Protein AF-0000000082584247 (afdb_homodimer)

InterPro domains:
  IPR018657 LarA-like, N-terminal [PF09861] (8-206)
  IPR043166 LarA-like, C-terminal domain [G3DSA:3.90.226.30] (6-420)
  IPR047926 Nickel-dependent lactate racemase LarA [NF033504] (4-427)
  IPR048068 LarA-like [PTHR33171] (1-427)
  IPR048520 Lactate racemase, C-terminal domain [PF21113] (282-420)

Foldseek 3Di:
DDWDWFAFAPRIDIDDADPLQEPEAADFDDDPPPDALLRQLVVQQCDADPAHHLLQLAAAPFAEEEEFEFLVQCLQVLLRRVVVVVVSNVSSPYDLVRYAYEYQQLCHDDDDLVRQCSNNDDVCSVRYDYHYADQAPPVQWDFQDADPLGATWIFGNVNLPGPAYEYEEAWAWDQQQQIDFQLVCTVSRGTHNSNNQSLSLQQADPDQPRGGDPQRGTNGHPPRSSNVSSVRSVVSRQHQKYKYFYAAPVSGGRHIHMGGSVRRVVVNSVVLCNGFEDEDAAAWLEEEAEQRHPPCLLAQLSVLLLLRQNLLRHDFAGEYEYNGAHVVYHDDDPLLLCLQQVAQDLSVLSVSCSVRHDPSSSSSSVSLVSVVRYPYEYQYPHDCNSRVSSNYHYDNHPVVVLVVNCVVPNSNINYYYHSNSSRHHYDHDD/DDWDWFAFAPRIDIDDADPLQEPEAADFDDDPPDDALLRQLVVQQCDADPAHHLLQLAAAPFAEEEEEEFLVQCLQVLLRRVVVVVVSNVSSPYDLVRYAYEYQQLCHDDDDLVRQCSNNDDVCSVRYDYHYADQAPPVQWDFQDADPLGATWIFGNVNLPGPAYEYEEAWAWDQQQQIDFQLVCTVSRGTHNSNNQSLSLQQADPDQPRGGDPQRGHNGHPPRSSNVSSVRSVVSRQHQKYKYFYAAPVSGGPHIHMGGSVRRVVVNSVVLCNGFEDEDAAAWLEEEAEQRHPPCLLAQLSVLLLLRQNLLRHDFAGEYEYNGAHVVYHDDDPLLLCLQQPAQDLSVLSVSCSVRHDPSSSSSSVSLVSVVRYPYEYQYPHDCNSRVSSNYHYDNHPVVVLVVNCVVPNSNINYYYHSNSSRHHYDHDD

Solvent-accessible surface area (backbone atoms only — not comparable to full-atom values): 42472 Å² total; per-residue (Å²): 110,42,75,45,78,24,29,35,29,98,44,70,42,80,43,77,44,56,54,92,28,50,75,45,74,56,59,60,46,81,72,85,82,80,67,53,55,69,53,36,50,49,49,17,54,73,54,25,32,66,22,36,37,60,33,38,70,38,40,62,88,41,32,37,24,38,38,34,61,38,72,94,46,54,82,61,43,46,39,74,49,48,58,57,52,50,49,33,38,41,70,17,45,24,49,74,91,35,51,44,38,34,28,29,32,22,88,51,76,86,78,53,69,67,48,47,34,58,46,39,18,76,81,41,40,78,74,51,71,71,42,74,45,58,25,79,45,66,89,49,41,39,81,60,40,50,36,94,83,72,37,56,38,27,33,39,34,72,51,69,70,30,78,32,36,36,38,41,41,36,47,46,76,20,58,60,41,5,45,42,29,54,38,36,46,43,42,39,10,34,18,23,50,68,31,37,44,50,40,60,52,46,41,39,38,93,48,89,78,60,49,68,25,75,40,45,29,64,66,23,55,93,57,11,59,30,29,50,50,21,35,16,52,30,46,68,67,54,60,68,32,26,41,34,36,30,67,37,96,84,65,42,62,68,41,44,34,15,14,25,48,64,58,16,41,53,53,42,51,52,52,44,38,60,31,24,39,32,80,32,83,68,63,16,45,28,29,42,30,12,38,46,8,55,72,41,12,38,15,45,54,69,29,40,49,21,55,63,24,46,52,56,38,27,37,87,64,20,37,38,39,35,38,35,27,11,82,61,33,56,43,73,56,69,66,33,43,44,54,39,57,72,31,74,46,71,56,60,38,48,51,51,34,69,58,73,61,41,70,59,35,46,52,45,47,50,48,38,48,47,23,68,54,28,42,34,34,33,29,28,69,43,60,50,78,65,31,51,42,32,54,41,44,61,36,81,38,69,65,59,48,48,51,56,49,30,73,73,70,43,82,84,42,45,25,36,39,20,43,38,15,51,64,25,39,47,36,76,56,133,111,41,78,46,77,24,30,35,30,96,46,70,42,79,45,75,44,55,52,90,27,50,76,43,73,54,59,58,47,83,73,84,82,82,67,54,55,68,52,37,51,50,50,16,55,72,56,26,31,65,22,35,36,59,33,38,71,38,40,62,88,42,33,36,22,39,36,34,61,39,71,95,47,53,80,59,44,45,39,73,49,48,59,57,53,50,49,34,37,41,71,17,44,24,49,74,90,35,51,43,37,35,27,29,33,22,87,51,76,87,78,53,71,68,49,49,34,58,45,39,19,76,81,41,41,81,75,49,70,73,41,71,43,58,25,77,43,65,90,48,41,39,82,60,42,49,37,94,84,71,38,56,37,26,33,40,36,73,51,70,71,31,78,31,36,36,38,38,41,36,48,46,77,22,60,61,41,5,45,43,29,55,38,38,46,42,43,38,9,34,19,24,50,67,30,37,45,51,40,60,53,47,40,40,38,92,48,90,76,60,49,67,24,76,40,44,30,63,66,23,55,91,57,10,60,29,29,49,49,22,34,16,51,32,47,68,69,54,60,67,32,27,41,34,35,31,68,38,96,84,64,41,64,66,42,43,34,15,14,25,48,62,59,16,40,51,52,44,52,52,52,44,39,61,31,24,37,30,79,32,81,67,61,18,44,28,29,43,30,12,38,47,7,57,69,40,12,39,14,45,54,68,29,39,49,21,55,60,25,46,53,56,38,27,37,86,64,19,38,36,39,34,38,36,28,12,81,61,32,55,42,74,58,68,67,31,42,43,52,39,56,73,30,75,47,70,56,61,39,48,51,51,33,70,56,74,60,42,70,58,34,46,53,46,47,50,47,38,49,48,22,68,53,27,44,34,35,33,28,28,70,44,60,49,80,64,31,51,42,34,53,41,45,62,36,81,38,68,65,60,50,48,49,55,48,30,71,75,71,44,82,86,41,46,25,36,38,18,43,37,14,50,64,26,39,48,35,75,58,131

pLDDT: mean 93.26, std 5.95, range [60.34, 98.88]

Organism: NCBI:txid2716538

Radius of gyration: 30.59 Å; Cα contacts (8 Å, |Δi|>4): 2085; chains: 2; bounding box: 66×89×65 Å

Secondary structure (DSSP, 8-state):
-EEEEEEETTEEEEEEE-GGGEEEE---------S-HHHHHHHHHHS-BTS--HHHH--TT--EEEEE--GGGGGG-HHHHHHHHHHHHHHTT--GGGEEEEE--TTSPP--HHHHHHHHHHHHHTT--EEEP-TT-GGGEEEEEE-TTS-EEEEEHHHHTSSEEEEEEE--EETTTEE-SGGGGTTTTTB-HHHHHHHHHTTB-SSTTS-BPTT-STT--TT-HHHHHHHHHHHHH--SEEEEEEE-TTSSEEEEEEESTTHHHHHHHHHHHHHHEEEESS-EEEEEEE--STTTTSSHHHHHHHHHHHGGGEEEEEEEEEE---TTTT-S-HHHHHHHHS--SHHHHHHHHHTT--HHHHHHHHHHHHHHHSEEEEESSS-GGGGGGGTEEEESSHHHHHHHHHHHH-S---EEEETTGGG-EEEE--/-EEEEEEETTEEEEEEE-GGGEEEE---------S-HHHHHHHHHHS-BTS--HHHH--TT--EEEEE--GGGGGG-HHHHHHHHHHHHHHTT--GGGEEEEE--TTSPP--HHHHHHHH-HHHHTT--EEEP-TT-GGGEEEEEE-TTS-EEEEEHHHHTSSEEEEEEE--EETTTEE-SGGGGTTTTTB-HHHHHHHHHTTB-SSTTS-BPTT-STT--TT-HHHHHHHHHHHHH--SEEEEEEE-TTSSEEEEEEESTTHHHHHHHHHHHHHHEEEESS-EEEEEEE--STTTTSSHHHHHHHHHHHGGGEEEEEEEEEE---TTTT-S-HHHHHHHHS--SHHHHHHHHHTT--HHHHHHHHHHHHHHHSEEEEESSS-GGGGGGGTEEEESSHHHHHHHHHHHH-S---EEEETTTTT-EEEE--

Sequence (860 aa):
MKRVEMKYGSTSIEVCVKEENLIGVIESNRLKKEKSEDEIIKEALENPIGSARLRELVHQGERVCVVIPDVTRTWQKTDKYLNKIVEEINSGGALDKDIIFISALGSHRKQTREEHEKLLGEKLASRFQVIDHDCYDKDNLVYLGETTYGNSVYINKIAMECDHIVITGGIVYHLLAGYSGGKKSILPGISGAETIMKNHSLSLNDNLGESIRDGVYAGGTENNPVHQDMIQAASFVRPTFMFNVIMGSEGEIAAAVAGNYIAAHEQGTKILKNIDGVNIKEKADLVIASSGGYPKDINLYQATKTLTNAREAVNEGGYIIALLQCREGLGGGKEIQDLILNYDNILDRERFVRNNFSIGKFIAYCMCETAYKFKVILVSDIKQELVKNANITVVKTVDEALKIVYKEKGENLKTYLMPHAANTLPMLIKMKRVEMKYGSTSIEVCVKEENLIGVIESNRLKKEKSEDEIIKEALENPIGSARLRELVHQGERVCVVIPDVTRTWQKTDKYLNKIVEEINSGGALDKDIIFISALGSHRKQTREEHEKLLGEKLASRFQVIDHDCYDKDNLVYLGETTYGNSVYINKIAMECDHIVITGGIVYHLLAGYSGGKKSILPGISGAETIMKNHSLSLNDNLGESIRDGVYAGGTENNPVHQDMIQAASFVRPTFMFNVIMGSEGEIAAAVAGNYIAAHEQGTKILKNIDGVNIKEKADLVIASSGGYPKDINLYQATKTLTNAREAVNEGGYIIALLQCREGLGGGKEIQDLILNYDNILDRERFVRNNFSIGKFIAYCMCETAYKFKVILVSDIKQELVKNANITVVKTVDEALKIVYKEKGENLKTYLMPHAANTLPMLIK

Nearest PDB structures (foldseek):
  7s91-assembly1_A  TM=8.917E-01  e=8.919E-43  Thermoanaerobacterium thermosaccharolyticum DSM 571
  2yjg-assembly1_B  TM=9.125E-01  e=3.968E-42  Thermoanaerobacterium thermosaccharolyticum DSM 571
  8ezf-assembly1_B  TM=8.339E-01  e=1.881E-42  Lactiplantibacillus plantarum WCFS1
  6d6z-assembly1_A  TM=8.903E-01  e=5.895E-41  Thermoanaerobacterium thermosaccharolyticum DSM 571
  6c1w-assembly3_C  TM=8.320E-01  e=4.152E-40  Lactiplantibacillus plantarum WCFS1

Structure (mmCIF, N/CA/C/O backbone):
data_AF-0000000082584247-model_v1
#
loop_
_entity.id
_entity.type
_entity.pdbx_description
1 polymer 'Nickel-dependent lactate racemase'
#
loop_
_atom_site.group_PDB
_atom_site.id
_atom_site.type_symbol
_atom_site.label_atom_id
_atom_site.label_alt_id
_atom_site.label_comp_id
_atom_site.label_asym_id
_atom_site.label_entity_id
_atom_site.label_seq_id
_atom_site.pdbx_PDB_ins_code
_atom_site.Cartn_x
_atom_site.Cartn_y
_atom_site.Cartn_z
_atom_site.occupancy
_atom_site.B_iso_or_equiv
_atom_site.auth_seq_id
_atom_site.auth_comp_id
_atom_site.auth_asym_id
_atom_site.auth_atom_id
_atom_site.pdbx_PDB_model_num
ATOM 1 N N . MET A 1 1 ? -34.75 16.875 27.344 1 86.12 1 MET A N 1
ATOM 2 C CA . MET A 1 1 ? -33.531 17.562 26.875 1 86.12 1 MET A CA 1
ATOM 3 C C . MET A 1 1 ? -32.312 16.703 27.094 1 86.12 1 MET A C 1
ATOM 5 O O . MET A 1 1 ? -32.219 15.953 28.062 1 86.12 1 MET A O 1
ATOM 9 N N . LYS A 1 2 ? -31.438 16.672 26.078 1 88.56 2 LYS A N 1
ATOM 10 C CA . LYS A 1 2 ? -30.125 16.047 26.234 1 88.56 2 LYS A CA 1
ATOM 11 C C . LYS A 1 2 ? -29.094 17.062 26.719 1 88.56 2 LYS A C 1
ATOM 13 O O . LYS A 1 2 ? -29.031 18.188 26.203 1 88.56 2 LYS A O 1
ATOM 18 N N . ARG A 1 3 ? -28.469 16.688 27.812 1 91.56 3 ARG A N 1
ATOM 19 C CA . ARG A 1 3 ? -27.422 17.547 28.375 1 91.56 3 ARG A CA 1
ATOM 20 C C . ARG A 1 3 ? -26.047 16.922 28.203 1 91.56 3 ARG A C 1
ATOM 22 O O . ARG A 1 3 ? -25.828 15.758 28.531 1 91.56 3 ARG A O 1
ATOM 29 N N . VAL A 1 4 ? -25.125 17.703 27.594 1 93.25 4 VAL A N 1
ATOM 30 C CA . VAL A 1 4 ? -23.75 17.25 27.406 1 93.25 4 VAL A CA 1
ATOM 31 C C . VAL A 1 4 ? -22.797 18.312 27.938 1 93.25 4 VAL A C 1
ATOM 33 O O . VAL A 1 4 ? -22.938 19.5 27.625 1 93.25 4 VAL A O 1
ATOM 36 N N . GLU A 1 5 ? -21.875 17.875 28.797 1 94.56 5 GLU A N 1
ATOM 37 C CA . GLU A 1 5 ? -20.844 18.781 29.266 1 94.56 5 GLU A CA 1
ATOM 38 C C . GLU A 1 5 ? -19.703 18.906 28.266 1 94.56 5 GLU A C 1
ATOM 40 O O . GLU A 1 5 ? -19.125 17.891 27.844 1 94.56 5 GLU A O 1
ATOM 45 N N . MET A 1 6 ? -19.422 20.156 27.859 1 95.19 6 MET A N 1
ATOM 46 C CA . MET A 1 6 ? -18.344 20.406 26.906 1 95.19 6 MET A CA 1
ATOM 47 C C . MET A 1 6 ? -17.281 21.312 27.516 1 95.19 6 MET A C 1
ATOM 49 O O . MET A 1 6 ? -17.609 22.297 28.188 1 95.19 6 MET A O 1
ATOM 53 N N . LYS A 1 7 ? -16.094 20.953 27.312 1 93.56 7 LYS A N 1
ATOM 54 C CA . LYS A 1 7 ? -14.992 21.734 27.875 1 93.56 7 LYS A CA 1
ATOM 55 C C . LYS A 1 7 ? -14.844 23.078 27.172 1 93.56 7 LYS A C 1
ATOM 57 O O . LYS A 1 7 ? -15.102 23.172 25.969 1 93.56 7 LYS A O 1
ATOM 62 N N . TYR A 1 8 ? -14.484 24.062 27.953 1 95.38 8 TYR A N 1
ATOM 63 C CA . TYR A 1 8 ? -14.266 25.438 27.531 1 95.38 8 TYR A CA 1
ATOM 64 C C . TYR A 1 8 ? -13.141 26.078 28.344 1 95.38 8 TYR A C 1
ATOM 66 O O . TYR A 1 8 ? -13.328 26.438 29.516 1 95.38 8 TYR A O 1
ATOM 74 N N . GLY A 1 9 ? -12.055 26.312 27.594 1 93.06 9 GLY A N 1
ATOM 75 C CA . GLY A 1 9 ? -10.891 26.703 28.375 1 93.06 9 GLY A CA 1
ATOM 76 C C . GLY A 1 9 ? -10.578 25.75 29.516 1 93.06 9 GLY A C 1
ATOM 77 O O . GLY A 1 9 ? -10.461 24.547 29.297 1 93.06 9 GLY A O 1
ATOM 78 N N . SER A 1 10 ? -10.414 26.312 30.703 1 92.75 10 SER A N 1
ATOM 79 C CA . SER A 1 10 ? -10.117 25.484 31.875 1 92.75 10 SER A CA 1
ATOM 80 C C . SER A 1 10 ? -11.383 25.109 32.625 1 92.75 10 SER A C 1
ATOM 82 O O . SER A 1 10 ? -11.32 24.625 33.75 1 92.75 10 SER A O 1
ATOM 84 N N . THR A 1 11 ? -12.531 25.359 31.984 1 93.5 11 THR A N 1
ATOM 85 C CA . THR A 1 11 ? -13.82 25.062 32.594 1 93.5 11 THR A CA 1
ATOM 86 C C . THR A 1 11 ? -14.672 24.188 31.688 1 93.5 11 THR A C 1
ATOM 88 O O . THR A 1 11 ? -14.172 23.641 30.703 1 93.5 11 THR A O 1
ATOM 91 N N . SER A 1 12 ? -15.945 24.016 32.094 1 95.5 12 SER A N 1
ATOM 92 C CA . SER A 1 12 ? -16.906 23.266 31.281 1 95.5 12 SER A CA 1
ATOM 93 C C . SER A 1 12 ? -18.234 24 31.172 1 95.5 12 SER A C 1
ATOM 95 O O . SER A 1 12 ? -18.594 24.781 32.062 1 95.5 12 SER A O 1
ATOM 97 N N . ILE A 1 13 ? -18.859 23.812 30.109 1 94.88 13 ILE A N 1
ATOM 98 C CA . ILE A 1 13 ? -20.172 24.391 29.844 1 94.88 13 ILE A CA 1
ATOM 99 C C . ILE A 1 13 ? -21.172 23.281 29.562 1 94.88 13 ILE A C 1
ATOM 101 O O . ILE A 1 13 ? -20.875 22.344 28.812 1 94.88 13 ILE A O 1
ATOM 105 N N . GLU A 1 14 ? -22.25 23.359 30.188 1 94.56 14 GLU A N 1
ATOM 106 C CA . GLU A 1 14 ? -23.328 22.422 29.906 1 94.56 14 GLU A CA 1
ATOM 107 C C . GLU A 1 14 ? -24.141 22.859 28.688 1 94.56 14 GLU A C 1
ATOM 109 O O . GLU A 1 14 ? -24.641 23.984 28.656 1 94.56 14 GLU A O 1
ATOM 114 N N . VAL A 1 15 ? -24.219 22.047 27.734 1 94.69 15 VAL A N 1
ATOM 115 C CA . VAL A 1 15 ? -25 22.297 26.531 1 94.69 15 VAL A CA 1
ATOM 116 C C . VAL A 1 15 ? -26.266 21.469 26.547 1 94.69 15 VAL A C 1
ATOM 118 O O . VAL A 1 15 ? -26.219 20.25 26.75 1 94.69 15 VAL A O 1
ATOM 121 N N . CYS A 1 16 ? -27.375 22.125 26.375 1 92.06 16 CYS A N 1
ATOM 122 C CA . CYS A 1 16 ? -28.672 21.453 26.406 1 92.06 16 CYS A CA 1
ATOM 123 C C . CYS A 1 16 ? -29.391 21.594 25.062 1 92.06 16 CYS A C 1
ATOM 125 O O . CYS A 1 16 ? -29.547 22.703 24.547 1 92.06 16 CYS A O 1
ATOM 127 N N . VAL A 1 17 ? -29.781 20.469 24.5 1 91.75 17 VAL A N 1
ATOM 128 C CA . VAL A 1 17 ? -30.547 20.438 23.25 1 91.75 17 VAL A CA 1
ATOM 129 C C . VAL A 1 17 ? -31.734 19.5 23.391 1 91.75 17 VAL A C 1
ATOM 131 O O . VAL A 1 17 ? -31.688 18.531 24.172 1 91.75 17 VAL A O 1
ATOM 134 N N . LYS A 1 18 ? -32.812 19.812 22.641 1 92.62 18 LYS A N 1
ATOM 135 C CA . LYS A 1 18 ? -34 18.922 22.656 1 92.62 18 LYS A CA 1
ATOM 136 C C . LYS A 1 18 ? -33.625 17.547 22.125 1 92.62 18 LYS A C 1
ATOM 138 O O . LYS A 1 18 ? -32.969 17.422 21.078 1 92.62 18 LYS A O 1
ATOM 143 N N . GLU A 1 19 ? -34.062 16.484 22.828 1 93.31 19 GLU A N 1
ATOM 144 C CA . GLU A 1 19 ? -33.75 15.109 22.469 1 93.31 19 GLU A CA 1
ATOM 145 C C . GLU A 1 19 ? -34.25 14.766 21.062 1 93.31 19 GLU A C 1
ATOM 147 O O . GLU A 1 19 ? -33.594 14.023 20.328 1 93.31 19 GLU A O 1
ATOM 152 N N . GLU A 1 20 ? -35.344 15.266 20.75 1 94.19 20 GLU A N 1
ATOM 153 C CA . GLU A 1 20 ? -35.969 14.977 19.453 1 94.19 20 GLU A CA 1
ATOM 154 C C . GLU A 1 20 ? -35.125 15.562 18.312 1 94.19 20 GLU A C 1
ATOM 156 O O . GLU A 1 20 ? -35.219 15.094 17.172 1 94.19 20 GLU A O 1
ATOM 161 N N . ASN A 1 21 ? -34.375 16.547 18.672 1 94.81 21 ASN A N 1
ATOM 162 C CA . ASN A 1 21 ? -33.562 17.234 17.641 1 94.81 21 ASN A CA 1
ATOM 163 C C . ASN A 1 21 ? -32.156 16.656 17.547 1 94.81 21 ASN A C 1
ATOM 165 O O . ASN A 1 21 ? -31.453 16.906 16.578 1 94.81 21 ASN A O 1
ATOM 169 N N . LEU A 1 22 ? -31.797 15.938 18.578 1 95.5 22 LEU A N 1
ATOM 170 C CA . LEU A 1 22 ? -30.438 15.398 18.625 1 95.5 22 LEU A CA 1
ATOM 171 C C . LEU A 1 22 ? -30.328 14.125 17.797 1 95.5 22 LEU A C 1
ATOM 173 O O . LEU A 1 22 ? -30.953 13.109 18.109 1 95.5 22 LEU A O 1
ATOM 177 N N . ILE A 1 23 ? -29.484 14.25 16.75 1 94.38 23 ILE A N 1
ATOM 178 C CA . ILE A 1 23 ? -29.344 13.078 15.898 1 94.38 23 ILE A CA 1
ATOM 179 C C . ILE A 1 23 ? -28.125 12.258 16.328 1 94.38 23 ILE A C 1
ATOM 181 O O . ILE A 1 23 ? -27.984 11.102 15.945 1 94.38 23 ILE A O 1
ATOM 185 N N . GLY A 1 24 ? -27.188 12.875 17.094 1 92.94 24 GLY A N 1
ATOM 186 C CA . GLY A 1 24 ? -26.109 12.078 17.641 1 92.94 24 GLY A CA 1
ATOM 187 C C . GLY A 1 24 ? -25.047 12.914 18.328 1 92.94 24 GLY A C 1
ATOM 188 O O . GLY A 1 24 ? -24.984 14.133 18.141 1 92.94 24 GLY A O 1
ATOM 189 N N . VAL A 1 25 ? -24.344 12.32 19.219 1 92.94 25 VAL A N 1
ATOM 190 C CA . VAL A 1 25 ? -23.141 12.875 19.812 1 92.94 25 VAL A CA 1
ATOM 191 C C . VAL A 1 25 ? -21.906 12.219 19.188 1 92.94 25 VAL A C 1
ATOM 193 O O . VAL A 1 25 ? -21.734 11 19.281 1 92.94 25 VAL A O 1
ATOM 196 N N . ILE A 1 26 ? -21.094 13.055 18.547 1 91.62 26 ILE A N 1
ATOM 197 C CA . ILE A 1 26 ? -19.922 12.555 17.828 1 91.62 26 ILE A CA 1
ATOM 198 C C . ILE A 1 26 ? -18.719 12.531 18.766 1 91.62 26 ILE A C 1
ATOM 200 O O . ILE A 1 26 ? -18.203 13.578 19.156 1 91.62 26 ILE A O 1
ATOM 204 N N . GLU A 1 27 ? -18.328 11.352 19.094 1 86.44 27 GLU A N 1
ATOM 205 C CA . GLU A 1 27 ? -17.188 11.125 19.984 1 86.44 27 GLU A CA 1
ATOM 206 C C . GLU A 1 27 ? -16.266 10.047 19.438 1 86.44 27 GLU A C 1
ATOM 208 O O . GLU A 1 27 ? -16.672 9.234 18.609 1 86.44 27 GLU A O 1
ATOM 213 N N . SER A 1 28 ? -15.016 10.227 19.891 1 82.88 28 SER A N 1
ATOM 214 C CA . SER A 1 28 ? -14.047 9.227 19.453 1 82.88 28 SER A CA 1
ATOM 215 C C . SER A 1 28 ? -14.438 7.836 19.938 1 82.88 28 SER A C 1
ATOM 217 O O . SER A 1 28 ? -15.047 7.691 21.016 1 82.88 28 SER A O 1
ATOM 219 N N . ASN A 1 29 ? -14.086 6.871 19.141 1 78.62 29 ASN A N 1
ATOM 220 C CA . ASN A 1 29 ? -14.305 5.484 19.547 1 78.62 29 ASN A CA 1
ATOM 221 C C . ASN A 1 29 ? -13.242 5.012 20.531 1 78.62 29 ASN A C 1
ATOM 223 O O . ASN A 1 29 ? -12.078 5.422 20.438 1 78.62 29 ASN A O 1
ATOM 227 N N . ARG A 1 30 ? -13.695 4.395 21.562 1 68.06 30 ARG A N 1
ATOM 228 C CA . ARG A 1 30 ? -12.734 3.891 22.531 1 68.06 30 ARG A CA 1
ATOM 229 C C . ARG A 1 30 ? -12.109 2.582 22.062 1 68.06 30 ARG A C 1
ATOM 231 O O . ARG A 1 30 ? -12.82 1.652 21.672 1 68.06 30 ARG A O 1
ATOM 238 N N . LEU A 1 31 ? -10.734 2.746 21.812 1 69.25 31 LEU A N 1
ATOM 239 C CA . LEU A 1 31 ? -10.062 1.473 21.578 1 69.25 31 LEU A CA 1
ATOM 240 C C . LEU A 1 31 ? -9.852 0.726 22.891 1 69.25 31 LEU A C 1
ATOM 242 O O . LEU A 1 31 ? -9.477 1.328 23.906 1 69.25 31 LEU A O 1
ATOM 246 N N . LYS A 1 32 ? -10.328 -0.512 23 1 61.84 32 LYS A N 1
ATOM 247 C CA . LYS A 1 32 ? -10.07 -1.343 24.172 1 61.84 32 LYS A CA 1
ATOM 248 C C . LYS A 1 32 ? -8.578 -1.425 24.484 1 61.84 32 LYS A C 1
ATOM 250 O O . LYS A 1 32 ? -7.781 -1.779 23.609 1 61.84 32 LYS A O 1
ATOM 255 N N . LYS A 1 33 ? -8.195 -0.798 25.688 1 65.94 33 LYS A N 1
ATOM 256 C CA . LYS A 1 33 ? -6.801 -0.769 26.125 1 65.94 33 LYS A CA 1
ATOM 257 C C . LYS A 1 33 ? -6.348 -2.143 26.609 1 65.94 33 LYS A C 1
ATOM 259 O O . LYS A 1 33 ? -6.672 -2.549 27.734 1 65.94 33 LYS A O 1
ATOM 264 N N . GLU A 1 34 ? -5.867 -2.836 25.828 1 77.88 34 GLU A N 1
ATOM 265 C CA . GLU A 1 34 ? -5.461 -4.156 26.297 1 77.88 34 GLU A CA 1
ATOM 266 C C . GLU A 1 34 ? -3.947 -4.242 26.453 1 77.88 34 GLU A C 1
ATOM 268 O O . GLU A 1 34 ? -3.445 -5.055 27.234 1 77.88 34 GLU A O 1
ATOM 273 N N . LYS A 1 35 ? -3.186 -3.299 25.891 1 91.62 35 LYS A N 1
ATOM 274 C CA . LYS A 1 35 ? -1.729 -3.396 25.891 1 91.62 35 LYS A CA 1
ATOM 275 C C . LYS A 1 35 ? -1.09 -2.109 26.406 1 91.62 35 LYS A C 1
ATOM 277 O O . LYS A 1 35 ? -1.66 -1.026 26.25 1 91.62 35 LYS A O 1
ATOM 282 N N . SER A 1 36 ? 0.03 -2.254 27.078 1 95.25 36 SER A N 1
ATOM 283 C CA . SER A 1 36 ? 0.81 -1.086 27.469 1 95.25 36 SER A CA 1
ATOM 284 C C . SER A 1 36 ? 1.438 -0.402 26.266 1 95.25 36 SER A C 1
ATOM 286 O O . SER A 1 36 ? 1.556 -1.004 25.188 1 95.25 36 SER A O 1
ATOM 288 N N . GLU A 1 37 ? 1.853 0.875 26.453 1 96.25 37 GLU A N 1
ATOM 289 C CA . GLU A 1 37 ? 2.518 1.606 25.375 1 96.25 37 GLU A CA 1
ATOM 290 C C . GLU A 1 37 ? 3.775 0.877 24.906 1 96.25 37 GLU A C 1
ATOM 292 O O . GLU A 1 37 ? 4.031 0.777 23.703 1 96.25 37 GLU A O 1
ATOM 297 N N . ASP A 1 38 ? 4.512 0.346 25.891 1 96.75 38 ASP A N 1
ATOM 298 C CA . ASP A 1 38 ? 5.742 -0.372 25.562 1 96.75 38 ASP A CA 1
ATOM 299 C C . ASP A 1 38 ? 5.445 -1.615 24.719 1 96.75 38 ASP A C 1
ATOM 301 O O . ASP A 1 38 ? 6.184 -1.93 23.781 1 96.75 38 ASP A O 1
ATOM 305 N N . GLU A 1 39 ? 4.406 -2.277 25.078 1 97.38 39 GLU A N 1
ATOM 306 C CA . GLU A 1 39 ? 4.008 -3.469 24.328 1 97.38 39 GLU A CA 1
ATOM 307 C C . GLU A 1 39 ? 3.576 -3.113 22.906 1 97.38 39 GLU A C 1
ATOM 309 O O . GLU A 1 39 ? 3.902 -3.828 21.969 1 97.38 39 GLU A O 1
ATOM 314 N N . ILE A 1 40 ? 2.855 -2.018 22.812 1 97.56 40 ILE A N 1
ATOM 315 C CA . ILE A 1 40 ? 2.371 -1.555 21.516 1 97.56 40 ILE A CA 1
ATOM 316 C C . ILE A 1 40 ? 3.557 -1.24 20.609 1 97.56 40 ILE A C 1
ATOM 318 O O . ILE A 1 40 ? 3.588 -1.667 19.453 1 97.56 40 ILE A O 1
ATOM 322 N N . ILE A 1 41 ? 4.535 -0.581 21.156 1 98.19 41 ILE A N 1
ATOM 323 C CA . ILE A 1 41 ? 5.723 -0.183 20.406 1 98.19 41 ILE A CA 1
ATOM 324 C C . ILE A 1 41 ? 6.512 -1.424 20 1 98.19 41 ILE A C 1
ATOM 326 O O . ILE A 1 41 ? 6.883 -1.569 18.828 1 98.19 41 ILE A O 1
ATOM 330 N N . LYS A 1 42 ? 6.699 -2.289 20.922 1 97.75 42 LYS A N 1
ATOM 331 C CA . LYS A 1 42 ? 7.457 -3.512 20.656 1 97.75 42 LYS A CA 1
ATOM 332 C C . LYS A 1 42 ? 6.781 -4.367 19.594 1 97.75 42 LYS A C 1
ATOM 334 O O . LYS A 1 42 ? 7.441 -4.867 18.688 1 97.75 42 LYS A O 1
ATOM 339 N N . GLU A 1 43 ? 5.5 -4.535 19.719 1 97.56 43 GLU A N 1
ATOM 340 C CA . GLU A 1 43 ? 4.75 -5.359 18.781 1 97.56 43 GLU A CA 1
ATOM 341 C C . GLU A 1 43 ? 4.836 -4.801 17.359 1 97.56 43 GLU A C 1
ATOM 343 O O . GLU A 1 43 ? 4.969 -5.555 16.406 1 97.56 43 GLU A O 1
ATOM 348 N N . ALA A 1 44 ? 4.715 -3.508 17.219 1 98.31 44 ALA A N 1
ATOM 349 C CA . ALA A 1 44 ? 4.805 -2.881 15.898 1 98.31 44 ALA A CA 1
ATOM 350 C C . ALA A 1 44 ? 6.176 -3.121 15.273 1 98.31 44 ALA A C 1
ATOM 352 O O . ALA A 1 44 ? 6.273 -3.438 14.086 1 98.31 44 ALA A O 1
ATOM 353 N N . LEU A 1 45 ? 7.258 -3.008 16.062 1 98.38 45 LEU A N 1
ATOM 354 C CA . LEU A 1 45 ? 8.617 -3.174 15.578 1 98.38 45 LEU A CA 1
ATOM 355 C C . LEU A 1 45 ? 8.898 -4.633 15.219 1 98.38 45 LEU A C 1
ATOM 357 O O . LEU A 1 45 ? 9.648 -4.918 14.289 1 98.38 45 LEU A O 1
ATOM 361 N N . GLU A 1 46 ? 8.234 -5.512 15.93 1 97.56 46 GLU A N 1
ATOM 362 C CA . GLU A 1 46 ? 8.469 -6.938 15.727 1 97.56 46 GLU A CA 1
ATOM 363 C C . GLU A 1 46 ? 7.617 -7.48 14.578 1 97.56 46 GLU A C 1
ATOM 365 O O . GLU A 1 46 ? 7.895 -8.555 14.047 1 97.56 46 GLU A O 1
ATOM 370 N N . ASN A 1 47 ? 6.578 -6.793 14.242 1 96.81 47 ASN A N 1
ATOM 371 C CA . ASN A 1 47 ? 5.672 -7.23 13.188 1 96.81 47 ASN A CA 1
ATOM 372 C C . ASN A 1 47 ? 5.461 -6.141 12.141 1 96.81 47 ASN A C 1
ATOM 374 O O . ASN A 1 47 ? 4.332 -5.711 11.898 1 96.81 47 ASN A O 1
ATOM 378 N N . PRO A 1 48 ? 6.539 -5.77 11.477 1 98.19 48 PRO A N 1
ATOM 379 C CA . PRO A 1 48 ? 6.406 -4.695 10.492 1 98.19 48 PRO A CA 1
ATOM 380 C C . PRO A 1 48 ? 5.504 -5.074 9.32 1 98.19 48 PRO A C 1
ATOM 382 O O . PRO A 1 48 ? 5.445 -6.246 8.938 1 98.19 48 PRO A O 1
ATOM 385 N N . ILE A 1 49 ? 4.816 -4.137 8.797 1 97.75 49 ILE A N 1
ATOM 386 C CA . ILE A 1 49 ? 3.875 -4.32 7.699 1 97.75 49 ILE A CA 1
ATOM 387 C C . ILE A 1 49 ? 4.574 -4.047 6.367 1 97.75 49 ILE A C 1
ATOM 389 O O . ILE A 1 49 ? 5.133 -2.965 6.168 1 97.75 49 ILE A O 1
ATOM 393 N N . GLY A 1 50 ? 4.484 -5.008 5.473 1 96.88 50 GLY A N 1
ATOM 394 C CA . GLY A 1 50 ? 5.078 -4.836 4.156 1 96.88 50 GLY A CA 1
ATOM 395 C C . GLY A 1 50 ? 6.59 -4.766 4.188 1 96.88 50 GLY A C 1
ATOM 396 O O . GLY A 1 50 ? 7.211 -4.145 3.32 1 96.88 50 GLY A O 1
ATOM 397 N N . SER A 1 51 ? 7.199 -5.32 5.184 1 97.94 51 SER A N 1
ATOM 398 C CA . SER A 1 51 ? 8.641 -5.184 5.363 1 97.94 51 SER A CA 1
ATOM 399 C C . SER A 1 51 ? 9.18 -6.23 6.332 1 97.94 51 SER A C 1
ATOM 401 O O . SER A 1 51 ? 8.43 -6.762 7.156 1 97.94 51 SER A O 1
ATOM 403 N N . ALA A 1 52 ? 10.461 -6.551 6.188 1 98.25 52 ALA A N 1
ATOM 404 C CA . ALA A 1 52 ? 11.18 -7.289 7.223 1 98.25 52 ALA A CA 1
ATOM 405 C C . ALA A 1 52 ? 11.461 -6.398 8.43 1 98.25 52 ALA A C 1
ATOM 407 O O . ALA A 1 52 ? 11.18 -5.199 8.406 1 98.25 52 ALA A O 1
ATOM 408 N N . ARG A 1 53 ? 11.984 -7.051 9.492 1 98.38 53 ARG A N 1
ATOM 409 C CA . ARG A 1 53 ? 12.305 -6.281 10.688 1 98.38 53 ARG A CA 1
ATOM 410 C C . ARG A 1 53 ? 13.484 -5.348 10.43 1 98.38 53 ARG A C 1
ATOM 412 O O . ARG A 1 53 ? 14.398 -5.684 9.672 1 98.38 53 ARG A O 1
ATOM 419 N N . LEU A 1 54 ? 13.43 -4.211 11.148 1 98.62 54 LEU A N 1
ATOM 420 C CA . LEU A 1 54 ? 14.469 -3.199 10.977 1 98.62 54 LEU A CA 1
ATOM 421 C C . LEU A 1 54 ? 15.852 -3.785 11.25 1 98.62 54 LEU A C 1
ATOM 423 O O . LEU A 1 54 ? 16.797 -3.498 10.523 1 98.62 54 LEU A O 1
ATOM 427 N N . ARG A 1 55 ? 16 -4.648 12.227 1 98.31 55 ARG A N 1
ATOM 428 C CA . ARG A 1 55 ? 17.297 -5.227 12.602 1 98.31 55 ARG A CA 1
ATOM 429 C C . ARG A 1 55 ? 17.844 -6.098 11.477 1 98.31 55 ARG A C 1
ATOM 431 O O . ARG A 1 55 ? 19.047 -6.391 11.445 1 98.31 55 ARG A O 1
ATOM 438 N N . GLU A 1 56 ? 16.984 -6.562 10.578 1 98.31 56 GLU A N 1
ATOM 439 C CA . GLU A 1 56 ? 17.406 -7.406 9.469 1 98.31 56 GLU A CA 1
ATOM 440 C C . GLU A 1 56 ? 17.719 -6.57 8.227 1 98.31 56 GLU A C 1
ATOM 442 O O . GLU A 1 56 ? 18.344 -7.055 7.289 1 98.31 56 GLU A O 1
ATOM 447 N N . LEU A 1 57 ? 17.266 -5.305 8.227 1 98.19 57 LEU A N 1
ATOM 448 C CA . LEU A 1 57 ? 17.422 -4.434 7.066 1 98.19 57 LEU A CA 1
ATOM 449 C C . LEU A 1 57 ? 18.75 -3.67 7.145 1 98.19 57 LEU A C 1
ATOM 451 O O . LEU A 1 57 ? 19.266 -3.221 6.121 1 98.19 57 LEU A O 1
ATOM 455 N N . VAL A 1 58 ? 19.234 -3.434 8.352 1 97.94 58 VAL A N 1
ATOM 456 C CA . VAL A 1 58 ? 20.438 -2.637 8.562 1 97.94 58 VAL A CA 1
ATOM 457 C C . VAL A 1 58 ? 21.578 -3.541 9 1 97.94 58 VAL A C 1
ATOM 459 O O . VAL A 1 58 ? 21.375 -4.512 9.734 1 97.94 58 VAL A O 1
ATOM 462 N N . HIS A 1 59 ? 22.828 -3.164 8.57 1 97.25 59 HIS A N 1
ATOM 463 C CA . HIS A 1 59 ? 23.984 -4.004 8.859 1 97.25 59 HIS A CA 1
ATOM 464 C C . HIS A 1 59 ? 25.156 -3.172 9.352 1 97.25 59 HIS A C 1
ATOM 466 O O . HIS A 1 59 ? 25.125 -1.941 9.273 1 97.25 59 HIS A O 1
ATOM 472 N N . GLN A 1 60 ? 26.141 -3.906 9.836 1 97.06 60 GLN A N 1
ATOM 473 C CA . GLN A 1 60 ? 27.375 -3.268 10.297 1 97.06 60 GLN A CA 1
ATOM 474 C C . GLN A 1 60 ? 28.062 -2.518 9.164 1 97.06 60 GLN A C 1
ATOM 476 O O . GLN A 1 60 ? 28.172 -3.033 8.047 1 97.06 60 GLN A O 1
ATOM 481 N N . GLY A 1 61 ? 28.484 -1.314 9.469 1 97.38 61 GLY A N 1
ATOM 482 C CA . GLY A 1 61 ? 29.188 -0.524 8.477 1 97.38 61 GLY A CA 1
ATOM 483 C C . GLY A 1 61 ? 28.281 0.384 7.672 1 97.38 61 GLY A C 1
ATOM 484 O O . GLY A 1 61 ? 28.766 1.23 6.91 1 97.38 61 GLY A O 1
ATOM 485 N N . GLU A 1 62 ? 27.047 0.175 7.805 1 97.88 62 GLU A N 1
ATOM 486 C CA . GLU A 1 62 ? 26.094 1.009 7.09 1 97.88 62 GLU A CA 1
ATOM 487 C C . GLU A 1 62 ? 25.688 2.223 7.918 1 97.88 62 GLU A C 1
ATOM 489 O O . GLU A 1 62 ? 25.562 2.131 9.141 1 97.88 62 GLU A O 1
ATOM 494 N N . ARG A 1 63 ? 25.547 3.377 7.344 1 98.38 63 ARG A N 1
ATOM 495 C CA . ARG A 1 63 ? 25.094 4.602 7.996 1 98.38 63 ARG A CA 1
ATOM 496 C C . ARG A 1 63 ? 23.562 4.703 7.957 1 98.38 63 ARG A C 1
ATOM 498 O O . ARG A 1 63 ? 22.953 4.52 6.906 1 98.38 63 ARG A O 1
ATOM 505 N N . VAL A 1 64 ? 22.906 5.012 9.133 1 98.81 64 VAL A N 1
ATOM 506 C CA . VAL A 1 64 ? 21.453 5.059 9.258 1 98.81 64 VAL A CA 1
ATOM 507 C C . VAL A 1 64 ? 21.016 6.461 9.68 1 98.81 64 VAL A C 1
ATOM 509 O O . VAL A 1 64 ? 21.453 6.969 10.711 1 98.81 64 VAL A O 1
ATOM 512 N N . CYS A 1 65 ? 20.188 7.129 8.883 1 98.88 65 CYS A N 1
ATOM 513 C CA . CYS A 1 65 ? 19.562 8.391 9.258 1 98.88 65 CYS A CA 1
ATOM 514 C C . CYS A 1 65 ? 18.172 8.156 9.844 1 98.88 65 CYS A C 1
ATOM 516 O O . CYS A 1 65 ? 17.312 7.555 9.203 1 98.88 65 CYS A O 1
ATOM 518 N N . VAL A 1 66 ? 17.969 8.562 11.039 1 98.88 66 VAL A N 1
ATOM 519 C CA . VAL A 1 66 ? 16.641 8.523 11.664 1 98.88 66 VAL A CA 1
ATOM 520 C C . VAL A 1 66 ? 16.016 9.906 11.633 1 98.88 66 VAL A C 1
ATOM 522 O O . VAL A 1 66 ? 16.484 10.828 12.289 1 98.88 66 VAL A O 1
ATOM 525 N N . VAL A 1 67 ? 14.945 10.062 10.844 1 98.88 67 VAL A N 1
ATOM 526 C CA . VAL A 1 67 ? 14.211 11.32 10.75 1 98.88 67 VAL A CA 1
ATOM 527 C C . VAL A 1 67 ? 13.148 11.383 11.844 1 98.88 67 VAL A C 1
ATOM 529 O O . VAL A 1 67 ? 12.297 10.5 11.938 1 98.88 67 VAL A O 1
ATOM 532 N N . ILE A 1 68 ? 13.18 12.422 12.664 1 98.5 68 ILE A N 1
ATOM 533 C CA . ILE A 1 68 ? 12.273 12.516 13.805 1 98.5 68 ILE A CA 1
ATOM 534 C C . ILE A 1 68 ? 11.453 13.797 13.711 1 98.5 68 ILE A C 1
ATOM 536 O O . ILE A 1 68 ? 11.867 14.766 13.062 1 98.5 68 ILE A O 1
ATOM 540 N N . PRO A 1 69 ? 10.258 13.836 14.328 1 95.38 69 PRO A N 1
ATOM 541 C CA . PRO A 1 69 ? 9.461 15.07 14.352 1 95.38 69 PRO A CA 1
ATOM 542 C C . PRO A 1 69 ? 10.109 16.156 15.195 1 95.38 69 PRO A C 1
ATOM 544 O O . PRO A 1 69 ? 11.016 15.891 15.992 1 95.38 69 PRO A O 1
ATOM 547 N N . ASP A 1 70 ? 9.688 17.312 15.016 1 91.25 70 ASP A N 1
ATOM 548 C CA . ASP A 1 70 ? 10.25 18.406 15.789 1 91.25 70 ASP A CA 1
ATOM 549 C C . ASP A 1 70 ? 9.516 18.594 17.109 1 91.25 70 ASP A C 1
ATOM 551 O O . ASP A 1 70 ? 8.578 17.844 17.406 1 91.25 70 ASP A O 1
ATOM 555 N N . VAL A 1 71 ? 9.883 19.562 17.844 1 88.06 71 VAL A N 1
ATOM 556 C CA . VAL A 1 71 ? 9.484 19.719 19.234 1 88.06 71 VAL A CA 1
ATOM 557 C C . VAL A 1 71 ? 7.996 20.062 19.312 1 88.06 71 VAL A C 1
ATOM 559 O O . VAL A 1 71 ? 7.344 19.797 20.328 1 88.06 71 VAL A O 1
ATOM 562 N N . THR A 1 72 ? 7.434 20.609 18.25 1 79.12 72 THR A N 1
ATOM 563 C CA . THR A 1 72 ? 6.012 20.938 18.25 1 79.12 72 THR A CA 1
ATOM 564 C C . THR A 1 72 ? 5.168 19.672 18.203 1 79.12 72 THR A C 1
ATOM 566 O O . THR A 1 72 ? 3.963 19.703 18.469 1 79.12 72 THR A O 1
ATOM 569 N N . ARG A 1 73 ? 5.828 18.5 18.047 1 82.69 73 ARG A N 1
ATOM 570 C CA . ARG A 1 73 ? 5.137 17.219 17.969 1 82.69 73 ARG A CA 1
ATOM 571 C C . ARG A 1 73 ? 5.461 16.344 19.188 1 82.69 73 ARG A C 1
ATOM 573 O O . ARG A 1 73 ? 5.391 15.117 19.109 1 82.69 73 ARG A O 1
ATOM 580 N N . THR A 1 74 ? 5.781 16.953 20.266 1 83.75 74 THR A N 1
ATOM 581 C CA . THR A 1 74 ? 6.168 16.188 21.453 1 83.75 74 THR A CA 1
ATOM 582 C C . THR A 1 74 ? 5.027 15.289 21.906 1 83.75 74 THR A C 1
ATOM 584 O O . THR A 1 74 ? 5.25 14.312 22.625 1 83.75 74 THR A O 1
ATOM 587 N N . TRP A 1 75 ? 3.85 15.602 21.5 1 80 75 TRP A N 1
ATOM 588 C CA . TRP A 1 75 ? 2.691 14.781 21.828 1 80 75 TRP A CA 1
ATOM 589 C C . TRP A 1 75 ? 2.834 13.375 21.25 1 80 75 TRP A C 1
ATOM 591 O O . TRP A 1 75 ? 2.152 12.445 21.703 1 80 75 TRP A O 1
ATOM 601 N N . GLN A 1 76 ? 3.775 13.18 20.297 1 91.5 76 GLN A N 1
ATOM 602 C CA . GLN A 1 76 ? 3.992 11.875 19.688 1 91.5 76 GLN A CA 1
ATOM 603 C C . GLN A 1 76 ? 4.855 10.984 20.578 1 91.5 76 GLN A C 1
ATOM 605 O O . GLN A 1 76 ? 5.098 9.82 20.25 1 91.5 76 GLN A O 1
ATOM 610 N N . LYS A 1 77 ? 5.352 11.508 21.641 1 93.69 77 LYS A N 1
ATOM 611 C CA . LYS A 1 77 ? 6.113 10.766 22.641 1 93.69 77 LYS A CA 1
ATOM 612 C C . LYS A 1 77 ? 7.332 10.094 22.016 1 93.69 77 LYS A C 1
ATOM 614 O O . LYS A 1 77 ? 7.547 8.891 22.203 1 93.69 77 LYS A O 1
ATOM 619 N N . THR A 1 78 ? 8.102 10.891 21.312 1 96.31 78 THR A N 1
ATOM 620 C CA . THR A 1 78 ? 9.289 10.375 20.625 1 96.31 78 THR A CA 1
ATOM 621 C C . THR A 1 78 ? 10.258 9.758 21.625 1 96.31 78 THR A C 1
ATOM 623 O O . THR A 1 78 ? 10.977 8.812 21.297 1 96.31 78 THR A O 1
ATOM 626 N N . ASP A 1 79 ? 10.312 10.266 22.812 1 93.88 79 ASP A N 1
ATOM 627 C CA . ASP A 1 79 ? 11.211 9.789 23.859 1 93.88 79 ASP A CA 1
ATOM 628 C C . ASP A 1 79 ? 10.891 8.344 24.234 1 93.88 79 ASP A C 1
ATOM 630 O O . ASP A 1 79 ? 11.742 7.633 24.766 1 93.88 79 ASP A O 1
ATOM 634 N N . LYS A 1 80 ? 9.719 7.879 23.969 1 94.88 80 LYS A N 1
ATOM 635 C CA . LYS A 1 80 ? 9.281 6.543 24.359 1 94.88 80 LYS A CA 1
ATOM 636 C C . LYS A 1 80 ? 9.688 5.5 23.328 1 94.88 80 LYS A C 1
ATOM 638 O O . LYS A 1 80 ? 9.961 4.348 23.672 1 94.88 80 LYS A O 1
ATOM 643 N N . TYR A 1 81 ? 9.711 5.945 22.062 1 97.75 81 TYR A N 1
ATOM 644 C CA . TYR A 1 81 ? 9.883 4.879 21.078 1 97.75 81 TYR A CA 1
ATOM 645 C C . TYR A 1 81 ? 11.234 4.992 20.391 1 97.75 81 TYR A C 1
ATOM 647 O O . TYR A 1 81 ? 11.703 4.035 19.766 1 97.75 81 TYR A O 1
ATOM 655 N N . LEU A 1 82 ? 11.938 6.082 20.422 1 98.19 82 LEU A N 1
ATOM 656 C CA . LEU A 1 82 ? 13.188 6.246 19.688 1 98.19 82 LEU A CA 1
ATOM 657 C C . LEU A 1 82 ? 14.258 5.301 20.219 1 98.19 82 LEU A C 1
ATOM 659 O O . LEU A 1 82 ? 15.062 4.773 19.453 1 98.19 82 LEU A O 1
ATOM 663 N N . ASN A 1 83 ? 14.289 5.121 21.516 1 97.06 83 ASN A N 1
ATOM 664 C CA . ASN A 1 83 ? 15.273 4.215 22.094 1 97.06 83 ASN A CA 1
ATOM 665 C C . ASN A 1 83 ? 15.094 2.791 21.562 1 97.06 83 ASN A C 1
ATOM 667 O O . ASN A 1 83 ? 16.078 2.076 21.359 1 97.06 83 ASN A O 1
ATOM 671 N N . LYS A 1 84 ? 13.852 2.363 21.406 1 97.94 84 LYS A N 1
ATOM 672 C CA . LYS A 1 84 ? 13.57 1.027 20.891 1 97.94 84 LYS A CA 1
ATOM 673 C C . LYS A 1 84 ? 13.977 0.906 19.422 1 97.94 84 LYS A C 1
ATOM 675 O O . LYS A 1 84 ? 14.43 -0.152 18.984 1 97.94 84 LYS A O 1
ATOM 680 N N . ILE A 1 85 ? 13.812 1.949 18.688 1 98.5 85 ILE A N 1
ATOM 681 C CA . ILE A 1 85 ? 14.234 1.978 17.281 1 98.5 85 ILE A CA 1
ATOM 682 C C . ILE A 1 85 ? 15.75 1.852 17.203 1 98.5 85 ILE A C 1
ATOM 684 O O . ILE A 1 85 ? 16.266 1.074 16.391 1 98.5 85 ILE A O 1
ATOM 688 N N . VAL A 1 86 ? 16.438 2.584 18.047 1 98.5 86 VAL A N 1
ATOM 689 C CA . VAL A 1 86 ? 17.906 2.533 18.062 1 98.5 86 VAL A CA 1
ATOM 690 C C . VAL A 1 86 ? 18.359 1.132 18.469 1 98.5 86 VAL A C 1
ATOM 692 O O . VAL A 1 86 ? 19.328 0.607 17.891 1 98.5 86 VAL A O 1
ATOM 695 N N . GLU A 1 87 ? 17.656 0.533 19.406 1 97.88 87 GLU A N 1
ATOM 696 C CA . GLU A 1 87 ? 17.969 -0.838 19.797 1 97.88 87 GLU A CA 1
ATOM 697 C C . GLU A 1 87 ? 17.859 -1.79 18.609 1 97.88 87 GLU A C 1
ATOM 699 O O . GLU A 1 87 ? 18.703 -2.666 18.422 1 97.88 87 GLU A O 1
ATOM 704 N N . GLU A 1 88 ? 16.812 -1.642 17.828 1 98.06 88 GLU A N 1
ATOM 705 C CA . GLU A 1 88 ? 16.641 -2.457 16.625 1 98.06 88 GLU A CA 1
ATOM 706 C C . GLU A 1 88 ? 17.797 -2.258 15.656 1 98.06 88 GLU A C 1
ATOM 708 O O . GLU A 1 88 ? 18.328 -3.225 15.109 1 98.06 88 GLU A O 1
ATOM 713 N N . ILE A 1 89 ? 18.188 -1.018 15.43 1 98.5 89 ILE A N 1
ATOM 714 C CA . ILE A 1 89 ? 19.266 -0.679 14.508 1 98.5 89 ILE A CA 1
ATOM 715 C C . ILE A 1 89 ? 20.578 -1.276 15 1 98.5 89 ILE A C 1
ATOM 717 O O . ILE A 1 89 ? 21.312 -1.904 14.234 1 98.5 89 ILE A O 1
ATOM 721 N N . ASN A 1 90 ? 20.812 -1.122 16.297 1 98.31 90 ASN A N 1
ATOM 722 C CA . ASN A 1 90 ? 22.031 -1.673 16.891 1 98.31 90 ASN A CA 1
ATOM 723 C C . ASN A 1 90 ? 22.047 -3.197 16.797 1 98.31 90 ASN A C 1
ATOM 725 O O . ASN A 1 90 ? 23.109 -3.793 16.562 1 98.31 90 ASN A O 1
ATOM 729 N N . SER A 1 91 ? 20.906 -3.777 16.969 1 97.94 91 SER A N 1
ATOM 730 C CA . SER A 1 91 ? 20.797 -5.23 16.875 1 97.94 91 SER A CA 1
ATOM 731 C C . SER A 1 91 ? 21.125 -5.723 15.469 1 97.94 91 SER A C 1
ATOM 733 O O . SER A 1 91 ? 21.531 -6.871 15.289 1 97.94 91 SER A O 1
ATOM 735 N N . GLY A 1 92 ? 20.969 -4.883 14.484 1 97.31 92 GLY A N 1
ATOM 736 C CA . GLY A 1 92 ? 21.328 -5.215 13.117 1 97.31 92 GLY A CA 1
ATOM 737 C C . GLY A 1 92 ? 22.812 -5.051 12.844 1 97.31 92 GLY A C 1
ATOM 738 O O . GLY A 1 92 ? 23.281 -5.41 11.766 1 97.31 92 GLY A O 1
ATOM 739 N N . GLY A 1 93 ? 23.484 -4.398 13.773 1 97.19 93 GLY A N 1
ATOM 740 C CA . GLY A 1 93 ? 24.938 -4.312 13.664 1 97.19 93 GLY A CA 1
ATOM 741 C C . GLY A 1 93 ? 25.438 -2.889 13.5 1 97.19 93 GLY A C 1
ATOM 742 O O . GLY A 1 93 ? 26.641 -2.631 13.617 1 97.19 93 GLY A O 1
ATOM 743 N N . ALA A 1 94 ? 24.578 -1.96 13.172 1 97.31 94 ALA A N 1
ATOM 744 C CA . ALA A 1 94 ? 25.016 -0.573 13.008 1 97.31 94 ALA A CA 1
ATOM 745 C C . ALA A 1 94 ? 25.422 0.028 14.352 1 97.31 94 ALA A C 1
ATOM 747 O O . ALA A 1 94 ? 24.734 -0.159 15.359 1 97.31 94 ALA A O 1
ATOM 748 N N . LEU A 1 95 ? 26.469 0.787 14.375 1 97.81 95 LEU A N 1
ATOM 749 C CA . LEU A 1 95 ? 27 1.392 15.594 1 97.81 95 LEU A CA 1
ATOM 750 C C . LEU A 1 95 ? 26.422 2.791 15.797 1 97.81 95 LEU A C 1
ATOM 752 O O . LEU A 1 95 ? 25.969 3.424 14.836 1 97.81 95 LEU A O 1
ATOM 756 N N . ASP A 1 96 ? 26.516 3.293 17.016 1 97.56 96 ASP A N 1
ATOM 757 C CA . ASP A 1 96 ? 25.984 4.613 17.344 1 97.56 96 ASP A CA 1
ATOM 758 C C . ASP A 1 96 ? 26.609 5.688 16.453 1 97.56 96 ASP A C 1
ATOM 760 O O . ASP A 1 96 ? 25.922 6.605 16 1 97.56 96 ASP A O 1
ATOM 764 N N . LYS A 1 97 ? 27.875 5.543 16.156 1 97.19 97 LYS A N 1
ATOM 765 C CA . LYS A 1 97 ? 28.578 6.543 15.359 1 97.19 97 LYS A CA 1
ATOM 766 C C . LYS A 1 97 ? 28.047 6.594 13.938 1 97.19 97 LYS A C 1
ATOM 768 O O . LYS A 1 97 ? 28.266 7.57 13.211 1 97.19 97 LYS A O 1
ATOM 773 N N . ASP A 1 98 ? 27.375 5.496 13.547 1 97.88 98 ASP A N 1
ATOM 774 C CA . ASP A 1 98 ? 26.859 5.398 12.188 1 97.88 98 ASP A CA 1
ATOM 775 C C . ASP A 1 98 ? 25.391 5.785 12.133 1 97.88 98 ASP A C 1
ATOM 777 O O . ASP A 1 98 ? 24.734 5.648 11.086 1 97.88 98 ASP A O 1
ATOM 781 N N . ILE A 1 99 ? 24.797 6.188 13.273 1 98.44 99 ILE A N 1
ATOM 782 C CA . ILE A 1 99 ? 23.406 6.617 13.352 1 98.44 99 ILE A CA 1
ATOM 783 C C . ILE A 1 99 ? 23.344 8.141 13.461 1 98.44 99 ILE A C 1
ATOM 785 O O . ILE A 1 99 ? 24.031 8.734 14.305 1 98.44 99 ILE A O 1
ATOM 789 N N . ILE A 1 100 ? 22.547 8.789 12.594 1 98.12 100 ILE A N 1
ATOM 790 C CA . ILE A 1 100 ? 22.359 10.234 12.625 1 98.12 100 ILE A CA 1
ATOM 791 C C . ILE A 1 100 ? 20.875 10.555 12.805 1 98.12 100 ILE A C 1
ATOM 793 O O . ILE A 1 100 ? 20.016 9.938 12.164 1 98.12 100 ILE A O 1
ATOM 797 N N . PHE A 1 101 ? 20.594 11.461 13.703 1 98.62 101 PHE A N 1
ATOM 798 C CA . PHE A 1 101 ? 19.234 11.953 13.883 1 98.62 101 PHE A CA 1
ATOM 799 C C . PHE A 1 101 ? 19.047 13.289 13.18 1 98.62 101 PHE A C 1
ATOM 801 O O . PHE A 1 101 ? 19.812 14.227 13.391 1 98.62 101 PHE A O 1
ATOM 808 N N . ILE A 1 102 ? 18.047 13.375 12.32 1 98.69 102 ILE A N 1
ATOM 809 C CA . ILE A 1 102 ? 17.672 14.641 11.695 1 98.69 102 ILE A CA 1
ATOM 810 C C . ILE A 1 102 ? 16.234 15.008 12.094 1 98.69 102 ILE A C 1
ATOM 812 O O . ILE A 1 102 ? 15.32 14.195 11.93 1 98.69 102 ILE A O 1
ATOM 816 N N . SER A 1 103 ? 16.062 16.188 12.648 1 98.12 103 SER A N 1
ATOM 817 C CA . SER A 1 103 ? 14.734 16.688 12.945 1 98.12 103 SER A CA 1
ATOM 818 C C . SER A 1 103 ? 14.062 17.266 11.703 1 98.12 103 SER A C 1
ATOM 820 O O . SER A 1 103 ? 14.617 18.156 11.047 1 98.12 103 SER A O 1
ATOM 822 N N . ALA A 1 104 ? 12.914 16.719 11.414 1 96.88 104 ALA A N 1
ATOM 823 C CA . ALA A 1 104 ? 12.133 17.172 10.266 1 96.88 104 ALA A CA 1
ATOM 824 C C . ALA A 1 104 ? 11.43 18.484 10.555 1 96.88 104 ALA A C 1
ATOM 826 O O . ALA A 1 104 ? 10.227 18.516 10.844 1 96.88 104 ALA A O 1
ATOM 827 N N . LEU A 1 105 ? 12.078 19.562 10.297 1 92.88 105 LEU A N 1
ATOM 828 C CA . LEU A 1 105 ? 11.547 20.875 10.648 1 92.88 105 LEU A CA 1
ATOM 829 C C . LEU A 1 105 ? 10.68 21.438 9.531 1 92.88 105 LEU A C 1
ATOM 831 O O . LEU A 1 105 ? 9.891 22.344 9.75 1 92.88 105 LEU A O 1
ATOM 835 N N . GLY A 1 106 ? 10.852 20.859 8.383 1 91.88 106 GLY A N 1
ATOM 836 C CA . GLY A 1 106 ? 10.242 21.578 7.273 1 91.88 106 GLY A CA 1
ATOM 837 C C . GLY A 1 106 ? 10.68 23.031 7.191 1 91.88 106 GLY A C 1
ATOM 838 O O . GLY A 1 106 ? 11.867 23.312 7.082 1 91.88 106 GLY A O 1
ATOM 839 N N . SER A 1 107 ? 9.68 23.906 7.395 1 85 107 SER A N 1
ATOM 840 C CA . SER A 1 107 ? 9.992 25.344 7.375 1 85 107 SER A CA 1
ATOM 841 C C . SER A 1 107 ? 9.938 25.938 8.773 1 85 107 SER A C 1
ATOM 843 O O . SER A 1 107 ? 9.938 27.156 8.938 1 85 107 SER A O 1
ATOM 845 N N . HIS A 1 108 ? 9.883 25.094 9.812 1 82.19 108 HIS A N 1
ATOM 846 C CA . HIS A 1 108 ? 9.781 25.547 11.195 1 82.19 108 HIS A CA 1
ATOM 847 C C . HIS A 1 108 ? 11.109 26.109 11.695 1 82.19 108 HIS A C 1
ATOM 849 O O . HIS A 1 108 ? 12.141 25.938 11.047 1 82.19 108 HIS A O 1
ATOM 855 N N . ARG A 1 109 ? 11.008 26.703 12.828 1 83.5 109 ARG A N 1
ATOM 856 C CA . ARG A 1 109 ? 12.18 27.328 13.422 1 83.5 109 ARG A CA 1
ATOM 857 C C . ARG A 1 109 ? 13.164 26.266 13.93 1 83.5 109 ARG A C 1
ATOM 859 O O . ARG A 1 109 ? 12.766 25.141 14.211 1 83.5 109 ARG A O 1
ATOM 866 N N . LYS A 1 110 ? 14.406 26.719 14.102 1 91.94 110 LYS A N 1
ATOM 867 C CA . LYS A 1 110 ? 15.414 25.875 14.727 1 91.94 110 LYS A CA 1
ATOM 868 C C . LYS A 1 110 ? 15.055 25.578 16.188 1 91.94 110 LYS A C 1
ATOM 870 O O . LYS A 1 110 ? 14.219 26.25 16.766 1 91.94 110 LYS A O 1
ATOM 875 N N . GLN A 1 111 ? 15.672 24.516 16.656 1 93.75 111 GLN A N 1
ATOM 876 C CA . GLN A 1 111 ? 15.383 24.062 18.016 1 93.75 111 GLN A CA 1
ATOM 877 C C . GLN A 1 111 ? 16.578 24.266 18.938 1 93.75 111 GLN A C 1
ATOM 879 O O . GLN A 1 111 ? 17.719 24.391 18.469 1 93.75 111 GLN A O 1
ATOM 884 N N . THR A 1 112 ? 16.297 24.328 20.234 1 95.06 112 THR A N 1
ATOM 885 C CA . THR A 1 112 ? 17.359 24.438 21.234 1 95.06 112 THR A CA 1
ATOM 886 C C . THR A 1 112 ? 17.875 23.047 21.609 1 95.06 112 THR A C 1
ATOM 888 O O . THR A 1 112 ? 17.25 22.031 21.281 1 95.06 112 THR A O 1
ATOM 891 N N . ARG A 1 113 ? 18.969 23.094 22.281 1 94.75 113 ARG A N 1
ATOM 892 C CA . ARG A 1 113 ? 19.531 21.828 22.75 1 94.75 113 ARG A CA 1
ATOM 893 C C . ARG A 1 113 ? 18.578 21.125 23.719 1 94.75 113 ARG A C 1
ATOM 895 O O . ARG A 1 113 ? 18.453 19.906 23.703 1 94.75 113 ARG A O 1
ATOM 902 N N . GLU A 1 114 ? 17.969 21.922 24.547 1 94.81 114 GLU A N 1
ATOM 903 C CA . GLU A 1 114 ? 17.016 21.375 25.5 1 94.81 114 GLU A CA 1
ATOM 904 C C . GLU A 1 114 ? 15.844 20.703 24.797 1 94.81 114 GLU A C 1
ATOM 906 O O . GLU A 1 114 ? 15.359 19.656 25.234 1 94.81 114 GLU A O 1
ATOM 911 N N . GLU A 1 115 ? 15.406 21.266 23.75 1 93.62 115 GLU A N 1
ATOM 912 C CA . GLU A 1 115 ? 14.32 20.688 22.969 1 93.62 115 GLU A CA 1
ATOM 913 C C . GLU A 1 115 ? 14.742 19.391 22.297 1 93.62 115 GLU A C 1
ATOM 915 O O . GLU A 1 115 ? 13.969 18.422 22.25 1 93.62 115 GLU A O 1
ATOM 920 N N . HIS A 1 116 ? 15.984 19.375 21.844 1 96.44 116 HIS A N 1
ATOM 921 C CA . HIS A 1 116 ? 16.516 18.141 21.266 1 96.44 116 HIS A CA 1
ATOM 922 C C . HIS A 1 116 ? 16.531 17.016 22.297 1 96.44 116 HIS A C 1
ATOM 924 O O . HIS A 1 116 ? 16.172 15.883 21.984 1 96.44 116 HIS A O 1
ATOM 930 N N . GLU A 1 117 ? 16.953 17.406 23.469 1 95.88 117 GLU A N 1
ATOM 931 C CA . GLU A 1 117 ? 17.031 16.406 24.547 1 95.88 117 GLU A CA 1
ATOM 932 C C . GLU A 1 117 ? 15.656 15.859 24.891 1 95.88 117 GLU A C 1
ATOM 934 O O . GLU A 1 117 ? 15.516 14.672 25.188 1 95.88 117 GLU A O 1
ATOM 939 N N . LYS A 1 118 ? 14.711 16.703 24.859 1 93.94 118 LYS A N 1
ATOM 940 C CA . LYS A 1 118 ? 13.336 16.266 25.141 1 93.94 118 LYS A CA 1
ATOM 941 C C . LYS A 1 118 ? 12.859 15.273 24.094 1 93.94 118 LYS A C 1
ATOM 943 O O . LYS A 1 118 ? 12.18 14.297 24.422 1 93.94 118 LYS A O 1
ATOM 948 N N . LEU A 1 119 ? 13.188 15.492 22.875 1 94.69 119 LEU A N 1
ATOM 949 C CA . LEU A 1 119 ? 12.789 14.609 21.797 1 94.69 119 LEU A CA 1
ATOM 950 C C . LEU A 1 119 ? 13.484 13.25 21.906 1 94.69 119 LEU A C 1
ATOM 952 O O . LEU A 1 119 ? 12.852 12.211 21.734 1 94.69 119 LEU A O 1
ATOM 956 N N . LEU A 1 120 ? 14.719 13.227 22.234 1 96.56 120 LEU A N 1
ATOM 957 C CA . LEU A 1 120 ? 15.516 12 22.281 1 96.56 120 LEU A CA 1
ATOM 958 C C . LEU A 1 120 ? 15.211 11.211 23.547 1 96.56 120 LEU A C 1
ATOM 960 O O . LEU A 1 120 ? 15.297 9.977 23.547 1 96.56 120 LEU A O 1
ATOM 964 N N . GLY A 1 121 ? 14.844 11.914 24.594 1 94.12 121 GLY A N 1
ATOM 965 C CA . GLY A 1 121 ? 14.773 11.289 25.906 1 94.12 121 GLY A CA 1
ATOM 966 C C . GLY A 1 121 ? 16.125 11.164 26.578 1 94.12 121 GLY A C 1
ATOM 967 O O . GLY A 1 121 ? 17.156 11.266 25.922 1 94.12 121 GLY A O 1
ATOM 968 N N . GLU A 1 122 ? 16.156 10.805 27.781 1 91.25 122 GLU A N 1
ATOM 969 C CA . GLU A 1 122 ? 17.359 10.797 28.625 1 91.25 122 GLU A CA 1
ATOM 970 C C . GLU A 1 122 ? 18.359 9.773 28.109 1 91.25 122 GLU A C 1
ATOM 972 O O . GLU A 1 122 ? 19.562 10.062 28.031 1 91.25 122 GLU A O 1
ATOM 977 N N . LYS A 1 123 ? 17.938 8.695 27.75 1 91.88 123 LYS A N 1
ATOM 978 C CA . LYS A 1 123 ? 18.812 7.594 27.359 1 91.88 123 LYS A CA 1
ATOM 979 C C . LYS A 1 123 ? 19.578 7.93 26.078 1 91.88 123 LYS A C 1
ATOM 981 O O . LYS A 1 123 ? 20.766 7.625 25.984 1 91.88 123 LYS A O 1
ATOM 986 N N . LEU A 1 124 ? 18.938 8.57 25.141 1 96.31 124 LEU A N 1
ATOM 987 C CA . LEU A 1 124 ? 19.562 8.812 23.844 1 96.31 124 LEU A CA 1
ATOM 988 C C . LEU A 1 124 ? 20.266 10.164 23.812 1 96.31 124 LEU A C 1
ATOM 990 O O . LEU A 1 124 ? 21.234 10.352 23.078 1 96.31 124 LEU A O 1
ATOM 994 N N . ALA A 1 125 ? 19.828 11.094 24.656 1 95.25 125 ALA A N 1
ATOM 995 C CA . ALA A 1 125 ? 20.359 12.453 24.641 1 95.25 125 ALA A CA 1
ATOM 996 C C . ALA A 1 125 ? 21.844 12.461 25 1 95.25 125 ALA A C 1
ATOM 998 O O . ALA A 1 125 ? 22.594 13.328 24.547 1 95.25 125 ALA A O 1
ATOM 999 N N . SER A 1 126 ? 22.281 11.492 25.734 1 93.12 126 SER A N 1
ATOM 1000 C CA . SER A 1 126 ? 23.672 11.406 26.141 1 93.12 126 SER A CA 1
ATOM 1001 C C . SER A 1 126 ? 24.531 10.766 25.062 1 93.12 126 SER A C 1
ATOM 1003 O O . SER A 1 126 ? 25.766 10.875 25.094 1 93.12 126 SER A O 1
ATOM 1005 N N . ARG A 1 127 ? 23.906 10.164 24.078 1 95.06 127 ARG A N 1
ATOM 1006 C CA . ARG A 1 127 ? 24.625 9.367 23.094 1 95.06 127 ARG A CA 1
ATOM 1007 C C . ARG A 1 127 ? 24.609 10.047 21.734 1 95.06 127 ARG A C 1
ATOM 1009 O O . ARG A 1 127 ? 25.516 9.828 20.906 1 95.06 127 ARG A O 1
ATOM 1016 N N . PHE A 1 128 ? 23.578 10.82 21.531 1 97 128 PHE A N 1
ATOM 1017 C CA . PHE A 1 128 ? 23.375 11.305 20.156 1 97 128 PHE A CA 1
ATOM 1018 C C . PHE A 1 128 ? 23.125 12.805 20.156 1 97 128 PHE A C 1
ATOM 1020 O O . PHE A 1 128 ? 22.688 13.375 21.156 1 97 128 PHE A O 1
ATOM 1027 N N . GLN A 1 129 ? 23.438 13.414 19.047 1 94.31 129 GLN A N 1
ATOM 1028 C CA . GLN A 1 129 ? 23.031 14.781 18.719 1 94.31 129 GLN A CA 1
ATOM 1029 C C . GLN A 1 129 ? 22 14.789 17.594 1 94.31 129 GLN A C 1
ATOM 1031 O O . GLN A 1 129 ? 21.969 13.883 16.766 1 94.31 129 GLN A O 1
ATOM 1036 N N . VAL A 1 130 ? 21.172 15.82 17.641 1 97.19 130 VAL A N 1
ATOM 1037 C CA . VAL A 1 130 ? 20.141 15.977 16.609 1 97.19 130 VAL A CA 1
ATOM 1038 C C . VAL A 1 130 ? 20.531 17.109 15.672 1 97.19 130 VAL A C 1
ATOM 1040 O O . VAL A 1 130 ? 20.969 18.172 16.125 1 97.19 130 VAL A O 1
ATOM 1043 N N . ILE A 1 131 ? 20.453 16.875 14.398 1 97.81 131 ILE A N 1
ATOM 1044 C CA . ILE A 1 131 ? 20.641 17.906 13.391 1 97.81 131 ILE A CA 1
ATOM 1045 C C . ILE A 1 131 ? 19.281 18.453 12.961 1 97.81 131 ILE A C 1
ATOM 1047 O O . ILE A 1 131 ? 18.391 17.688 12.586 1 97.81 131 ILE A O 1
ATOM 1051 N N . ASP A 1 132 ? 19.141 19.75 13.031 1 97.94 132 ASP A N 1
ATOM 1052 C CA . ASP A 1 132 ? 17.922 20.391 12.523 1 97.94 132 ASP A CA 1
ATOM 1053 C C . ASP A 1 132 ? 17.984 20.547 11.008 1 97.94 132 ASP A C 1
ATOM 1055 O O . ASP A 1 132 ? 18.938 21.109 10.469 1 97.94 132 ASP A O 1
ATOM 1059 N N . HIS A 1 133 ? 16.984 20.016 10.328 1 98.19 133 HIS A N 1
ATOM 1060 C CA . HIS A 1 133 ? 16.875 20.281 8.898 1 98.19 133 HIS A CA 1
ATOM 1061 C C . HIS A 1 133 ? 16.688 21.766 8.625 1 98.19 133 HIS A C 1
ATOM 1063 O O . HIS A 1 133 ? 15.945 22.438 9.352 1 98.19 133 HIS A O 1
ATOM 1069 N N . ASP A 1 134 ? 17.328 22.312 7.68 1 97.31 134 ASP A N 1
ATOM 1070 C CA . ASP A 1 134 ? 17.141 23.672 7.207 1 97.31 134 ASP A CA 1
ATOM 1071 C C . ASP A 1 134 ? 16.734 23.703 5.738 1 97.31 134 ASP A C 1
ATOM 1073 O O . ASP A 1 134 ? 17.562 23.484 4.852 1 97.31 134 ASP A O 1
ATOM 1077 N N . CYS A 1 135 ? 15.492 24.078 5.492 1 96.56 135 CYS A N 1
ATOM 1078 C CA . CYS A 1 135 ? 14.93 23.984 4.145 1 96.56 135 CYS A CA 1
ATOM 1079 C C . CYS A 1 135 ? 15.492 25.078 3.248 1 96.56 135 CYS A C 1
ATOM 1081 O O . CYS A 1 135 ? 15.336 25.031 2.027 1 96.56 135 CYS A O 1
ATOM 1083 N N . TYR A 1 136 ? 16.219 26.062 3.814 1 95.88 136 TYR A N 1
ATOM 1084 C CA . TYR A 1 136 ? 16.734 27.188 3.033 1 95.88 136 TYR A CA 1
ATOM 1085 C C . TYR A 1 136 ? 18.219 27.016 2.744 1 95.88 136 TYR A C 1
ATOM 1087 O O . TYR A 1 136 ? 18.797 27.781 1.983 1 95.88 136 TYR A O 1
ATOM 1095 N N . ASP A 1 137 ? 18.828 26.047 3.408 1 97.12 137 ASP A N 1
ATOM 1096 C CA . ASP A 1 137 ? 20.25 25.812 3.197 1 97.12 137 ASP A CA 1
ATOM 1097 C C . ASP A 1 137 ? 20.5 25.031 1.9 1 97.12 137 ASP A C 1
ATOM 1099 O O . ASP A 1 137 ? 20.719 23.828 1.922 1 97.12 137 ASP A O 1
ATOM 1103 N N . LYS A 1 138 ? 20.656 25.734 0.836 1 96.56 138 LYS A N 1
ATOM 1104 C CA . LYS A 1 138 ? 20.75 25.141 -0.494 1 96.56 138 LYS A CA 1
ATOM 1105 C C . LYS A 1 138 ? 21.984 24.25 -0.609 1 96.56 138 LYS A C 1
ATOM 1107 O O . LYS A 1 138 ? 21.969 23.266 -1.361 1 96.56 138 LYS A O 1
ATOM 1112 N N . ASP A 1 139 ? 22.969 24.547 0.175 1 97.38 139 ASP A N 1
ATOM 1113 C CA . ASP A 1 139 ? 24.203 23.781 0.118 1 97.38 139 ASP A CA 1
ATOM 1114 C C . ASP A 1 139 ? 24.016 22.391 0.733 1 97.38 139 ASP A C 1
ATOM 1116 O O . ASP A 1 139 ? 24.812 21.484 0.479 1 97.38 139 ASP A O 1
ATOM 1120 N N . ASN A 1 140 ? 23.016 22.234 1.511 1 97.81 140 ASN A N 1
ATOM 1121 C CA . ASN A 1 140 ? 22.766 20.938 2.154 1 97.81 140 ASN A CA 1
ATOM 1122 C C . ASN A 1 140 ? 21.484 20.297 1.619 1 97.81 140 ASN A C 1
ATOM 1124 O O . ASN A 1 140 ? 20.812 19.547 2.338 1 97.81 140 ASN A O 1
ATOM 1128 N N . LEU A 1 141 ? 21.156 20.641 0.396 1 98.56 141 LEU A N 1
ATOM 1129 C CA . LEU A 1 141 ? 20.047 20.031 -0.321 1 98.56 141 LEU A CA 1
ATOM 1130 C C . LEU A 1 141 ? 20.531 19.391 -1.618 1 98.56 141 LEU A C 1
ATOM 1132 O O . LEU A 1 141 ? 21.453 19.891 -2.262 1 98.56 141 LEU A O 1
ATOM 1136 N N . VAL A 1 142 ? 19.984 18.297 -1.992 1 98.44 142 VAL A N 1
ATOM 1137 C CA . VAL A 1 142 ? 20.312 17.625 -3.246 1 98.44 142 VAL A CA 1
ATOM 1138 C C . VAL A 1 142 ? 19.062 17.438 -4.086 1 98.44 142 VAL A C 1
ATOM 1140 O O . VAL A 1 142 ? 18 17.078 -3.561 1 98.44 142 VAL A O 1
ATOM 1143 N N . TYR A 1 143 ? 19.156 17.797 -5.348 1 98.12 143 TYR A N 1
ATOM 1144 C CA . TYR A 1 143 ? 18.062 17.625 -6.293 1 98.12 143 TYR A CA 1
ATOM 1145 C C . TYR A 1 143 ? 17.891 16.156 -6.68 1 98.12 143 TYR A C 1
ATOM 1147 O O . TYR A 1 143 ? 18.844 15.5 -7.086 1 98.12 143 TYR A O 1
ATOM 1155 N N . LEU A 1 144 ? 16.656 15.609 -6.602 1 98.06 144 LEU A N 1
ATOM 1156 C CA . LEU A 1 144 ? 16.453 14.188 -6.855 1 98.06 144 LEU A CA 1
ATOM 1157 C C . LEU A 1 144 ? 15.602 13.969 -8.102 1 98.06 144 LEU A C 1
ATOM 1159 O O . LEU A 1 144 ? 15.578 12.875 -8.664 1 98.06 144 LEU A O 1
ATOM 1163 N N . GLY A 1 145 ? 14.875 14.922 -8.562 1 97.38 145 GLY A N 1
ATOM 1164 C CA . GLY A 1 145 ? 14 14.797 -9.719 1 97.38 145 GLY A CA 1
ATOM 1165 C C . GLY A 1 145 ? 12.742 15.641 -9.609 1 97.38 145 GLY A C 1
ATOM 1166 O O . GLY A 1 145 ? 12.633 16.484 -8.727 1 97.38 145 GLY A O 1
ATOM 1167 N N . GLU A 1 146 ? 11.805 15.422 -10.562 1 98.06 146 GLU A N 1
ATOM 1168 C CA . GLU A 1 146 ? 10.555 16.172 -10.617 1 98.06 146 GLU A CA 1
ATOM 1169 C C . GLU A 1 146 ? 9.344 15.234 -10.562 1 98.06 146 GLU A C 1
ATOM 1171 O O . GLU A 1 146 ? 9.336 14.18 -11.211 1 98.06 146 GLU A O 1
ATOM 1176 N N . THR A 1 147 ? 8.391 15.594 -9.758 1 98.12 147 THR A N 1
ATOM 1177 C CA . THR A 1 147 ? 7.164 14.805 -9.703 1 98.12 147 THR A CA 1
ATOM 1178 C C . THR A 1 147 ? 6.289 15.078 -10.922 1 98.12 147 THR A C 1
ATOM 1180 O O . THR A 1 147 ? 6.574 15.984 -11.711 1 98.12 147 THR A O 1
ATOM 1183 N N . THR A 1 148 ? 5.172 14.289 -11.062 1 96.19 148 THR A N 1
ATOM 1184 C CA . THR A 1 148 ? 4.238 14.469 -12.172 1 96.19 148 THR A CA 1
ATOM 1185 C C . THR A 1 148 ? 3.461 15.773 -12.016 1 96.19 148 THR A C 1
ATOM 1187 O O . THR A 1 148 ? 2.807 16.234 -12.953 1 96.19 148 THR A O 1
ATOM 1190 N N . TYR A 1 149 ? 3.6 16.469 -10.883 1 95.81 149 TYR A N 1
ATOM 1191 C CA . TYR A 1 149 ? 2.916 17.734 -10.625 1 95.81 149 TYR A CA 1
ATOM 1192 C C . TYR A 1 149 ? 3.842 18.922 -10.883 1 95.81 149 TYR A C 1
ATOM 1194 O O . TYR A 1 149 ? 3.512 20.062 -10.547 1 95.81 149 TYR A O 1
ATOM 1202 N N . GLY A 1 150 ? 5.012 18.625 -11.406 1 96.56 150 GLY A N 1
ATOM 1203 C CA . GLY A 1 150 ? 5.969 19.672 -11.734 1 96.56 150 GLY A CA 1
ATOM 1204 C C . GLY A 1 150 ? 6.723 20.188 -10.523 1 96.56 150 GLY A C 1
ATOM 1205 O O . GLY A 1 150 ? 7.195 21.328 -10.523 1 96.56 150 GLY A O 1
ATOM 1206 N N . ASN A 1 151 ? 6.777 19.469 -9.453 1 97.88 151 ASN A N 1
ATOM 1207 C CA . ASN A 1 151 ? 7.5 19.828 -8.234 1 97.88 151 ASN A CA 1
ATOM 1208 C C . ASN A 1 151 ? 8.938 19.328 -8.273 1 97.88 151 ASN A C 1
ATOM 1210 O O . ASN A 1 151 ? 9.18 18.125 -8.305 1 97.88 151 ASN A O 1
ATOM 1214 N N . SER A 1 152 ? 9.906 20.281 -8.289 1 98.31 152 SER A N 1
ATOM 1215 C CA . SER A 1 152 ? 11.305 19.906 -8.156 1 98.31 152 SER A CA 1
ATOM 1216 C C . SER A 1 152 ? 11.625 19.484 -6.727 1 98.31 152 SER A C 1
ATOM 1218 O O . SER A 1 152 ? 11.477 20.266 -5.789 1 98.31 152 SER A O 1
ATOM 1220 N N . VAL A 1 153 ? 12.133 18.281 -6.59 1 98.69 153 VAL A N 1
ATOM 1221 C CA . VAL A 1 153 ? 12.266 17.703 -5.254 1 98.69 153 VAL A CA 1
ATOM 1222 C C . VAL A 1 153 ? 13.711 17.812 -4.781 1 98.69 153 VAL A C 1
ATOM 1224 O O . VAL A 1 153 ? 14.602 17.172 -5.336 1 98.69 153 VAL A O 1
ATOM 1227 N N . TYR A 1 154 ? 13.898 18.688 -3.791 1 98.75 154 TYR A N 1
ATOM 1228 C CA . TYR A 1 154 ? 15.164 18.844 -3.08 1 98.75 154 TYR A CA 1
ATOM 1229 C C . TYR A 1 154 ? 15.07 18.266 -1.673 1 98.75 154 TYR A C 1
ATOM 1231 O O . TYR A 1 154 ? 14.141 18.578 -0.929 1 98.75 154 TYR A O 1
ATOM 1239 N N . ILE A 1 155 ? 16.031 17.391 -1.31 1 98.81 155 ILE A N 1
ATOM 1240 C CA . ILE A 1 155 ? 15.992 16.703 -0.021 1 98.81 155 ILE A CA 1
ATOM 1241 C C . ILE A 1 155 ? 17.312 16.906 0.719 1 98.81 155 ILE A C 1
ATOM 1243 O O . ILE A 1 155 ? 18.344 17.156 0.098 1 98.81 155 ILE A O 1
ATOM 1247 N N . ASN A 1 156 ? 17.281 16.906 2.002 1 98.88 156 ASN A N 1
ATOM 1248 C CA . ASN A 1 156 ? 18.438 17.016 2.879 1 98.88 156 ASN A CA 1
ATOM 1249 C C . ASN A 1 156 ? 19.594 16.125 2.416 1 98.88 156 ASN A C 1
ATOM 1251 O O . ASN A 1 156 ? 19.422 14.914 2.295 1 98.88 156 ASN A O 1
ATOM 1255 N N . LYS A 1 157 ? 20.766 16.688 2.197 1 98.69 157 LYS A N 1
ATOM 1256 C CA . LYS A 1 157 ? 21.938 16 1.645 1 98.69 157 LYS A CA 1
ATOM 1257 C C . LYS A 1 157 ? 22.484 14.977 2.631 1 98.69 157 LYS A C 1
ATOM 1259 O O . LYS A 1 157 ? 22.875 13.867 2.236 1 98.69 157 LYS A O 1
ATOM 1264 N N . ILE A 1 158 ? 22.516 15.312 3.896 1 98.56 158 ILE A N 1
ATOM 1265 C CA . ILE A 1 158 ? 23.047 14.43 4.93 1 98.56 158 ILE A CA 1
ATOM 1266 C C . ILE A 1 158 ? 22.234 13.133 4.969 1 98.56 158 ILE A C 1
ATOM 1268 O O . ILE A 1 158 ? 22.797 12.039 5.035 1 98.56 158 ILE A O 1
ATOM 1272 N N . ALA A 1 159 ? 20.938 13.242 4.91 1 98.75 159 ALA A N 1
ATOM 1273 C CA . ALA A 1 159 ? 20.062 12.07 4.902 1 98.75 159 ALA A CA 1
ATOM 1274 C C . ALA A 1 159 ? 20.312 11.203 3.676 1 98.75 159 ALA A C 1
ATOM 1276 O O . ALA A 1 159 ? 20.453 9.977 3.787 1 98.75 159 ALA A O 1
ATOM 1277 N N . MET A 1 160 ? 20.469 11.828 2.498 1 98.38 160 MET A N 1
ATOM 1278 C CA . MET A 1 160 ? 20.578 11.109 1.231 1 98.38 160 MET A CA 1
ATOM 1279 C C . MET A 1 160 ? 21.938 10.422 1.114 1 98.38 160 MET A C 1
ATOM 1281 O O . MET A 1 160 ? 22.109 9.516 0.293 1 98.38 160 MET A O 1
ATOM 1285 N N . GLU A 1 161 ? 22.859 10.844 1.934 1 98.06 161 GLU A N 1
ATOM 1286 C CA . GLU A 1 161 ? 24.188 10.234 1.918 1 98.06 161 GLU A CA 1
ATOM 1287 C C . GLU A 1 161 ? 24.234 8.984 2.799 1 98.06 161 GLU A C 1
ATOM 1289 O O . GLU A 1 161 ? 25.219 8.242 2.777 1 98.06 161 GLU A O 1
ATOM 1294 N N . CYS A 1 162 ? 23.203 8.719 3.555 1 98.38 162 CYS A N 1
ATOM 1295 C CA . CYS A 1 162 ? 23.109 7.523 4.383 1 98.38 162 CYS A CA 1
ATOM 1296 C C . CYS A 1 162 ? 22.641 6.328 3.564 1 98.38 162 CYS A C 1
ATOM 1298 O O . CYS A 1 162 ? 21.969 6.496 2.545 1 98.38 162 CYS A O 1
ATOM 1300 N N . ASP A 1 163 ? 23.016 5.113 4.02 1 97.75 163 ASP A N 1
ATOM 1301 C CA . ASP A 1 163 ? 22.578 3.887 3.359 1 97.75 163 ASP A CA 1
ATOM 1302 C C . ASP A 1 163 ? 21.094 3.627 3.609 1 97.75 163 ASP A C 1
ATOM 1304 O O . ASP A 1 163 ? 20.406 3.031 2.771 1 97.75 163 ASP A O 1
ATOM 1308 N N . HIS A 1 164 ? 20.641 4.031 4.82 1 98.56 164 HIS A N 1
AT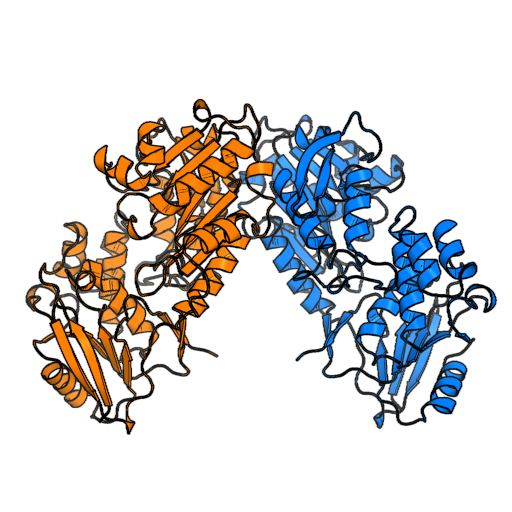OM 1309 C CA . HIS A 1 164 ? 19.25 3.812 5.219 1 98.56 164 HIS A CA 1
ATOM 1310 C C . HIS A 1 164 ? 18.641 5.078 5.809 1 98.56 164 HIS A C 1
ATOM 1312 O O . HIS A 1 164 ? 19.312 5.812 6.539 1 98.56 164 HIS A O 1
ATOM 1318 N N . ILE A 1 165 ? 17.422 5.328 5.477 1 98.81 165 ILE A N 1
ATOM 1319 C CA . ILE A 1 165 ? 16.625 6.375 6.102 1 98.81 165 ILE A CA 1
ATOM 1320 C C . ILE A 1 165 ? 15.414 5.758 6.797 1 98.81 165 ILE A C 1
ATOM 1322 O O . ILE A 1 165 ? 14.609 5.07 6.164 1 98.81 165 ILE A O 1
ATOM 1326 N N . VAL A 1 166 ? 15.328 5.891 8.094 1 98.88 166 VAL A N 1
ATOM 1327 C CA . VAL A 1 166 ? 14.203 5.465 8.922 1 98.88 166 VAL A CA 1
ATOM 1328 C C . VAL A 1 166 ? 13.359 6.676 9.32 1 98.88 166 VAL A C 1
ATOM 1330 O O . VAL A 1 166 ? 13.867 7.613 9.938 1 98.88 166 VAL A O 1
ATOM 1333 N N . ILE A 1 167 ? 12.062 6.672 8.953 1 98.88 167 ILE A N 1
ATOM 1334 C CA . ILE A 1 167 ? 11.234 7.836 9.25 1 98.88 167 ILE A CA 1
ATOM 1335 C C . ILE A 1 167 ? 10.297 7.516 10.406 1 98.88 167 ILE A C 1
ATOM 1337 O O . ILE A 1 167 ? 9.758 6.406 10.5 1 98.88 167 ILE A O 1
ATOM 1341 N N . THR A 1 168 ? 10.156 8.438 11.32 1 98.75 168 THR A N 1
ATOM 1342 C CA . THR A 1 168 ? 9.336 8.258 12.508 1 98.75 168 THR A CA 1
ATOM 1343 C C . THR A 1 168 ? 8.344 9.406 12.664 1 98.75 168 THR A C 1
ATOM 1345 O O . THR A 1 168 ? 8.5 10.461 12.039 1 98.75 168 THR A O 1
ATOM 1348 N N . GLY A 1 169 ? 7.332 9.164 13.445 1 97.25 169 GLY A N 1
ATOM 1349 C CA . GLY A 1 169 ? 6.352 10.211 13.695 1 97.25 169 GLY A CA 1
ATOM 1350 C C . GLY A 1 169 ? 5 9.672 14.125 1 97.25 169 GLY A C 1
ATOM 1351 O O . GLY A 1 169 ? 4.918 8.625 14.766 1 97.25 169 GLY A O 1
ATOM 1352 N N . GLY A 1 170 ? 4.012 10.484 13.891 1 96.12 170 GLY A N 1
ATOM 1353 C CA . GLY A 1 170 ? 2.652 10.133 14.273 1 96.12 170 GLY A CA 1
ATOM 1354 C C . GLY A 1 170 ? 1.643 10.383 13.164 1 96.12 170 GLY A C 1
ATOM 1355 O O . GLY A 1 170 ? 1.843 11.258 12.32 1 96.12 170 GLY A O 1
ATOM 1356 N N . ILE A 1 171 ? 0.609 9.57 13.211 1 96.25 171 ILE A N 1
ATOM 1357 C CA . ILE A 1 171 ? -0.456 9.695 12.219 1 96.25 171 ILE A CA 1
ATOM 1358 C C . ILE A 1 171 ? -1.67 10.375 12.852 1 96.25 171 ILE A C 1
ATOM 1360 O O . ILE A 1 171 ? -2.205 9.898 13.859 1 96.25 171 ILE A O 1
ATOM 1364 N N . VAL A 1 172 ? -2.061 11.5 12.344 1 90.25 172 VAL A N 1
ATOM 1365 C CA . VAL A 1 172 ? -3.287 12.219 12.672 1 90.25 172 VAL A CA 1
ATOM 1366 C C . VAL A 1 172 ? -3.902 12.805 11.406 1 90.25 172 VAL A C 1
ATOM 1368 O O . VAL A 1 172 ? -3.254 12.844 10.359 1 90.25 172 VAL A O 1
ATOM 1371 N N . TYR A 1 173 ? -5.07 13.211 11.5 1 88.62 173 TYR A N 1
ATOM 1372 C CA . TYR A 1 173 ? -5.691 13.883 10.367 1 88.62 173 TYR A CA 1
ATOM 1373 C C . TYR A 1 173 ? -4.973 15.18 10.039 1 88.62 173 TYR A C 1
ATOM 1375 O O . TYR A 1 173 ? -4.555 15.914 10.938 1 88.62 173 TYR A O 1
ATOM 1383 N N . HIS A 1 174 ? -4.762 15.43 8.805 1 88.25 174 HIS A N 1
ATOM 1384 C CA . HIS A 1 174 ? -4.102 16.641 8.32 1 88.25 174 HIS A CA 1
ATOM 1385 C C . HIS A 1 174 ? -4.926 17.328 7.23 1 88.25 174 HIS A C 1
ATOM 1387 O O . HIS A 1 174 ? -5.316 16.688 6.25 1 88.25 174 HIS A O 1
ATOM 1393 N N . LEU A 1 175 ? -5.133 18.562 7.332 1 84.75 175 LEU A N 1
ATOM 1394 C CA . LEU A 1 175 ? -6.059 19.297 6.484 1 84.75 175 LEU A CA 1
ATOM 1395 C C . LEU A 1 175 ? -5.562 19.344 5.043 1 84.75 175 LEU A C 1
ATOM 1397 O O . LEU A 1 175 ? -6.363 19.344 4.105 1 84.75 175 LEU A O 1
ATOM 1401 N N . LEU A 1 176 ? -4.234 19.328 4.887 1 89.81 176 LEU A N 1
ATOM 1402 C CA . LEU A 1 176 ? -3.656 19.469 3.555 1 89.81 176 LEU A CA 1
ATOM 1403 C C . LEU A 1 176 ? -3.34 18.109 2.951 1 89.81 176 LEU A C 1
ATOM 1405 O O . LEU A 1 176 ? -3.744 17.812 1.824 1 89.81 176 LEU A O 1
ATOM 1409 N N . ALA A 1 177 ? -2.719 17.281 3.775 1 93.81 177 ALA A N 1
ATOM 1410 C CA . ALA A 1 177 ? -2.123 16.047 3.268 1 93.81 177 ALA A CA 1
ATOM 1411 C C . ALA A 1 177 ? -3.039 14.852 3.518 1 93.81 177 ALA A C 1
ATOM 1413 O O . ALA A 1 177 ? -2.686 13.711 3.199 1 93.81 177 ALA A O 1
ATOM 1414 N N . GLY A 1 178 ? -4.211 15.086 4.109 1 92.81 178 GLY A N 1
ATOM 1415 C CA . GLY A 1 178 ? -5.082 14 4.539 1 92.81 178 GLY A CA 1
ATOM 1416 C C . GLY A 1 178 ? -4.695 13.43 5.887 1 92.81 178 GLY A C 1
ATOM 1417 O O . GLY A 1 178 ? -5.469 13.508 6.848 1 92.81 178 GLY A O 1
ATOM 1418 N N . TYR A 1 179 ? -3.5 12.945 5.895 1 94.44 179 TYR A N 1
ATOM 1419 C CA . TYR A 1 179 ? -2.943 12.391 7.125 1 94.44 179 TYR A CA 1
ATOM 1420 C C . TYR A 1 179 ? -1.493 12.828 7.309 1 94.44 179 TYR A C 1
ATOM 1422 O O . TYR A 1 179 ? -0.771 13.031 6.332 1 94.44 179 TYR A O 1
ATOM 1430 N N . SER A 1 180 ? -1.143 12.969 8.555 1 93.88 180 SER A N 1
ATOM 1431 C CA . SER A 1 180 ? 0.271 13.164 8.852 1 93.88 180 SER A CA 1
ATOM 1432 C C . SER A 1 180 ? 1.019 11.844 8.906 1 93.88 180 SER A C 1
ATOM 1434 O O . SER A 1 180 ? 0.466 10.797 8.562 1 93.88 180 SER A O 1
ATOM 1436 N N . GLY A 1 181 ? 2.301 11.906 9.195 1 95.75 181 GLY A N 1
ATOM 1437 C CA . GLY A 1 181 ? 3.107 10.695 9.266 1 95.75 181 GLY A CA 1
ATOM 1438 C C . GLY A 1 181 ? 3.562 10.211 7.898 1 95.75 181 GLY A C 1
ATOM 1439 O O . GLY A 1 181 ? 3.127 10.734 6.871 1 95.75 181 GLY A O 1
ATOM 1440 N N . GLY A 1 182 ? 4.414 9.203 7.887 1 97.38 182 GLY A N 1
ATOM 1441 C CA . GLY A 1 182 ? 4.871 8.57 6.656 1 97.38 182 GLY A CA 1
ATOM 1442 C C . GLY A 1 182 ? 5.594 9.531 5.734 1 97.38 182 GLY A C 1
ATOM 1443 O O . GLY A 1 182 ? 6.629 10.094 6.098 1 97.38 182 GLY A O 1
ATOM 1444 N N . LYS A 1 183 ? 4.965 9.812 4.609 1 97.56 183 LYS A N 1
ATOM 1445 C CA . LYS A 1 183 ? 5.559 10.586 3.527 1 97.56 183 LYS A CA 1
ATOM 1446 C C . LYS A 1 183 ? 5.836 12.023 3.969 1 97.56 183 LYS A C 1
ATOM 1448 O O . LYS A 1 183 ? 6.715 12.688 3.418 1 97.56 183 LYS A O 1
ATOM 1453 N N . LYS A 1 184 ? 5.191 12.492 5.012 1 97.19 184 LYS A N 1
ATOM 1454 C CA . LYS A 1 184 ? 5.359 13.883 5.438 1 97.19 184 LYS A CA 1
ATOM 1455 C C . LYS A 1 184 ? 6.715 14.094 6.105 1 97.19 184 LYS A C 1
ATOM 1457 O O . LYS A 1 184 ? 7.176 15.227 6.242 1 97.19 184 LYS A O 1
ATOM 1462 N N . SER A 1 185 ? 7.32 12.961 6.602 1 98.25 185 SER A N 1
ATOM 1463 C CA . SER A 1 185 ? 8.672 13.055 7.148 1 98.25 185 SER A CA 1
ATOM 1464 C C . SER A 1 185 ? 9.68 13.438 6.07 1 98.25 185 SER A C 1
ATOM 1466 O O . SER A 1 185 ? 10.758 13.945 6.379 1 98.25 185 SER A O 1
ATOM 1468 N N . ILE A 1 186 ? 9.344 13.164 4.816 1 98.81 186 ILE A N 1
ATOM 1469 C CA . ILE A 1 186 ? 10.211 13.5 3.691 1 98.81 186 ILE A CA 1
ATOM 1470 C C . ILE A 1 186 ? 9.82 14.859 3.131 1 98.81 186 ILE A C 1
ATOM 1472 O O . ILE A 1 186 ? 10.648 15.773 3.066 1 98.81 186 ILE A O 1
ATOM 1476 N N . LEU A 1 187 ? 8.586 14.977 2.848 1 98.38 187 LEU A N 1
ATOM 1477 C CA . LEU A 1 187 ? 8.023 16.234 2.354 1 98.38 187 LEU A CA 1
ATOM 1478 C C . LEU A 1 187 ? 6.75 16.594 3.119 1 98.38 187 LEU A C 1
ATOM 1480 O O . LEU A 1 187 ? 5.734 15.898 3.002 1 98.38 187 LEU A O 1
ATOM 1484 N N . PRO A 1 188 ? 6.875 17.594 3.871 1 96.5 188 PRO A N 1
ATOM 1485 C CA . PRO A 1 188 ? 7.859 18.672 3.873 1 96.5 188 PRO A CA 1
ATOM 1486 C C . PRO A 1 188 ? 9.047 18.406 4.797 1 96.5 188 PRO A C 1
ATOM 1488 O O . PRO A 1 188 ? 10.008 19.172 4.816 1 96.5 188 PRO A O 1
ATOM 1491 N N . GLY A 1 189 ? 9.125 17.375 5.531 1 97 189 GLY A N 1
ATOM 1492 C CA . GLY A 1 189 ? 9.953 17.141 6.707 1 97 189 GLY A CA 1
ATOM 1493 C C . GLY A 1 189 ? 11.414 17.5 6.492 1 97 189 GLY A C 1
ATOM 1494 O O . GLY A 1 189 ? 11.992 18.266 7.266 1 97 189 GLY A O 1
ATOM 1495 N N . ILE A 1 190 ? 11.984 17 5.453 1 98.69 190 ILE A N 1
ATOM 1496 C CA . ILE A 1 190 ? 13.398 17.25 5.211 1 98.69 190 ILE A CA 1
ATOM 1497 C C . ILE A 1 190 ? 13.602 17.703 3.768 1 98.69 190 ILE A C 1
ATOM 1499 O O . ILE A 1 190 ? 14.586 17.328 3.125 1 98.69 190 ILE A O 1
ATOM 1503 N N . SER A 1 191 ? 12.703 18.453 3.248 1 98.5 191 SER A N 1
ATOM 1504 C CA . SER A 1 191 ? 12.727 18.938 1.875 1 98.5 191 SER A CA 1
ATOM 1505 C C . SER A 1 191 ? 13.109 20.422 1.824 1 98.5 191 SER A C 1
ATOM 1507 O O . SER A 1 191 ? 13.039 21.125 2.838 1 98.5 191 SER A O 1
ATOM 1509 N N . GLY A 1 192 ? 13.516 20.859 0.666 1 97.69 192 GLY A N 1
ATOM 1510 C CA . GLY A 1 192 ? 13.836 22.266 0.457 1 97.69 192 GLY A CA 1
ATOM 1511 C C . GLY A 1 192 ? 12.609 23.156 0.447 1 97.69 192 GLY A C 1
ATOM 1512 O O . GLY A 1 192 ? 11.5 22.703 0.177 1 97.69 192 GLY A O 1
ATOM 1513 N N . ALA A 1 193 ? 12.852 24.453 0.658 1 94.06 193 ALA A N 1
ATOM 1514 C CA . ALA A 1 193 ? 11.773 25.438 0.777 1 94.06 193 ALA A CA 1
ATOM 1515 C C . ALA A 1 193 ? 10.953 25.5 -0.509 1 94.06 193 ALA A C 1
ATOM 1517 O O . ALA A 1 193 ? 9.719 25.562 -0.466 1 94.06 193 ALA A O 1
ATOM 1518 N N . GLU A 1 194 ? 11.57 25.484 -1.625 1 93.5 194 GLU A N 1
ATOM 1519 C CA . GLU A 1 194 ? 10.867 25.562 -2.902 1 93.5 194 GLU A CA 1
ATOM 1520 C C . GLU A 1 194 ? 9.992 24.328 -3.117 1 93.5 194 GLU A C 1
ATOM 1522 O O . GLU A 1 194 ? 8.859 24.438 -3.596 1 93.5 194 GLU A O 1
ATOM 1527 N N . THR A 1 195 ? 10.57 23.141 -2.785 1 97.25 195 THR A N 1
ATOM 1528 C CA . THR A 1 195 ? 9.812 21.891 -2.867 1 97.25 195 THR A CA 1
ATOM 1529 C C . THR A 1 195 ? 8.555 21.969 -1.998 1 97.25 195 THR A C 1
ATOM 1531 O O . THR A 1 195 ? 7.465 21.594 -2.441 1 97.25 195 THR A O 1
ATOM 1534 N N . ILE A 1 196 ? 8.742 22.469 -0.806 1 95.19 196 ILE A N 1
ATOM 1535 C CA . ILE A 1 196 ? 7.66 22.562 0.171 1 95.19 196 ILE A CA 1
ATOM 1536 C C . ILE A 1 196 ? 6.574 23.516 -0.342 1 95.19 196 ILE A C 1
ATOM 1538 O O . ILE A 1 196 ? 5.391 23.172 -0.334 1 95.19 196 ILE A O 1
ATOM 1542 N N . MET A 1 197 ? 6.969 24.672 -0.795 1 90.38 197 MET A N 1
ATOM 1543 C CA . MET A 1 197 ? 6.027 25.688 -1.234 1 90.38 197 MET A CA 1
ATOM 1544 C C . MET A 1 197 ? 5.23 25.219 -2.445 1 90.38 197 MET A C 1
ATOM 1546 O O . MET A 1 197 ? 4.012 25.391 -2.504 1 90.38 197 MET A O 1
ATOM 1550 N N . LYS A 1 198 ? 5.922 24.594 -3.352 1 93.38 198 LYS A N 1
ATOM 1551 C CA . LYS A 1 198 ? 5.238 24.062 -4.527 1 93.38 198 LYS A CA 1
ATOM 1552 C C . LYS A 1 198 ? 4.227 23 -4.137 1 93.38 198 LYS A C 1
ATOM 1554 O O . LYS A 1 198 ? 3.094 23 -4.625 1 93.38 198 LYS A O 1
ATOM 1559 N N . ASN A 1 199 ? 4.609 22.109 -3.289 1 95.94 199 ASN A N 1
ATOM 1560 C CA . ASN A 1 199 ? 3.703 21.062 -2.828 1 95.94 199 ASN A CA 1
ATOM 1561 C C . ASN A 1 199 ? 2.447 21.656 -2.189 1 95.94 199 ASN A C 1
ATOM 1563 O O . ASN A 1 199 ? 1.33 21.25 -2.531 1 95.94 199 ASN A O 1
ATOM 1567 N N . HIS A 1 200 ? 2.645 22.578 -1.282 1 91.81 200 HIS A N 1
ATOM 1568 C CA . HIS A 1 200 ? 1.526 23.156 -0.54 1 91.81 200 HIS A CA 1
ATOM 1569 C C . HIS A 1 200 ? 0.609 23.953 -1.456 1 91.81 200 HIS A C 1
ATOM 1571 O O . HIS A 1 200 ? -0.604 24 -1.239 1 91.81 200 HIS A O 1
ATOM 1577 N N . SER A 1 201 ? 1.162 24.531 -2.482 1 89.81 201 SER A N 1
ATOM 1578 C CA . SER A 1 201 ? 0.373 25.312 -3.426 1 89.81 201 SER A CA 1
ATOM 1579 C C . SER A 1 201 ? -0.601 24.422 -4.203 1 89.81 201 SER A C 1
ATOM 1581 O O . SER A 1 201 ? -1.583 24.922 -4.758 1 89.81 201 SER A O 1
ATOM 1583 N N . LEU A 1 202 ? -0.341 23.125 -4.23 1 93.81 202 LEU A N 1
ATOM 1584 C CA . LEU A 1 202 ? -1.209 22.203 -4.941 1 93.81 202 LEU A CA 1
ATOM 1585 C C . LEU A 1 202 ? -2.559 22.078 -4.242 1 93.81 202 LEU A C 1
ATOM 1587 O O . LEU A 1 202 ? -3.494 21.484 -4.793 1 93.81 202 LEU A O 1
ATOM 1591 N N . SER A 1 203 ? -2.689 22.656 -3.068 1 92.94 203 SER A N 1
ATOM 1592 C CA . SER A 1 203 ? -3.924 22.562 -2.293 1 92.94 203 SER A CA 1
ATOM 1593 C C . SER A 1 203 ? -5.02 23.438 -2.898 1 92.94 203 SER A C 1
ATOM 1595 O O . SER A 1 203 ? -6.203 23.219 -2.65 1 92.94 203 SER A O 1
ATOM 1597 N N . LEU A 1 204 ? -4.625 24.453 -3.682 1 90.75 204 LEU A N 1
ATOM 1598 C CA . LEU A 1 204 ? -5.57 25.359 -4.301 1 90.75 204 LEU A CA 1
ATOM 1599 C C . LEU A 1 204 ? -5.766 25.031 -5.777 1 90.75 204 LEU A C 1
ATOM 1601 O O . LEU A 1 204 ? -4.828 24.594 -6.449 1 90.75 204 LEU A O 1
ATOM 1605 N N . ASN A 1 205 ? -6.973 25.234 -6.203 1 90.81 205 ASN A N 1
ATOM 1606 C CA . ASN A 1 205 ? -7.238 25.078 -7.629 1 90.81 205 ASN A CA 1
ATOM 1607 C C . ASN A 1 205 ? -6.418 26.062 -8.453 1 90.81 205 ASN A C 1
ATOM 1609 O O . ASN A 1 205 ? -5.906 27.047 -7.922 1 90.81 205 ASN A O 1
ATOM 1613 N N . ASP A 1 206 ? -6.352 25.781 -9.727 1 87.62 206 ASP A N 1
ATOM 1614 C CA . ASP A 1 206 ? -5.43 26.516 -10.586 1 87.62 206 ASP A CA 1
ATOM 1615 C C . ASP A 1 206 ? -5.914 27.953 -10.805 1 87.62 206 ASP A C 1
ATOM 1617 O O . ASP A 1 206 ? -5.105 28.875 -10.898 1 87.62 206 ASP A O 1
ATOM 1621 N N . ASN A 1 207 ? -7.191 28.062 -10.781 1 89.12 207 ASN A N 1
ATOM 1622 C CA . ASN A 1 207 ? -7.73 29.375 -11.086 1 89.12 207 ASN A CA 1
ATOM 1623 C C . ASN A 1 207 ? -8.211 30.094 -9.82 1 89.12 207 ASN A C 1
ATOM 1625 O O . ASN A 1 207 ? -8.773 29.453 -8.922 1 89.12 207 ASN A O 1
ATOM 1629 N N . LEU A 1 208 ? -7.879 31.391 -9.844 1 87.38 208 LEU A N 1
ATOM 1630 C CA . LEU A 1 208 ? -8.367 32.219 -8.75 1 87.38 208 LEU A CA 1
ATOM 1631 C C . LEU A 1 208 ? -9.891 32.125 -8.648 1 87.38 208 LEU A C 1
ATOM 1633 O O . LEU A 1 208 ? -10.594 32.188 -9.664 1 87.38 208 LEU A O 1
ATOM 1637 N N . GLY A 1 209 ? -10.336 32 -7.438 1 86.62 209 GLY A N 1
ATOM 1638 C CA . GLY A 1 209 ? -11.766 31.953 -7.211 1 86.62 209 GLY A CA 1
ATOM 1639 C C . GLY A 1 209 ? -12.289 30.531 -7.078 1 86.62 209 GLY A C 1
ATOM 1640 O O . GLY A 1 209 ? -13.391 30.312 -6.57 1 86.62 209 GLY A O 1
ATOM 1641 N N . GLU A 1 210 ? -11.484 29.547 -7.465 1 86.94 210 GLU A N 1
ATOM 1642 C CA . GLU A 1 210 ? -11.938 28.156 -7.426 1 86.94 210 GLU A CA 1
ATOM 1643 C C . GLU A 1 210 ? -11.648 27.531 -6.066 1 86.94 210 GLU A C 1
ATOM 1645 O O . GLU A 1 210 ? -12.109 26.422 -5.785 1 86.94 210 GLU A O 1
ATOM 1650 N N . SER A 1 211 ? -10.969 28.266 -5.262 1 88.38 211 SER A N 1
ATOM 1651 C CA . SER A 1 211 ? -10.805 27.922 -3.852 1 88.38 211 SER A CA 1
ATOM 1652 C C . SER A 1 211 ? -10.008 26.625 -3.68 1 88.38 211 SER A C 1
ATOM 1654 O O . SER A 1 211 ? -9.102 26.344 -4.465 1 88.38 211 SER A O 1
ATOM 1656 N N . ILE A 1 212 ? -10.211 25.938 -2.631 1 88.25 212 ILE A N 1
ATOM 1657 C CA . ILE A 1 212 ? -9.469 24.734 -2.232 1 88.25 212 ILE A CA 1
ATOM 1658 C C . ILE A 1 212 ? -9.805 23.578 -3.17 1 88.25 212 ILE A C 1
ATOM 1660 O O . ILE A 1 212 ? -10.969 23.391 -3.525 1 88.25 212 ILE A O 1
ATOM 1664 N N . ARG A 1 213 ? -8.781 22.891 -3.598 1 90.88 213 ARG A N 1
ATOM 1665 C CA . ARG A 1 213 ? -8.953 21.797 -4.531 1 90.88 213 ARG A CA 1
ATOM 1666 C C . ARG A 1 213 ? -9.781 20.672 -3.91 1 90.88 213 ARG A C 1
ATOM 1668 O O . ARG A 1 213 ? -9.609 20.344 -2.738 1 90.88 213 ARG A O 1
ATOM 1675 N N . ASP A 1 214 ? -10.516 20.062 -4.871 1 87.5 214 ASP A N 1
ATOM 1676 C CA . ASP A 1 214 ? -11.297 18.906 -4.441 1 87.5 214 ASP A CA 1
ATOM 1677 C C . ASP A 1 214 ? -10.391 17.781 -3.959 1 87.5 214 ASP A C 1
ATOM 1679 O O . ASP A 1 214 ? -9.336 17.531 -4.547 1 87.5 214 ASP A O 1
ATOM 1683 N N . GLY A 1 215 ? -10.641 17.203 -2.848 1 89.62 215 GLY A N 1
ATOM 1684 C CA . GLY A 1 215 ? -9.867 16.094 -2.318 1 89.62 215 GLY A CA 1
ATOM 1685 C C . GLY A 1 215 ? -8.969 16.484 -1.159 1 89.62 215 GLY A C 1
ATOM 1686 O O . GLY A 1 215 ? -8.477 15.633 -0.424 1 89.62 215 GLY A O 1
ATOM 1687 N N . VAL A 1 216 ? -8.703 17.828 -1.205 1 90.94 216 VAL A N 1
ATOM 1688 C CA . VAL A 1 216 ? -7.863 18.328 -0.124 1 90.94 216 VAL A CA 1
ATOM 1689 C C . VAL A 1 216 ? -8.719 18.578 1.119 1 90.94 216 VAL A C 1
ATOM 1691 O O . VAL A 1 216 ? -9.43 19.578 1.2 1 90.94 216 VAL A O 1
ATOM 1694 N N . TYR A 1 217 ? -8.672 17.719 2.018 1 86 217 TYR A N 1
ATOM 1695 C CA . TYR A 1 217 ? -9.375 17.797 3.295 1 86 217 TYR A CA 1
ATOM 1696 C C . TYR A 1 217 ? -8.828 16.781 4.281 1 86 217 TYR A C 1
ATOM 1698 O O . TYR A 1 217 ? -8.062 15.891 3.9 1 86 217 TYR A O 1
ATOM 1706 N N . ALA A 1 218 ? -9.156 16.922 5.488 1 87.5 218 ALA A N 1
ATOM 1707 C CA . ALA A 1 218 ? -8.727 15.969 6.5 1 87.5 218 ALA A CA 1
ATOM 1708 C C . ALA A 1 218 ? -9.203 14.562 6.164 1 87.5 218 ALA A C 1
ATOM 1710 O O . ALA A 1 218 ? -10.406 14.328 5.996 1 87.5 218 ALA A O 1
ATOM 1711 N N . GLY A 1 219 ? -8.258 13.656 5.98 1 90.38 219 GLY A N 1
ATOM 1712 C CA . GLY A 1 219 ? -8.609 12.281 5.645 1 90.38 219 GLY A CA 1
ATOM 1713 C C . GLY A 1 219 ? -8.625 12.023 4.148 1 90.38 219 GLY A C 1
ATOM 1714 O O . GLY A 1 219 ? -8.75 10.875 3.715 1 90.38 219 GLY A O 1
ATOM 1715 N N . GLY A 1 220 ? -8.469 13.047 3.424 1 91.06 220 GLY A N 1
ATOM 1716 C CA . GLY A 1 220 ? -8.531 12.898 1.978 1 91.06 220 GLY A CA 1
ATOM 1717 C C . GLY A 1 220 ? -7.199 12.5 1.363 1 91.06 220 GLY A C 1
ATOM 1718 O O . GLY A 1 220 ? -6.211 13.219 1.488 1 91.06 220 GLY A O 1
ATOM 1719 N N . THR A 1 221 ? -7.16 11.258 0.561 1 92.94 221 THR A N 1
ATOM 1720 C CA . THR A 1 221 ? -5.918 10.805 -0.057 1 92.94 221 THR A CA 1
ATOM 1721 C C . THR A 1 221 ? -6.133 10.492 -1.534 1 92.94 221 THR A C 1
ATOM 1723 O O . THR A 1 221 ? -5.242 10.711 -2.357 1 92.94 221 THR A O 1
ATOM 1726 N N . GLU A 1 222 ? -7.141 9.875 -2.078 1 87.62 222 GLU A N 1
ATOM 1727 C CA . GLU A 1 222 ? -7.383 9.359 -3.422 1 87.62 222 GLU A CA 1
ATOM 1728 C C . GLU A 1 222 ? -7.273 10.469 -4.465 1 87.62 222 GLU A C 1
ATOM 1730 O O . GLU A 1 222 ? -6.625 10.297 -5.496 1 87.62 222 GLU A O 1
ATOM 1735 N N . ASN A 1 223 ? -7.812 11.648 -4.336 1 90.56 223 ASN A N 1
ATOM 1736 C CA . ASN A 1 223 ? -7.766 12.766 -5.277 1 90.56 223 ASN A CA 1
ATOM 1737 C C . ASN A 1 223 ? -7.16 14.016 -4.637 1 90.56 223 ASN A C 1
ATOM 1739 O O . ASN A 1 223 ? -7.648 15.125 -4.852 1 90.56 223 ASN A O 1
ATOM 1743 N N . ASN A 1 224 ? -6.109 13.75 -3.859 1 96.19 224 ASN A N 1
ATOM 1744 C CA . ASN A 1 224 ? -5.414 14.836 -3.18 1 96.19 224 ASN A CA 1
ATOM 1745 C C . ASN A 1 224 ? -4.023 15.062 -3.764 1 96.19 224 ASN A C 1
ATOM 1747 O O . ASN A 1 224 ? -3.088 14.32 -3.449 1 96.19 224 ASN A O 1
ATOM 1751 N N . PRO A 1 225 ? -3.863 16.031 -4.609 1 96.38 225 PRO A N 1
ATOM 1752 C CA . PRO A 1 225 ? -2.574 16.25 -5.266 1 96.38 225 PRO A CA 1
ATOM 1753 C C . PRO A 1 225 ? -1.444 16.531 -4.277 1 96.38 225 PRO A C 1
ATOM 1755 O O . PRO A 1 225 ? -0.288 16.188 -4.551 1 96.38 225 PRO A O 1
ATOM 1758 N N . VAL A 1 226 ? -1.756 17.156 -3.156 1 96.69 226 VAL A N 1
ATOM 1759 C CA . VAL A 1 226 ? -0.74 17.422 -2.141 1 96.69 226 VAL A CA 1
ATOM 1760 C C . VAL A 1 226 ? -0.185 16.094 -1.617 1 96.69 226 VAL A C 1
ATOM 1762 O O . VAL A 1 226 ? 1.031 15.898 -1.581 1 96.69 226 VAL A O 1
ATOM 1765 N N . HIS A 1 227 ? -1.084 15.258 -1.285 1 97.62 227 HIS A N 1
ATOM 1766 C CA . HIS A 1 227 ? -0.713 13.93 -0.794 1 97.62 227 HIS A CA 1
ATOM 1767 C C . HIS A 1 227 ? 0.049 13.148 -1.855 1 97.62 227 HIS A C 1
ATOM 1769 O O . HIS A 1 227 ? 1.087 12.547 -1.563 1 97.62 227 HIS A O 1
ATOM 1775 N N . GLN A 1 228 ? -0.454 13.117 -3.066 1 97.5 228 GLN A N 1
ATOM 1776 C CA . GLN A 1 228 ? 0.156 12.352 -4.145 1 97.5 228 GLN A CA 1
ATOM 1777 C C . GLN A 1 228 ? 1.555 12.867 -4.469 1 97.5 228 GLN A C 1
ATOM 1779 O O . GLN A 1 228 ? 2.467 12.086 -4.734 1 97.5 228 GLN A O 1
ATOM 1784 N N . ASP A 1 229 ? 1.693 14.18 -4.461 1 98.19 229 ASP A N 1
ATOM 1785 C CA . ASP A 1 229 ? 3 14.789 -4.684 1 98.19 229 ASP A CA 1
ATOM 1786 C C . ASP A 1 229 ? 3.994 14.367 -3.604 1 98.19 229 ASP A C 1
ATOM 1788 O O . ASP A 1 229 ? 5.168 14.125 -3.893 1 98.19 229 ASP A O 1
ATOM 1792 N N . MET A 1 230 ? 3.516 14.328 -2.387 1 98.62 230 MET A N 1
ATOM 1793 C CA . MET A 1 230 ? 4.359 13.898 -1.273 1 98.62 230 MET A CA 1
ATOM 1794 C C . MET A 1 230 ? 4.785 12.445 -1.441 1 98.62 230 MET A C 1
ATOM 1796 O O . MET A 1 230 ? 5.93 12.094 -1.153 1 98.62 230 MET A O 1
ATOM 1800 N N . ILE A 1 231 ? 3.889 11.609 -1.901 1 98.56 231 ILE A N 1
ATOM 1801 C CA . ILE A 1 231 ? 4.184 10.203 -2.125 1 98.56 231 ILE A CA 1
ATOM 1802 C C . ILE A 1 231 ? 5.242 10.062 -3.217 1 98.56 231 ILE A C 1
ATOM 1804 O O . ILE A 1 231 ? 6.18 9.273 -3.086 1 98.56 231 ILE A O 1
ATOM 1808 N N . GLN A 1 232 ? 5.082 10.828 -4.266 1 98.44 232 GLN A N 1
ATOM 1809 C CA . GLN A 1 232 ? 6.062 10.789 -5.344 1 98.44 232 GLN A CA 1
ATOM 1810 C C . GLN A 1 232 ? 7.438 11.242 -4.852 1 98.44 232 GLN A C 1
ATOM 1812 O O . GLN A 1 232 ? 8.453 10.625 -5.168 1 98.44 232 GLN A O 1
ATOM 1817 N N . ALA A 1 233 ? 7.449 12.281 -4.066 1 98.75 233 ALA A N 1
ATOM 1818 C CA . ALA A 1 233 ? 8.711 12.75 -3.506 1 98.75 233 ALA A CA 1
ATOM 1819 C C . ALA A 1 233 ? 9.359 11.68 -2.639 1 98.75 233 ALA A C 1
ATOM 1821 O O . ALA A 1 233 ? 10.57 11.461 -2.713 1 98.75 233 ALA A O 1
ATOM 1822 N N . ALA A 1 234 ? 8.547 11.047 -1.842 1 98.69 234 ALA A N 1
ATOM 1823 C CA . ALA A 1 234 ? 9.062 9.984 -0.974 1 98.69 234 ALA A CA 1
ATOM 1824 C C . ALA A 1 234 ? 9.648 8.836 -1.792 1 98.69 234 ALA A C 1
ATOM 1826 O O . ALA A 1 234 ? 10.594 8.18 -1.355 1 98.69 234 ALA A O 1
ATOM 1827 N N . SER A 1 235 ? 9.125 8.594 -3.006 1 98.38 235 SER A N 1
ATOM 1828 C CA . SER A 1 235 ? 9.594 7.508 -3.854 1 98.38 235 SER A CA 1
ATOM 1829 C C . SER A 1 235 ? 11.008 7.773 -4.355 1 98.38 235 SER A C 1
ATOM 1831 O O . SER A 1 235 ? 11.742 6.836 -4.688 1 98.38 235 SER A O 1
ATOM 1833 N N . PHE A 1 236 ? 11.445 9.102 -4.441 1 98.31 236 PHE A N 1
ATOM 1834 C CA . PHE A 1 236 ? 12.828 9.43 -4.766 1 98.31 236 PHE A CA 1
ATOM 1835 C C . PHE A 1 236 ? 13.766 8.945 -3.664 1 98.31 236 PHE A C 1
ATOM 1837 O O . PHE A 1 236 ? 14.891 8.523 -3.943 1 98.31 236 PHE A O 1
ATOM 1844 N N . VAL A 1 237 ? 13.25 9.016 -2.449 1 98.19 237 VAL A N 1
ATOM 1845 C CA . VAL A 1 237 ? 14.055 8.742 -1.263 1 98.19 237 VAL A CA 1
ATOM 1846 C C . VAL A 1 237 ? 13.992 7.258 -0.926 1 98.19 237 VAL A C 1
ATOM 1848 O O . VAL A 1 237 ? 15 6.66 -0.532 1 98.19 237 VAL A O 1
ATOM 1851 N N . ARG A 1 238 ? 12.82 6.59 -1.137 1 96.88 238 ARG A N 1
ATOM 1852 C CA . ARG A 1 238 ? 12.547 5.191 -0.821 1 96.88 238 ARG A CA 1
ATOM 1853 C C . ARG A 1 238 ? 13 4.855 0.598 1 96.88 238 ARG A C 1
ATOM 1855 O O . ARG A 1 238 ? 13.867 3.998 0.793 1 96.88 238 ARG A O 1
ATOM 1862 N N . PRO A 1 239 ? 12.305 5.5 1.654 1 98.5 239 PRO A N 1
ATOM 1863 C CA . PRO A 1 239 ? 12.688 5.184 3.033 1 98.5 239 PRO A CA 1
ATOM 1864 C C . PRO A 1 239 ? 12.742 3.682 3.303 1 98.5 239 PRO A C 1
ATOM 1866 O O . PRO A 1 239 ? 11.891 2.932 2.805 1 98.5 239 PRO A O 1
ATOM 1869 N N . THR A 1 240 ? 13.758 3.238 4.09 1 98.44 240 THR A N 1
ATOM 1870 C CA . THR A 1 240 ? 13.992 1.827 4.371 1 98.44 240 THR A CA 1
ATOM 1871 C C . THR A 1 240 ? 12.922 1.283 5.312 1 98.44 240 THR A C 1
ATOM 1873 O O . THR A 1 240 ? 12.523 0.122 5.207 1 98.44 240 THR A O 1
ATOM 1876 N N . PHE A 1 241 ? 12.445 2.115 6.195 1 98.75 241 PHE A N 1
ATOM 1877 C CA . PHE A 1 241 ? 11.562 1.681 7.273 1 98.75 241 PHE A CA 1
ATOM 1878 C C . PHE A 1 241 ? 10.812 2.865 7.863 1 98.75 241 PHE A C 1
ATOM 1880 O O . PHE A 1 241 ? 11.336 3.977 7.926 1 98.75 241 PHE A O 1
ATOM 1887 N N . MET A 1 242 ? 9.57 2.627 8.289 1 98.88 242 MET A N 1
ATOM 1888 C CA . MET A 1 242 ? 8.742 3.648 8.938 1 98.88 242 MET A CA 1
ATOM 1889 C C . MET A 1 242 ? 8.234 3.164 10.289 1 98.88 242 MET A C 1
ATOM 1891 O O . MET A 1 242 ? 7.84 2.004 10.422 1 98.88 242 MET A O 1
ATOM 1895 N N . PHE A 1 243 ? 8.266 4.016 11.273 1 98.88 243 PHE A N 1
ATOM 1896 C CA . PHE A 1 243 ? 7.582 3.801 12.547 1 98.88 243 PHE A CA 1
ATOM 1897 C C . PHE A 1 243 ? 6.711 5 12.898 1 98.88 243 PHE A C 1
ATOM 1899 O O . PHE A 1 243 ? 7.215 6.113 13.07 1 98.88 243 PHE A O 1
ATOM 1906 N N . ASN A 1 244 ? 5.395 4.82 13.016 1 98.75 244 ASN A N 1
ATOM 1907 C CA . ASN A 1 244 ? 4.465 5.879 13.391 1 98.75 244 ASN A CA 1
ATOM 1908 C C . ASN A 1 244 ? 3.549 5.441 14.531 1 98.75 244 ASN A C 1
ATOM 1910 O O . ASN A 1 244 ? 3.113 4.293 14.578 1 98.75 244 ASN A O 1
ATOM 1914 N N . VAL A 1 245 ? 3.186 6.379 15.359 1 98 245 VAL A N 1
ATOM 1915 C CA . VAL A 1 245 ? 2.266 6.113 16.469 1 98 245 VAL A CA 1
ATOM 1916 C C . VAL A 1 245 ? 0.915 6.77 16.172 1 98 245 VAL A C 1
ATOM 1918 O O . VAL A 1 245 ? 0.83 7.711 15.383 1 98 245 VAL A O 1
ATOM 1921 N N . ILE A 1 246 ? -0.091 6.25 16.703 1 95.19 246 ILE A N 1
ATOM 1922 C CA . ILE A 1 246 ? -1.439 6.805 16.766 1 95.19 246 ILE A CA 1
ATOM 1923 C C . ILE A 1 246 ? -1.845 7.012 18.234 1 95.19 246 ILE A C 1
ATOM 1925 O O . ILE A 1 246 ? -1.795 6.082 19.031 1 95.19 246 ILE A O 1
ATOM 1929 N N . MET A 1 247 ? -2.229 8.203 18.5 1 89 247 MET A N 1
ATOM 1930 C CA . MET A 1 247 ? -2.504 8.547 19.891 1 89 247 MET A CA 1
ATOM 1931 C C . MET A 1 247 ? -3.975 8.328 20.234 1 89 247 MET A C 1
ATOM 1933 O O . MET A 1 247 ? -4.844 8.516 19.375 1 89 247 MET A O 1
ATOM 1937 N N . GLY A 1 248 ? -4.105 7.953 21.469 1 83.62 248 GLY A N 1
ATOM 1938 C CA . GLY A 1 248 ? -5.461 7.871 21.984 1 83.62 248 GLY A CA 1
ATOM 1939 C C . GLY A 1 248 ? -5.984 9.195 22.5 1 83.62 248 GLY A C 1
ATOM 1940 O O . GLY A 1 248 ? -5.273 10.203 22.469 1 83.62 248 GLY A O 1
ATOM 1941 N N . SER A 1 249 ? -7.184 9.219 22.969 1 73.44 249 SER A N 1
ATOM 1942 C CA . SER A 1 249 ? -7.891 10.422 23.391 1 73.44 249 SER A CA 1
ATOM 1943 C C . SER A 1 249 ? -7.266 11.016 24.656 1 73.44 249 SER A C 1
ATOM 1945 O O . SER A 1 249 ? -7.418 12.211 24.922 1 73.44 249 SER A O 1
ATOM 1947 N N . GLU A 1 250 ? -6.594 10.195 25.344 1 74 250 GLU A N 1
ATOM 1948 C CA . GLU A 1 250 ? -6.023 10.664 26.609 1 74 250 GLU A CA 1
ATOM 1949 C C . GLU A 1 250 ? -4.535 10.961 26.469 1 74 250 GLU A C 1
ATOM 1951 O O . GLU A 1 250 ? -3.834 11.141 27.469 1 74 250 GLU A O 1
ATOM 1956 N N . GLY A 1 251 ? -4.047 10.898 25.281 1 80.75 251 GLY A N 1
ATOM 1957 C CA . GLY A 1 251 ? -2.656 11.25 25.047 1 80.75 251 GLY A CA 1
ATOM 1958 C C . GLY A 1 251 ? -1.715 10.062 25.125 1 80.75 251 GLY A C 1
ATOM 1959 O O . GLY A 1 251 ? -0.494 10.234 25.141 1 80.75 251 GLY A O 1
ATOM 1960 N N . GLU A 1 252 ? -2.281 8.922 25.234 1 89.19 252 GLU A N 1
ATOM 1961 C CA . GLU A 1 252 ? -1.469 7.711 25.234 1 89.19 252 GLU A CA 1
ATOM 1962 C C . GLU A 1 252 ? -1.263 7.176 23.828 1 89.19 252 GLU A C 1
ATOM 1964 O O . GLU A 1 252 ? -2.062 7.453 22.922 1 89.19 252 GLU A O 1
ATOM 1969 N N . ILE A 1 253 ? -0.197 6.441 23.672 1 94.5 253 ILE A N 1
ATOM 1970 C CA . ILE A 1 253 ? -0.038 5.719 22.422 1 94.5 253 ILE A CA 1
ATOM 1971 C C . ILE A 1 253 ? -1.062 4.59 22.344 1 94.5 253 ILE A C 1
ATOM 1973 O O . ILE A 1 253 ? -0.956 3.596 23.062 1 94.5 253 ILE A O 1
ATOM 1977 N N . ALA A 1 254 ? -2.006 4.719 21.531 1 93.25 254 ALA A N 1
ATOM 1978 C CA . ALA A 1 254 ? -3.084 3.744 21.406 1 93.25 254 ALA A CA 1
ATOM 1979 C C . ALA A 1 254 ? -2.719 2.648 20.406 1 93.25 254 ALA A C 1
ATOM 1981 O O . ALA A 1 254 ? -3.211 1.521 20.5 1 93.25 254 ALA A O 1
ATOM 1982 N N . ALA A 1 255 ? -1.92 2.963 19.438 1 96.31 255 ALA A N 1
ATOM 1983 C CA . ALA A 1 255 ? -1.457 2.02 18.422 1 96.31 255 ALA A CA 1
ATOM 1984 C C . ALA A 1 255 ? -0.15 2.49 17.797 1 96.31 255 ALA A C 1
ATOM 1986 O O . ALA A 1 255 ? 0.234 3.654 17.953 1 96.31 255 ALA A O 1
ATOM 1987 N N . ALA A 1 256 ? 0.52 1.613 17.172 1 98.25 256 ALA A N 1
ATOM 1988 C CA . ALA A 1 256 ? 1.72 1.913 16.391 1 98.25 256 ALA A CA 1
ATOM 1989 C C . ALA A 1 256 ? 1.832 0.995 15.172 1 98.25 256 ALA A C 1
ATOM 1991 O O . ALA A 1 256 ? 1.371 -0.149 15.211 1 98.25 256 ALA A O 1
ATOM 1992 N N . VAL A 1 257 ? 2.32 1.513 14.117 1 98.69 257 VAL A N 1
ATOM 1993 C CA . VAL A 1 257 ? 2.57 0.732 12.906 1 98.69 257 VAL A CA 1
ATOM 1994 C C . VAL A 1 257 ? 4.016 0.933 12.453 1 98.69 257 VAL A C 1
ATOM 1996 O O . VAL A 1 257 ? 4.598 1.998 12.664 1 98.69 257 VAL A O 1
ATOM 1999 N N . ALA A 1 258 ? 4.574 -0.068 11.844 1 98.81 258 ALA A N 1
ATOM 2000 C CA . ALA A 1 258 ? 5.949 -0.02 11.359 1 98.81 258 ALA A CA 1
ATOM 2001 C C . ALA A 1 258 ? 6.109 -0.83 10.07 1 98.81 258 ALA A C 1
ATOM 2003 O O . ALA A 1 258 ? 5.312 -1.729 9.797 1 98.81 258 ALA A O 1
ATOM 2004 N N . GLY A 1 259 ? 7.074 -0.469 9.266 1 98.56 259 GLY A N 1
ATOM 2005 C CA . GLY A 1 259 ? 7.379 -1.225 8.062 1 98.56 259 GLY A CA 1
ATOM 2006 C C . GLY A 1 259 ? 7.492 -0.354 6.828 1 98.56 259 GLY A C 1
ATOM 2007 O O . GLY A 1 259 ? 8.188 0.668 6.844 1 98.56 259 GLY A O 1
ATOM 2008 N N . ASN A 1 260 ? 6.898 -0.776 5.703 1 98.5 260 ASN A N 1
ATOM 2009 C CA . ASN A 1 260 ? 6.91 -0.001 4.469 1 98.5 260 ASN A CA 1
ATOM 2010 C C . ASN A 1 260 ? 6.125 1.298 4.613 1 98.5 260 ASN A C 1
ATOM 2012 O O . ASN A 1 260 ? 5 1.295 5.121 1 98.5 260 ASN A O 1
ATOM 2016 N N . TYR A 1 261 ? 6.648 2.342 4.094 1 98.25 261 TYR A N 1
ATOM 2017 C CA . TYR A 1 261 ? 6.137 3.67 4.41 1 98.25 261 TYR A CA 1
ATOM 2018 C C . TYR A 1 261 ? 4.785 3.908 3.742 1 98.25 261 TYR A C 1
ATOM 2020 O O . TYR A 1 261 ? 4.043 4.809 4.137 1 98.25 261 TYR A O 1
ATOM 2028 N N . ILE A 1 262 ? 4.496 3.109 2.725 1 98.12 262 ILE A N 1
ATOM 2029 C CA . ILE A 1 262 ? 3.186 3.248 2.098 1 98.12 262 ILE A CA 1
ATOM 2030 C C . ILE A 1 262 ? 2.195 2.291 2.754 1 98.12 262 ILE A C 1
ATOM 2032 O O . ILE A 1 262 ? 1.142 2.713 3.238 1 98.12 262 ILE A O 1
ATOM 2036 N N . ALA A 1 263 ? 2.537 0.996 2.885 1 97.62 263 ALA A N 1
ATOM 2037 C CA . ALA A 1 263 ? 1.636 -0.039 3.387 1 97.62 263 ALA A CA 1
ATOM 2038 C C . ALA A 1 263 ? 1.354 0.155 4.875 1 97.62 263 ALA A C 1
ATOM 2040 O O . ALA A 1 263 ? 0.203 0.073 5.309 1 97.62 263 ALA A O 1
ATOM 2041 N N . ALA A 1 264 ? 2.393 0.386 5.617 1 98.44 264 ALA A N 1
ATOM 2042 C CA . ALA A 1 264 ? 2.215 0.565 7.059 1 98.44 264 ALA A CA 1
ATOM 2043 C C . ALA A 1 264 ? 1.431 1.839 7.359 1 98.44 264 ALA A C 1
ATOM 2045 O O . ALA A 1 264 ? 0.597 1.862 8.266 1 98.44 264 ALA A O 1
ATOM 2046 N N . HIS A 1 265 ? 1.735 2.893 6.59 1 98.44 265 HIS A N 1
ATOM 2047 C CA . HIS A 1 265 ? 0.997 4.137 6.781 1 98.44 265 HIS A CA 1
ATOM 2048 C C . HIS A 1 265 ? -0.49 3.941 6.5 1 98.44 265 HIS A C 1
ATOM 2050 O O . HIS A 1 265 ? -1.337 4.426 7.254 1 98.44 265 HIS A O 1
ATOM 2056 N N . GLU A 1 266 ? -0.765 3.248 5.449 1 97.5 266 GLU A N 1
ATOM 2057 C CA . GLU A 1 266 ? -2.158 2.979 5.113 1 97.5 266 GLU A CA 1
ATOM 2058 C C . GLU A 1 266 ? -2.869 2.24 6.242 1 97.5 266 GLU A C 1
ATOM 2060 O O . GLU A 1 266 ? -4 2.574 6.594 1 97.5 266 GLU A O 1
ATOM 2065 N N . GLN A 1 267 ? -2.219 1.259 6.785 1 97.5 267 GLN A N 1
ATOM 2066 C CA . GLN A 1 267 ? -2.807 0.547 7.914 1 97.5 267 GLN A CA 1
ATOM 2067 C C . GLN A 1 267 ? -3.016 1.479 9.102 1 97.5 267 GLN A C 1
ATOM 2069 O O . GLN A 1 267 ? -4.023 1.384 9.805 1 97.5 267 GLN A O 1
ATOM 2074 N N . GLY A 1 268 ? -2.09 2.34 9.328 1 97.88 268 GLY A N 1
ATOM 2075 C CA . GLY A 1 268 ? -2.225 3.307 10.406 1 97.88 268 GLY A CA 1
ATOM 2076 C C . GLY A 1 268 ? -3.402 4.242 10.227 1 97.88 268 GLY A C 1
ATOM 2077 O O . GLY A 1 268 ? -4.082 4.59 11.195 1 97.88 268 GLY A O 1
ATOM 2078 N N . THR A 1 269 ? -3.611 4.688 9 1 96.88 269 THR A N 1
ATOM 2079 C CA . THR A 1 269 ? -4.738 5.574 8.742 1 96.88 269 THR A CA 1
ATOM 2080 C C . THR A 1 269 ? -6.062 4.859 9 1 96.88 269 THR A C 1
ATOM 2082 O O . THR A 1 269 ? -7.027 5.473 9.453 1 96.88 269 THR A O 1
ATOM 2085 N N . LYS A 1 270 ? -6.121 3.566 8.703 1 95.56 270 LYS A N 1
ATOM 2086 C CA . LYS A 1 270 ? -7.32 2.789 9.008 1 95.56 270 LYS A CA 1
ATOM 2087 C C . LYS A 1 270 ? -7.566 2.713 10.508 1 95.56 270 LYS A C 1
ATOM 2089 O O . LYS A 1 270 ? -8.711 2.826 10.961 1 95.56 270 LYS A O 1
ATOM 2094 N N . ILE A 1 271 ? -6.5 2.521 11.242 1 94.62 271 ILE A N 1
ATOM 2095 C CA . ILE A 1 271 ? -6.609 2.459 12.695 1 94.62 271 ILE A CA 1
ATOM 2096 C C . ILE A 1 271 ? -7.109 3.799 13.234 1 94.62 271 ILE A C 1
ATOM 2098 O O . ILE A 1 271 ? -8.008 3.84 14.078 1 94.62 271 ILE A O 1
ATOM 2102 N N . LEU A 1 272 ? -6.5 4.859 12.688 1 93.19 272 LEU A N 1
ATOM 2103 C CA . LEU A 1 272 ? -6.926 6.195 13.094 1 93.19 272 LEU A CA 1
ATOM 2104 C C . LEU A 1 272 ? -8.406 6.406 12.805 1 93.19 272 LEU A C 1
ATOM 2106 O O . LEU A 1 272 ? -9.141 6.945 13.641 1 93.19 272 LEU A O 1
ATOM 2110 N N . LYS A 1 273 ? -8.836 6.035 11.617 1 90.62 273 LYS A N 1
ATOM 2111 C CA . LYS A 1 273 ? -10.234 6.16 11.227 1 90.62 273 LYS A CA 1
ATOM 2112 C C . LYS A 1 273 ? -11.148 5.414 12.195 1 90.62 273 LYS A C 1
ATOM 2114 O O . LYS A 1 273 ? -12.234 5.891 12.523 1 90.62 273 LYS A O 1
ATOM 2119 N N . ASN A 1 274 ? -10.656 4.285 12.57 1 88.62 274 ASN A N 1
ATOM 2120 C CA . ASN A 1 274 ? -11.438 3.484 13.508 1 88.62 274 ASN A CA 1
ATOM 2121 C C . ASN A 1 274 ? -11.516 4.145 14.883 1 88.62 274 ASN A C 1
ATOM 2123 O O . ASN A 1 274 ? -12.508 3.988 15.594 1 88.62 274 ASN A O 1
ATOM 2127 N N . ILE A 1 275 ? -10.5 4.895 15.195 1 86 275 ILE A N 1
ATOM 2128 C CA . ILE A 1 275 ? -10.453 5.539 16.5 1 86 275 ILE A CA 1
ATOM 2129 C C . ILE A 1 275 ? -11.211 6.863 16.453 1 86 275 ILE A C 1
ATOM 2131 O O . ILE A 1 275 ? -12.102 7.105 17.266 1 86 275 ILE A O 1
ATOM 2135 N N . ASP A 1 276 ? -10.922 7.668 15.461 1 85 276 ASP A N 1
ATOM 2136 C CA . ASP A 1 276 ? -11.344 9.07 15.484 1 85 276 ASP A CA 1
ATOM 2137 C C . ASP A 1 276 ? -12.367 9.352 14.391 1 85 276 ASP A C 1
ATOM 2139 O O . ASP A 1 276 ? -12.969 10.438 14.359 1 85 276 ASP A O 1
ATOM 2143 N N . GLY A 1 277 ? -12.422 8.461 13.523 1 83.5 277 GLY A N 1
ATOM 2144 C CA . GLY A 1 277 ? -13.477 8.578 12.523 1 83.5 277 GLY A CA 1
ATOM 2145 C C . GLY A 1 277 ? -14.828 8.109 13.023 1 83.5 277 GLY A C 1
ATOM 2146 O O . GLY A 1 277 ? -14.938 7.031 13.617 1 83.5 277 GLY A O 1
ATOM 2147 N N . VAL A 1 278 ? -15.797 9.008 12.891 1 84.94 278 VAL A N 1
ATOM 2148 C CA . VAL A 1 278 ? -17.125 8.656 13.367 1 84.94 278 VAL A CA 1
ATOM 2149 C C . VAL A 1 278 ? -18.125 8.719 12.211 1 84.94 278 VAL A C 1
ATOM 2151 O O . VAL A 1 278 ? -18.328 9.781 11.617 1 84.94 278 VAL A O 1
ATOM 2154 N N . ASN A 1 279 ? -18.609 7.582 11.938 1 86.88 279 ASN A N 1
ATOM 2155 C CA . ASN A 1 279 ? -19.578 7.508 10.852 1 86.88 279 ASN A CA 1
ATOM 2156 C C . ASN A 1 279 ? -20.875 8.242 11.195 1 86.88 279 ASN A C 1
ATOM 2158 O O . ASN A 1 279 ? -21.391 8.094 12.305 1 86.88 279 ASN A O 1
ATOM 2162 N N . ILE A 1 280 ? -21.266 9.086 10.328 1 91.88 280 ILE A N 1
ATOM 2163 C CA . ILE A 1 280 ? -22.562 9.742 10.477 1 91.88 280 ILE A CA 1
ATOM 2164 C C . ILE A 1 280 ? -23.453 9.391 9.289 1 91.88 280 ILE A C 1
ATOM 2166 O O . ILE A 1 280 ? -22.969 9.188 8.172 1 91.88 280 ILE A O 1
ATOM 2170 N N . LYS A 1 281 ? -24.672 9.281 9.484 1 90.94 281 LYS A N 1
ATOM 2171 C CA . LYS A 1 281 ? -25.609 8.859 8.445 1 90.94 281 LYS A CA 1
ATOM 2172 C C . LYS A 1 281 ? -26.062 10.039 7.594 1 90.94 281 LYS A C 1
ATOM 2174 O O . LYS A 1 281 ? -26.469 9.867 6.445 1 90.94 281 LYS A O 1
ATOM 2179 N N . GLU A 1 282 ? -26.109 11.18 8.234 1 93.88 282 GLU A N 1
ATOM 2180 C CA . GLU A 1 282 ? -26.531 12.398 7.551 1 93.88 282 GLU A CA 1
ATOM 2181 C C . GLU A 1 282 ? -25.859 13.625 8.172 1 93.88 282 GLU A C 1
ATOM 2183 O O . GLU A 1 282 ? -25.359 13.562 9.289 1 93.88 282 GLU A O 1
ATOM 2188 N N . LYS A 1 283 ? -25.875 14.703 7.414 1 95.62 283 LYS A N 1
ATOM 2189 C CA . LYS A 1 283 ? -25.406 15.977 7.949 1 95.62 283 LYS A CA 1
ATOM 2190 C C . LYS A 1 283 ? -26.516 16.719 8.688 1 95.62 283 LYS A C 1
ATOM 2192 O O . LYS A 1 283 ? -27.688 16.5 8.406 1 95.62 283 LYS A O 1
ATOM 2197 N N . ALA A 1 284 ? -26.125 17.484 9.57 1 97.38 284 ALA A N 1
ATOM 2198 C CA . ALA A 1 284 ? -27.078 18.188 10.422 1 97.38 284 ALA A CA 1
ATOM 2199 C C . ALA A 1 284 ? -27.266 19.625 9.969 1 97.38 284 ALA A C 1
ATOM 2201 O O . ALA A 1 284 ? -26.562 20.109 9.078 1 97.38 284 ALA A O 1
ATOM 2202 N N . ASP A 1 285 ? -28.297 20.203 10.555 1 97.38 285 ASP A N 1
ATOM 2203 C CA . ASP A 1 285 ? -28.516 21.625 10.359 1 97.38 285 ASP A CA 1
ATOM 2204 C C . ASP A 1 285 ? -27.641 22.453 11.297 1 97.38 285 ASP A C 1
ATOM 2206 O O . ASP A 1 285 ? -27.281 23.594 10.977 1 97.38 285 ASP A O 1
ATOM 2210 N N . LEU A 1 286 ? -27.406 21.844 12.414 1 97.81 286 LEU A N 1
ATOM 2211 C CA . LEU A 1 286 ? -26.656 22.5 13.477 1 97.81 286 LEU A CA 1
ATOM 2212 C C . LEU A 1 286 ? -25.656 21.531 14.125 1 97.81 286 LEU A C 1
ATOM 2214 O O . LEU A 1 286 ? -26 20.375 14.398 1 97.81 286 LEU A O 1
ATOM 2218 N N . VAL A 1 287 ? -24.438 22.062 14.312 1 97.94 287 VAL A N 1
ATOM 2219 C CA . VAL A 1 287 ? -23.438 21.328 15.086 1 97.94 287 VAL A CA 1
ATOM 2220 C C . VAL A 1 287 ? -22.906 22.203 16.219 1 97.94 287 VAL A C 1
ATOM 2222 O O . VAL A 1 287 ? -22.594 23.375 15.992 1 97.94 287 VAL A O 1
ATOM 2225 N N . ILE A 1 288 ? -22.938 21.734 17.406 1 98.06 288 ILE A N 1
ATOM 2226 C CA . ILE A 1 288 ? -22.312 22.391 18.547 1 98.06 288 ILE A CA 1
ATOM 2227 C C . ILE A 1 288 ? -21.031 21.641 18.922 1 98.06 288 ILE A C 1
ATOM 2229 O O . ILE A 1 288 ? -21.062 20.469 19.297 1 98.06 288 ILE A O 1
ATOM 2233 N N . ALA A 1 289 ? -19.922 22.406 18.797 1 97.19 289 ALA A N 1
ATOM 2234 C CA . ALA A 1 289 ? -18.625 21.734 18.844 1 97.19 289 ALA A CA 1
ATOM 2235 C C . ALA A 1 289 ? -17.703 22.406 19.859 1 97.19 289 ALA A C 1
ATOM 2237 O O . ALA A 1 289 ? -17.766 23.625 20.062 1 97.19 289 ALA A O 1
ATOM 2238 N N . SER A 1 290 ? -16.922 21.656 20.547 1 96.25 290 SER A N 1
ATOM 2239 C CA . SER A 1 290 ? -15.828 22.094 21.422 1 96.25 290 SER A CA 1
ATOM 2240 C C . SER A 1 290 ? -14.508 21.453 21.031 1 96.25 290 SER A C 1
ATOM 2242 O O . SER A 1 290 ? -14.492 20.375 20.422 1 96.25 290 SER A O 1
ATOM 2244 N N . SER A 1 291 ? -13.398 22.141 21.312 1 91.19 291 SER A N 1
ATOM 2245 C CA . SER A 1 291 ? -12.078 21.578 21.062 1 91.19 291 SER A CA 1
ATOM 2246 C C . SER A 1 291 ? -11.68 20.609 22.172 1 91.19 291 SER A C 1
ATOM 2248 O O . SER A 1 291 ? -10.672 19.891 22.062 1 91.19 291 SER A O 1
ATOM 2250 N N . GLY A 1 292 ? -12.43 20.578 23.188 1 87.81 292 GLY A N 1
ATOM 2251 C CA . GLY A 1 292 ? -12.031 19.844 24.375 1 87.81 292 GLY A CA 1
ATOM 2252 C C . GLY A 1 292 ? -11.312 20.719 25.391 1 87.81 292 GLY A C 1
ATOM 2253 O O . GLY A 1 292 ? -10.539 20.219 26.203 1 87.81 292 GLY A O 1
ATOM 2254 N N . GLY A 1 293 ? -11.469 21.969 25.25 1 89.38 293 GLY A N 1
ATOM 2255 C CA . GLY A 1 293 ? -10.938 22.922 26.219 1 89.38 293 GLY A CA 1
ATOM 2256 C C . GLY A 1 293 ? -9.469 23.234 26 1 89.38 293 GLY A C 1
ATOM 2257 O O . GLY A 1 293 ? -8.953 23.078 24.891 1 89.38 293 GLY A O 1
ATOM 2258 N N . TYR A 1 294 ? -8.836 23.812 27.031 1 86.44 294 TYR A N 1
ATOM 2259 C CA . TYR A 1 294 ? -7.418 24.156 27.031 1 86.44 294 TYR A CA 1
ATOM 2260 C C . TYR A 1 294 ? -6.555 22.891 26.969 1 86.44 294 TYR A C 1
ATOM 2262 O O . TYR A 1 294 ? -6.82 21.922 27.672 1 86.44 294 TYR A O 1
ATOM 2270 N N . PRO A 1 295 ? -5.582 23.016 26.188 1 81.06 295 PRO A N 1
ATOM 2271 C CA . PRO A 1 295 ? -5.004 24.156 25.484 1 81.06 295 PRO A CA 1
ATOM 2272 C C . PRO A 1 295 ? -5.477 24.25 24.031 1 81.06 295 PRO A C 1
ATOM 2274 O O . PRO A 1 295 ? -5.074 25.172 23.312 1 81.06 295 PRO A O 1
ATOM 2277 N N . LYS A 1 296 ? -6.355 23.422 23.594 1 83.19 296 LYS A N 1
ATOM 2278 C CA . LYS A 1 296 ? -6.727 23.328 22.188 1 83.19 296 LYS A CA 1
ATOM 2279 C C . LYS A 1 296 ? -7.535 24.531 21.75 1 83.19 296 LYS A C 1
ATOM 2281 O O . LYS A 1 296 ? -7.66 24.812 20.562 1 83.19 296 LYS A O 1
ATOM 2286 N N . ASP A 1 297 ? -8.078 25.234 22.734 1 92.31 297 ASP A N 1
ATOM 2287 C CA . ASP A 1 297 ? -8.852 26.422 22.391 1 92.31 297 ASP A CA 1
ATOM 2288 C C . ASP A 1 297 ? -8.18 27.688 22.938 1 92.31 297 ASP A C 1
ATOM 2290 O O . ASP A 1 297 ? -8.852 28.656 23.266 1 92.31 297 ASP A O 1
ATOM 2294 N N . ILE A 1 298 ? -6.805 27.656 23.031 1 88.94 298 ILE A N 1
ATOM 2295 C CA . ILE A 1 298 ? -6.035 28.766 23.594 1 88.94 298 ILE A CA 1
ATOM 2296 C C . ILE A 1 298 ? -6.164 30 22.719 1 88.94 298 ILE A C 1
ATOM 2298 O O . ILE A 1 298 ? -6.164 31.125 23.203 1 88.94 298 ILE A O 1
ATOM 2302 N N . ASN A 1 299 ? -6.152 29.844 21.422 1 90.12 299 ASN A N 1
ATOM 2303 C CA . ASN A 1 299 ? -6.383 30.891 20.422 1 90.12 299 ASN A CA 1
ATOM 2304 C C . ASN A 1 299 ? -7.129 30.375 19.203 1 90.12 299 ASN A C 1
ATOM 2306 O O . ASN A 1 299 ? -7.359 29.156 19.094 1 90.12 299 ASN A O 1
ATOM 2310 N N . LEU A 1 300 ? -7.605 31.25 18.422 1 92.25 300 LEU A N 1
ATOM 2311 C CA . LEU A 1 300 ? -8.477 30.859 17.312 1 92.25 300 LEU A CA 1
ATOM 2312 C C . LEU A 1 300 ? -7.711 30.016 16.297 1 92.25 300 LEU A C 1
ATOM 2314 O O . LEU A 1 300 ? -8.25 29.062 15.758 1 92.25 300 LEU A O 1
ATOM 2318 N N . TYR A 1 301 ? -6.449 30.344 16.047 1 87.25 301 TYR A N 1
ATOM 2319 C CA . TYR A 1 301 ? -5.645 29.594 15.078 1 87.25 301 TYR A CA 1
ATOM 2320 C C . TYR A 1 301 ? -5.527 28.141 15.477 1 87.25 301 TYR A C 1
ATOM 2322 O O . TYR A 1 301 ? -5.742 27.25 14.656 1 87.25 301 TYR A O 1
ATOM 2330 N N . GLN A 1 302 ? -5.23 27.844 16.672 1 79.38 302 GLN A N 1
ATOM 2331 C CA . GLN A 1 302 ? -5.105 26.484 17.172 1 79.38 302 GLN A CA 1
ATOM 2332 C C . GLN A 1 302 ? -6.449 25.766 17.141 1 79.38 302 GLN A C 1
ATOM 2334 O O . GLN A 1 302 ? -6.504 24.547 16.922 1 79.38 302 GLN A O 1
ATOM 2339 N N . ALA A 1 303 ? -7.488 26.5 17.281 1 88.75 303 ALA A N 1
ATOM 2340 C CA . ALA A 1 303 ? -8.82 25.922 17.391 1 88.75 303 ALA A CA 1
ATOM 2341 C C . ALA A 1 303 ? -9.453 25.719 16.016 1 88.75 303 ALA A C 1
ATOM 2343 O O . ALA A 1 303 ? -10.547 25.172 15.898 1 88.75 303 ALA A O 1
ATOM 2344 N N . THR A 1 304 ? -8.711 26.094 14.984 1 88.81 304 THR A N 1
ATOM 2345 C CA . THR A 1 304 ? -9.25 26.016 13.633 1 88.81 304 THR A CA 1
ATOM 2346 C C . THR A 1 304 ? -9.656 24.578 13.297 1 88.81 304 THR A C 1
ATOM 2348 O O . THR A 1 304 ? -10.633 24.359 12.586 1 88.81 304 THR A O 1
ATOM 2351 N N . LYS A 1 305 ? -8.977 23.672 13.828 1 85.75 305 LYS A N 1
ATOM 2352 C CA . LYS A 1 305 ? -9.258 22.266 13.57 1 85.75 305 LYS A CA 1
ATOM 2353 C C . LYS A 1 305 ? -10.672 21.891 14.008 1 85.75 305 LYS A C 1
ATOM 2355 O O . LYS A 1 305 ? -11.328 21.062 13.367 1 85.75 305 LYS A O 1
ATOM 2360 N N . THR A 1 306 ? -11.125 22.469 15.039 1 91.94 306 THR A N 1
ATOM 2361 C CA . THR A 1 306 ? -12.484 22.25 15.523 1 91.94 306 THR A CA 1
ATOM 2362 C C . THR A 1 306 ? -13.5 22.625 14.453 1 91.94 306 THR A C 1
ATOM 2364 O O . THR A 1 306 ? -14.438 21.875 14.18 1 91.94 306 THR A O 1
ATOM 2367 N N . LEU A 1 307 ? -13.266 23.75 13.875 1 93.38 307 LEU A N 1
ATOM 2368 C CA . LEU A 1 307 ? -14.188 24.25 12.859 1 93.38 307 LEU A CA 1
ATOM 2369 C C . LEU A 1 307 ? -14.133 23.375 11.602 1 93.38 307 LEU A C 1
ATOM 2371 O O . LEU A 1 307 ? -15.172 23.047 11.031 1 93.38 307 LEU A O 1
ATOM 2375 N N . THR A 1 308 ? -12.969 23 11.281 1 89 308 THR A N 1
ATOM 2376 C CA . THR A 1 308 ? -12.789 22.219 10.062 1 89 308 THR A CA 1
ATOM 2377 C C . THR A 1 308 ? -13.391 20.828 10.211 1 89 308 THR A C 1
ATOM 2379 O O . THR A 1 308 ? -13.945 20.281 9.258 1 89 308 THR A O 1
ATOM 2382 N N . ASN A 1 309 ? -13.289 20.281 11.336 1 90.75 309 ASN A N 1
ATOM 2383 C CA . ASN A 1 309 ? -13.914 18.984 11.57 1 90.75 309 ASN A CA 1
ATOM 2384 C C . ASN A 1 309 ? -15.43 19.094 11.672 1 90.75 309 ASN A C 1
ATOM 2386 O O . ASN A 1 309 ? -16.156 18.25 11.133 1 90.75 309 ASN A O 1
ATOM 2390 N N . ALA A 1 310 ? -15.891 20.125 12.32 1 94.31 310 ALA A N 1
ATOM 2391 C CA . ALA A 1 310 ? -17.328 20.312 12.539 1 94.31 310 ALA A CA 1
ATOM 2392 C C . ALA A 1 310 ? -18.062 20.516 11.211 1 94.31 310 ALA A C 1
ATOM 2394 O O . ALA A 1 310 ? -19.188 20.047 11.055 1 94.31 310 ALA A O 1
ATOM 2395 N N . ARG A 1 311 ? -17.422 21.156 10.336 1 93.69 311 ARG A N 1
ATOM 2396 C CA . ARG A 1 311 ? -18.094 21.469 9.078 1 93.69 311 ARG A CA 1
ATOM 2397 C C . ARG A 1 311 ? -18.438 20.203 8.312 1 93.69 311 ARG A C 1
ATOM 2399 O O . ARG A 1 311 ? -19.344 20.188 7.484 1 93.69 311 ARG A O 1
ATOM 2406 N N . GLU A 1 312 ? -17.719 19.141 8.609 1 91.44 312 GLU A N 1
ATOM 2407 C CA . GLU A 1 312 ? -17.969 17.859 7.93 1 91.44 312 GLU A CA 1
ATOM 2408 C C . GLU A 1 312 ? -19.281 17.234 8.383 1 91.44 312 GLU A C 1
ATOM 2410 O O . GLU A 1 312 ? -19.797 16.328 7.738 1 91.44 312 GLU A O 1
ATOM 2415 N N . ALA A 1 313 ? -19.891 17.734 9.43 1 95 313 ALA A N 1
ATOM 2416 C CA . ALA A 1 313 ? -21.109 17.172 9.992 1 95 313 ALA A CA 1
ATOM 2417 C C . ALA A 1 313 ? -22.297 18.094 9.75 1 95 313 ALA A C 1
ATOM 2419 O O . ALA A 1 313 ? -23.406 17.844 10.242 1 95 313 ALA A O 1
ATOM 2420 N N . VAL A 1 314 ? -22.078 19.141 9.086 1 96.06 314 VAL A N 1
ATOM 2421 C CA . VAL A 1 314 ? -23.156 20.109 8.93 1 96.06 314 VAL A CA 1
ATOM 2422 C C . VAL A 1 314 ? -23.422 20.359 7.445 1 96.06 314 VAL A C 1
ATOM 2424 O O . VAL A 1 314 ? -22.484 20.359 6.633 1 96.06 314 VAL A O 1
ATOM 2427 N N . ASN A 1 315 ? -24.688 20.547 7.121 1 94.94 315 ASN A N 1
ATOM 2428 C CA . ASN A 1 315 ? -25.062 20.922 5.762 1 94.94 315 ASN A CA 1
ATOM 2429 C C . ASN A 1 315 ? -24.516 22.297 5.398 1 94.94 315 ASN A C 1
ATOM 2431 O O . ASN A 1 315 ? -24.406 23.172 6.262 1 94.94 315 ASN A O 1
ATOM 2435 N N . GLU A 1 316 ? -24.203 22.406 4.035 1 92.31 316 GLU A N 1
ATOM 2436 C CA . GLU A 1 316 ? -23.812 23.75 3.605 1 92.31 316 GLU A CA 1
ATOM 2437 C C . GLU A 1 316 ? -24.906 24.766 3.934 1 92.31 316 GLU A C 1
ATOM 2439 O O . GLU A 1 316 ? -26.094 24.5 3.738 1 92.31 316 GLU A O 1
ATOM 2444 N N . GLY A 1 317 ? -24.453 25.812 4.465 1 93.31 317 GLY A N 1
ATOM 2445 C CA . GLY A 1 317 ? -25.391 26.844 4.895 1 93.31 317 GLY A CA 1
ATOM 2446 C C . GLY A 1 317 ? -25.891 26.625 6.309 1 93.31 317 GLY A C 1
ATOM 2447 O O . GLY A 1 317 ? -26.609 27.484 6.852 1 93.31 317 GLY A O 1
ATOM 2448 N N . GLY A 1 318 ? -25.562 25.531 6.891 1 96 318 GLY A N 1
ATOM 2449 C CA . GLY A 1 318 ? -25.953 25.25 8.258 1 96 318 GLY A CA 1
ATOM 2450 C C . GLY A 1 318 ? -25.125 26 9.289 1 96 318 GLY A C 1
ATOM 2451 O O . GLY A 1 318 ? -24.312 26.844 8.93 1 96 318 GLY A O 1
ATOM 2452 N N . TYR A 1 319 ? -25.453 25.766 10.602 1 97.75 319 TYR A N 1
ATOM 2453 C CA . TYR A 1 319 ? -24.812 26.516 11.68 1 97.75 319 TYR A CA 1
ATOM 2454 C C . TYR A 1 319 ? -23.781 25.641 12.414 1 97.75 319 TYR A C 1
ATOM 2456 O O . TYR A 1 319 ? -24.016 24.453 12.648 1 97.75 319 TYR A O 1
ATOM 2464 N N . ILE A 1 320 ? -22.688 26.266 12.773 1 98 320 ILE A N 1
ATOM 2465 C CA . ILE A 1 320 ? -21.703 25.703 13.68 1 98 320 ILE A CA 1
ATOM 2466 C C . ILE A 1 320 ? -21.547 26.609 14.906 1 98 320 ILE A C 1
ATOM 2468 O O . ILE A 1 320 ? -21.125 27.75 14.781 1 98 320 ILE A O 1
ATOM 2472 N N . ILE A 1 321 ? -21.953 26.141 16.062 1 98.38 321 ILE A N 1
ATOM 2473 C CA . ILE A 1 321 ? -21.641 26.797 17.328 1 98.38 321 ILE A CA 1
ATOM 2474 C C . ILE A 1 321 ? -20.375 26.188 17.922 1 98.38 321 ILE A C 1
ATOM 2476 O O . ILE A 1 321 ? -20.375 25.016 18.297 1 98.38 321 ILE A O 1
ATOM 2480 N N . ALA A 1 322 ? -19.344 26.984 18.016 1 98.06 322 ALA A N 1
ATOM 2481 C CA . ALA A 1 322 ? -18.062 26.469 18.5 1 98.06 322 ALA A CA 1
ATOM 2482 C C . ALA A 1 322 ? -17.734 27.062 19.875 1 98.06 322 ALA A C 1
ATOM 2484 O O . ALA A 1 322 ? -17.656 28.281 20.016 1 98.06 322 ALA A O 1
ATOM 2485 N N . LEU A 1 323 ? -17.625 26.219 20.859 1 97.81 323 LEU A N 1
ATOM 2486 C CA . LEU A 1 323 ? -17.188 26.609 22.188 1 97.81 323 LEU A CA 1
ATOM 2487 C C . LEU A 1 323 ? -15.656 26.656 22.25 1 97.81 323 LEU A C 1
ATOM 2489 O O . LEU A 1 323 ? -15.008 25.656 22.516 1 97.81 323 LEU A O 1
ATOM 2493 N N . LEU A 1 324 ? -15.109 27.859 22.047 1 97 324 LEU A N 1
ATOM 2494 C CA . LEU A 1 324 ? -13.68 28.125 22.016 1 97 324 LEU A CA 1
ATOM 2495 C C . LEU A 1 324 ? -13.32 29.359 22.828 1 97 324 LEU A C 1
ATOM 2497 O O . LEU A 1 324 ? -13.586 30.484 22.391 1 97 324 LEU A O 1
ATOM 2501 N N . GLN A 1 325 ? -12.672 29.156 23.906 1 96.56 325 GLN A N 1
ATOM 2502 C CA . GLN A 1 325 ? -12.406 30.297 24.781 1 96.56 325 GLN A CA 1
ATOM 2503 C C . GLN A 1 325 ? -11.516 31.312 24.078 1 96.56 325 GLN A C 1
ATOM 2505 O O . GLN A 1 325 ? -11.797 32.531 24.094 1 96.56 325 GLN A O 1
ATOM 2510 N N . CYS A 1 326 ? -10.383 30.906 23.484 1 95.44 326 CYS A N 1
ATOM 2511 C CA . CYS A 1 326 ? -9.438 31.734 22.75 1 95.44 326 CYS A CA 1
ATOM 2512 C C . CYS A 1 326 ? -8.914 32.875 23.625 1 95.44 326 CYS A C 1
ATOM 2514 O O . CYS A 1 326 ? -8.961 34.031 23.219 1 95.44 326 CYS A O 1
ATOM 2516 N N . ARG A 1 327 ? -8.398 32.5 24.734 1 92.62 327 ARG A N 1
ATOM 2517 C CA . ARG A 1 327 ? -7.945 33.469 25.703 1 92.62 327 ARG A CA 1
ATOM 2518 C C . ARG A 1 327 ? -6.77 34.281 25.172 1 92.62 327 ARG A C 1
ATOM 2520 O O . ARG A 1 327 ? -6.527 35.406 25.609 1 92.62 327 ARG A O 1
ATOM 2527 N N . GLU A 1 328 ? -6.121 33.812 24.109 1 91.12 328 GLU A N 1
ATOM 2528 C CA . GLU A 1 328 ? -4.996 34.531 23.5 1 91.12 328 GLU A CA 1
ATOM 2529 C C . GLU A 1 328 ? -5.398 35.188 22.188 1 91.12 328 GLU A C 1
ATOM 2531 O O . GLU A 1 328 ? -4.539 35.594 21.391 1 91.12 328 GLU A O 1
ATOM 2536 N N . GLY A 1 329 ? -6.668 35.219 21.984 1 93.06 329 GLY A N 1
ATOM 2537 C CA . GLY A 1 329 ? -7.164 35.906 20.797 1 93.06 329 GLY A CA 1
ATOM 2538 C C . GLY A 1 329 ? -7.02 35.094 19.531 1 93.06 329 GLY A C 1
ATOM 2539 O O . GLY A 1 329 ? -7.414 33.906 19.5 1 93.06 329 GLY A O 1
ATOM 2540 N N . LEU A 1 330 ? -6.578 35.75 18.484 1 92.19 330 LEU A N 1
ATOM 2541 C CA . LEU A 1 330 ? -6.52 35.094 17.188 1 92.19 330 LEU A CA 1
ATOM 2542 C C . LEU A 1 330 ? -5.406 34.062 17.141 1 92.19 330 LEU A C 1
ATOM 2544 O O . LEU A 1 330 ? -5.598 32.969 16.609 1 92.19 330 LEU A O 1
ATOM 2548 N N . GLY A 1 331 ? -4.359 34.469 17.797 1 84.06 331 GLY A N 1
ATOM 2549 C CA . GLY A 1 331 ? -3.174 33.625 17.703 1 84.06 331 GLY A CA 1
ATOM 2550 C C . GLY A 1 331 ? -2.562 33.625 16.312 1 84.06 331 GLY A C 1
ATOM 2551 O O . GLY A 1 331 ? -2.963 34.406 15.453 1 84.06 331 GLY A O 1
ATOM 2552 N N . GLY A 1 332 ? -1.515 32.906 16.188 1 76.12 332 GLY A N 1
ATOM 2553 C CA . GLY A 1 332 ? -0.828 32.812 14.914 1 76.12 332 GLY A CA 1
ATOM 2554 C C . GLY A 1 332 ? 0.1 34 14.648 1 76.12 332 GLY A C 1
ATOM 2555 O O . GLY A 1 332 ? 0.162 34.938 15.438 1 76.12 332 GLY A O 1
ATOM 2556 N N . GLY A 1 333 ? 0.949 33.906 13.609 1 78.81 333 GLY A N 1
ATOM 2557 C CA . GLY A 1 333 ? 1.843 34.969 13.195 1 78.81 333 GLY A CA 1
ATOM 2558 C C . GLY A 1 333 ? 1.129 36.125 12.477 1 78.81 333 GLY A C 1
ATOM 2559 O O . GLY A 1 333 ? -0.085 36.062 12.273 1 78.81 333 GLY A O 1
ATOM 2560 N N . LYS A 1 334 ? 1.764 37.125 12.227 1 85.12 334 LYS A N 1
ATOM 2561 C CA . LYS A 1 334 ? 1.234 38.344 11.625 1 85.12 334 LYS A CA 1
ATOM 2562 C C . LYS A 1 334 ? 0.486 38.031 10.328 1 85.12 334 LYS A C 1
ATOM 2564 O O . LYS A 1 334 ? -0.611 38.562 10.109 1 85.12 334 LYS A O 1
ATOM 2569 N N . GLU A 1 335 ? 1.002 37.219 9.562 1 85.31 335 GLU A N 1
ATOM 2570 C CA . GLU A 1 335 ? 0.406 36.938 8.258 1 85.31 335 GLU A CA 1
ATOM 2571 C C . GLU A 1 335 ? -0.95 36.25 8.414 1 85.31 335 GLU A C 1
ATOM 2573 O O . GLU A 1 335 ? -1.872 36.5 7.641 1 85.31 335 GLU A O 1
ATOM 2578 N N . ILE A 1 336 ? -1.031 35.438 9.422 1 86.75 336 ILE A N 1
ATOM 2579 C CA . ILE A 1 336 ? -2.271 34.719 9.711 1 86.75 336 ILE A CA 1
ATOM 2580 C C . ILE A 1 336 ? -3.332 35.719 10.195 1 86.75 336 ILE A C 1
ATOM 2582 O O . ILE A 1 336 ? -4.465 35.719 9.711 1 86.75 336 ILE A O 1
ATOM 2586 N N . GLN A 1 337 ? -2.924 36.562 11.047 1 91 337 GLN A N 1
ATOM 2587 C CA . GLN A 1 337 ? -3.842 37.562 11.578 1 91 337 GLN A CA 1
ATOM 2588 C C . GLN A 1 337 ? -4.301 38.531 10.484 1 91 337 GLN A C 1
ATOM 2590 O O . GLN A 1 337 ? -5.477 38.906 10.422 1 91 337 GLN A O 1
ATOM 2595 N N . ASP A 1 338 ? -3.344 38.875 9.633 1 90.56 338 ASP A N 1
ATOM 2596 C CA . ASP A 1 338 ? -3.672 39.781 8.523 1 90.56 338 ASP A CA 1
ATOM 2597 C C . ASP A 1 338 ? -4.746 39.156 7.625 1 90.56 338 ASP A C 1
ATOM 2599 O O . ASP A 1 338 ? -5.645 39.875 7.164 1 90.56 338 ASP A O 1
ATOM 2603 N N . LEU A 1 339 ? -4.645 37.969 7.367 1 91.62 339 LEU A N 1
ATOM 2604 C CA . LEU A 1 339 ? -5.59 37.25 6.496 1 91.62 339 LEU A CA 1
ATOM 2605 C C . LEU A 1 339 ? -7 37.312 7.074 1 91.62 339 LEU A C 1
ATOM 2607 O O . LEU A 1 339 ? -7.977 37.438 6.328 1 91.62 339 LEU A O 1
ATOM 2611 N N . ILE A 1 340 ? -7.102 37.25 8.391 1 91.31 340 ILE A N 1
ATOM 2612 C CA . ILE A 1 340 ? -8.398 37.219 9.062 1 91.31 340 ILE A CA 1
ATOM 2613 C C . ILE A 1 340 ? -8.945 38.625 9.195 1 91.31 340 ILE A C 1
ATOM 2615 O O . ILE A 1 340 ? -10.133 38.875 8.938 1 91.31 340 ILE A O 1
ATOM 2619 N N . LEU A 1 341 ? -8.078 39.562 9.438 1 91.69 341 LEU A N 1
ATOM 2620 C CA . LEU A 1 341 ? -8.469 40.906 9.836 1 91.69 341 LEU A CA 1
ATOM 2621 C C . LEU A 1 341 ? -8.641 41.812 8.617 1 91.69 341 LEU A C 1
ATOM 2623 O O . LEU A 1 341 ? -9.508 42.688 8.609 1 91.69 341 LEU A O 1
ATOM 2627 N N . ASN A 1 342 ? -7.871 41.594 7.609 1 91 342 ASN A N 1
ATOM 2628 C CA . ASN A 1 342 ? -7.684 42.688 6.641 1 91 342 ASN A CA 1
ATOM 2629 C C . ASN A 1 342 ? -8.414 42.375 5.336 1 91 342 ASN A C 1
ATOM 2631 O O . ASN A 1 342 ? -8.383 43.188 4.406 1 91 342 ASN A O 1
ATOM 2635 N N . TYR A 1 343 ? -9.023 41.344 5.258 1 92.75 343 TYR A N 1
ATOM 2636 C CA . TYR A 1 343 ? -9.797 41 4.062 1 92.75 343 TYR A CA 1
ATOM 2637 C C . TYR A 1 343 ? -11.234 40.656 4.418 1 92.75 343 TYR A C 1
ATOM 2639 O O . TYR A 1 343 ? -11.5 40.062 5.465 1 92.75 343 TYR A O 1
ATOM 2647 N N . ASP A 1 344 ? -12.156 41 3.502 1 89.56 344 ASP A N 1
ATOM 2648 C CA . ASP A 1 344 ? -13.562 40.781 3.818 1 89.56 344 ASP A CA 1
ATOM 2649 C C . ASP A 1 344 ? -14.219 39.875 2.771 1 89.56 344 ASP A C 1
ATOM 2651 O O . ASP A 1 344 ? -15.438 39.719 2.77 1 89.56 344 ASP A O 1
ATOM 2655 N N . ASN A 1 345 ? -13.359 39.438 1.841 1 91.19 345 ASN A N 1
ATOM 2656 C CA . ASN A 1 345 ? -13.914 38.531 0.859 1 91.19 345 ASN A CA 1
ATOM 2657 C C . ASN A 1 345 ? -12.945 37.375 0.58 1 91.19 345 ASN A C 1
ATOM 2659 O O . ASN A 1 345 ? -11.734 37.531 0.725 1 91.19 345 ASN A O 1
ATOM 2663 N N . ILE A 1 346 ? -13.562 36.281 0.123 1 89.56 346 ILE A N 1
ATOM 2664 C CA . ILE A 1 346 ? -12.828 35.031 -0.017 1 89.56 346 ILE A CA 1
ATOM 2665 C C . ILE A 1 346 ? -11.836 35.156 -1.175 1 89.56 346 ILE A C 1
ATOM 2667 O O . ILE A 1 346 ? -10.75 34.562 -1.122 1 89.56 346 ILE A O 1
ATOM 2671 N 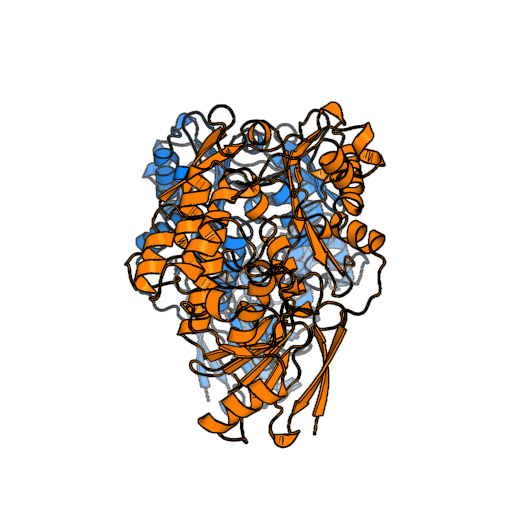N . LEU A 1 347 ? -12.148 35.906 -2.15 1 91.69 347 LEU A N 1
ATOM 2672 C CA . LEU A 1 347 ? -11.297 36.031 -3.328 1 91.69 347 LEU A CA 1
ATOM 2673 C C . LEU A 1 347 ? -9.992 36.719 -2.98 1 91.69 347 LEU A C 1
ATOM 2675 O O . LEU A 1 347 ? -8.914 36.312 -3.402 1 91.69 347 LEU A O 1
ATOM 2679 N N . ASP A 1 348 ? -10.109 37.781 -2.238 1 92.75 348 ASP A N 1
ATOM 2680 C CA . ASP A 1 348 ? -8.922 38.531 -1.829 1 92.75 348 ASP A CA 1
ATOM 2681 C C . ASP A 1 348 ? -8.07 37.719 -0.862 1 92.75 348 ASP A C 1
ATOM 2683 O O . ASP A 1 348 ? -6.836 37.781 -0.897 1 92.75 348 ASP A O 1
ATOM 2687 N N . ARG A 1 349 ? -8.68 37.031 -0.017 1 92.94 349 ARG A N 1
ATOM 2688 C CA . ARG A 1 349 ? -7.949 36.156 0.878 1 92.94 349 ARG A CA 1
ATOM 2689 C C . ARG A 1 349 ? -7.18 35.094 0.092 1 92.94 349 ARG A C 1
ATOM 2691 O O . ARG A 1 349 ? -6.016 34.812 0.39 1 92.94 349 ARG A O 1
ATOM 2698 N N . GLU A 1 350 ? -7.875 34.531 -0.873 1 91.38 350 GLU A N 1
ATOM 2699 C CA . GLU A 1 350 ? -7.234 33.531 -1.709 1 91.38 350 GLU A CA 1
ATOM 2700 C C . GLU A 1 350 ? -6.012 34.094 -2.422 1 91.38 350 GLU A C 1
ATOM 2702 O O . GLU A 1 350 ? -4.969 33.438 -2.494 1 91.38 350 GLU A O 1
ATOM 2707 N N . ARG A 1 351 ? -6.145 35.312 -2.939 1 91.5 351 ARG A N 1
ATOM 2708 C CA . ARG A 1 351 ? -5.031 35.969 -3.604 1 91.5 351 ARG A CA 1
ATOM 2709 C C . ARG A 1 351 ? -3.846 36.125 -2.658 1 91.5 351 ARG A C 1
ATOM 2711 O O . ARG A 1 351 ? -2.695 35.969 -3.064 1 91.5 351 ARG A O 1
ATOM 2718 N N . PHE A 1 352 ? -4.227 36.531 -1.529 1 90.69 352 PHE A N 1
ATOM 2719 C CA . PHE A 1 352 ? -3.193 36.75 -0.518 1 90.69 352 PHE A CA 1
ATOM 2720 C C . PHE A 1 352 ? -2.473 35.438 -0.217 1 90.69 352 PHE A C 1
ATOM 2722 O O . PHE A 1 352 ? -1.246 35.406 -0.097 1 90.69 352 PHE A O 1
ATOM 2729 N N . VAL A 1 353 ? -3.193 34.344 -0.077 1 89.56 353 VAL A N 1
ATOM 2730 C CA . VAL A 1 353 ? -2.619 33.031 0.216 1 89.56 353 VAL A CA 1
ATOM 2731 C C . VAL A 1 353 ? -1.748 32.562 -0.953 1 89.56 353 VAL A C 1
ATOM 2733 O O . VAL A 1 353 ? -0.648 32.062 -0.751 1 89.56 353 VAL A O 1
ATOM 2736 N N . ARG A 1 354 ? -2.266 32.781 -2.143 1 87.5 354 ARG A N 1
ATOM 2737 C CA . ARG A 1 354 ? -1.55 32.375 -3.348 1 87.5 354 ARG A CA 1
ATOM 2738 C C . ARG A 1 354 ? -0.217 33.125 -3.469 1 87.5 354 ARG A C 1
ATOM 2740 O O . ARG A 1 354 ? 0.76 32.562 -3.971 1 87.5 354 ARG A O 1
ATOM 2747 N N . ASN A 1 355 ? -0.361 34.406 -2.951 1 84.75 355 ASN A N 1
ATOM 2748 C CA . ASN A 1 355 ? 0.856 35.219 -2.973 1 84.75 355 ASN A CA 1
ATOM 2749 C C . ASN A 1 355 ? 1.798 34.844 -1.833 1 84.75 355 ASN A C 1
ATOM 2751 O O . ASN A 1 355 ? 1.582 35.219 -0.688 1 84.75 355 ASN A O 1
ATOM 2755 N N . ASN A 1 356 ? 2.703 33.969 -1.954 1 79.06 356 ASN A N 1
ATOM 2756 C CA . ASN A 1 356 ? 3.645 33.469 -0.968 1 79.06 356 ASN A CA 1
ATOM 2757 C C . ASN A 1 356 ? 2.971 32.469 -0.018 1 79.06 356 ASN A C 1
ATOM 2759 O O . ASN A 1 356 ? 2.814 32.75 1.171 1 79.06 356 ASN A O 1
ATOM 2763 N N . PHE A 1 357 ? 2.717 31.406 -0.394 1 81.62 357 PHE A N 1
ATOM 2764 C CA . PHE A 1 357 ? 1.97 30.359 0.298 1 81.62 357 PHE A CA 1
ATOM 2765 C C . PHE A 1 357 ? 2.668 29.969 1.592 1 81.62 357 PHE A C 1
ATOM 2767 O O . PHE A 1 357 ? 3.895 29.844 1.63 1 81.62 357 PHE A O 1
ATOM 2774 N N . SER A 1 358 ? 1.886 30 2.658 1 80.12 358 SER A N 1
ATOM 2775 C CA . SER A 1 358 ? 2.305 29.375 3.908 1 80.12 358 SER A CA 1
ATOM 2776 C C . SER A 1 358 ? 1.184 28.531 4.508 1 80.12 358 SER A C 1
ATOM 2778 O O . SER A 1 358 ? 0.004 28.797 4.273 1 80.12 358 SER A O 1
ATOM 2780 N N . ILE A 1 359 ? 1.598 27.547 5.211 1 76.88 359 ILE A N 1
ATOM 2781 C CA . ILE A 1 359 ? 0.613 26.641 5.801 1 76.88 359 ILE A CA 1
ATOM 2782 C C . ILE A 1 359 ? -0.303 27.422 6.738 1 76.88 359 ILE A C 1
ATOM 2784 O O . ILE A 1 359 ? -1.512 27.172 6.781 1 76.88 359 ILE A O 1
ATOM 2788 N N . GLY A 1 360 ? 0.347 28.344 7.402 1 80.62 360 GLY A N 1
ATOM 2789 C CA . GLY A 1 360 ? -0.462 29.156 8.297 1 80.62 360 GLY A CA 1
ATOM 2790 C C . GLY A 1 360 ? -1.527 29.969 7.574 1 80.62 360 GLY A C 1
ATOM 2791 O O . GLY A 1 360 ? -2.684 30 8 1 80.62 360 GLY A O 1
ATOM 2792 N N . LYS A 1 361 ? -1.102 30.594 6.527 1 86.62 361 LYS A N 1
ATOM 2793 C CA . LYS A 1 361 ? -2.059 31.328 5.711 1 86.62 361 LYS A CA 1
ATOM 2794 C C . LYS A 1 361 ? -3.164 30.422 5.191 1 86.62 361 LYS A C 1
ATOM 2796 O O . LYS A 1 361 ? -4.336 30.812 5.168 1 86.62 361 LYS A O 1
ATOM 2801 N N . PHE A 1 362 ? -2.762 29.297 4.844 1 88.06 362 PHE A N 1
ATOM 2802 C CA . PHE A 1 362 ? -3.725 28.344 4.297 1 88.06 362 PHE A CA 1
ATOM 2803 C C . PHE A 1 362 ? -4.738 27.922 5.355 1 88.06 362 PHE A C 1
ATOM 2805 O O . PHE A 1 362 ? -5.938 27.859 5.082 1 88.06 362 PHE A O 1
ATOM 2812 N N . ILE A 1 363 ? -4.266 27.641 6.453 1 85.62 363 ILE A N 1
ATOM 2813 C CA . ILE A 1 363 ? -5.148 27.234 7.543 1 85.62 363 ILE A CA 1
ATOM 2814 C C . ILE A 1 363 ? -6.141 28.359 7.844 1 85.62 363 ILE A C 1
ATOM 2816 O O . ILE A 1 363 ? -7.34 28.109 7.984 1 85.62 363 ILE A O 1
ATOM 2820 N N . ALA A 1 364 ? -5.633 29.5 7.922 1 89.69 364 ALA A N 1
ATOM 2821 C CA . ALA A 1 364 ? -6.492 30.656 8.156 1 89.69 364 ALA A CA 1
ATOM 2822 C C . ALA A 1 364 ? -7.5 30.828 7.023 1 89.69 364 ALA A C 1
ATOM 2824 O O . ALA A 1 364 ? -8.664 31.172 7.266 1 89.69 364 ALA A O 1
ATOM 2825 N N . TYR A 1 365 ? -7.008 30.641 5.875 1 91.19 365 TYR A N 1
ATOM 2826 C CA . TYR A 1 365 ? -7.891 30.703 4.715 1 91.19 365 TYR A CA 1
ATOM 2827 C C . TYR A 1 365 ? -9.008 29.688 4.82 1 91.19 365 TYR A C 1
ATOM 2829 O O . TYR A 1 365 ? -10.172 30 4.559 1 91.19 365 TYR A O 1
ATOM 2837 N N . CYS A 1 366 ? -8.672 28.516 5.199 1 90 366 CYS A N 1
ATOM 2838 C CA . CYS A 1 366 ? -9.656 27.453 5.367 1 90 366 CYS A CA 1
ATOM 2839 C C . CYS A 1 366 ? -10.703 27.844 6.402 1 90 366 CYS A C 1
ATOM 2841 O O . CYS A 1 366 ? -11.898 27.609 6.203 1 90 366 CYS A O 1
ATOM 2843 N N . MET A 1 367 ? -10.258 28.375 7.402 1 90.62 367 MET A N 1
ATOM 2844 C CA . MET A 1 367 ? -11.164 28.812 8.453 1 90.62 367 MET A CA 1
ATOM 2845 C C . MET A 1 367 ? -12.133 29.875 7.93 1 90.62 367 MET A C 1
ATOM 2847 O O . MET A 1 367 ? -13.336 29.797 8.172 1 90.62 367 MET A O 1
ATOM 2851 N N . CYS A 1 368 ? -11.594 30.828 7.242 1 92.69 368 CYS A N 1
ATOM 2852 C CA . CYS A 1 368 ? -12.43 31.891 6.684 1 92.69 368 CYS A CA 1
ATOM 2853 C C . CYS A 1 368 ? -13.406 31.328 5.656 1 92.69 368 CYS A C 1
ATOM 2855 O O . CYS A 1 368 ? -14.547 31.766 5.57 1 92.69 368 CYS A O 1
ATOM 2857 N N . GLU A 1 369 ? -12.898 30.438 4.918 1 91 369 GLU A N 1
ATOM 2858 C CA . GLU A 1 369 ? -13.766 29.781 3.943 1 91 369 GLU A CA 1
ATOM 2859 C C . GLU A 1 369 ? -14.906 29.047 4.629 1 91 369 GLU A C 1
ATOM 2861 O O . GLU A 1 369 ? -16.047 29.047 4.148 1 91 369 GLU A O 1
ATOM 2866 N N . THR A 1 370 ? -14.586 28.344 5.715 1 91.44 370 THR A N 1
ATOM 2867 C CA . THR A 1 370 ? -15.609 27.672 6.5 1 91.44 370 THR A CA 1
ATOM 2868 C C . THR A 1 370 ? -16.672 28.656 6.965 1 91.44 370 THR A C 1
ATOM 2870 O O . THR A 1 370 ? -17.875 28.391 6.824 1 91.44 370 THR A O 1
ATOM 2873 N N . ALA A 1 371 ? -16.25 29.75 7.414 1 93.06 371 ALA A N 1
ATOM 2874 C CA . ALA A 1 371 ? -17.156 30.766 7.922 1 93.06 371 ALA A CA 1
ATOM 2875 C C . ALA A 1 371 ? -17.938 31.406 6.785 1 93.06 371 ALA A C 1
ATOM 2877 O O . ALA A 1 371 ? -18.984 32.031 7.016 1 93.06 371 ALA A O 1
ATOM 2878 N N . TYR A 1 372 ? -17.406 31.328 5.633 1 89.88 372 TYR A N 1
ATOM 2879 C CA . TYR A 1 372 ? -18.094 31.844 4.461 1 89.88 372 TYR A CA 1
ATOM 2880 C C . TYR A 1 372 ? -19.188 30.875 3.994 1 89.88 372 TYR A C 1
ATOM 2882 O O . TYR A 1 372 ? -20.281 31.312 3.607 1 89.88 372 TYR A O 1
ATOM 2890 N N . LYS A 1 373 ? -18.891 29.625 4.016 1 90.88 373 LYS A N 1
ATOM 2891 C CA . LYS A 1 373 ? -19.797 28.609 3.486 1 90.88 373 LYS A CA 1
ATOM 2892 C C . LYS A 1 373 ? -20.828 28.203 4.527 1 90.88 373 LYS A C 1
ATOM 2894 O O . LYS A 1 373 ? -21.922 27.734 4.18 1 90.88 373 LYS A O 1
ATOM 2899 N N . PHE A 1 374 ? -20.469 28.375 5.785 1 94.88 374 PHE A N 1
ATOM 2900 C CA . PHE A 1 374 ? -21.312 28.016 6.914 1 94.88 374 PHE A CA 1
ATOM 2901 C C . PHE A 1 374 ? -21.531 29.219 7.828 1 94.88 374 PHE A C 1
ATOM 2903 O O . PHE A 1 374 ? -20.859 30.234 7.691 1 94.88 374 PHE A O 1
ATOM 2910 N N . LYS A 1 375 ? -22.547 29.078 8.633 1 96.19 375 LYS A N 1
ATOM 2911 C CA . LYS A 1 375 ? -22.766 30.109 9.641 1 96.19 375 LYS A CA 1
ATOM 2912 C C . LYS A 1 375 ? -22.094 29.734 10.969 1 96.19 375 LYS A C 1
ATOM 2914 O O . LYS A 1 375 ? -22.562 28.828 11.664 1 96.19 375 LYS A O 1
ATOM 2919 N N . VAL A 1 376 ? -21.031 30.531 11.312 1 97.56 376 VAL A N 1
ATOM 2920 C CA . VAL A 1 376 ? -20.234 30.156 12.461 1 97.56 376 VAL A CA 1
ATOM 2921 C C . VAL A 1 376 ? -20.469 31.125 13.609 1 97.56 376 VAL A C 1
ATOM 2923 O O . VAL A 1 376 ? -20.375 32.344 13.43 1 97.56 376 VAL A O 1
ATOM 2926 N N . ILE A 1 377 ? -20.828 30.625 14.758 1 98 377 ILE A N 1
ATOM 2927 C CA . ILE A 1 377 ? -20.953 31.375 15.992 1 98 377 ILE A CA 1
ATOM 2928 C C . ILE A 1 377 ? -19.938 30.859 17.016 1 98 377 ILE A C 1
ATOM 2930 O O . ILE A 1 377 ? -19.922 29.672 17.344 1 98 377 ILE A O 1
ATOM 2934 N N . LEU A 1 378 ? -19.109 31.766 17.516 1 98 378 LEU A N 1
ATOM 2935 C CA . LEU A 1 378 ? -18.141 31.406 18.547 1 98 378 LEU A CA 1
ATOM 2936 C C . LEU A 1 378 ? -18.641 31.812 19.922 1 98 378 LEU A C 1
ATOM 2938 O O . LEU A 1 378 ? -18.984 32.969 20.141 1 98 378 LEU A O 1
ATOM 2942 N N . VAL A 1 379 ? -18.828 30.859 20.734 1 98 379 VAL A N 1
ATOM 2943 C CA . VAL A 1 379 ? -18.859 31.172 22.172 1 98 379 VAL A CA 1
ATOM 2944 C C . VAL A 1 379 ? -17.438 31.328 22.703 1 98 379 VAL A C 1
ATOM 2946 O O . VAL A 1 379 ? -16.734 30.344 22.875 1 98 379 VAL A O 1
ATOM 2949 N N . SER A 1 380 ? -17.047 32.562 22.922 1 97.62 380 SER A N 1
ATOM 2950 C CA . SER A 1 380 ? -15.625 32.812 23.109 1 97.62 380 SER A CA 1
ATOM 2951 C C . SER A 1 380 ? -15.375 34.094 23.844 1 97.62 380 SER A C 1
ATOM 2953 O O . SER A 1 380 ? -16.297 34.906 24.016 1 97.62 380 SER A O 1
ATOM 2955 N N . ASP A 1 381 ? -14.188 34.219 24.344 1 96 381 ASP A N 1
ATOM 2956 C CA . ASP A 1 381 ? -13.727 35.469 24.953 1 96 381 ASP A CA 1
ATOM 2957 C C . ASP A 1 381 ? -13.102 36.406 23.922 1 96 381 ASP A C 1
ATOM 2959 O O . ASP A 1 381 ? -12.781 37.562 24.219 1 96 381 ASP A O 1
ATOM 2963 N N . ILE A 1 382 ? -12.961 35.938 22.75 1 95.19 382 ILE A N 1
ATOM 2964 C CA . ILE A 1 382 ? -12.344 36.75 21.719 1 95.19 382 ILE A CA 1
ATOM 2965 C C . ILE A 1 382 ? -13.234 37.969 21.406 1 95.19 382 ILE A C 1
ATOM 2967 O O . ILE A 1 382 ? -14.461 37.875 21.516 1 95.19 382 ILE A O 1
ATOM 2971 N N . LYS A 1 383 ? -12.602 39.062 21.031 1 94.62 383 LYS A N 1
ATOM 2972 C CA . LYS A 1 383 ? -13.352 40.25 20.672 1 94.62 383 LYS A CA 1
ATOM 2973 C C . LYS A 1 383 ? -13.969 40.125 19.281 1 94.62 383 LYS A C 1
ATOM 2975 O O . LYS A 1 383 ? -13.305 39.688 18.344 1 94.62 383 LYS A O 1
ATOM 2980 N N . GLN A 1 384 ? -15.188 40.594 19.188 1 95.25 384 GLN A N 1
ATOM 2981 C CA . GLN A 1 384 ? -15.906 40.531 17.922 1 95.25 384 GLN A CA 1
ATOM 2982 C C . GLN A 1 384 ? -15.141 41.25 16.812 1 95.25 384 GLN A C 1
ATOM 2984 O O . GLN A 1 384 ? -15.164 40.812 15.656 1 95.25 384 GLN A O 1
ATOM 2989 N N . GLU A 1 385 ? -14.484 42.281 17.156 1 94.19 385 GLU A N 1
ATOM 2990 C CA . GLU A 1 385 ? -13.773 43.094 16.188 1 94.19 385 GLU A CA 1
ATOM 2991 C C . GLU A 1 385 ? -12.68 42.312 15.477 1 94.19 385 GLU A C 1
ATOM 2993 O O . GLU A 1 385 ? -12.359 42.594 14.32 1 94.19 385 GLU A O 1
ATOM 2998 N N . LEU A 1 386 ? -12.172 41.344 16.141 1 93.88 386 LEU A N 1
ATOM 2999 C CA . LEU A 1 386 ? -11.039 40.594 15.617 1 93.88 386 LEU A CA 1
ATOM 3000 C C . LEU A 1 386 ? -11.492 39.594 14.539 1 93.88 386 LEU A C 1
ATOM 3002 O O . LEU A 1 386 ? -10.672 39.125 13.758 1 93.88 386 LEU A O 1
ATOM 3006 N N . VAL A 1 387 ? -12.812 39.281 14.547 1 94.81 387 VAL A N 1
ATOM 3007 C CA . VAL A 1 387 ? -13.266 38.312 13.57 1 94.81 387 VAL A CA 1
ATOM 3008 C C . VAL A 1 387 ? -14.398 38.906 12.727 1 94.81 387 VAL A C 1
ATOM 3010 O O . VAL A 1 387 ? -15.148 38.156 12.086 1 94.81 387 VAL A O 1
ATOM 3013 N N . LYS A 1 388 ? -14.57 40.094 12.781 1 89.31 388 LYS A N 1
ATOM 3014 C CA . LYS A 1 388 ? -15.688 40.75 12.109 1 89.31 388 LYS A CA 1
ATOM 3015 C C . LYS A 1 388 ? -15.617 40.531 10.594 1 89.31 388 LYS A C 1
ATOM 3017 O O . LYS A 1 388 ? -16.641 40.281 9.953 1 89.31 388 LYS A O 1
ATOM 3022 N N . ASN A 1 389 ? -14.445 40.594 10.039 1 92.56 389 ASN A N 1
ATOM 3023 C CA . ASN A 1 389 ? -14.281 40.469 8.594 1 92.56 389 ASN A CA 1
ATOM 3024 C C . ASN A 1 389 ? -14.344 39 8.156 1 92.56 389 ASN A C 1
ATOM 3026 O O . ASN A 1 389 ? -14.344 38.719 6.957 1 92.56 389 ASN A O 1
ATOM 3030 N N . ALA A 1 390 ? -14.352 38.062 9.07 1 91.62 390 ALA A N 1
ATOM 3031 C CA . ALA A 1 390 ? -14.375 36.656 8.758 1 91.62 390 ALA A CA 1
ATOM 3032 C C . ALA A 1 390 ? -15.797 36.094 8.844 1 91.62 390 ALA A C 1
ATOM 3034 O O . ALA A 1 390 ? -16 34.875 8.75 1 91.62 390 ALA A O 1
ATOM 3035 N N . ASN A 1 391 ? -16.812 36.906 8.977 1 90.5 391 ASN A N 1
ATOM 3036 C CA . ASN A 1 391 ? -18.219 36.469 9.055 1 90.5 391 ASN A CA 1
ATOM 3037 C C . ASN A 1 391 ? -18.453 35.531 10.227 1 90.5 391 ASN A C 1
ATOM 3039 O O . ASN A 1 391 ? -19.109 34.5 10.07 1 90.5 391 ASN A O 1
ATOM 3043 N N . ILE A 1 392 ? -17.766 35.75 11.289 1 95.88 392 ILE A N 1
ATOM 3044 C CA . ILE A 1 392 ? -17.922 34.969 12.516 1 95.88 392 ILE A CA 1
ATOM 3045 C C . ILE A 1 392 ? -18.594 35.812 13.594 1 95.88 392 ILE A C 1
ATOM 3047 O O . ILE A 1 392 ? -18.203 36.969 13.797 1 95.88 392 ILE A O 1
ATOM 3051 N N . THR A 1 393 ? -19.609 35.281 14.164 1 97.06 393 THR A N 1
ATOM 3052 C CA . THR A 1 393 ? -20.281 35.969 15.258 1 97.06 393 THR A CA 1
ATOM 3053 C C . THR A 1 393 ? -19.766 35.469 16.609 1 97.06 393 THR A C 1
ATOM 3055 O O . THR A 1 393 ? -19.656 34.25 16.828 1 97.06 393 THR A O 1
ATOM 3058 N N . VAL A 1 394 ? -19.453 36.406 17.5 1 97.88 394 VAL A N 1
ATOM 3059 C CA . VAL A 1 394 ? -18.953 36.031 18.812 1 97.88 394 VAL A CA 1
ATOM 3060 C C . VAL A 1 394 ? -20.016 36.344 19.875 1 97.88 394 VAL A C 1
ATOM 3062 O O . VAL A 1 394 ? -20.594 37.438 19.891 1 97.88 394 VAL A O 1
ATOM 3065 N N . VAL A 1 395 ? -20.281 35.375 20.656 1 97.81 395 VAL A N 1
ATOM 3066 C CA . VAL A 1 395 ? -21.188 35.562 21.781 1 97.81 395 VAL A CA 1
ATOM 3067 C C . VAL A 1 395 ? -20.531 35.031 23.062 1 97.81 395 VAL A C 1
ATOM 3069 O O . VAL A 1 395 ? -19.438 34.5 23.031 1 97.81 395 VAL A O 1
ATOM 3072 N N . LYS A 1 396 ? -21.234 35.188 24.219 1 96.12 396 LYS A N 1
ATOM 3073 C CA . LYS A 1 396 ? -20.609 34.844 25.484 1 96.12 396 LYS A CA 1
ATOM 3074 C C . LYS A 1 396 ? -21.156 33.531 26.031 1 96.12 396 LYS A C 1
ATOM 3076 O O . LYS A 1 396 ? -20.484 32.875 26.812 1 96.12 396 LYS A O 1
ATOM 3081 N N . THR A 1 397 ? -22.359 33.219 25.594 1 96.38 397 THR A N 1
ATOM 3082 C CA . THR A 1 397 ? -22.953 32.031 26.156 1 96.38 397 THR A CA 1
ATOM 3083 C C . THR A 1 397 ? -23.562 31.156 25.047 1 96.38 397 THR A C 1
ATOM 3085 O O . THR A 1 397 ? -23.891 31.656 23.969 1 96.38 397 THR A O 1
ATOM 3088 N N . VAL A 1 398 ? -23.734 29.875 25.359 1 96.88 398 VAL A N 1
ATOM 3089 C CA . VAL A 1 398 ? -24.359 28.938 24.422 1 96.88 398 VAL A CA 1
ATOM 3090 C C . VAL A 1 398 ? -25.812 29.344 24.188 1 96.88 398 VAL A C 1
ATOM 3092 O O . VAL A 1 398 ? -26.312 29.234 23.062 1 96.88 398 VAL A O 1
ATOM 3095 N N . ASP A 1 399 ? -26.422 29.828 25.203 1 95.5 399 ASP A N 1
ATOM 3096 C CA . ASP A 1 399 ? -27.828 30.234 25.094 1 95.5 399 ASP A CA 1
ATOM 3097 C C . ASP A 1 399 ? -27.984 31.375 24.094 1 95.5 399 ASP A C 1
ATOM 3099 O O . ASP A 1 399 ? -28.922 31.375 23.297 1 95.5 399 ASP A O 1
ATOM 3103 N N . GLU A 1 400 ? -27.125 32.281 24.172 1 96.88 400 GLU A N 1
ATOM 3104 C CA . GLU A 1 400 ? -27.141 33.375 23.219 1 96.88 400 GLU A CA 1
ATOM 3105 C C . GLU A 1 400 ? -26.969 32.875 21.781 1 96.88 400 GLU A C 1
ATOM 3107 O O . GLU A 1 400 ? -27.641 33.344 20.875 1 96.88 400 GLU A O 1
ATOM 3112 N N . ALA A 1 401 ? -26.062 31.969 21.625 1 97.69 401 ALA A N 1
ATOM 3113 C CA . ALA A 1 401 ? -25.812 31.391 20.312 1 97.69 401 ALA A CA 1
ATOM 3114 C C . ALA A 1 401 ? -27.047 30.672 19.781 1 97.69 401 ALA A C 1
ATOM 3116 O O . ALA A 1 401 ? -27.438 30.859 18.625 1 97.69 401 ALA A O 1
ATOM 3117 N N . LEU A 1 402 ? -27.641 29.859 20.641 1 96.5 402 LEU A N 1
ATOM 3118 C CA . LEU A 1 402 ? -28.828 29.094 20.25 1 96.5 402 LEU A CA 1
ATOM 3119 C C . LEU A 1 402 ? -29.984 30.031 19.891 1 96.5 402 LEU A C 1
ATOM 3121 O O . LEU A 1 402 ? -30.734 29.75 18.953 1 96.5 402 LEU A O 1
ATOM 3125 N N . LYS A 1 403 ? -30.078 31.062 20.625 1 96.25 403 LYS A N 1
ATOM 3126 C CA . LYS A 1 403 ? -31.125 32.031 20.328 1 96.25 403 LYS A CA 1
ATOM 3127 C C . LYS A 1 403 ? -30.969 32.594 18.938 1 96.25 403 LYS A C 1
ATOM 3129 O O . LYS A 1 403 ? -31.953 32.781 18.219 1 96.25 403 LYS A O 1
ATOM 3134 N N . ILE A 1 404 ? -29.828 32.906 18.578 1 96.75 404 ILE A N 1
ATOM 3135 C CA . ILE A 1 404 ? -29.547 33.438 17.25 1 96.75 404 ILE A CA 1
ATOM 3136 C C . ILE A 1 404 ? -29.938 32.406 16.188 1 96.75 404 ILE A C 1
ATOM 3138 O O . ILE A 1 404 ? -30.625 32.75 15.211 1 96.75 404 ILE A O 1
ATOM 3142 N N . VAL A 1 405 ? -29.547 31.188 16.359 1 96.94 405 VAL A N 1
ATOM 3143 C CA . VAL A 1 405 ? -29.797 30.109 15.406 1 96.94 405 VAL A CA 1
ATOM 3144 C C . VAL A 1 405 ? -31.297 29.875 15.289 1 96.94 405 VAL A C 1
ATOM 3146 O O . VAL A 1 405 ? -31.844 29.797 14.18 1 96.94 405 VAL A O 1
ATOM 3149 N N . TYR A 1 406 ? -31.906 29.812 16.422 1 95.56 406 TYR A N 1
ATOM 3150 C CA . TYR A 1 406 ? -33.312 29.469 16.453 1 95.56 406 TYR A CA 1
ATOM 3151 C C . TYR A 1 406 ? -34.188 30.594 15.883 1 95.56 406 TYR A C 1
ATOM 3153 O O . TYR A 1 406 ? -35.25 30.344 15.312 1 95.56 406 TYR A O 1
ATOM 3161 N N . LYS A 1 407 ? -33.75 31.75 16.062 1 95.94 407 LYS A N 1
ATOM 3162 C CA . LYS A 1 407 ? -34.469 32.906 15.5 1 95.94 407 LYS A CA 1
ATOM 3163 C C . LYS A 1 407 ? -34.531 32.812 13.977 1 95.94 407 LYS A C 1
ATOM 3165 O O . LYS A 1 407 ? -35.531 33.156 13.359 1 95.94 407 LYS A O 1
ATOM 3170 N N . GLU A 1 408 ? -33.531 32.344 13.438 1 95 408 GLU A N 1
ATOM 3171 C CA . GLU A 1 408 ? -33.406 32.312 11.984 1 95 408 GLU A CA 1
ATOM 3172 C C . GLU A 1 408 ? -33.969 31.016 11.414 1 95 408 GLU A C 1
ATOM 3174 O O . GLU A 1 408 ? -34.594 31 10.367 1 95 408 GLU A O 1
ATOM 3179 N N . LYS A 1 409 ? -33.688 29.828 12.055 1 94.81 409 LYS A N 1
ATOM 3180 C CA . LYS A 1 409 ? -33.938 28.531 11.43 1 94.81 409 LYS A CA 1
ATOM 3181 C C . LYS A 1 409 ? -35.062 27.781 12.133 1 94.81 409 LYS A C 1
ATOM 3183 O O . LYS A 1 409 ? -35.469 26.719 11.68 1 94.81 409 LYS A O 1
ATOM 3188 N N . GLY A 1 410 ? -35.531 28.281 13.227 1 93.06 410 GLY A N 1
ATOM 3189 C CA . GLY A 1 410 ? -36.5 27.562 14.031 1 93.06 410 GLY A CA 1
ATOM 3190 C C . GLY A 1 410 ? -35.844 26.625 15.039 1 93.06 410 GLY A C 1
ATOM 3191 O O . GLY A 1 410 ? -34.625 26.422 15.023 1 93.06 410 GLY A O 1
ATOM 3192 N N . GLU A 1 411 ? -36.656 26.094 15.852 1 92.25 411 GLU A N 1
ATOM 3193 C CA . GLU A 1 411 ? -36.125 25.328 16.984 1 92.25 411 GLU A CA 1
ATOM 3194 C C . GLU A 1 411 ? -36 23.844 16.625 1 92.25 411 GLU A C 1
ATOM 3196 O O . GLU A 1 411 ? -35.344 23.078 17.344 1 92.25 411 GLU A O 1
ATOM 3201 N N . A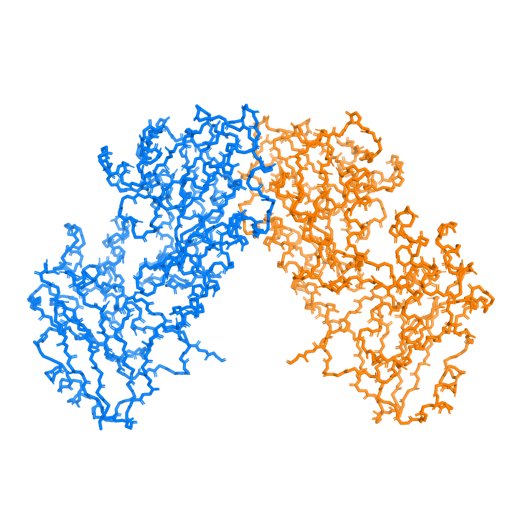SN A 1 412 ? -36.688 23.453 15.555 1 94.19 412 ASN A N 1
ATOM 3202 C CA . ASN A 1 412 ? -36.656 22.047 15.164 1 94.19 412 ASN A CA 1
ATOM 3203 C C . ASN A 1 412 ? -35.531 21.781 14.156 1 94.19 412 ASN A C 1
ATOM 3205 O O . ASN A 1 412 ? -35.812 21.562 12.977 1 94.19 412 ASN A O 1
ATOM 3209 N N . LEU A 1 413 ? -34.281 21.703 14.68 1 95.81 413 LEU A N 1
ATOM 3210 C CA . LEU A 1 413 ? -33.125 21.516 13.828 1 95.81 413 LEU A CA 1
ATOM 3211 C C . LEU A 1 413 ? -32.406 20.203 14.164 1 95.81 413 LEU A C 1
ATOM 3213 O O . LEU A 1 413 ? -32.188 19.906 15.328 1 95.81 413 LEU A O 1
ATOM 3217 N N . LYS A 1 414 ? -32.188 19.375 13.109 1 96.69 414 LYS A N 1
ATOM 3218 C CA . LYS A 1 414 ? -31.312 18.219 13.32 1 96.69 414 LYS A CA 1
ATOM 3219 C C . LYS A 1 414 ? -29.938 18.672 13.82 1 96.69 414 LYS A C 1
ATOM 3221 O O . LYS A 1 414 ? -29.281 19.484 13.18 1 96.69 414 LYS A O 1
ATOM 3226 N N . THR A 1 415 ? -29.516 18.094 15.016 1 97.38 415 THR A N 1
ATOM 3227 C CA . THR A 1 415 ? -28.359 18.656 15.695 1 97.38 415 THR A CA 1
ATOM 3228 C C . THR A 1 415 ? -27.375 17.562 16.078 1 97.38 415 THR A C 1
ATOM 3230 O O . THR A 1 415 ? -27.781 16.516 16.578 1 97.38 415 THR A O 1
ATOM 3233 N N . TYR A 1 416 ? -26.047 17.797 15.75 1 97.44 416 TYR A N 1
ATOM 3234 C CA . TYR A 1 416 ? -24.969 16.984 16.312 1 97.44 416 TYR A CA 1
ATOM 3235 C C . TYR A 1 416 ? -24.25 17.734 17.438 1 97.44 416 TYR A C 1
ATOM 3237 O O . TYR A 1 416 ? -24.125 18.953 17.406 1 97.44 416 TYR A O 1
ATOM 3245 N N . LEU A 1 417 ? -23.875 17.031 18.469 1 96.75 417 LEU A N 1
ATOM 3246 C CA . LEU A 1 417 ? -22.953 17.531 19.469 1 96.75 417 LEU A CA 1
ATOM 3247 C C . LEU A 1 417 ? -21.562 16.906 19.297 1 96.75 417 LEU A C 1
ATOM 3249 O O . LEU A 1 417 ? -21.453 15.695 19.109 1 96.75 417 LEU A O 1
ATOM 3253 N N . MET A 1 418 ? -20.484 17.812 19.297 1 95.69 418 MET A N 1
ATOM 3254 C CA . MET A 1 418 ? -19.094 17.344 19.188 1 95.69 418 MET A CA 1
ATOM 3255 C C . MET A 1 418 ? -18.25 17.875 20.344 1 95.69 418 MET A C 1
ATOM 3257 O O . MET A 1 418 ? -17.547 18.875 20.188 1 95.69 418 MET A O 1
ATOM 3261 N N . PRO A 1 419 ? -18.234 17.109 21.422 1 93.88 419 PRO A N 1
ATOM 3262 C CA . PRO A 1 419 ? -17.531 17.594 22.609 1 93.88 419 PRO A CA 1
ATOM 3263 C C . PRO A 1 419 ? -16.016 17.688 22.406 1 93.88 419 PRO A C 1
ATOM 3265 O O . PRO A 1 419 ? -15.344 18.438 23.109 1 93.88 419 PRO A O 1
ATOM 3268 N N . HIS A 1 420 ? -15.461 16.906 21.5 1 89.94 420 HIS A N 1
ATOM 3269 C CA . HIS A 1 420 ? -14.039 16.906 21.156 1 89.94 420 HIS A CA 1
ATOM 3270 C C . HIS A 1 420 ? -13.836 16.984 19.656 1 89.94 420 HIS A C 1
ATOM 3272 O O . HIS A 1 420 ? -13.141 16.156 19.062 1 89.94 420 HIS A O 1
ATOM 3278 N N . ALA A 1 421 ? -14.328 18.062 19.172 1 91.81 421 ALA A N 1
ATOM 3279 C CA . ALA A 1 421 ? -14.406 18.203 17.719 1 91.81 421 ALA A CA 1
ATOM 3280 C C . ALA A 1 421 ? -13.016 18.281 17.094 1 91.81 421 ALA A C 1
ATOM 3282 O O . ALA A 1 421 ? -12.82 17.922 15.93 1 91.81 421 ALA A O 1
ATOM 3283 N N . ALA A 1 422 ? -12.062 18.75 17.906 1 86.88 422 ALA A N 1
ATOM 3284 C CA . ALA A 1 422 ? -10.703 18.844 17.391 1 86.88 422 ALA A CA 1
ATOM 3285 C C . ALA A 1 422 ? -10.117 17.469 17.109 1 86.88 422 ALA A C 1
ATOM 3287 O O . ALA A 1 422 ? -9.211 17.328 16.297 1 86.88 422 ALA A O 1
ATOM 3288 N N . ASN A 1 423 ? -10.719 16.484 17.734 1 83.12 423 ASN A N 1
ATOM 3289 C CA . ASN A 1 423 ? -10.125 15.156 17.656 1 83.12 423 ASN A CA 1
ATOM 3290 C C . ASN A 1 423 ? -11.031 14.188 16.891 1 83.12 423 ASN A C 1
ATOM 3292 O O . ASN A 1 423 ? -10.688 13.008 16.734 1 83.12 423 ASN A O 1
ATOM 3296 N N . THR A 1 424 ? -12.164 14.594 16.453 1 88.56 424 THR A N 1
ATOM 3297 C CA . THR A 1 424 ? -13.102 13.711 15.789 1 88.56 424 THR A CA 1
ATOM 3298 C C . THR A 1 424 ? -13.422 14.219 14.383 1 88.56 424 THR A C 1
ATOM 3300 O O . THR A 1 424 ? -13.578 15.422 14.18 1 88.56 424 THR A O 1
ATOM 3303 N N . LEU A 1 425 ? -13.383 13.305 13.516 1 90.75 425 LEU A N 1
ATOM 3304 C CA . LEU A 1 425 ? -13.734 13.648 12.148 1 90.75 425 LEU A CA 1
ATOM 3305 C C . LEU A 1 425 ? -15 12.914 11.711 1 90.75 425 LEU A C 1
ATOM 3307 O O . LEU A 1 425 ? -14.969 11.703 11.484 1 90.75 425 LEU A O 1
ATOM 3311 N N . PRO A 1 426 ? -16.094 13.633 11.578 1 92.44 426 PRO A N 1
ATOM 3312 C CA . PRO A 1 426 ? -17.312 13 11.055 1 92.44 426 PRO A CA 1
ATOM 3313 C C . PRO A 1 426 ? -17.141 12.516 9.617 1 92.44 426 PRO A C 1
ATOM 3315 O O . PRO A 1 426 ? -16.594 13.234 8.773 1 92.44 426 PRO A O 1
ATOM 3318 N N . MET A 1 427 ? -17.562 11.359 9.43 1 88.25 427 MET A N 1
ATOM 3319 C CA . MET A 1 427 ? -17.5 10.773 8.094 1 88.25 427 MET A CA 1
ATOM 3320 C C . MET A 1 427 ? -18.875 10.344 7.617 1 88.25 427 MET A C 1
ATOM 3322 O O . MET A 1 427 ? -19.516 9.477 8.234 1 88.25 427 MET A O 1
ATOM 3326 N N . LEU A 1 428 ? -19.328 10.906 6.527 1 88.25 428 LEU A N 1
ATOM 3327 C CA . LEU A 1 428 ? -20.625 10.562 5.98 1 88.25 428 LEU A CA 1
ATOM 3328 C C . LEU A 1 428 ? -20.594 9.203 5.293 1 88.25 428 LEU A C 1
ATOM 3330 O O . LEU A 1 428 ? -19.75 8.961 4.426 1 88.25 428 LEU A O 1
ATOM 3334 N N . ILE A 1 429 ? -21.297 8.25 5.73 1 81.31 429 ILE A N 1
ATOM 3335 C CA . ILE A 1 429 ? -21.375 6.926 5.113 1 81.31 429 ILE A CA 1
ATOM 3336 C C . ILE A 1 429 ? -22.375 6.945 3.969 1 81.31 429 ILE A C 1
ATOM 3338 O O . ILE A 1 429 ? -23.453 7.527 4.094 1 81.31 429 ILE A O 1
ATOM 3342 N N . LYS A 1 430 ? -22.062 6.457 2.768 1 60.84 430 LYS A N 1
ATOM 3343 C CA . LYS A 1 430 ? -22.984 6.324 1.642 1 60.84 430 LYS A CA 1
ATOM 3344 C C . LYS A 1 430 ? -23.672 4.965 1.66 1 60.84 430 LYS A C 1
ATOM 3346 O O . LYS A 1 430 ? -23.109 3.98 2.143 1 60.84 430 LYS A O 1
ATOM 3351 N N . MET B 1 1 ? -34.25 -26.281 -20.266 1 85.69 1 MET B N 1
ATOM 3352 C CA . MET B 1 1 ? -32.844 -26.641 -20.078 1 85.69 1 MET B CA 1
ATOM 3353 C C . MET B 1 1 ? -31.922 -25.516 -20.531 1 85.69 1 MET B C 1
ATOM 3355 O O . MET B 1 1 ? -32.219 -24.797 -21.484 1 85.69 1 MET B O 1
ATOM 3359 N N . LYS B 1 2 ? -30.906 -25.219 -19.719 1 88.38 2 LYS B N 1
ATOM 3360 C CA . LYS B 1 2 ? -29.859 -24.297 -20.141 1 88.38 2 LYS B CA 1
ATOM 3361 C C . LYS B 1 2 ? -28.719 -25.047 -20.828 1 88.38 2 LYS B C 1
ATOM 3363 O O . LYS B 1 2 ? -28.281 -26.094 -20.359 1 88.38 2 LYS B O 1
ATOM 3368 N N . ARG B 1 3 ? -28.438 -24.547 -22.031 1 91.44 3 ARG B N 1
ATOM 3369 C CA . ARG B 1 3 ? -27.359 -25.156 -22.812 1 91.44 3 ARG B CA 1
ATOM 3370 C C . ARG B 1 3 ? -26.172 -24.203 -22.922 1 91.44 3 ARG B C 1
ATOM 3372 O O . ARG B 1 3 ? -26.344 -23.031 -23.266 1 91.44 3 ARG B O 1
ATOM 3379 N N . VAL B 1 4 ? -25 -24.703 -22.547 1 93.12 4 VAL B N 1
ATOM 3380 C CA . VAL B 1 4 ? -23.781 -23.922 -22.641 1 93.12 4 VAL B CA 1
ATOM 3381 C C . VAL B 1 4 ? -22.703 -24.719 -23.359 1 93.12 4 VAL B C 1
ATOM 3383 O O . VAL B 1 4 ? -22.484 -25.891 -23.062 1 93.12 4 VAL B O 1
ATOM 3386 N N . GLU B 1 5 ? -22.141 -24.109 -24.391 1 94.5 5 GLU B N 1
ATOM 3387 C CA . GLU B 1 5 ? -21.031 -24.734 -25.094 1 94.5 5 GLU B CA 1
ATOM 3388 C C . GLU B 1 5 ? -19.703 -24.531 -24.344 1 94.5 5 GLU B C 1
ATOM 3390 O O . GLU B 1 5 ? -19.328 -23.406 -24.031 1 94.5 5 GLU B O 1
ATOM 3395 N N . MET B 1 6 ? -19.047 -25.672 -24.047 1 95.12 6 MET B N 1
ATOM 3396 C CA . MET B 1 6 ? -17.766 -25.625 -23.344 1 95.12 6 MET B CA 1
ATOM 3397 C C . MET B 1 6 ? -16.656 -26.266 -24.188 1 95.12 6 MET B C 1
ATOM 3399 O O . MET B 1 6 ? -16.875 -27.312 -24.797 1 95.12 6 MET B O 1
ATOM 3403 N N . LYS B 1 7 ? -15.586 -25.609 -24.234 1 93.44 7 LYS B N 1
ATOM 3404 C CA . LYS B 1 7 ? -14.469 -26.109 -25.031 1 93.44 7 LYS B CA 1
ATOM 3405 C C . LYS B 1 7 ? -13.844 -27.344 -24.391 1 93.44 7 LYS B C 1
ATOM 3407 O O . LYS B 1 7 ? -13.812 -27.469 -23.172 1 93.44 7 LYS B O 1
ATOM 3412 N N . TYR B 1 8 ? -13.422 -28.234 -25.266 1 95.25 8 TYR B N 1
ATOM 3413 C CA . TYR B 1 8 ? -12.781 -29.5 -24.938 1 95.25 8 TYR B CA 1
ATOM 3414 C C . TYR B 1 8 ? -11.727 -29.859 -25.969 1 95.25 8 TYR B C 1
ATOM 3416 O O . TYR B 1 8 ? -12.062 -30.281 -27.078 1 95.25 8 TYR B O 1
ATOM 3424 N N . GLY B 1 9 ? -10.484 -29.781 -25.469 1 93 9 GLY B N 1
ATOM 3425 C CA . GLY B 1 9 ? -9.453 -29.906 -26.484 1 93 9 GLY B CA 1
ATOM 3426 C C . GLY B 1 9 ? -9.633 -28.938 -27.641 1 93 9 GLY B C 1
ATOM 3427 O O . GLY B 1 9 ? -9.773 -27.734 -27.422 1 93 9 GLY B O 1
ATOM 3428 N N . SER B 1 10 ? -9.602 -29.469 -28.859 1 92.62 10 SER B N 1
ATOM 3429 C CA . SER B 1 10 ? -9.766 -28.641 -30.047 1 92.62 10 SER B CA 1
ATOM 3430 C C . SER B 1 10 ? -11.219 -28.609 -30.516 1 92.62 10 SER B C 1
ATOM 3432 O O . SER B 1 10 ? -11.516 -28.156 -31.609 1 92.62 10 SER B O 1
ATOM 3434 N N . THR B 1 11 ? -12.109 -29.125 -29.641 1 93.44 11 THR B N 1
ATOM 3435 C CA . THR B 1 11 ? -13.531 -29.172 -29.969 1 93.44 11 THR B CA 1
ATOM 3436 C C . THR B 1 11 ? -14.359 -28.516 -28.875 1 93.44 11 THR B C 1
ATOM 3438 O O . THR B 1 11 ? -13.82 -27.812 -28.016 1 93.44 11 THR B O 1
ATOM 3441 N N . SER B 1 12 ? -15.695 -28.688 -28.984 1 95.5 12 SER B N 1
ATOM 3442 C CA . SER B 1 12 ? -16.625 -28.172 -27.984 1 95.5 12 SER B CA 1
ATOM 3443 C C . SER B 1 12 ? -17.672 -29.203 -27.609 1 95.5 12 SER B C 1
ATOM 3445 O O . SER B 1 12 ? -18 -30.078 -28.422 1 95.5 12 SER B O 1
ATOM 3447 N N . ILE B 1 13 ? -18.078 -29.141 -26.438 1 94.88 13 ILE B N 1
ATOM 3448 C CA . ILE B 1 13 ? -19.125 -30.016 -25.922 1 94.88 13 ILE B CA 1
ATOM 3449 C C . ILE B 1 13 ? -20.281 -29.188 -25.406 1 94.88 13 ILE B C 1
ATOM 3451 O O . ILE B 1 13 ? -20.078 -28.188 -24.703 1 94.88 13 ILE B O 1
ATOM 3455 N N . GLU B 1 14 ? -21.406 -29.547 -25.812 1 94.5 14 GLU B N 1
ATOM 3456 C CA . GLU B 1 14 ? -22.594 -28.891 -25.281 1 94.5 14 GLU B CA 1
ATOM 3457 C C . GLU B 1 14 ? -23 -29.5 -23.938 1 94.5 14 GLU B C 1
ATOM 3459 O O . GLU B 1 14 ? -23.203 -30.703 -23.828 1 94.5 14 GLU B O 1
ATOM 3464 N N . VAL B 1 15 ? -23.078 -28.688 -22.953 1 94.62 15 VAL B N 1
ATOM 3465 C CA . VAL B 1 15 ? -23.5 -29.094 -21.625 1 94.62 15 VAL B CA 1
ATOM 3466 C C . VAL B 1 15 ? -24.922 -28.594 -21.359 1 94.62 15 VAL B C 1
ATOM 3468 O O . VAL B 1 15 ? -25.219 -27.406 -21.531 1 94.62 15 VAL B O 1
ATOM 3471 N N . CYS B 1 16 ? -25.766 -29.516 -20.969 1 91.94 16 CYS B N 1
ATOM 3472 C CA . CYS B 1 16 ? -27.172 -29.188 -20.719 1 91.94 16 CYS B CA 1
ATOM 3473 C C . CYS B 1 16 ? -27.547 -29.453 -19.266 1 91.94 16 CYS B C 1
ATOM 3475 O O . CYS B 1 16 ? -27.312 -30.547 -18.75 1 91.94 16 CYS B O 1
ATOM 3477 N N . VAL B 1 17 ? -28.078 -28.438 -18.609 1 91.56 17 VAL B N 1
ATOM 3478 C CA . VAL B 1 17 ? -28.547 -28.562 -17.219 1 91.56 17 VAL B CA 1
ATOM 3479 C C . VAL B 1 17 ? -29.938 -27.953 -17.094 1 91.56 17 VAL B C 1
ATOM 3481 O O . VAL B 1 17 ? -30.281 -27.031 -17.828 1 91.56 17 VAL B O 1
ATOM 3484 N N . LYS B 1 18 ? -30.719 -28.5 -16.125 1 92.5 18 LYS B N 1
ATOM 3485 C CA . LYS B 1 18 ? -32.031 -27.938 -15.867 1 92.5 18 LYS B CA 1
ATOM 3486 C C . LYS B 1 18 ? -31.938 -26.484 -15.398 1 92.5 18 LYS B C 1
ATOM 3488 O O . LYS B 1 18 ? -31.125 -26.172 -14.508 1 92.5 18 LYS B O 1
ATOM 3493 N N . GLU B 1 19 ? -32.75 -25.594 -15.969 1 93.06 19 GLU B N 1
ATOM 3494 C CA . GLU B 1 19 ? -32.719 -24.172 -15.648 1 93.06 19 GLU B CA 1
ATOM 3495 C C . GLU B 1 19 ? -33 -23.922 -14.172 1 93.06 19 GLU B C 1
ATOM 3497 O O . GLU B 1 19 ? -32.406 -23.031 -13.562 1 93.06 19 GLU B O 1
ATOM 3502 N N . GLU B 1 20 ? -33.844 -24.672 -13.648 1 94.06 20 GLU B N 1
ATOM 3503 C CA . GLU B 1 20 ? -34.219 -24.5 -12.25 1 94.06 20 GLU B CA 1
ATOM 3504 C C . GLU B 1 20 ? -33.062 -24.828 -11.32 1 94.06 20 GLU B C 1
ATOM 3506 O O . GLU B 1 20 ? -33.031 -24.359 -10.18 1 94.06 20 GLU B O 1
ATOM 3511 N N . ASN B 1 21 ? -32.156 -25.609 -11.852 1 94.69 21 ASN B N 1
ATOM 3512 C CA . ASN B 1 21 ? -31.031 -26.031 -11.031 1 94.69 21 ASN B CA 1
ATOM 3513 C C . ASN B 1 21 ? -29.812 -25.141 -11.227 1 94.69 21 ASN B C 1
ATOM 3515 O O . ASN B 1 21 ? -28.875 -25.172 -10.43 1 94.69 21 ASN B O 1
ATOM 3519 N N . LEU B 1 22 ? -29.859 -24.375 -12.281 1 95.31 22 LEU B N 1
ATOM 3520 C CA . LEU B 1 22 ? -28.734 -23.531 -12.609 1 95.31 22 LEU B CA 1
ATOM 3521 C C . LEU B 1 22 ? -28.75 -22.234 -11.789 1 95.31 22 LEU B C 1
ATOM 3523 O O . LEU B 1 22 ? -29.672 -21.422 -11.945 1 95.31 22 LEU B O 1
ATOM 3527 N N . ILE B 1 23 ? -27.703 -22.109 -10.953 1 94.19 23 ILE B N 1
ATOM 3528 C CA . ILE B 1 23 ? -27.703 -20.906 -10.125 1 94.19 23 ILE B CA 1
ATOM 3529 C C . ILE B 1 23 ? -26.844 -19.828 -10.781 1 94.19 23 ILE B C 1
ATOM 3531 O O . ILE B 1 23 ? -26.906 -18.656 -10.406 1 94.19 23 ILE B O 1
ATOM 3535 N N . GLY B 1 24 ? -25.953 -20.219 -11.742 1 92.69 24 GLY B N 1
ATOM 3536 C CA . GLY B 1 24 ? -25.25 -19.203 -12.492 1 92.69 24 GLY B CA 1
ATOM 3537 C C . GLY B 1 24 ? -24.172 -19.766 -13.406 1 92.69 24 GLY B C 1
ATOM 3538 O O . GLY B 1 24 ? -23.781 -20.922 -13.25 1 92.69 24 GLY B O 1
ATOM 3539 N N . VAL B 1 25 ? -23.859 -19.047 -14.398 1 92.69 25 VAL B N 1
ATOM 3540 C CA . VAL B 1 25 ? -22.703 -19.297 -15.25 1 92.69 25 VAL B CA 1
ATOM 3541 C C . VAL B 1 25 ? -21.562 -18.344 -14.883 1 92.69 25 VAL B C 1
ATOM 3543 O O . VAL B 1 25 ? -21.734 -17.125 -14.977 1 92.69 25 VAL B O 1
ATOM 3546 N N . ILE B 1 26 ? -20.453 -18.938 -14.445 1 91.31 26 ILE B N 1
ATOM 3547 C CA . ILE B 1 26 ? -19.328 -18.125 -13.969 1 91.31 26 ILE B CA 1
ATOM 3548 C C . ILE B 1 26 ? -18.391 -17.828 -15.133 1 91.31 26 ILE B C 1
ATOM 3550 O O . ILE B 1 26 ? -17.719 -18.734 -15.641 1 91.31 26 ILE B O 1
ATOM 3554 N N . GLU B 1 27 ? -18.375 -16.609 -15.523 1 86 27 GLU B N 1
ATOM 3555 C CA . GLU B 1 27 ? -17.547 -16.125 -16.625 1 86 27 GLU B CA 1
ATOM 3556 C C . GLU B 1 27 ? -16.828 -14.836 -16.25 1 86 27 GLU B C 1
ATOM 3558 O O . GLU B 1 27 ? -17.25 -14.125 -15.336 1 86 27 GLU B O 1
ATOM 3563 N N . SER B 1 28 ? -15.695 -14.711 -16.953 1 82.56 28 SER B N 1
ATOM 3564 C CA . SER B 1 28 ? -14.938 -13.492 -16.703 1 82.56 28 SER B CA 1
ATOM 3565 C C . SER B 1 28 ? -15.758 -12.258 -17.078 1 82.56 28 SER B C 1
ATOM 3567 O O . SER B 1 28 ? -16.594 -12.305 -17.984 1 82.56 28 SER B O 1
ATOM 3569 N N . ASN B 1 29 ? -15.492 -11.195 -16.344 1 78.25 29 ASN B N 1
ATOM 3570 C CA . ASN B 1 29 ? -16.141 -9.922 -16.656 1 78.25 29 ASN B CA 1
ATOM 3571 C C . ASN B 1 29 ? -15.453 -9.234 -17.844 1 78.25 29 ASN B C 1
ATOM 3573 O O . ASN B 1 29 ? -14.234 -9.352 -18.016 1 78.25 29 ASN B O 1
ATOM 3577 N N . ARG B 1 30 ? -16.25 -8.773 -18.734 1 67.5 30 ARG B N 1
ATOM 3578 C CA . ARG B 1 30 ? -15.672 -8.078 -19.875 1 67.5 30 ARG B CA 1
ATOM 3579 C C . ARG B 1 30 ? -15.305 -6.641 -19.516 1 67.5 30 ARG B C 1
ATOM 3581 O O . ARG B 1 30 ? -16.125 -5.902 -18.969 1 67.5 30 ARG B O 1
ATOM 3588 N N . LEU B 1 31 ? -13.914 -6.453 -19.547 1 68.62 31 LEU B N 1
ATOM 3589 C CA . LEU B 1 31 ? -13.539 -5.047 -19.438 1 68.62 31 LEU B CA 1
ATOM 3590 C C . LEU B 1 31 ? -13.797 -4.305 -20.75 1 68.62 31 LEU B C 1
ATOM 3592 O O . LEU B 1 31 ? -13.5 -4.82 -21.828 1 68.62 31 LEU B O 1
ATOM 3596 N N . LYS B 1 32 ? -14.578 -3.223 -20.703 1 61.47 32 LYS B N 1
ATOM 3597 C CA . LYS B 1 32 ? -14.781 -2.383 -21.891 1 61.47 32 LYS B CA 1
ATOM 3598 C C . LYS B 1 32 ? -13.453 -1.937 -22.484 1 61.47 32 LYS B C 1
ATOM 3600 O O . LYS B 1 32 ? -12.609 -1.377 -21.781 1 61.47 32 LYS B O 1
ATOM 3605 N N . LYS B 1 33 ? -13.188 -2.479 -23.766 1 65.81 33 LYS B N 1
ATOM 3606 C CA . LYS B 1 33 ? -11.945 -2.174 -24.484 1 65.81 33 LYS B CA 1
ATOM 3607 C C . LYS B 1 33 ? -11.953 -0.74 -25.016 1 65.81 33 LYS B C 1
ATOM 3609 O O . LYS B 1 33 ? -12.594 -0.447 -26.031 1 65.81 33 LYS B O 1
ATOM 3614 N N . GLU B 1 34 ? -11.5 0.078 -24.312 1 77.69 34 GLU B N 1
ATOM 3615 C CA . GLU B 1 34 ? -11.547 1.446 -24.812 1 77.69 34 GLU B CA 1
ATOM 3616 C C . GLU B 1 34 ? -10.172 1.908 -25.281 1 77.69 34 GLU B C 1
ATOM 3618 O O . GLU B 1 34 ? -10.055 2.811 -26.109 1 77.69 34 GLU B O 1
ATOM 3623 N N . LYS B 1 35 ? -9.086 1.205 -24.906 1 91.56 35 LYS B N 1
ATOM 3624 C CA . LYS B 1 35 ? -7.73 1.67 -25.188 1 91.56 35 LYS B CA 1
ATOM 3625 C C . LYS B 1 35 ? -6.902 0.577 -25.859 1 91.56 35 LYS B C 1
ATOM 3627 O O . LYS B 1 35 ? -7.137 -0.612 -25.641 1 91.56 35 LYS B O 1
ATOM 3632 N N . SER B 1 36 ? -6.008 0.99 -26.75 1 95.19 36 SER B N 1
ATOM 3633 C CA . SER B 1 36 ? -5.055 0.048 -27.328 1 95.19 36 SER B CA 1
ATOM 3634 C C . SER B 1 36 ? -4.043 -0.423 -26.281 1 95.19 36 SER B C 1
ATOM 3636 O O . SER B 1 36 ? -3.869 0.216 -25.25 1 95.19 36 SER B O 1
ATOM 3638 N N . GLU B 1 37 ? -3.363 -1.562 -26.594 1 96.19 37 GLU B N 1
ATOM 3639 C CA . GLU B 1 37 ? -2.33 -2.074 -25.703 1 96.19 37 GLU B CA 1
ATOM 3640 C C . GLU B 1 37 ? -1.231 -1.04 -25.469 1 96.19 37 GLU B C 1
ATOM 3642 O O . GLU B 1 37 ? -0.771 -0.848 -24.344 1 96.19 37 GLU B O 1
ATOM 3647 N N . ASP B 1 38 ? -0.873 -0.362 -26.562 1 96.69 38 ASP B N 1
ATOM 3648 C CA . ASP B 1 38 ? 0.174 0.652 -26.484 1 96.69 38 ASP B CA 1
ATOM 3649 C C . ASP B 1 38 ? -0.251 1.802 -25.562 1 96.69 38 ASP B C 1
ATOM 3651 O O . ASP B 1 38 ? 0.556 2.318 -24.797 1 96.69 38 ASP B O 1
ATOM 3655 N N . GLU B 1 39 ? -1.477 2.172 -25.688 1 97.31 39 GLU B N 1
ATOM 3656 C CA . GLU B 1 39 ? -2.004 3.242 -24.844 1 97.31 39 GLU B CA 1
ATOM 3657 C C . GLU B 1 39 ? -2.035 2.826 -23.375 1 97.31 39 GLU B C 1
ATOM 3659 O O . GLU B 1 39 ? -1.715 3.625 -22.5 1 97.31 39 GLU B O 1
ATOM 3664 N N . ILE B 1 40 ? -2.416 1.586 -23.156 1 97.5 40 ILE B N 1
ATOM 3665 C CA . ILE B 1 40 ? -2.494 1.05 -21.812 1 97.5 40 ILE B CA 1
ATOM 3666 C C . ILE B 1 40 ? -1.109 1.068 -21.172 1 97.5 40 ILE B C 1
ATOM 3668 O O . ILE B 1 40 ? -0.952 1.521 -20.031 1 97.5 40 ILE B O 1
ATOM 3672 N N . ILE B 1 41 ? -0.131 0.666 -21.922 1 98.19 41 ILE B N 1
ATOM 3673 C CA . ILE B 1 41 ? 1.245 0.601 -21.438 1 98.19 41 ILE B CA 1
ATOM 3674 C C . ILE B 1 41 ? 1.762 2.01 -21.156 1 98.19 41 ILE B C 1
ATOM 3676 O O . ILE B 1 41 ? 2.312 2.277 -20.094 1 98.19 41 ILE B O 1
ATOM 3680 N N . LYS B 1 42 ? 1.543 2.871 -22.062 1 97.69 42 LYS B N 1
ATOM 3681 C CA . LYS B 1 42 ? 2 4.25 -21.938 1 97.69 42 LYS B CA 1
ATOM 3682 C C . LYS B 1 42 ? 1.359 4.938 -20.734 1 97.69 42 LYS B C 1
ATOM 3684 O O . LYS B 1 42 ? 2.043 5.609 -19.969 1 97.69 42 LYS B O 1
ATOM 3689 N N . GLU B 1 43 ? 0.081 4.766 -20.609 1 97.56 43 GLU B N 1
ATOM 3690 C CA . GLU B 1 43 ? -0.646 5.402 -19.5 1 97.56 43 GLU B CA 1
ATOM 3691 C C . GLU B 1 43 ? -0.138 4.918 -18.156 1 97.56 43 GLU B C 1
ATOM 3693 O O . GLU B 1 43 ? -0.008 5.707 -17.219 1 97.56 43 GLU B O 1
ATOM 3698 N N . ALA B 1 44 ? 0.099 3.641 -18.016 1 98.38 44 ALA B N 1
ATOM 3699 C CA . ALA B 1 44 ? 0.61 3.092 -16.766 1 98.38 44 ALA B CA 1
ATOM 3700 C C . ALA B 1 44 ? 1.974 3.686 -16.422 1 98.38 44 ALA B C 1
ATOM 3702 O O . ALA B 1 44 ? 2.227 4.051 -15.273 1 98.38 44 ALA B O 1
ATOM 3703 N N . LEU B 1 45 ? 2.873 3.824 -17.422 1 98.38 45 LEU B N 1
ATOM 3704 C CA . LEU B 1 45 ? 4.219 4.34 -17.219 1 98.38 45 LEU B CA 1
ATOM 3705 C C . LEU B 1 45 ? 4.188 5.828 -16.875 1 98.38 45 LEU B C 1
ATOM 3707 O O . LEU B 1 45 ? 5.02 6.32 -16.109 1 98.38 45 LEU B O 1
ATOM 3711 N N . GLU B 1 46 ? 3.188 6.496 -17.406 1 97.56 46 GLU B N 1
ATOM 3712 C CA . GLU B 1 46 ? 3.092 7.941 -17.219 1 97.56 46 GLU B CA 1
ATOM 3713 C C . GLU B 1 46 ? 2.385 8.281 -15.898 1 97.56 46 GLU B C 1
ATOM 3715 O O . GLU B 1 46 ? 2.482 9.406 -15.414 1 97.56 46 GLU B O 1
ATOM 3720 N N . ASN B 1 47 ? 1.651 7.355 -15.383 1 96.81 47 ASN B N 1
ATOM 3721 C CA . ASN B 1 47 ? 0.896 7.574 -14.156 1 96.81 47 ASN B CA 1
ATOM 3722 C C . ASN B 1 47 ? 1.186 6.496 -13.117 1 96.81 47 ASN B C 1
ATOM 3724 O O . ASN B 1 47 ? 0.272 5.801 -12.664 1 96.81 47 ASN B O 1
ATOM 3728 N N . PRO B 1 48 ? 2.426 6.43 -12.695 1 98.19 48 PRO B N 1
ATOM 3729 C CA . PRO B 1 48 ? 2.771 5.379 -11.734 1 98.19 48 PRO B CA 1
ATOM 3730 C C . PRO B 1 48 ? 2.064 5.551 -10.391 1 98.19 48 PRO B C 1
ATOM 3732 O O . PRO B 1 48 ? 1.785 6.68 -9.977 1 98.19 48 PRO B O 1
ATOM 3735 N N . ILE B 1 49 ? 1.758 4.48 -9.773 1 97.75 49 ILE B N 1
ATOM 3736 C CA . ILE B 1 49 ? 1.046 4.449 -8.5 1 97.75 49 ILE B CA 1
ATOM 3737 C C . ILE B 1 49 ? 2.049 4.398 -7.352 1 97.75 49 ILE B C 1
ATOM 3739 O O . ILE B 1 49 ? 2.895 3.502 -7.293 1 97.75 49 ILE B O 1
ATOM 3743 N N . GLY B 1 50 ? 1.897 5.332 -6.426 1 96.88 50 GLY B N 1
ATOM 3744 C CA . GLY B 1 50 ? 2.771 5.352 -5.262 1 96.88 50 GLY B CA 1
ATOM 3745 C C . GLY B 1 50 ? 4.215 5.668 -5.605 1 96.88 50 GLY B C 1
ATOM 3746 O O . GLY B 1 50 ? 5.133 5.246 -4.898 1 96.88 50 GLY B O 1
ATOM 3747 N N . SER B 1 51 ? 4.449 6.324 -6.691 1 97.94 51 SER B N 1
ATOM 3748 C CA . SER B 1 51 ? 5.809 6.547 -7.172 1 97.94 51 SER B CA 1
ATOM 3749 C C . SER B 1 51 ? 5.855 7.668 -8.203 1 97.94 51 SER B C 1
ATOM 3751 O O . SER B 1 51 ? 4.848 7.969 -8.844 1 97.94 51 SER B O 1
ATOM 3753 N N . ALA B 1 52 ? 7.02 8.312 -8.312 1 98.25 52 ALA B N 1
ATOM 3754 C CA . ALA B 1 52 ? 7.301 9.18 -9.461 1 98.25 52 ALA B CA 1
ATOM 3755 C C . ALA B 1 52 ? 7.551 8.352 -10.719 1 98.25 52 ALA B C 1
ATOM 3757 O O . ALA B 1 52 ? 7.598 7.125 -10.664 1 98.25 52 ALA B O 1
ATOM 3758 N N . ARG B 1 53 ? 7.66 9.086 -11.836 1 98.38 53 ARG B N 1
ATOM 3759 C CA . ARG B 1 53 ? 7.926 8.391 -13.094 1 98.38 53 ARG B CA 1
ATOM 3760 C C . ARG B 1 53 ? 9.328 7.793 -13.102 1 98.38 53 ARG B C 1
ATOM 3762 O O . ARG B 1 53 ? 10.258 8.375 -12.539 1 98.38 53 ARG B O 1
ATOM 3769 N N . LEU B 1 54 ? 9.414 6.66 -13.82 1 98.62 54 LEU B N 1
ATOM 3770 C CA . LEU B 1 54 ? 10.688 5.949 -13.891 1 98.62 54 LEU B CA 1
ATOM 3771 C C . LEU B 1 54 ? 11.789 6.855 -14.414 1 98.62 54 LEU B C 1
ATOM 3773 O O . LEU B 1 54 ? 12.914 6.836 -13.906 1 98.62 54 LEU B O 1
ATOM 3777 N N . ARG B 1 55 ? 11.523 7.711 -15.383 1 98.31 55 ARG B N 1
ATOM 3778 C CA . ARG B 1 55 ? 12.523 8.586 -15.992 1 98.31 55 ARG B CA 1
ATOM 3779 C C . ARG B 1 55 ? 13.055 9.594 -14.977 1 98.31 55 ARG B C 1
ATOM 3781 O O . ARG B 1 55 ? 14.117 10.188 -15.188 1 98.31 55 ARG B O 1
ATOM 3788 N N . GLU B 1 56 ? 12.297 9.852 -13.914 1 98.31 56 GLU B N 1
ATOM 3789 C CA . GLU B 1 56 ? 12.719 10.805 -12.891 1 98.31 56 GLU B CA 1
ATOM 3790 C C . GLU B 1 56 ? 13.477 10.102 -11.766 1 98.31 56 GLU B C 1
ATOM 3792 O O . GLU B 1 56 ? 14.125 10.758 -10.945 1 98.31 56 GLU B O 1
ATOM 3797 N N . LEU B 1 57 ? 13.367 8.758 -11.703 1 98.25 57 LEU B N 1
ATOM 3798 C CA . LEU B 1 57 ? 13.977 7.988 -10.625 1 98.25 57 LEU B CA 1
ATOM 3799 C C . LEU B 1 57 ? 15.398 7.578 -10.992 1 98.25 57 LEU B C 1
ATOM 3801 O O . LEU B 1 57 ? 16.203 7.293 -10.109 1 98.25 57 LEU B O 1
ATOM 3805 N N . VAL B 1 58 ? 15.68 7.449 -12.281 1 97.94 58 VAL B N 1
ATOM 3806 C CA . VAL B 1 58 ? 16.969 6.973 -12.75 1 97.94 58 VAL B CA 1
ATOM 3807 C C . VAL B 1 58 ? 17.75 8.125 -13.391 1 97.94 58 VAL B C 1
ATOM 3809 O O . VAL B 1 58 ? 17.156 8.992 -14.039 1 97.94 58 VAL B O 1
ATOM 3812 N N . HIS B 1 59 ? 19.109 8.086 -13.227 1 97.25 59 HIS B N 1
ATOM 3813 C CA . HIS B 1 59 ? 19.922 9.18 -13.727 1 97.25 59 HIS B CA 1
ATOM 3814 C C . HIS B 1 59 ? 21.156 8.656 -14.461 1 97.25 59 HIS B C 1
ATOM 3816 O O . HIS B 1 59 ? 21.453 7.461 -14.414 1 97.25 59 HIS B O 1
ATOM 3822 N N . GLN B 1 60 ? 21.812 9.602 -15.125 1 97.12 60 GLN B N 1
ATOM 3823 C CA . GLN B 1 60 ? 23.031 9.281 -15.836 1 97.12 60 GLN B CA 1
ATOM 3824 C C . GLN B 1 60 ? 24.109 8.758 -14.875 1 97.12 60 GLN B C 1
ATOM 3826 O O . GLN B 1 60 ? 24.297 9.32 -13.797 1 97.12 60 GLN B O 1
ATOM 3831 N N . GLY B 1 61 ? 24.75 7.688 -15.281 1 97.38 61 GLY B N 1
ATOM 3832 C CA . GLY B 1 61 ? 25.812 7.133 -14.469 1 97.38 61 GLY B CA 1
ATOM 3833 C C . GLY B 1 61 ? 25.344 6.047 -13.523 1 97.38 61 GLY B C 1
ATOM 3834 O O . GLY B 1 61 ? 26.156 5.371 -12.891 1 97.38 61 GLY B O 1
ATOM 3835 N N . GLU B 1 62 ? 24.094 5.938 -13.406 1 97.88 62 GLU B N 1
ATOM 3836 C CA . GLU B 1 62 ? 23.547 4.91 -12.531 1 97.88 62 GLU B CA 1
ATOM 3837 C C . GLU B 1 62 ? 23.297 3.613 -13.297 1 97.88 62 GLU B C 1
ATOM 3839 O O . GLU B 1 62 ? 22.906 3.641 -14.469 1 97.88 62 GLU B O 1
ATOM 3844 N N . ARG B 1 63 ? 23.578 2.48 -12.734 1 98.38 63 ARG B N 1
ATOM 3845 C CA . ARG B 1 63 ? 23.312 1.167 -13.312 1 98.38 63 ARG B CA 1
ATOM 3846 C C . ARG B 1 63 ? 21.906 0.684 -12.977 1 98.38 63 ARG B C 1
ATOM 3848 O O . ARG B 1 63 ? 21.484 0.731 -11.812 1 98.38 63 ARG B O 1
ATOM 3855 N N . VAL B 1 64 ? 21.109 0.184 -14 1 98.81 64 VAL B N 1
ATOM 3856 C CA . VAL B 1 64 ? 19.719 -0.231 -13.828 1 98.81 64 VAL B CA 1
ATOM 3857 C C . VAL B 1 64 ? 19.578 -1.705 -14.203 1 98.81 64 VAL B C 1
ATOM 3859 O O . VAL B 1 64 ? 19.922 -2.111 -15.312 1 98.81 64 VAL B O 1
ATOM 3862 N N . CYS B 1 65 ? 19.125 -2.539 -13.273 1 98.88 65 CYS B N 1
ATOM 3863 C CA . CYS B 1 65 ? 18.781 -3.928 -13.539 1 98.88 65 CYS B CA 1
ATOM 3864 C C . CYS B 1 65 ? 17.281 -4.07 -13.828 1 98.88 65 CYS B C 1
ATOM 3866 O O . CYS B 1 65 ? 16.453 -3.686 -13.008 1 98.88 65 CYS B O 1
ATOM 3868 N N . VAL B 1 66 ? 16.938 -4.547 -14.969 1 98.88 66 VAL B N 1
ATOM 3869 C CA . VAL B 1 66 ? 15.555 -4.852 -15.305 1 98.88 66 VAL B CA 1
ATOM 3870 C C . VAL B 1 66 ? 15.312 -6.355 -15.188 1 98.88 66 VAL B C 1
ATOM 3872 O O . VAL B 1 66 ? 15.875 -7.145 -15.953 1 98.88 66 VAL B O 1
ATOM 3875 N N . VAL B 1 67 ? 14.508 -6.75 -14.203 1 98.88 67 VAL B N 1
ATOM 3876 C CA . VAL B 1 67 ? 14.148 -8.148 -14 1 98.88 67 VAL B CA 1
ATOM 3877 C C . VAL B 1 67 ? 12.93 -8.508 -14.859 1 98.88 67 VAL B C 1
ATOM 3879 O O . VAL B 1 67 ? 11.883 -7.867 -14.75 1 98.88 67 VAL B O 1
ATOM 3882 N N . ILE B 1 68 ? 13.062 -9.531 -15.703 1 98.44 68 ILE B N 1
ATOM 3883 C CA . ILE B 1 68 ? 11.992 -9.875 -16.625 1 98.44 68 ILE B CA 1
ATOM 3884 C C . ILE B 1 68 ? 11.555 -11.32 -16.406 1 98.44 68 ILE B C 1
ATOM 3886 O O . ILE B 1 68 ? 12.32 -12.133 -15.883 1 98.44 68 ILE B O 1
ATOM 3890 N N . PRO B 1 69 ? 10.305 -11.664 -16.766 1 95.31 69 PRO B N 1
ATOM 3891 C CA . PRO B 1 69 ? 9.859 -13.055 -16.672 1 95.31 69 PRO B CA 1
ATOM 3892 C C . PRO B 1 69 ? 10.57 -13.977 -17.656 1 95.31 69 PRO B C 1
ATOM 3894 O O . PRO B 1 69 ? 11.188 -13.508 -18.609 1 95.31 69 PRO B O 1
ATOM 3897 N N . ASP B 1 70 ? 10.5 -15.188 -17.406 1 91.25 70 ASP B N 1
ATOM 3898 C CA . ASP B 1 70 ? 11.148 -16.141 -18.297 1 91.25 70 ASP B CA 1
ATOM 3899 C C . ASP B 1 70 ? 10.227 -16.531 -19.453 1 91.25 70 ASP B C 1
ATOM 3901 O O . ASP B 1 70 ? 9.086 -16.062 -19.531 1 91.25 70 ASP B O 1
ATOM 3905 N N . VAL B 1 71 ? 10.672 -17.406 -20.266 1 88 71 VAL B N 1
ATOM 3906 C CA . VAL B 1 71 ? 10.047 -17.688 -21.547 1 88 71 VAL B CA 1
ATOM 3907 C C . VAL B 1 71 ? 8.719 -18.406 -21.328 1 88 71 VAL B C 1
ATOM 3909 O O . VAL B 1 71 ? 7.824 -18.344 -22.172 1 88 71 VAL B O 1
ATOM 3912 N N . THR B 1 72 ? 8.547 -19.062 -20.172 1 79.06 72 THR B N 1
ATOM 3913 C CA . THR B 1 72 ? 7.285 -19.734 -19.891 1 79.06 72 THR B CA 1
ATOM 3914 C C . THR B 1 72 ? 6.172 -18.719 -19.656 1 79.06 72 THR B C 1
ATOM 3916 O O . THR B 1 72 ? 4.988 -19.078 -19.656 1 79.06 72 THR B O 1
ATOM 3919 N N . ARG B 1 73 ? 6.527 -17.406 -19.609 1 82.69 73 ARG B N 1
ATOM 3920 C CA . ARG B 1 73 ? 5.562 -16.344 -19.359 1 82.69 73 ARG B CA 1
ATOM 3921 C C . ARG B 1 73 ? 5.406 -15.453 -20.594 1 82.69 73 ARG B C 1
ATOM 3923 O O . ARG B 1 73 ? 5.043 -14.281 -20.484 1 82.69 73 ARG B O 1
ATOM 3930 N N . THR B 1 74 ? 5.637 -15.984 -21.734 1 83.38 74 THR B N 1
ATOM 3931 C CA . THR B 1 74 ? 5.578 -15.188 -22.953 1 83.38 74 THR B CA 1
ATOM 3932 C C . THR B 1 74 ? 4.18 -14.609 -23.156 1 83.38 74 THR B C 1
ATOM 3934 O O . THR B 1 74 ? 4.004 -13.625 -23.875 1 83.38 74 THR B O 1
ATOM 3937 N N . TRP B 1 75 ? 3.23 -15.188 -22.516 1 79.69 75 TRP B N 1
ATOM 3938 C CA . TRP B 1 75 ? 1.861 -14.688 -22.594 1 79.69 75 TRP B CA 1
ATOM 3939 C C . TRP B 1 75 ? 1.764 -13.273 -22.031 1 79.69 75 TRP B C 1
ATOM 3941 O O . TRP B 1 75 ? 0.799 -12.555 -22.297 1 79.69 75 TRP B O 1
ATOM 3951 N N . GLN B 1 76 ? 2.801 -12.828 -21.281 1 91.25 76 GLN B N 1
ATOM 3952 C CA . GLN B 1 76 ? 2.807 -11.492 -20.688 1 91.25 76 GLN B CA 1
ATOM 3953 C C . GLN B 1 76 ? 3.219 -10.438 -21.719 1 91.25 76 GLN B C 1
ATOM 3955 O O . GLN B 1 76 ? 3.227 -9.242 -21.406 1 91.25 76 GLN B O 1
ATOM 3960 N N . LYS B 1 77 ? 3.609 -10.852 -22.875 1 93.56 77 LYS B N 1
ATOM 3961 C CA . LYS B 1 77 ? 3.936 -9.969 -23.984 1 93.56 77 LYS B CA 1
ATOM 3962 C C . LYS B 1 77 ? 5.043 -8.984 -23.609 1 93.56 77 LYS B C 1
ATOM 3964 O O . LYS B 1 77 ? 4.902 -7.777 -23.797 1 93.56 77 LYS B O 1
ATOM 3969 N N . THR B 1 78 ? 6.121 -9.547 -23.078 1 96.19 78 THR B N 1
ATOM 3970 C CA . THR B 1 78 ? 7.25 -8.734 -22.641 1 96.19 78 THR B CA 1
ATOM 3971 C C . THR B 1 78 ? 7.809 -7.918 -23.812 1 96.19 78 THR B C 1
ATOM 3973 O O . THR B 1 78 ? 8.305 -6.809 -23.609 1 96.19 78 THR B O 1
ATOM 3976 N N . ASP B 1 79 ? 7.742 -8.422 -24.984 1 93.81 79 ASP B N 1
ATOM 3977 C CA . ASP B 1 79 ? 8.258 -7.762 -26.188 1 93.81 79 ASP B CA 1
ATOM 3978 C C . ASP B 1 79 ? 7.508 -6.461 -26.453 1 93.81 79 ASP B C 1
ATOM 3980 O O . ASP B 1 79 ? 8.023 -5.574 -27.141 1 93.81 79 ASP B O 1
ATOM 3984 N N . LYS B 1 80 ? 6.336 -6.301 -25.938 1 94.81 80 LYS B N 1
ATOM 3985 C CA . LYS B 1 80 ? 5.504 -5.133 -26.203 1 94.81 80 LYS B CA 1
ATOM 3986 C C . LYS B 1 80 ? 5.84 -3.986 -25.25 1 94.81 80 LYS B C 1
ATOM 3988 O O . LYS B 1 80 ? 5.727 -2.814 -25.625 1 94.81 80 LYS B O 1
ATOM 3993 N N . TYR B 1 81 ? 6.238 -4.371 -24.031 1 97.69 81 TYR B N 1
ATOM 3994 C CA . TYR B 1 81 ? 6.332 -3.27 -23.078 1 97.69 81 TYR B CA 1
ATOM 3995 C C . TYR B 1 81 ? 7.777 -3.021 -22.672 1 97.69 81 TYR B C 1
ATOM 3997 O O . TYR B 1 81 ? 8.109 -1.96 -22.141 1 97.69 81 TYR B O 1
ATOM 4005 N N . LEU B 1 82 ? 8.711 -3.9 -22.891 1 98.19 82 LEU B N 1
ATOM 4006 C CA . LEU B 1 82 ? 10.078 -3.727 -22.422 1 98.19 82 LEU B CA 1
ATOM 4007 C C . LEU B 1 82 ? 10.758 -2.555 -23.125 1 98.19 82 LEU B C 1
ATOM 4009 O O . LEU B 1 82 ? 11.539 -1.826 -22.516 1 98.19 82 LEU B O 1
ATOM 4013 N N . ASN B 1 83 ? 10.477 -2.398 -24.391 1 97 83 ASN B N 1
ATOM 4014 C CA . ASN B 1 83 ? 11.062 -1.286 -25.125 1 97 83 ASN B CA 1
ATOM 4015 C C . ASN B 1 83 ? 10.641 0.059 -24.531 1 97 83 ASN B C 1
ATOM 4017 O O . ASN B 1 83 ? 11.438 1.002 -24.5 1 97 83 ASN B O 1
ATOM 4021 N N . LYS B 1 84 ? 9.391 0.162 -24.125 1 97.88 84 LYS B N 1
ATOM 4022 C CA . LYS B 1 84 ? 8.891 1.394 -23.516 1 97.88 84 LYS B CA 1
ATOM 4023 C C . LYS B 1 84 ? 9.539 1.648 -22.172 1 97.88 84 LYS B C 1
ATOM 4025 O O . LYS B 1 84 ? 9.797 2.799 -21.797 1 97.88 84 LYS B O 1
ATOM 4030 N N . ILE B 1 85 ? 9.805 0.614 -21.438 1 98.44 85 ILE B N 1
ATOM 4031 C CA . ILE B 1 85 ? 10.492 0.727 -20.156 1 98.44 85 ILE B CA 1
ATOM 4032 C C . ILE B 1 85 ? 11.914 1.232 -20.375 1 98.44 85 ILE B C 1
ATOM 4034 O O . ILE B 1 85 ? 12.375 2.135 -19.672 1 98.44 85 ILE B O 1
ATOM 4038 N N . VAL B 1 86 ? 12.586 0.682 -21.359 1 98.44 86 VAL B N 1
ATOM 4039 C CA . VAL B 1 86 ? 13.945 1.097 -21.672 1 98.44 86 VAL B CA 1
ATOM 4040 C C . VAL B 1 86 ? 13.953 2.559 -22.125 1 98.44 86 VAL B C 1
ATOM 4042 O O . VAL B 1 86 ? 14.844 3.324 -21.75 1 98.44 86 VAL B O 1
ATOM 4045 N N . GLU B 1 87 ? 12.945 2.936 -22.875 1 97.88 87 GLU B N 1
ATOM 4046 C CA . GLU B 1 87 ? 12.82 4.332 -23.281 1 97.88 87 GLU B CA 1
ATOM 4047 C C . GLU B 1 87 ? 12.711 5.254 -22.078 1 97.88 87 GLU B C 1
ATOM 4049 O O . GLU B 1 87 ? 13.328 6.32 -22.031 1 97.88 87 GLU B O 1
ATOM 4054 N N . GLU B 1 88 ? 11.914 4.867 -21.109 1 98.06 88 GLU B N 1
ATOM 4055 C CA . GLU B 1 88 ? 11.789 5.645 -19.875 1 98.06 88 GLU B CA 1
ATOM 4056 C C . GLU B 1 88 ? 13.133 5.766 -19.156 1 98.06 88 GLU B C 1
ATOM 4058 O O . GLU B 1 88 ? 13.5 6.852 -18.703 1 98.06 88 GLU B O 1
ATOM 4063 N N . ILE B 1 89 ? 13.859 4.668 -19.062 1 98.5 89 ILE B N 1
ATOM 4064 C CA . ILE B 1 89 ? 15.148 4.637 -18.375 1 98.5 89 ILE B CA 1
ATOM 4065 C C . ILE B 1 89 ? 16.141 5.531 -19.125 1 98.5 89 ILE B C 1
ATOM 4067 O O . ILE B 1 89 ? 16.844 6.344 -18.5 1 98.5 89 ILE B O 1
ATOM 4071 N N . ASN B 1 90 ? 16.141 5.414 -20.422 1 98.31 90 ASN B N 1
ATOM 4072 C CA . ASN B 1 90 ? 17.031 6.238 -21.234 1 98.31 90 ASN B CA 1
ATOM 4073 C C . ASN B 1 90 ? 16.688 7.719 -21.125 1 98.31 90 ASN B C 1
ATOM 4075 O O . ASN B 1 90 ? 17.578 8.57 -21.094 1 98.31 90 ASN B O 1
ATOM 4079 N N . SER B 1 91 ? 15.422 7.988 -21.047 1 97.94 91 SER B N 1
ATOM 4080 C CA . SER B 1 91 ? 14.977 9.367 -20.891 1 97.94 91 SER B CA 1
ATOM 4081 C C . SER B 1 91 ? 15.445 9.961 -19.562 1 97.94 91 SER B C 1
ATOM 4083 O O . SER B 1 91 ? 15.578 11.18 -19.438 1 97.94 91 SER B O 1
ATOM 4085 N N . GLY B 1 92 ? 15.711 9.133 -18.594 1 97.31 92 GLY B N 1
ATOM 4086 C CA . GLY B 1 92 ? 16.25 9.586 -17.312 1 97.31 92 GLY B CA 1
ATOM 4087 C C . GLY B 1 92 ? 17.75 9.797 -17.344 1 97.31 92 GLY B C 1
ATOM 4088 O O . GLY B 1 92 ? 18.328 10.297 -16.375 1 97.31 92 GLY B O 1
ATOM 4089 N N . GLY B 1 93 ? 18.359 9.32 -18.422 1 97.19 93 GLY B N 1
ATOM 4090 C CA . GLY B 1 93 ? 19.766 9.602 -18.609 1 97.19 93 GLY B CA 1
ATOM 4091 C C . GLY B 1 93 ? 20.641 8.352 -18.594 1 97.19 93 GLY B C 1
ATOM 4092 O O . GLY B 1 93 ? 21.812 8.398 -18.953 1 97.19 93 GLY B O 1
ATOM 4093 N N . ALA B 1 94 ? 20.125 7.242 -18.109 1 97.38 94 ALA B N 1
ATOM 4094 C CA . ALA B 1 94 ? 20.922 6.012 -18.078 1 97.38 94 ALA B CA 1
ATOM 4095 C C . ALA B 1 94 ? 21.188 5.5 -19.484 1 97.38 94 ALA B C 1
ATOM 4097 O O . ALA B 1 94 ? 20.297 5.48 -20.328 1 97.38 94 ALA B O 1
ATOM 4098 N N . LEU B 1 95 ? 22.359 5.035 -19.75 1 97.81 95 LEU B N 1
ATOM 4099 C CA . LEU B 1 95 ? 22.766 4.551 -21.062 1 97.81 95 LEU B CA 1
ATOM 4100 C C . LEU B 1 95 ? 22.547 3.049 -21.188 1 97.81 95 LEU B C 1
ATOM 4102 O O . LEU B 1 95 ? 22.469 2.346 -20.172 1 97.81 95 LEU B O 1
ATOM 4106 N N . ASP B 1 96 ? 22.516 2.549 -22.406 1 97.56 96 ASP B N 1
ATOM 4107 C CA . ASP B 1 96 ? 22.266 1.13 -22.656 1 97.56 96 ASP B CA 1
ATOM 4108 C C . ASP B 1 96 ? 23.312 0.269 -21.938 1 97.56 96 ASP B C 1
ATOM 4110 O O . ASP B 1 96 ? 22.969 -0.78 -21.375 1 97.56 96 ASP B O 1
ATOM 4114 N N . LYS B 1 97 ? 24.531 0.738 -21.891 1 97.12 97 LYS B N 1
ATOM 4115 C CA . LYS B 1 97 ? 25.609 -0.032 -21.281 1 97.12 97 LYS B CA 1
ATOM 4116 C C . LYS B 1 97 ? 25.406 -0.181 -19.781 1 97.12 97 LYS B C 1
ATOM 4118 O O . LYS B 1 97 ? 26.016 -1.049 -19.141 1 97.12 97 LYS B O 1
ATOM 4123 N N . ASP B 1 98 ? 24.578 0.726 -19.234 1 97.88 98 ASP B N 1
ATOM 4124 C CA . ASP B 1 98 ? 24.328 0.723 -17.797 1 97.88 98 ASP B CA 1
ATOM 4125 C C . ASP B 1 98 ? 23.047 -0.019 -17.453 1 97.88 98 ASP B C 1
ATOM 4127 O O . ASP B 1 98 ? 22.609 -0.024 -16.297 1 97.88 98 ASP B O 1
ATOM 4131 N N . ILE B 1 99 ? 22.375 -0.583 -18.469 1 98.44 99 ILE B N 1
ATOM 4132 C CA . ILE B 1 99 ? 21.156 -1.35 -18.266 1 98.44 99 ILE B CA 1
ATOM 4133 C C . ILE B 1 99 ? 21.453 -2.842 -18.406 1 98.44 99 ILE B C 1
ATOM 4135 O O . ILE B 1 99 ? 22.078 -3.268 -19.391 1 98.44 99 ILE B O 1
ATOM 4139 N N . ILE B 1 100 ? 21.031 -3.648 -17.422 1 98.12 100 ILE B N 1
ATOM 4140 C CA . ILE B 1 100 ? 21.203 -5.098 -17.453 1 98.12 100 ILE B CA 1
ATOM 4141 C C . ILE B 1 100 ? 19.828 -5.781 -17.344 1 98.12 100 ILE B C 1
ATOM 4143 O O . ILE B 1 100 ? 19 -5.379 -16.531 1 98.12 100 ILE B O 1
ATOM 4147 N N . PHE B 1 101 ? 19.625 -6.762 -18.188 1 98.62 101 PHE B N 1
ATOM 4148 C CA . PHE B 1 101 ? 18.422 -7.578 -18.094 1 98.62 101 PHE B CA 1
ATOM 4149 C C . PHE B 1 101 ? 18.719 -8.898 -17.406 1 98.62 101 PHE B C 1
ATOM 4151 O O . PHE B 1 101 ? 19.641 -9.625 -17.781 1 98.62 101 PHE B O 1
ATOM 4158 N N . ILE B 1 102 ? 17.969 -9.219 -16.375 1 98.69 102 ILE B N 1
ATOM 4159 C CA . ILE B 1 102 ? 18.062 -10.516 -15.711 1 98.69 102 ILE B CA 1
ATOM 4160 C C . ILE B 1 102 ? 16.719 -11.242 -15.812 1 98.69 102 ILE B C 1
ATOM 4162 O O . ILE B 1 102 ? 15.672 -10.68 -15.453 1 98.69 102 ILE B O 1
ATOM 4166 N N . SER B 1 103 ? 16.734 -12.445 -16.359 1 98.12 103 SER B N 1
ATOM 4167 C CA . SER B 1 103 ? 15.531 -13.273 -16.391 1 98.12 103 SER B CA 1
ATOM 4168 C C . SER B 1 103 ? 15.297 -13.969 -15.055 1 98.12 103 SER B C 1
ATOM 4170 O O . SER B 1 103 ? 16.172 -14.672 -14.547 1 98.12 103 SER B O 1
ATOM 4172 N N . ALA B 1 104 ? 14.133 -13.727 -14.531 1 96.81 104 ALA B N 1
ATOM 4173 C CA . ALA B 1 104 ? 13.734 -14.32 -13.258 1 96.81 104 ALA B CA 1
ATOM 4174 C C . ALA B 1 104 ? 13.344 -15.789 -13.438 1 96.81 104 ALA B C 1
ATOM 4176 O O . ALA B 1 104 ? 12.156 -16.125 -13.484 1 96.81 104 ALA B O 1
ATOM 4177 N N . LEU B 1 105 ? 14.273 -16.656 -13.344 1 92.81 105 LEU B N 1
ATOM 4178 C CA . LEU B 1 105 ? 14.031 -18.062 -13.617 1 92.81 105 LEU B CA 1
ATOM 4179 C C . LEU B 1 105 ? 13.578 -18.797 -12.359 1 92.81 105 LEU B C 1
ATOM 4181 O O . LEU B 1 105 ? 13.016 -19.891 -12.445 1 92.81 105 LEU B O 1
ATOM 4185 N N . GLY B 1 106 ? 13.82 -18.172 -11.258 1 91.81 106 GLY B N 1
ATOM 4186 C CA . GLY B 1 106 ? 13.648 -18.984 -10.062 1 91.81 106 GLY B CA 1
ATOM 4187 C C . GLY B 1 106 ? 14.438 -20.281 -10.109 1 91.81 106 GLY B C 1
ATOM 4188 O O . GLY B 1 106 ? 15.664 -20.25 -10.25 1 91.81 106 GLY B O 1
ATOM 4189 N N . SER B 1 107 ? 13.68 -21.391 -10.133 1 84.69 107 SER B N 1
ATOM 4190 C CA . SER B 1 107 ? 14.336 -22.688 -10.211 1 84.69 107 SER B CA 1
ATOM 4191 C C . SER B 1 107 ? 14.148 -23.312 -11.594 1 84.69 107 SER B C 1
ATOM 4193 O O . SER B 1 107 ? 14.414 -24.5 -11.773 1 84.69 107 SER B O 1
ATOM 4195 N N . HIS B 1 108 ? 13.688 -22.531 -12.578 1 81.81 108 HIS B N 1
ATOM 4196 C CA . HIS B 1 108 ? 13.422 -23.047 -13.914 1 81.81 108 HIS B CA 1
ATOM 4197 C C . HIS B 1 108 ? 14.719 -23.266 -14.688 1 81.81 108 HIS B C 1
ATOM 4199 O O . HIS B 1 108 ? 15.789 -22.812 -14.258 1 81.81 108 HIS B O 1
ATOM 4205 N N . ARG B 1 109 ? 14.547 -23.891 -15.789 1 83.44 109 ARG B N 1
ATOM 4206 C CA .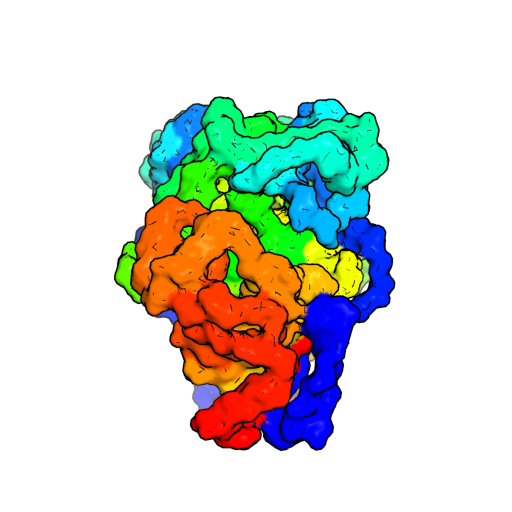 ARG B 1 109 ? 15.695 -24.219 -16.625 1 83.44 109 ARG B CA 1
ATOM 4207 C C . ARG B 1 109 ? 16.25 -22.969 -17.297 1 83.44 109 ARG B C 1
ATOM 4209 O O . ARG B 1 109 ? 15.547 -21.969 -17.453 1 83.44 109 ARG B O 1
ATOM 4216 N N . LYS B 1 110 ? 17.516 -23.094 -17.734 1 91.88 110 LYS B N 1
ATOM 4217 C CA . LYS B 1 110 ? 18.125 -22.031 -18.516 1 91.88 110 LYS B CA 1
ATOM 4218 C C . LYS B 1 110 ? 17.422 -21.875 -19.859 1 91.88 110 LYS B C 1
ATOM 4220 O O . LYS B 1 110 ? 16.688 -22.766 -20.297 1 91.88 110 LYS B O 1
ATOM 4225 N N . GLN B 1 111 ? 17.641 -20.719 -20.422 1 93.56 111 GLN B N 1
ATOM 4226 C CA . GLN B 1 111 ? 16.984 -20.391 -21.688 1 93.56 111 GLN B CA 1
ATOM 4227 C C . GLN B 1 111 ? 17.984 -20.312 -22.828 1 93.56 111 GLN B C 1
ATOM 4229 O O . GLN B 1 111 ? 19.188 -20.125 -22.609 1 93.56 111 GLN B O 1
ATOM 4234 N N . THR B 1 112 ? 17.453 -20.484 -24.047 1 95.06 112 THR B N 1
ATOM 4235 C CA . THR B 1 112 ? 18.281 -20.344 -25.25 1 95.06 112 THR B CA 1
ATOM 4236 C C . THR B 1 112 ? 18.344 -18.875 -25.688 1 95.06 112 THR B C 1
ATOM 4238 O O . THR B 1 112 ? 17.562 -18.047 -25.219 1 95.06 112 THR B O 1
ATOM 4241 N N . ARG B 1 113 ? 19.266 -18.656 -26.562 1 94.69 113 ARG B N 1
ATOM 4242 C CA . ARG B 1 113 ? 19.391 -17.312 -27.109 1 94.69 113 ARG B CA 1
ATOM 4243 C C . ARG B 1 113 ? 18.109 -16.891 -27.844 1 94.69 113 ARG B C 1
ATOM 4245 O O . ARG B 1 113 ? 17.688 -15.742 -27.766 1 94.69 113 ARG B O 1
ATOM 4252 N N . GLU B 1 114 ? 17.562 -17.828 -28.547 1 94.75 114 GLU B N 1
ATOM 4253 C CA . GLU B 1 114 ? 16.328 -17.562 -29.266 1 94.75 114 GLU B CA 1
ATOM 4254 C C . GLU B 1 114 ? 15.195 -17.188 -28.328 1 94.75 114 GLU B C 1
ATOM 4256 O O . GLU B 1 114 ? 14.391 -16.312 -28.625 1 94.75 114 GLU B O 1
ATOM 4261 N N . GLU B 1 115 ? 15.133 -17.812 -27.234 1 93.5 115 GLU B N 1
ATOM 4262 C CA . GLU B 1 115 ? 14.109 -17.516 -26.234 1 93.5 115 GLU B CA 1
ATOM 4263 C C . GLU B 1 115 ? 14.328 -16.125 -25.625 1 93.5 115 GLU B C 1
ATOM 4265 O O . GLU B 1 115 ? 13.367 -15.391 -25.391 1 93.5 115 GLU B O 1
ATOM 4270 N N . HIS B 1 116 ? 15.602 -15.797 -25.422 1 96.38 116 HIS B N 1
ATOM 4271 C CA . HIS B 1 116 ? 15.914 -14.453 -24.938 1 96.38 116 HIS B CA 1
ATOM 4272 C C . HIS B 1 116 ? 15.438 -13.391 -25.922 1 96.38 116 HIS B C 1
ATOM 4274 O O . HIS B 1 116 ? 14.875 -12.375 -25.516 1 96.38 116 HIS B O 1
ATOM 4280 N N . GLU B 1 117 ? 15.688 -13.68 -27.172 1 95.75 117 GLU B N 1
ATOM 4281 C CA . GLU B 1 117 ? 15.305 -12.727 -28.203 1 95.75 117 GLU B CA 1
ATOM 4282 C C . GLU B 1 117 ? 13.789 -12.547 -28.266 1 95.75 117 GLU B C 1
ATOM 4284 O O . GLU B 1 117 ? 13.297 -11.438 -28.484 1 95.75 117 GLU B O 1
ATOM 4289 N N . LYS B 1 118 ? 13.117 -13.594 -28.062 1 93.81 118 LYS B N 1
ATOM 4290 C CA . LYS B 1 118 ? 11.656 -13.539 -28.047 1 93.81 118 LYS B CA 1
ATOM 4291 C C . LYS B 1 118 ? 11.156 -12.664 -26.891 1 93.81 118 LYS B C 1
ATOM 4293 O O . LYS B 1 118 ? 10.211 -11.891 -27.062 1 93.81 118 LYS B O 1
ATOM 4298 N N . LEU B 1 119 ? 11.766 -12.766 -25.781 1 94.62 119 LEU B N 1
ATOM 4299 C CA . LEU B 1 119 ? 11.383 -11.984 -24.609 1 94.62 119 LEU B CA 1
ATOM 4300 C C . LEU B 1 119 ? 11.672 -10.5 -24.828 1 94.62 119 LEU B C 1
ATOM 4302 O O . LEU B 1 119 ? 10.852 -9.648 -24.5 1 94.62 119 LEU B O 1
ATOM 4306 N N . LEU B 1 120 ? 12.781 -10.172 -25.391 1 96.5 120 LEU B N 1
ATOM 4307 C CA . LEU B 1 120 ? 13.219 -8.789 -25.562 1 96.5 120 LEU B CA 1
ATOM 4308 C C . LEU B 1 120 ? 12.477 -8.133 -26.734 1 96.5 120 LEU B C 1
ATOM 4310 O O . LEU B 1 120 ? 12.242 -6.922 -26.719 1 96.5 120 LEU B O 1
ATOM 4314 N N . GLY B 1 121 ? 12.094 -8.93 -27.703 1 94 121 GLY B N 1
ATOM 4315 C CA . GLY B 1 121 ? 11.602 -8.375 -28.953 1 94 121 GLY B CA 1
ATOM 4316 C C . GLY B 1 121 ? 12.711 -7.926 -29.891 1 94 121 GLY B C 1
ATOM 4317 O O . GLY B 1 121 ? 13.852 -7.746 -29.453 1 94 121 GLY B O 1
ATOM 4318 N N . GLU B 1 122 ? 12.406 -7.602 -31.062 1 91 122 GLU B N 1
ATOM 4319 C CA . GLU B 1 122 ? 13.367 -7.312 -32.125 1 91 122 GLU B CA 1
ATOM 4320 C C . GLU B 1 122 ? 14.172 -6.051 -31.797 1 91 122 GLU B C 1
ATOM 4322 O O . GLU B 1 122 ? 15.398 -6.031 -31.969 1 91 122 GLU B O 1
ATOM 4327 N N . LYS B 1 123 ? 13.57 -5.109 -31.328 1 91.62 123 LYS B N 1
ATOM 4328 C CA . LYS B 1 123 ? 14.195 -3.811 -31.078 1 91.62 123 LYS B CA 1
ATOM 4329 C C . LYS B 1 123 ? 15.273 -3.912 -30 1 91.62 123 LYS B C 1
ATOM 4331 O O . LYS B 1 123 ? 16.344 -3.314 -30.125 1 91.62 123 LYS B O 1
ATOM 4336 N N . LEU B 1 124 ? 15.023 -4.676 -28.969 1 96.25 124 LEU B N 1
ATOM 4337 C CA . LEU B 1 124 ? 15.93 -4.723 -27.828 1 96.25 124 LEU B CA 1
ATOM 4338 C C . LEU B 1 124 ? 16.938 -5.848 -27.984 1 96.25 124 LEU B C 1
ATOM 4340 O O . LEU B 1 124 ? 18.047 -5.77 -27.453 1 96.25 124 LEU B O 1
ATOM 4344 N N . ALA B 1 125 ? 16.578 -6.875 -28.75 1 95.19 125 ALA B N 1
ATOM 4345 C CA . ALA B 1 125 ? 17.438 -8.055 -28.875 1 95.19 125 ALA B CA 1
ATOM 4346 C C . ALA B 1 125 ? 18.781 -7.699 -29.516 1 95.19 125 ALA B C 1
ATOM 4348 O O . ALA B 1 125 ? 19.797 -8.344 -29.266 1 95.19 125 ALA B O 1
ATOM 4349 N N . SER B 1 126 ? 18.797 -6.68 -30.297 1 93 126 SER B N 1
ATOM 4350 C CA . SER B 1 126 ? 20.016 -6.262 -30.984 1 93 126 SER B CA 1
ATOM 4351 C C . SER B 1 126 ? 20.891 -5.395 -30.078 1 93 126 SER B C 1
ATOM 4353 O O . SER B 1 126 ? 22.078 -5.199 -30.359 1 93 126 SER B O 1
ATOM 4355 N N . ARG B 1 127 ? 20.344 -4.934 -28.969 1 95 127 ARG B N 1
ATOM 4356 C CA . ARG B 1 127 ? 21.016 -3.961 -28.125 1 95 127 ARG B CA 1
ATOM 4357 C C . ARG B 1 127 ? 21.453 -4.59 -26.812 1 95 127 ARG B C 1
ATOM 4359 O O . ARG B 1 127 ? 22.422 -4.133 -26.188 1 95 127 ARG B O 1
ATOM 4366 N N . PHE B 1 128 ? 20.703 -5.59 -26.406 1 96.94 128 PHE B N 1
ATOM 4367 C CA . PHE B 1 128 ? 20.906 -6.074 -25.047 1 96.94 128 PHE B CA 1
ATOM 4368 C C . PHE B 1 128 ? 21.047 -7.594 -25.031 1 96.94 128 PHE B C 1
ATOM 4370 O O . PHE B 1 128 ? 20.578 -8.273 -25.953 1 96.94 128 PHE B O 1
ATOM 4377 N N . GLN B 1 129 ? 21.719 -8.07 -24.031 1 94.19 129 GLN B N 1
ATOM 4378 C CA . GLN B 1 129 ? 21.734 -9.484 -23.672 1 94.19 129 GLN B CA 1
ATOM 4379 C C . GLN B 1 129 ? 20.984 -9.727 -22.359 1 94.19 129 GLN B C 1
ATOM 4381 O O . GLN B 1 129 ? 20.906 -8.828 -21.516 1 94.19 129 GLN B O 1
ATOM 4386 N N . VAL B 1 130 ? 20.469 -10.938 -22.266 1 97.19 130 VAL B N 1
ATOM 4387 C CA . VAL B 1 130 ? 19.75 -11.32 -21.047 1 97.19 130 VAL B CA 1
ATOM 4388 C C . VAL B 1 130 ? 20.578 -12.305 -20.234 1 97.19 130 VAL B C 1
ATOM 4390 O O . VAL B 1 130 ? 21.188 -13.227 -20.797 1 97.19 130 VAL B O 1
ATOM 4393 N N . ILE B 1 131 ? 20.703 -12.055 -18.969 1 97.81 131 ILE B N 1
ATOM 4394 C CA . ILE B 1 131 ? 21.344 -12.984 -18.047 1 97.81 131 ILE B CA 1
ATOM 4395 C C . ILE B 1 131 ? 20.281 -13.844 -17.359 1 97.81 131 ILE B C 1
ATOM 4397 O O . ILE B 1 131 ? 19.328 -13.32 -16.797 1 97.81 131 ILE B O 1
ATOM 4401 N N . ASP B 1 132 ? 20.469 -15.141 -17.453 1 97.94 132 ASP B N 1
ATOM 4402 C CA . ASP B 1 132 ? 19.578 -16.047 -16.719 1 97.94 132 ASP B CA 1
ATOM 4403 C C . ASP B 1 132 ? 19.969 -16.141 -15.25 1 97.94 132 ASP B C 1
ATOM 4405 O O . ASP B 1 132 ? 21.125 -16.438 -14.93 1 97.94 132 ASP B O 1
ATOM 4409 N N . HIS B 1 133 ? 19.047 -15.859 -14.367 1 98.19 133 HIS B N 1
ATOM 4410 C CA . HIS B 1 133 ? 19.297 -16.109 -12.953 1 98.19 133 HIS B CA 1
ATOM 4411 C C . HIS B 1 133 ? 19.531 -17.594 -12.695 1 98.19 133 HIS B C 1
ATOM 4413 O O . HIS B 1 133 ? 18.859 -18.453 -13.266 1 98.19 133 HIS B O 1
ATOM 4419 N N . ASP B 1 134 ? 20.469 -17.922 -11.898 1 97.31 134 ASP B N 1
ATOM 4420 C CA . ASP B 1 134 ? 20.734 -19.281 -11.445 1 97.31 134 ASP B CA 1
ATOM 4421 C C . ASP B 1 134 ? 20.641 -19.391 -9.922 1 97.31 134 ASP B C 1
ATOM 4423 O O . ASP B 1 134 ? 21.547 -18.953 -9.211 1 97.31 134 ASP B O 1
ATOM 4427 N N . CYS B 1 135 ? 19.609 -20.062 -9.445 1 96.5 135 CYS B N 1
ATOM 4428 C CA . CYS B 1 135 ? 19.328 -20.078 -8.016 1 96.5 135 CYS B CA 1
ATOM 4429 C C . CYS B 1 135 ? 20.312 -20.984 -7.277 1 96.5 135 CYS B C 1
ATOM 4431 O O . CYS B 1 135 ? 20.406 -20.938 -6.051 1 96.5 135 CYS B O 1
ATOM 4433 N N . TYR B 1 136 ? 21.125 -21.75 -8.008 1 95.88 136 TYR B N 1
ATOM 4434 C CA . TYR B 1 136 ? 22.062 -22.688 -7.375 1 95.88 136 TYR B CA 1
ATOM 4435 C C . TYR B 1 136 ? 23.484 -22.141 -7.395 1 95.88 136 TYR B C 1
ATOM 4437 O O . TYR B 1 136 ? 24.375 -22.734 -6.789 1 95.88 136 TYR B O 1
ATOM 4445 N N . ASP B 1 137 ? 23.688 -21.078 -8.133 1 97.06 137 ASP B N 1
ATOM 4446 C CA . ASP B 1 137 ? 25.016 -20.484 -8.211 1 97.06 137 ASP B CA 1
ATOM 4447 C C . ASP B 1 137 ? 25.312 -19.641 -6.973 1 97.06 137 ASP B C 1
ATOM 4449 O O . ASP B 1 137 ? 25.219 -18.406 -7.008 1 97.06 137 ASP B O 1
ATOM 4453 N N . LYS B 1 138 ? 25.859 -20.25 -5.984 1 96.56 138 LYS B N 1
ATOM 4454 C CA . LYS B 1 138 ? 26.078 -19.609 -4.684 1 96.56 138 LYS B CA 1
ATOM 4455 C C . LYS B 1 138 ? 27.031 -18.438 -4.801 1 96.56 138 LYS B C 1
ATOM 4457 O O . LYS B 1 138 ? 26.938 -17.469 -4.035 1 96.56 138 LYS B O 1
ATOM 4462 N N . ASP B 1 139 ? 27.891 -18.5 -5.781 1 97.38 139 ASP B N 1
ATOM 4463 C CA . ASP B 1 139 ? 28.875 -17.438 -5.961 1 97.38 139 ASP B CA 1
ATOM 4464 C C . ASP B 1 139 ? 28.234 -16.156 -6.484 1 97.38 139 ASP B C 1
ATOM 4466 O O . ASP B 1 139 ? 28.812 -15.07 -6.371 1 97.38 139 ASP B O 1
ATOM 4470 N N . ASN B 1 140 ? 27.078 -16.266 -7.039 1 97.81 140 ASN B N 1
ATOM 4471 C CA . ASN B 1 140 ? 26.391 -15.109 -7.578 1 97.81 140 ASN B CA 1
ATOM 4472 C C . ASN B 1 140 ? 25.125 -14.789 -6.781 1 97.81 140 ASN B C 1
ATOM 4474 O O . ASN B 1 140 ? 24.156 -14.258 -7.328 1 97.81 140 ASN B O 1
ATOM 4478 N N . LEU B 1 141 ? 25.156 -15.18 -5.527 1 98.56 141 LEU B N 1
ATOM 4479 C CA . LEU B 1 141 ? 24.094 -14.844 -4.582 1 98.56 141 LEU B CA 1
ATOM 4480 C C . LEU B 1 141 ? 24.656 -14.062 -3.395 1 98.56 141 LEU B C 1
ATOM 4482 O O . LEU B 1 141 ? 25.797 -14.312 -2.967 1 98.56 141 LEU B O 1
ATOM 4486 N N . VAL B 1 142 ? 23.938 -13.133 -2.891 1 98.44 142 VAL B N 1
ATOM 4487 C CA . VAL B 1 142 ? 24.344 -12.367 -1.714 1 98.44 142 VAL B CA 1
ATOM 4488 C C . VAL B 1 142 ? 23.281 -12.484 -0.63 1 98.44 142 VAL B C 1
ATOM 4490 O O . VAL B 1 142 ? 22.078 -12.414 -0.92 1 98.44 142 VAL B O 1
ATOM 4493 N N . TYR B 1 143 ? 23.719 -12.766 0.574 1 98.12 143 TYR B N 1
ATOM 4494 C CA . TYR B 1 143 ? 22.828 -12.852 1.729 1 98.12 143 TYR B CA 1
ATOM 4495 C C . TYR B 1 143 ? 22.391 -11.469 2.18 1 98.12 143 TYR B C 1
ATOM 4497 O O . TYR B 1 143 ? 23.219 -10.578 2.396 1 98.12 143 TYR B O 1
ATOM 4505 N N . LEU B 1 144 ? 21.062 -11.25 2.371 1 98.06 144 LEU B N 1
ATOM 4506 C CA . LEU B 1 144 ? 20.562 -9.922 2.699 1 98.06 144 LEU B CA 1
ATOM 4507 C C . LEU B 1 144 ? 19.969 -9.891 4.102 1 98.06 144 LEU B C 1
ATOM 4509 O O . LEU B 1 144 ? 19.781 -8.82 4.68 1 98.06 144 LEU B O 1
ATOM 4513 N N . GLY B 1 145 ? 19.609 -10.977 4.668 1 97.38 145 GLY B N 1
ATOM 4514 C CA . GLY B 1 145 ? 18.984 -11.039 5.984 1 97.38 145 GLY B CA 1
ATOM 4515 C C . GLY B 1 145 ? 17.984 -12.172 6.113 1 97.38 145 GLY B C 1
ATOM 4516 O O . GLY B 1 145 ? 17.906 -13.055 5.25 1 97.38 145 GLY B O 1
ATOM 4517 N N . GLU B 1 146 ? 17.219 -12.172 7.234 1 98 146 GLU B N 1
ATOM 4518 C CA . GLU B 1 146 ? 16.234 -13.211 7.531 1 98 146 GLU B CA 1
ATOM 4519 C C . GLU B 1 146 ? 14.852 -12.609 7.746 1 98 146 GLU B C 1
ATOM 4521 O O . GLU B 1 146 ? 14.711 -11.57 8.406 1 98 146 GLU B O 1
ATOM 4526 N N . THR B 1 147 ? 13.867 -13.219 7.145 1 98.12 147 THR B N 1
ATOM 4527 C CA . THR B 1 147 ? 12.5 -12.758 7.359 1 98.12 147 THR B CA 1
ATOM 4528 C C . THR B 1 147 ? 11.984 -13.211 8.727 1 98.12 147 THR B C 1
ATOM 4530 O O . THR B 1 147 ? 12.641 -14 9.414 1 98.12 147 THR B O 1
ATOM 4533 N N . THR B 1 148 ? 10.766 -12.727 9.102 1 96.19 148 THR B N 1
ATOM 4534 C CA . THR B 1 148 ? 10.156 -13.102 10.375 1 96.19 148 THR B CA 1
ATOM 4535 C C . THR B 1 148 ? 9.711 -14.562 10.344 1 96.19 148 THR B C 1
ATOM 4537 O O . THR B 1 148 ? 9.398 -15.141 11.383 1 96.19 148 THR B O 1
ATOM 4540 N N . TYR B 1 149 ? 9.789 -15.234 9.195 1 95.75 149 TYR B N 1
ATOM 4541 C CA . TYR B 1 149 ? 9.406 -16.641 9.055 1 95.75 149 TYR B CA 1
ATOM 4542 C C . TYR B 1 149 ? 10.625 -17.547 9.086 1 95.75 149 TYR B C 1
ATOM 4544 O O . TYR B 1 149 ? 10.531 -18.734 8.797 1 95.75 149 TYR B O 1
ATOM 4552 N N . GLY B 1 150 ? 11.766 -16.953 9.359 1 96.5 150 GLY B N 1
ATOM 4553 C CA . GLY B 1 150 ? 13 -17.719 9.461 1 96.5 150 GLY B CA 1
ATOM 4554 C C . GLY B 1 150 ? 13.602 -18.062 8.109 1 96.5 150 GLY B C 1
ATOM 4555 O O . GLY B 1 150 ? 14.328 -19.047 7.98 1 96.5 150 GLY B O 1
ATOM 4556 N N . ASN B 1 151 ? 13.258 -17.391 7.066 1 97.88 151 ASN B N 1
ATOM 4557 C CA . ASN B 1 151 ? 13.781 -17.594 5.723 1 97.88 151 ASN B CA 1
ATOM 4558 C C . ASN B 1 151 ? 15.031 -16.75 5.477 1 97.88 151 ASN B C 1
ATOM 4560 O O . ASN B 1 151 ? 14.969 -15.516 5.492 1 97.88 151 ASN B O 1
ATOM 4564 N N . SER B 1 152 ? 16.172 -17.422 5.27 1 98.31 152 SER B N 1
ATOM 4565 C CA . SER B 1 152 ? 17.375 -16.703 4.859 1 98.31 152 SER B CA 1
ATOM 4566 C C . SER B 1 152 ? 17.281 -16.25 3.41 1 98.31 152 SER B C 1
ATOM 4568 O O . SER B 1 152 ? 17.141 -17.062 2.5 1 98.31 152 SER B O 1
ATOM 4570 N N . VAL B 1 153 ? 17.438 -14.969 3.207 1 98.69 153 VAL B N 1
ATOM 4571 C CA . VAL B 1 153 ? 17.141 -14.406 1.891 1 98.69 153 VAL B CA 1
ATOM 4572 C C . VAL B 1 153 ? 18.453 -14.172 1.13 1 98.69 153 VAL B C 1
ATOM 4574 O O . VAL B 1 153 ? 19.25 -13.312 1.509 1 98.69 153 VAL B O 1
ATOM 4577 N N . TYR B 1 154 ? 18.641 -14.992 0.106 1 98.75 154 TYR B N 1
ATOM 4578 C CA . TYR B 1 154 ? 19.734 -14.836 -0.852 1 98.75 154 TYR B CA 1
ATOM 4579 C C . TYR B 1 154 ? 19.219 -14.344 -2.195 1 98.75 154 TYR B C 1
ATOM 4581 O O . TYR B 1 154 ? 18.25 -14.898 -2.742 1 98.75 154 TYR B O 1
ATOM 4589 N N . ILE B 1 155 ? 19.828 -13.266 -2.727 1 98.81 155 ILE B N 1
ATOM 4590 C CA . ILE B 1 155 ? 19.359 -12.648 -3.959 1 98.81 155 ILE B CA 1
ATOM 4591 C C . ILE B 1 155 ? 20.516 -12.539 -4.957 1 98.81 155 ILE B C 1
ATOM 4593 O O . ILE B 1 155 ? 21.672 -12.508 -4.566 1 98.81 155 ILE B O 1
ATOM 4597 N N . ASN B 1 156 ? 20.219 -12.57 -6.211 1 98.88 156 ASN B N 1
ATOM 4598 C CA . ASN B 1 156 ? 21.172 -12.414 -7.309 1 98.88 156 ASN B CA 1
ATOM 4599 C C . ASN B 1 156 ? 22.125 -11.25 -7.059 1 98.88 156 ASN B C 1
ATOM 4601 O O . ASN B 1 156 ? 21.688 -10.109 -6.875 1 98.88 156 ASN B O 1
ATOM 4605 N N . LYS B 1 157 ? 23.422 -11.492 -7.094 1 98.69 157 LYS B N 1
ATOM 4606 C CA . LYS B 1 157 ? 24.469 -10.516 -6.77 1 98.69 157 LYS B CA 1
ATOM 4607 C C . LYS B 1 157 ? 24.531 -9.406 -7.816 1 98.69 157 LYS B C 1
ATOM 4609 O O . LYS B 1 157 ? 24.703 -8.234 -7.48 1 98.69 157 LYS B O 1
ATOM 4614 N N . ILE B 1 158 ? 24.391 -9.766 -9.078 1 98.56 158 ILE B N 1
ATOM 4615 C CA . ILE B 1 158 ? 24.469 -8.797 -10.172 1 98.56 158 ILE B CA 1
ATOM 4616 C C . ILE B 1 158 ? 23.375 -7.754 -10.008 1 98.56 158 ILE B C 1
ATOM 4618 O O . ILE B 1 158 ? 23.609 -6.555 -10.156 1 98.56 158 ILE B O 1
ATOM 4622 N N . ALA B 1 159 ? 22.172 -8.188 -9.695 1 98.75 159 ALA B N 1
ATOM 4623 C CA . ALA B 1 159 ? 21.047 -7.273 -9.484 1 98.75 159 ALA B CA 1
ATOM 4624 C C . ALA B 1 159 ? 21.328 -6.336 -8.305 1 98.75 159 ALA B C 1
ATOM 4626 O O . ALA B 1 159 ? 21.125 -5.125 -8.414 1 98.75 159 ALA B O 1
ATOM 4627 N N . MET B 1 160 ? 21.875 -6.871 -7.207 1 98.38 160 MET B N 1
ATOM 4628 C CA . MET B 1 160 ? 22.062 -6.117 -5.969 1 98.38 160 MET B CA 1
ATOM 4629 C C . MET B 1 160 ? 23.188 -5.105 -6.109 1 98.38 160 MET B C 1
ATOM 4631 O O . MET B 1 160 ? 23.297 -4.172 -5.312 1 98.38 160 MET B O 1
ATOM 4635 N N . GLU B 1 161 ? 24 -5.289 -7.113 1 98.06 161 GLU B N 1
ATOM 4636 C CA . GLU B 1 161 ? 25.109 -4.363 -7.352 1 98.06 161 GLU B CA 1
ATOM 4637 C C . GLU B 1 161 ? 24.656 -3.172 -8.188 1 98.06 161 GLU B C 1
ATOM 4639 O O . GLU B 1 161 ? 25.406 -2.203 -8.352 1 98.06 161 GLU B O 1
ATOM 4644 N N . CYS B 1 162 ? 23.469 -3.201 -8.711 1 98.38 162 CYS B N 1
ATOM 4645 C CA . CYS B 1 162 ? 22.922 -2.086 -9.469 1 98.38 162 CYS B CA 1
ATOM 4646 C C . CYS B 1 162 ? 22.328 -1.028 -8.547 1 98.38 162 CYS B C 1
ATOM 4648 O O . CYS B 1 162 ? 21.953 -1.332 -7.414 1 98.38 162 CYS B O 1
ATOM 4650 N N . ASP B 1 163 ? 22.281 0.23 -9.031 1 97.81 163 ASP B N 1
ATOM 4651 C CA . ASP B 1 163 ? 21.688 1.325 -8.258 1 97.81 163 ASP B CA 1
ATOM 4652 C C . ASP B 1 163 ? 20.172 1.2 -8.195 1 97.81 163 ASP B C 1
ATOM 4654 O O . ASP B 1 163 ? 19.547 1.629 -7.227 1 97.81 163 ASP B O 1
ATOM 4658 N N . HIS B 1 164 ? 19.609 0.662 -9.305 1 98.56 164 HIS B N 1
ATOM 4659 C CA . HIS B 1 164 ? 18.156 0.519 -9.406 1 98.56 164 HIS B CA 1
ATOM 4660 C C . HIS B 1 164 ? 17.781 -0.875 -9.898 1 98.56 164 HIS B C 1
ATOM 4662 O O . HIS B 1 164 ? 18.438 -1.438 -10.766 1 98.56 164 HIS B O 1
ATOM 4668 N N . ILE B 1 165 ? 16.75 -1.414 -9.328 1 98.88 165 ILE B N 1
ATOM 4669 C CA . ILE B 1 165 ? 16.125 -2.645 -9.805 1 98.88 165 ILE B CA 1
ATOM 4670 C C . ILE B 1 165 ? 14.688 -2.367 -10.227 1 98.88 165 ILE B C 1
ATOM 4672 O O . ILE B 1 165 ? 13.883 -1.885 -9.422 1 98.88 165 ILE B O 1
ATOM 4676 N N . VAL B 1 166 ? 14.375 -2.557 -11.477 1 98.88 166 VAL B N 1
ATOM 4677 C CA . VAL B 1 166 ? 13.039 -2.443 -12.047 1 98.88 166 VAL B CA 1
ATOM 4678 C C . VAL B 1 166 ? 12.469 -3.836 -12.305 1 98.88 166 VAL B C 1
ATOM 4680 O O . VAL B 1 166 ? 13.055 -4.633 -13.039 1 98.88 166 VAL B O 1
ATOM 4683 N N . ILE B 1 167 ? 11.312 -4.152 -11.688 1 98.88 167 ILE B N 1
ATOM 4684 C CA . ILE B 1 167 ? 10.758 -5.492 -11.844 1 98.88 167 ILE B CA 1
ATOM 4685 C C . ILE B 1 167 ? 9.555 -5.449 -12.781 1 98.88 167 ILE B C 1
ATOM 4687 O O . ILE B 1 167 ? 8.75 -4.512 -12.734 1 98.88 167 ILE B O 1
ATOM 4691 N N . THR B 1 168 ? 9.477 -6.402 -13.672 1 98.69 168 THR B N 1
ATOM 4692 C CA . THR B 1 168 ? 8.406 -6.461 -14.664 1 98.69 168 THR B CA 1
ATOM 4693 C C . THR B 1 168 ? 7.727 -7.828 -14.641 1 98.69 168 THR B C 1
ATOM 4695 O O . THR B 1 168 ? 8.266 -8.789 -14.086 1 98.69 168 THR B O 1
ATOM 4698 N N . GLY B 1 169 ? 6.547 -7.871 -15.188 1 97.19 169 GLY B N 1
ATOM 4699 C CA . GLY B 1 169 ? 5.828 -9.133 -15.266 1 97.19 169 GLY B CA 1
ATOM 4700 C C . GLY B 1 169 ? 4.328 -8.961 -15.391 1 97.19 169 GLY B C 1
ATOM 4701 O O . GLY B 1 169 ? 3.859 -7.98 -15.977 1 97.19 169 GLY B O 1
ATOM 4702 N N . GLY B 1 170 ? 3.643 -9.992 -15.008 1 96.06 170 GLY B N 1
ATOM 4703 C CA . GLY B 1 170 ? 2.191 -10.008 -15.086 1 96.06 170 GLY B CA 1
ATOM 4704 C C . GLY B 1 170 ? 1.526 -10.469 -13.805 1 96.06 170 GLY B C 1
ATOM 4705 O O . GLY B 1 170 ? 2.111 -11.242 -13.039 1 96.06 170 GLY B O 1
ATOM 4706 N N . ILE B 1 171 ? 0.337 -9.945 -13.609 1 96.12 171 ILE B N 1
ATOM 4707 C CA . ILE B 1 171 ? -0.437 -10.312 -12.43 1 96.12 171 ILE B CA 1
ATOM 4708 C C . ILE B 1 171 ? -1.545 -11.289 -12.82 1 96.12 171 ILE B C 1
ATOM 4710 O O . ILE B 1 171 ? -2.379 -10.977 -13.672 1 96.12 171 ILE B O 1
ATOM 4714 N N . VAL B 1 172 ? -1.524 -12.461 -12.266 1 90 172 VAL B N 1
ATOM 4715 C CA . VAL B 1 172 ? -2.574 -13.477 -12.359 1 90 172 VAL B CA 1
ATOM 4716 C C . VAL B 1 172 ? -2.748 -14.164 -11.008 1 90 172 VAL B C 1
ATOM 4718 O O . VAL B 1 172 ? -1.914 -14.008 -10.117 1 90 172 VAL B O 1
ATOM 4721 N N . TYR B 1 173 ? -3.768 -14.852 -10.875 1 88.31 173 TYR B N 1
ATOM 4722 C CA . TYR B 1 173 ? -3.959 -15.625 -9.656 1 88.31 173 TYR B CA 1
ATOM 4723 C C . TYR B 1 173 ? -2.883 -16.703 -9.516 1 88.31 173 TYR B C 1
ATOM 4725 O O . TYR B 1 173 ? -2.484 -17.328 -10.508 1 88.31 173 TYR B O 1
ATOM 4733 N N . HIS B 1 174 ? -2.371 -16.859 -8.359 1 88 174 HIS B N 1
ATOM 4734 C CA . HIS B 1 174 ? -1.347 -17.844 -8.047 1 88 174 HIS B CA 1
ATOM 4735 C C . HIS B 1 174 ? -1.737 -18.688 -6.836 1 88 174 HIS B C 1
ATOM 4737 O O . HIS B 1 174 ? -2.07 -18.141 -5.781 1 88 174 HIS B O 1
ATOM 4743 N N . LEU B 1 175 ? -1.633 -19.922 -6.922 1 84.19 175 LEU B N 1
ATOM 4744 C CA . LEU B 1 175 ? -2.156 -20.859 -5.926 1 84.19 175 LEU B CA 1
ATOM 4745 C C . LEU B 1 175 ? -1.39 -20.734 -4.613 1 84.19 175 LEU B C 1
ATOM 4747 O O . LEU B 1 175 ? -1.961 -20.922 -3.535 1 84.19 175 LEU B O 1
ATOM 4751 N N . LEU B 1 176 ? -0.104 -20.391 -4.723 1 89.62 176 LEU B N 1
ATOM 4752 C CA . LEU B 1 176 ? 0.745 -20.359 -3.537 1 89.62 176 LEU B CA 1
ATOM 4753 C C . LEU B 1 176 ? 0.825 -18.938 -2.975 1 89.62 176 LEU B C 1
ATOM 4755 O O . LEU B 1 176 ? 0.602 -18.734 -1.78 1 89.62 176 LEU B O 1
ATOM 4759 N N . ALA B 1 177 ? 1.038 -18 -3.896 1 93.69 177 ALA B N 1
ATOM 4760 C CA . ALA B 1 177 ? 1.395 -16.641 -3.484 1 93.69 177 ALA B CA 1
ATOM 4761 C C . ALA B 1 177 ? 0.177 -15.727 -3.514 1 93.69 177 ALA B C 1
ATOM 4763 O O . ALA B 1 177 ? 0.289 -14.531 -3.242 1 93.69 177 ALA B O 1
ATOM 4764 N N . GLY B 1 178 ? -0.994 -16.266 -3.859 1 92.56 178 GLY B N 1
ATOM 4765 C CA . GLY B 1 178 ? -2.176 -15.445 -4.078 1 92.56 178 GLY B CA 1
ATOM 4766 C C . GLY B 1 178 ? -2.227 -14.828 -5.461 1 92.56 178 GLY B C 1
ATOM 4767 O O . GLY B 1 178 ? -3.131 -15.125 -6.246 1 92.56 178 GLY B O 1
ATOM 4768 N N . TYR B 1 179 ? -1.218 -14.055 -5.703 1 94.25 179 TYR B N 1
ATOM 4769 C CA . TYR B 1 179 ? -1.079 -13.414 -7.008 1 94.25 179 TYR B CA 1
ATOM 4770 C C . TYR B 1 179 ? 0.364 -13.469 -7.492 1 94.25 179 TYR B C 1
ATOM 4772 O O . TYR B 1 179 ? 1.298 -13.461 -6.684 1 94.25 179 TYR B O 1
ATOM 4780 N N . SER B 1 180 ? 0.481 -13.547 -8.781 1 93.75 180 SER B N 1
ATOM 4781 C CA . SER B 1 180 ? 1.809 -13.398 -9.367 1 93.75 180 SER B CA 1
ATOM 4782 C C . SER B 1 180 ? 2.168 -11.922 -9.539 1 93.75 180 SER B C 1
ATOM 4784 O O . SER B 1 180 ? 1.448 -11.047 -9.062 1 93.75 180 SER B O 1
ATOM 4786 N N . GLY B 1 181 ? 3.344 -11.672 -10.086 1 95.69 181 GLY B N 1
ATOM 4787 C CA . GLY B 1 181 ? 3.787 -10.305 -10.281 1 95.69 181 GLY B CA 1
ATOM 4788 C C . GLY B 1 181 ? 4.375 -9.68 -9.031 1 95.69 181 GLY B C 1
ATOM 4789 O O . GLY B 1 181 ? 4.297 -10.266 -7.945 1 95.69 181 GLY B O 1
ATOM 4790 N N . GLY B 1 182 ? 4.926 -8.492 -9.156 1 97.31 182 GLY B N 1
ATOM 4791 C CA . GLY B 1 182 ? 5.449 -7.742 -8.031 1 97.31 182 GLY B CA 1
ATOM 4792 C C . GLY B 1 182 ? 6.559 -8.469 -7.293 1 97.31 182 GLY B C 1
ATOM 4793 O O . GLY B 1 182 ? 7.605 -8.766 -7.871 1 97.31 182 GLY B O 1
ATOM 4794 N N . LYS B 1 183 ? 6.262 -8.859 -6.078 1 97.56 183 LYS B N 1
ATOM 4795 C CA . LYS B 1 183 ? 7.234 -9.438 -5.156 1 97.56 183 LYS B CA 1
ATOM 4796 C C . LYS B 1 183 ? 7.77 -10.766 -5.684 1 97.56 183 LYS B C 1
ATOM 4798 O O . LYS B 1 183 ? 8.883 -11.172 -5.34 1 97.56 183 LYS B O 1
ATOM 4803 N N . LYS B 1 184 ? 7.062 -11.406 -6.59 1 97.12 184 LYS B N 1
ATOM 4804 C CA . LYS B 1 184 ? 7.484 -12.719 -7.074 1 97.12 184 LYS B CA 1
ATOM 4805 C C . LYS B 1 184 ? 8.68 -12.602 -8.008 1 97.12 184 LYS B C 1
ATOM 4807 O O . LYS B 1 184 ? 9.375 -13.586 -8.266 1 97.12 184 LYS B O 1
ATOM 4812 N N . SER B 1 185 ? 8.875 -11.367 -8.586 1 98.25 185 SER B N 1
ATOM 4813 C CA . SER B 1 185 ? 10.062 -11.133 -9.398 1 98.25 185 SER B CA 1
ATOM 4814 C C . SER B 1 185 ? 11.336 -11.227 -8.562 1 98.25 185 SER B C 1
ATOM 4816 O O . SER B 1 185 ? 12.422 -11.453 -9.094 1 98.25 185 SER B O 1
ATOM 4818 N N . ILE B 1 186 ? 11.203 -11.016 -7.258 1 98.81 186 ILE B N 1
ATOM 4819 C CA . ILE B 1 186 ? 12.336 -11.094 -6.344 1 98.81 186 ILE B CA 1
ATOM 4820 C C . ILE B 1 186 ? 12.422 -12.492 -5.75 1 98.81 186 ILE B C 1
ATOM 4822 O O . ILE B 1 186 ? 13.445 -13.172 -5.879 1 98.81 186 ILE B O 1
ATOM 4826 N N . LEU B 1 187 ? 11.336 -12.906 -5.219 1 98.38 187 LEU B N 1
ATOM 4827 C CA . LEU B 1 187 ? 11.219 -14.25 -4.656 1 98.38 187 LEU B CA 1
ATOM 4828 C C . LEU B 1 187 ? 9.953 -14.938 -5.152 1 98.38 187 LEU B C 1
ATOM 4830 O O . LEU B 1 187 ? 8.844 -14.523 -4.812 1 98.38 187 LEU B O 1
ATOM 4834 N N . PRO B 1 188 ? 10.164 -15.898 -5.941 1 96.44 188 PRO B N 1
ATOM 4835 C CA . PRO B 1 188 ? 11.367 -16.703 -6.176 1 96.44 188 PRO B CA 1
ATOM 4836 C C . PRO B 1 188 ? 12.227 -16.156 -7.312 1 96.44 188 PRO B C 1
ATOM 4838 O O . PRO B 1 188 ? 13.328 -16.656 -7.555 1 96.44 188 PRO B O 1
ATOM 4841 N N . GLY B 1 189 ? 11.906 -15.164 -8.023 1 97 189 GLY B N 1
ATOM 4842 C CA . GLY B 1 189 ? 12.391 -14.758 -9.336 1 97 189 GLY B CA 1
ATOM 4843 C C . GLY B 1 189 ? 13.906 -14.734 -9.43 1 97 189 GLY B C 1
ATOM 4844 O O . GLY B 1 189 ? 14.492 -15.352 -10.328 1 97 189 GLY B O 1
ATOM 4845 N N . ILE B 1 190 ? 14.523 -14.078 -8.516 1 98.69 190 ILE B N 1
ATOM 4846 C CA . ILE B 1 190 ? 15.977 -13.961 -8.57 1 98.69 190 ILE B CA 1
ATOM 4847 C C . ILE B 1 190 ? 16.578 -14.312 -7.207 1 98.69 190 ILE B C 1
ATOM 4849 O O . ILE B 1 190 ? 17.547 -13.68 -6.766 1 98.69 190 ILE B O 1
ATOM 4853 N N . SER B 1 191 ? 16.031 -15.25 -6.535 1 98.5 191 SER B N 1
ATOM 4854 C CA . SER B 1 191 ? 16.453 -15.688 -5.211 1 98.5 191 SER B CA 1
ATOM 4855 C C . SER B 1 191 ? 17.188 -17.016 -5.277 1 98.5 191 SER B C 1
ATOM 4857 O O . SER B 1 191 ? 17.094 -17.734 -6.273 1 98.5 191 SER B O 1
ATOM 4859 N N . GLY B 1 192 ? 17.922 -17.312 -4.242 1 97.69 192 GLY B N 1
ATOM 4860 C CA . GLY B 1 192 ? 18.609 -18.578 -4.141 1 97.69 192 GLY B CA 1
ATOM 4861 C C . GLY B 1 192 ? 17.688 -19.75 -3.902 1 97.69 192 GLY B C 1
ATOM 4862 O O . GLY B 1 192 ? 16.562 -19.578 -3.406 1 97.69 192 GLY B O 1
ATOM 4863 N N . ALA B 1 193 ? 18.203 -20.953 -4.188 1 94.06 193 ALA B N 1
ATOM 4864 C CA . ALA B 1 193 ? 17.391 -22.172 -4.113 1 94.06 193 ALA B CA 1
ATOM 4865 C C . ALA B 1 193 ? 16.891 -22.422 -2.689 1 94.06 193 ALA B C 1
ATOM 4867 O O . ALA B 1 193 ? 15.734 -22.781 -2.482 1 94.06 193 ALA B O 1
ATOM 4868 N N . GLU B 1 194 ? 17.703 -22.219 -1.723 1 93.44 194 GLU B N 1
ATOM 4869 C CA . GLU B 1 194 ? 17.312 -22.422 -0.332 1 93.44 194 GLU B CA 1
ATOM 4870 C C . GLU B 1 194 ? 16.219 -21.453 0.088 1 93.44 194 GLU B C 1
ATOM 4872 O O . GLU B 1 194 ? 15.273 -21.828 0.781 1 93.44 194 GLU B O 1
ATOM 4877 N N . THR B 1 195 ? 16.406 -20.156 -0.326 1 97.25 195 THR B N 1
ATOM 4878 C CA . THR B 1 195 ? 15.391 -19.141 -0.061 1 97.25 195 THR B CA 1
ATOM 4879 C C . THR B 1 195 ? 14.047 -19.547 -0.66 1 97.25 195 THR B C 1
ATOM 4881 O O . THR B 1 195 ? 13.016 -19.453 0.004 1 97.25 195 THR B O 1
ATOM 4884 N N . ILE B 1 196 ? 14.102 -20.031 -1.87 1 95.06 196 ILE B N 1
ATOM 4885 C CA . ILE B 1 196 ? 12.906 -20.406 -2.609 1 95.06 196 ILE B CA 1
ATOM 4886 C C . ILE B 1 196 ? 12.219 -21.578 -1.91 1 95.06 196 ILE B C 1
ATOM 4888 O O . ILE B 1 196 ? 11.008 -21.547 -1.667 1 95.06 196 ILE B O 1
ATOM 4892 N N . MET B 1 197 ? 12.969 -22.594 -1.575 1 90.31 197 MET B N 1
ATOM 4893 C CA . MET B 1 197 ? 12.422 -23.812 -0.979 1 90.31 197 MET B CA 1
ATOM 4894 C C . MET B 1 197 ? 11.797 -23.516 0.38 1 90.31 197 MET B C 1
ATOM 4896 O O . MET B 1 197 ? 10.695 -23.984 0.68 1 90.31 197 MET B O 1
ATOM 4900 N N . LYS B 1 198 ? 12.484 -22.734 1.141 1 93.31 198 LYS B N 1
ATOM 4901 C CA . LYS B 1 198 ? 11.945 -22.359 2.445 1 93.31 198 LYS B CA 1
ATOM 4902 C C . LYS B 1 198 ? 10.633 -21.578 2.297 1 93.31 198 LYS B C 1
ATOM 4904 O O . LYS B 1 198 ? 9.664 -21.859 3.002 1 93.31 198 LYS B O 1
ATOM 4909 N N . ASN B 1 199 ? 10.609 -20.641 1.407 1 96 199 ASN B N 1
ATOM 4910 C CA . ASN B 1 199 ? 9.391 -19.875 1.166 1 96 199 ASN B CA 1
ATOM 4911 C C . ASN B 1 199 ? 8.219 -20.766 0.783 1 96 199 ASN B C 1
ATOM 4913 O O . ASN B 1 199 ? 7.137 -20.656 1.354 1 96 199 ASN B O 1
ATOM 4917 N N . HIS B 1 200 ? 8.461 -21.641 -0.169 1 91.75 200 HIS B N 1
ATOM 4918 C CA . HIS B 1 200 ? 7.391 -22.484 -0.683 1 91.75 200 HIS B CA 1
ATOM 4919 C C . HIS B 1 200 ? 6.914 -23.469 0.378 1 91.75 200 HIS B C 1
ATOM 4921 O O . HIS B 1 200 ? 5.734 -23.828 0.412 1 91.75 200 HIS B O 1
ATOM 4927 N N . SER B 1 201 ? 7.793 -23.859 1.258 1 89.75 201 SER B N 1
ATOM 4928 C CA . SER B 1 201 ? 7.434 -24.797 2.322 1 89.75 201 SER B CA 1
ATOM 4929 C C . SER B 1 201 ? 6.449 -24.156 3.301 1 89.75 201 SER B C 1
ATOM 4931 O O . SER B 1 201 ? 5.754 -24.875 4.031 1 89.75 201 SER B O 1
ATOM 4933 N N . LEU B 1 202 ? 6.375 -22.844 3.312 1 93.69 202 LEU B N 1
ATOM 4934 C CA . LEU B 1 202 ? 5.461 -22.141 4.207 1 93.69 202 LEU B CA 1
ATOM 4935 C C . LEU B 1 202 ? 4.012 -22.391 3.803 1 93.69 202 LEU B C 1
ATOM 4937 O O . LEU B 1 202 ? 3.09 -22.047 4.547 1 93.69 202 LEU B O 1
ATOM 4941 N N . SER B 1 203 ? 3.789 -23 2.664 1 92.81 203 SER B N 1
ATOM 4942 C CA . SER B 1 203 ? 2.441 -23.234 2.162 1 92.81 203 SER B CA 1
ATOM 4943 C C . SER B 1 203 ? 1.753 -24.344 2.953 1 92.81 203 SER B C 1
ATOM 4945 O O . SER B 1 203 ? 0.523 -24.438 2.955 1 92.81 203 SER B O 1
ATOM 4947 N N . LEU B 1 204 ? 2.539 -25.188 3.613 1 90.62 204 LEU B N 1
ATOM 4948 C CA . LEU B 1 204 ? 2.004 -26.312 4.391 1 90.62 204 LEU B CA 1
ATOM 4949 C C . LEU B 1 204 ? 2.029 -25.984 5.883 1 90.62 204 LEU B C 1
ATOM 4951 O O . LEU B 1 204 ? 2.941 -25.312 6.363 1 90.62 204 LEU B O 1
ATOM 4955 N N . ASN B 1 205 ? 1.016 -26.469 6.531 1 90.62 205 ASN B N 1
ATOM 4956 C CA . ASN B 1 205 ? 1.015 -26.359 7.984 1 90.62 205 ASN B CA 1
ATOM 4957 C C . ASN B 1 205 ? 2.207 -27.078 8.609 1 90.62 205 ASN B C 1
ATOM 4959 O O . ASN B 1 205 ? 2.838 -27.906 7.965 1 90.62 205 ASN B O 1
ATOM 4963 N N . ASP B 1 206 ? 2.453 -26.734 9.836 1 87.38 206 ASP B N 1
ATOM 4964 C CA . ASP B 1 206 ? 3.686 -27.188 10.477 1 87.38 206 ASP B CA 1
ATOM 4965 C C . ASP B 1 206 ? 3.639 -28.688 10.766 1 87.38 206 ASP B C 1
ATOM 4967 O O . ASP B 1 206 ? 4.652 -29.375 10.656 1 87.38 206 ASP B O 1
ATOM 4971 N N . ASN B 1 207 ? 2.451 -29.109 11.008 1 88.81 207 ASN B N 1
ATOM 4972 C CA . ASN B 1 207 ? 2.338 -30.516 11.383 1 88.81 207 ASN B CA 1
ATOM 4973 C C . ASN B 1 207 ? 1.818 -31.375 10.234 1 88.81 207 ASN B C 1
ATOM 4975 O O . ASN B 1 207 ? 0.943 -30.938 9.477 1 88.81 207 ASN B O 1
ATOM 4979 N N . LEU B 1 208 ? 2.48 -32.531 10.156 1 86.88 208 LEU B N 1
ATOM 4980 C CA . LEU B 1 208 ? 2.018 -33.5 9.164 1 86.88 208 LEU B CA 1
ATOM 4981 C C . LEU B 1 208 ? 0.539 -33.812 9.367 1 86.88 208 LEU B C 1
ATOM 4983 O O . LEU B 1 208 ? 0.088 -34 10.5 1 86.88 208 LEU B O 1
ATOM 4987 N N . GLY B 1 209 ? -0.155 -33.844 8.266 1 86.06 209 GLY B N 1
ATOM 4988 C CA . GLY B 1 209 ? -1.572 -34.156 8.328 1 86.06 209 GLY B CA 1
ATOM 4989 C C . GLY B 1 209 ? -2.461 -32.906 8.336 1 86.06 209 GLY B C 1
ATOM 4990 O O . GLY B 1 209 ? -3.66 -33 8.078 1 86.06 209 GLY B O 1
ATOM 4991 N N . GLU B 1 210 ? -1.876 -31.766 8.594 1 86.44 210 GLU B N 1
ATOM 4992 C CA . GLU B 1 210 ? -2.67 -30.531 8.68 1 86.44 210 GLU B CA 1
ATOM 4993 C C . GLU B 1 210 ? -2.836 -29.891 7.305 1 86.44 210 GLU B C 1
ATOM 4995 O O . GLU B 1 210 ? -3.602 -28.938 7.152 1 86.44 210 GLU B O 1
ATOM 5000 N N . SER B 1 211 ? -2.176 -30.453 6.352 1 88.06 211 SER B N 1
ATOM 5001 C CA . SER B 1 211 ? -2.398 -30.125 4.949 1 88.06 211 SER B CA 1
ATOM 5002 C C . SER B 1 211 ? -2.002 -28.672 4.648 1 88.06 211 SER B C 1
ATOM 5004 O O . SER B 1 211 ? -1.048 -28.156 5.23 1 88.06 211 SER B O 1
ATOM 5006 N N . ILE B 1 212 ? -2.59 -28.078 3.682 1 87.94 212 ILE B N 1
ATOM 5007 C CA . ILE B 1 212 ? -2.264 -26.75 3.17 1 87.94 212 ILE B CA 1
ATOM 5008 C C . ILE B 1 212 ? -2.684 -25.688 4.184 1 87.94 212 ILE B C 1
ATOM 5010 O O . ILE B 1 212 ? -3.764 -25.781 4.773 1 87.94 212 ILE B O 1
ATOM 5014 N N . ARG B 1 213 ? -1.795 -24.766 4.414 1 90.69 213 ARG B N 1
ATOM 5015 C CA . ARG B 1 213 ? -2.045 -23.703 5.395 1 90.69 213 ARG B CA 1
ATOM 5016 C C . ARG B 1 213 ? -3.238 -22.844 4.984 1 90.69 213 ARG B C 1
ATOM 5018 O O . ARG B 1 213 ? -3.391 -22.516 3.811 1 90.69 213 ARG B O 1
ATOM 5025 N N . ASP B 1 214 ? -3.898 -22.422 6.078 1 87.38 214 ASP B N 1
ATOM 5026 C CA . ASP B 1 214 ? -5.008 -21.5 5.852 1 87.38 214 ASP B CA 1
ATOM 5027 C C . ASP B 1 214 ? -4.523 -20.203 5.227 1 87.38 214 ASP B C 1
ATOM 5029 O O . ASP B 1 214 ? -3.467 -19.688 5.598 1 87.38 214 ASP B O 1
ATOM 5033 N N . GLY B 1 215 ? -5.145 -19.719 4.207 1 89.31 215 GLY B N 1
ATOM 5034 C CA . GLY B 1 215 ? -4.789 -18.469 3.561 1 89.31 215 GLY B CA 1
ATOM 5035 C C . GLY B 1 215 ? -4.078 -18.672 2.236 1 89.31 215 GLY B C 1
ATOM 5036 O O . GLY B 1 215 ? -3.973 -17.734 1.438 1 89.31 215 GLY B O 1
ATOM 5037 N N . VAL B 1 216 ? -3.482 -19.891 2.186 1 90.62 216 VAL B N 1
ATOM 5038 C CA . VAL B 1 216 ? -2.779 -20.188 0.944 1 90.62 216 VAL B CA 1
ATOM 5039 C C . VAL B 1 216 ? -3.777 -20.672 -0.107 1 90.62 216 VAL B C 1
ATOM 5041 O O . VAL B 1 216 ? -4.223 -21.828 -0.065 1 90.62 216 VAL B O 1
ATOM 5044 N N . TYR B 1 217 ? -4.133 -19.875 -0.974 1 85.56 217 TYR B N 1
ATOM 5045 C CA . TYR B 1 217 ? -5.039 -20.156 -2.08 1 85.56 217 TYR B CA 1
ATOM 5046 C C . TYR B 1 217 ? -4.973 -19.047 -3.131 1 85.56 217 TYR B C 1
ATOM 5048 O O . TYR B 1 217 ? -4.395 -17.984 -2.889 1 85.56 217 TYR B O 1
ATOM 5056 N N . ALA B 1 218 ? -5.496 -19.312 -4.246 1 87.06 218 ALA B N 1
ATOM 5057 C CA . ALA B 1 218 ? -5.531 -18.297 -5.301 1 87.06 218 ALA B CA 1
ATOM 5058 C C . ALA B 1 218 ? -6.273 -17.047 -4.836 1 87.06 218 ALA B C 1
ATOM 5060 O O . ALA B 1 218 ? -7.43 -17.125 -4.426 1 87.06 218 ALA B O 1
ATOM 5061 N N . GLY B 1 219 ? -5.57 -15.93 -4.836 1 90.06 219 GLY B N 1
ATOM 5062 C CA . GLY B 1 219 ? -6.176 -14.68 -4.402 1 90.06 219 GLY B CA 1
ATOM 5063 C C . GLY B 1 219 ? -5.961 -14.391 -2.928 1 90.06 219 GLY B C 1
ATOM 5064 O O . GLY B 1 219 ? -6.277 -13.297 -2.449 1 90.06 219 GLY B O 1
ATOM 5065 N N . GLY B 1 220 ? -5.398 -15.328 -2.271 1 90.81 220 GLY B N 1
ATOM 5066 C CA . GLY B 1 220 ? -5.199 -15.164 -0.84 1 90.81 220 GLY B CA 1
ATOM 5067 C C . GLY B 1 220 ? -3.914 -14.43 -0.5 1 90.81 220 GLY B C 1
ATOM 5068 O O . GLY B 1 220 ? -2.822 -14.891 -0.841 1 90.81 220 GLY B O 1
ATOM 5069 N N . THR B 1 221 ? -4.016 -13.195 0.305 1 92.75 221 THR B N 1
ATOM 5070 C CA . THR B 1 221 ? -2.822 -12.438 0.663 1 92.75 221 THR B CA 1
ATOM 5071 C C . THR B 1 221 ? -2.801 -12.141 2.16 1 92.75 221 THR B C 1
ATOM 5073 O O . THR B 1 221 ? -1.733 -12.109 2.777 1 92.75 221 THR B O 1
ATOM 5076 N N . GLU B 1 222 ? -3.803 -11.773 2.896 1 87.5 222 GLU B N 1
ATOM 5077 C CA . GLU B 1 222 ? -3.883 -11.305 4.277 1 87.5 222 GLU B CA 1
ATOM 5078 C C . GLU B 1 222 ? -3.289 -12.32 5.246 1 87.5 222 GLU B C 1
ATOM 5080 O O . GLU B 1 222 ? -2.5 -11.961 6.121 1 87.5 222 GLU B O 1
ATOM 5085 N N . ASN B 1 223 ? -3.561 -13.594 5.215 1 90.38 223 ASN B N 1
ATOM 5086 C CA 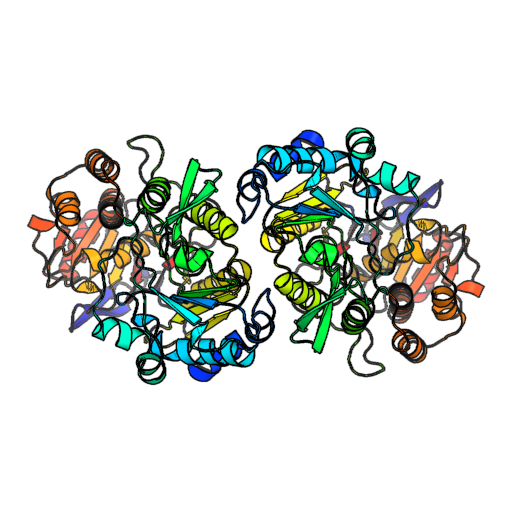. ASN B 1 223 ? -3.047 -14.633 6.098 1 90.38 223 ASN B CA 1
ATOM 5087 C C . ASN B 1 223 ? -2.291 -15.711 5.32 1 90.38 223 ASN B C 1
ATOM 5089 O O . ASN B 1 223 ? -2.432 -16.906 5.602 1 90.38 223 ASN B O 1
ATOM 5093 N N . ASN B 1 224 ? -1.519 -15.219 4.348 1 96.12 224 ASN B N 1
ATOM 5094 C CA . ASN B 1 224 ? -0.723 -16.109 3.518 1 96.12 224 ASN B CA 1
ATOM 5095 C C . ASN B 1 224 ? 0.769 -15.969 3.803 1 96.12 224 ASN B C 1
ATOM 5097 O O . ASN B 1 224 ? 1.405 -15.023 3.332 1 96.12 224 ASN B O 1
ATOM 5101 N N . PRO B 1 225 ? 1.335 -16.844 4.57 1 96.31 225 PRO B N 1
ATOM 5102 C CA . PRO B 1 225 ? 2.744 -16.719 4.953 1 96.31 225 PRO B CA 1
ATOM 5103 C C . PRO B 1 225 ? 3.684 -16.719 3.748 1 96.31 225 PRO B C 1
ATOM 5105 O O . PRO B 1 225 ? 4.75 -16.094 3.791 1 96.31 225 PRO B O 1
ATOM 5108 N N . VAL B 1 226 ? 3.322 -17.453 2.691 1 96.69 226 VAL B N 1
ATOM 5109 C CA . VAL B 1 226 ? 4.145 -17.469 1.486 1 96.69 226 VAL B CA 1
ATOM 5110 C C . VAL B 1 226 ? 4.23 -16.062 0.894 1 96.69 226 VAL B C 1
ATOM 5112 O O . VAL B 1 226 ? 5.324 -15.57 0.619 1 96.69 226 VAL B O 1
ATOM 5115 N N . HIS B 1 227 ? 3.096 -15.477 0.772 1 97.62 227 HIS B N 1
ATOM 5116 C CA . HIS B 1 227 ? 3.018 -14.117 0.251 1 97.62 227 HIS B CA 1
ATOM 5117 C C . HIS B 1 227 ? 3.756 -13.141 1.156 1 97.62 227 HIS B C 1
ATOM 5119 O O . HIS B 1 227 ? 4.527 -12.305 0.677 1 97.62 227 HIS B O 1
ATOM 5125 N N . GLN B 1 228 ? 3.512 -13.211 2.445 1 97.44 228 GLN B N 1
ATOM 5126 C CA . GLN B 1 228 ? 4.113 -12.281 3.4 1 97.44 228 GLN B CA 1
ATOM 5127 C C . GLN B 1 228 ? 5.633 -12.43 3.424 1 97.44 228 GLN B C 1
ATOM 5129 O O . GLN B 1 228 ? 6.352 -11.43 3.521 1 97.44 228 GLN B O 1
ATOM 5134 N N . ASP B 1 229 ? 6.09 -13.656 3.352 1 98.19 229 ASP B N 1
ATOM 5135 C CA . ASP B 1 229 ? 7.527 -13.914 3.293 1 98.19 229 ASP B CA 1
ATOM 5136 C C . ASP B 1 229 ? 8.148 -13.297 2.043 1 98.19 229 ASP B C 1
ATOM 5138 O O . ASP B 1 229 ? 9.258 -12.766 2.094 1 98.19 229 ASP B O 1
ATOM 5142 N N . MET B 1 230 ? 7.441 -13.398 0.952 1 98.62 230 MET B N 1
ATOM 5143 C CA . MET B 1 230 ? 7.906 -12.805 -0.298 1 98.62 230 MET B CA 1
ATOM 5144 C C . MET B 1 230 ? 7.98 -11.289 -0.183 1 98.62 230 MET B C 1
ATOM 5146 O O . MET B 1 230 ? 8.914 -10.664 -0.688 1 98.62 230 MET B O 1
ATOM 5150 N N . ILE B 1 231 ? 7.012 -10.695 0.469 1 98.56 231 ILE B N 1
ATOM 5151 C CA . ILE B 1 231 ? 6.98 -9.25 0.667 1 98.56 231 ILE B CA 1
ATOM 5152 C C . ILE B 1 231 ? 8.172 -8.82 1.524 1 98.56 231 ILE B C 1
ATOM 5154 O O . ILE B 1 231 ? 8.836 -7.824 1.225 1 98.56 231 ILE B O 1
ATOM 5158 N N . GLN B 1 232 ? 8.422 -9.57 2.561 1 98.44 232 GLN B N 1
ATOM 5159 C CA . GLN B 1 232 ? 9.562 -9.266 3.416 1 98.44 232 GLN B CA 1
ATOM 5160 C C . GLN B 1 232 ? 10.875 -9.375 2.645 1 98.44 232 GLN B C 1
ATOM 5162 O O . GLN B 1 232 ? 11.75 -8.516 2.766 1 98.44 232 GLN B O 1
ATOM 5167 N N . ALA B 1 233 ? 10.992 -10.398 1.847 1 98.75 233 ALA B N 1
ATOM 5168 C CA . ALA B 1 233 ? 12.195 -10.555 1.031 1 98.75 233 ALA B CA 1
ATOM 5169 C C . ALA B 1 233 ? 12.367 -9.375 0.079 1 98.75 233 ALA B C 1
ATOM 5171 O O . ALA B 1 233 ? 13.477 -8.859 -0.089 1 98.75 233 ALA B O 1
ATOM 5172 N N . ALA B 1 234 ? 11.273 -8.984 -0.521 1 98.69 234 ALA B N 1
ATOM 5173 C CA . ALA B 1 234 ? 11.312 -7.859 -1.449 1 98.69 234 ALA B CA 1
ATOM 5174 C C . ALA B 1 234 ? 11.75 -6.582 -0.739 1 98.69 234 ALA B C 1
ATOM 5176 O O . ALA B 1 234 ? 12.391 -5.715 -1.343 1 98.69 234 ALA B O 1
ATOM 5177 N N . SER B 1 235 ? 11.438 -6.441 0.566 1 98.38 235 SER B N 1
ATOM 5178 C CA . SER B 1 235 ? 11.789 -5.246 1.328 1 98.38 235 SER B CA 1
ATOM 5179 C C . SER B 1 235 ? 13.297 -5.133 1.521 1 98.38 235 SER B C 1
ATOM 5181 O O . SER B 1 235 ? 13.82 -4.035 1.717 1 98.38 235 SER B O 1
ATOM 5183 N N . PHE B 1 236 ? 14.055 -6.301 1.478 1 98.31 236 PHE B N 1
ATOM 5184 C CA . PHE B 1 236 ? 15.516 -6.262 1.503 1 98.31 236 PHE B CA 1
ATOM 5185 C C . PHE B 1 236 ? 16.062 -5.594 0.246 1 98.31 236 PHE B C 1
ATOM 5187 O O . PHE B 1 236 ? 17.062 -4.891 0.3 1 98.31 236 PHE B O 1
ATOM 5194 N N . VAL B 1 237 ? 15.336 -5.828 -0.835 1 98.19 237 VAL B N 1
ATOM 5195 C CA . VAL B 1 237 ? 15.789 -5.395 -2.154 1 98.19 237 VAL B CA 1
ATOM 5196 C C . VAL B 1 237 ? 15.289 -3.979 -2.432 1 98.19 237 VAL B C 1
ATOM 5198 O O . VAL B 1 237 ? 16.016 -3.16 -3.006 1 98.19 237 VAL B O 1
ATOM 5201 N N . ARG B 1 238 ? 14.055 -3.619 -1.967 1 96.81 238 ARG B N 1
ATOM 5202 C CA . ARG B 1 238 ? 13.391 -2.338 -2.182 1 96.81 238 ARG B CA 1
ATOM 5203 C C . ARG B 1 238 ? 13.438 -1.936 -3.652 1 96.81 238 ARG B C 1
ATOM 5205 O O . ARG B 1 238 ? 14 -0.896 -3.998 1 96.81 238 ARG B O 1
ATOM 5212 N N . PRO B 1 239 ? 12.727 -2.762 -4.566 1 98.5 239 PRO B N 1
ATOM 5213 C CA . PRO B 1 239 ? 12.727 -2.396 -5.984 1 98.5 239 PRO B CA 1
ATOM 5214 C C . PRO B 1 239 ? 12.344 -0.938 -6.219 1 98.5 239 PRO B C 1
ATOM 5216 O O . PRO B 1 239 ? 11.461 -0.412 -5.539 1 98.5 239 PRO B O 1
ATOM 5219 N N . THR B 1 240 ? 13.039 -0.271 -7.18 1 98.44 240 THR B N 1
ATOM 5220 C CA . THR B 1 240 ? 12.836 1.146 -7.465 1 98.44 240 THR B CA 1
ATOM 5221 C C . THR B 1 240 ? 11.5 1.376 -8.156 1 98.44 240 THR B C 1
ATOM 5223 O O . THR B 1 240 ? 10.852 2.402 -7.941 1 98.44 240 THR B O 1
ATOM 5226 N N . PHE B 1 241 ? 11.086 0.427 -8.945 1 98.75 241 PHE B N 1
ATOM 5227 C CA . PHE B 1 241 ? 9.93 0.595 -9.805 1 98.75 241 PHE B CA 1
ATOM 5228 C C . PHE B 1 241 ? 9.391 -0.757 -10.266 1 98.75 241 PHE B C 1
ATOM 5230 O O . PHE B 1 241 ? 10.164 -1.701 -10.461 1 98.75 241 PHE B O 1
ATOM 5237 N N . MET B 1 242 ? 8.062 -0.848 -10.422 1 98.88 242 MET B N 1
ATOM 5238 C CA . MET B 1 242 ? 7.414 -2.059 -10.914 1 98.88 242 MET B CA 1
ATOM 5239 C C . MET B 1 242 ? 6.531 -1.752 -12.125 1 98.88 242 MET B C 1
ATOM 5241 O O . MET B 1 242 ? 5.84 -0.732 -12.148 1 98.88 242 MET B O 1
ATOM 5245 N N . PHE B 1 243 ? 6.578 -2.59 -13.125 1 98.88 243 PHE B N 1
ATOM 5246 C CA . PHE B 1 243 ? 5.621 -2.59 -14.227 1 98.88 243 PHE B CA 1
ATOM 5247 C C . PHE B 1 243 ? 5.023 -3.979 -14.43 1 98.88 243 PHE B C 1
ATOM 5249 O O . PHE B 1 243 ? 5.746 -4.934 -14.711 1 98.88 243 PHE B O 1
ATOM 5256 N N . ASN B 1 244 ? 3.705 -4.133 -14.266 1 98.75 244 ASN B N 1
ATOM 5257 C CA . ASN B 1 244 ? 3.012 -5.398 -14.469 1 98.75 244 ASN B CA 1
ATOM 5258 C C . ASN B 1 244 ? 1.805 -5.242 -15.391 1 98.75 244 ASN B C 1
ATOM 5260 O O . ASN B 1 244 ? 1.094 -4.238 -15.32 1 98.75 244 ASN B O 1
ATOM 5264 N N . VAL B 1 245 ? 1.53 -6.266 -16.156 1 97.94 245 VAL B N 1
ATOM 5265 C CA . VAL B 1 245 ? 0.369 -6.27 -17.047 1 97.94 245 VAL B CA 1
ATOM 5266 C C . VAL B 1 245 ? -0.685 -7.234 -16.5 1 97.94 245 VAL B C 1
ATOM 5268 O O . VAL B 1 245 ? -0.366 -8.148 -15.75 1 97.94 245 VAL B O 1
ATOM 5271 N N . ILE B 1 246 ? -1.877 -7 -16.812 1 95.12 246 ILE B N 1
ATOM 5272 C CA . ILE B 1 246 ? -3.025 -7.879 -16.609 1 95.12 246 ILE B CA 1
ATOM 5273 C C . ILE B 1 246 ? -3.65 -8.219 -17.969 1 95.12 246 ILE B C 1
ATOM 5275 O O . ILE B 1 246 ? -4 -7.324 -18.734 1 95.12 246 ILE B O 1
ATOM 5279 N N . MET B 1 247 ? -3.77 -9.469 -18.188 1 88.81 247 MET B N 1
ATOM 5280 C CA . MET B 1 247 ? -4.227 -9.914 -19.5 1 88.81 247 MET B CA 1
ATOM 5281 C C . MET B 1 247 ? -5.742 -10.078 -19.516 1 88.81 247 MET B C 1
ATOM 5283 O O . MET B 1 247 ? -6.344 -10.453 -18.516 1 88.81 247 MET B O 1
ATOM 5287 N N . GLY B 1 248 ? -6.215 -9.781 -20.688 1 83.25 248 GLY B N 1
ATOM 5288 C CA . GLY B 1 248 ? -7.625 -10.055 -20.906 1 83.25 248 GLY B CA 1
ATOM 5289 C C . GLY B 1 248 ? -7.891 -11.484 -21.359 1 83.25 248 GLY B C 1
ATOM 5290 O O . GLY B 1 248 ? -6.957 -12.273 -21.516 1 83.25 248 GLY B O 1
ATOM 5291 N N . SER B 1 249 ? -9.109 -11.82 -21.562 1 73 249 SER B N 1
ATOM 5292 C CA . SER B 1 249 ? -9.562 -13.172 -21.875 1 73 249 SER B CA 1
ATOM 5293 C C . SER B 1 249 ? -9.078 -13.625 -23.25 1 73 249 SER B C 1
ATOM 5295 O O . SER B 1 249 ? -8.984 -14.82 -23.516 1 73 249 SER B O 1
ATOM 5297 N N . GLU B 1 250 ? -8.789 -12.672 -24.047 1 73.69 250 GLU B N 1
ATOM 5298 C CA . GLU B 1 250 ? -8.383 -13.008 -25.406 1 73.69 250 GLU B CA 1
ATOM 5299 C C . GLU B 1 250 ? -6.871 -12.922 -25.578 1 73.69 250 GLU B C 1
ATOM 5301 O O . GLU B 1 250 ? -6.367 -12.938 -26.703 1 73.69 250 GLU B O 1
ATOM 5306 N N . GLY B 1 251 ? -6.191 -12.719 -24.516 1 80.38 251 GLY B N 1
ATOM 5307 C CA . GLY B 1 251 ? -4.738 -12.711 -24.562 1 80.38 251 GLY B CA 1
ATOM 5308 C C . GLY B 1 251 ? -4.16 -11.328 -24.797 1 80.38 251 GLY B C 1
ATOM 5309 O O . GLY B 1 251 ? -2.967 -11.188 -25.078 1 80.38 251 GLY B O 1
ATOM 5310 N N . GLU B 1 252 ? -5.004 -10.352 -24.766 1 89.06 252 GLU B N 1
ATOM 5311 C CA . GLU B 1 252 ? -4.539 -8.977 -24.906 1 89.06 252 GLU B CA 1
ATOM 5312 C C . GLU B 1 252 ? -4.195 -8.367 -23.547 1 89.06 252 GLU B C 1
ATOM 5314 O O . GLU B 1 252 ? -4.699 -8.812 -22.516 1 89.06 252 GLU B O 1
ATOM 5319 N N . ILE B 1 253 ? -3.34 -7.395 -23.609 1 94.44 253 ILE B N 1
ATOM 5320 C CA . ILE B 1 253 ? -3.117 -6.621 -22.391 1 94.44 253 ILE B CA 1
ATOM 5321 C C . ILE B 1 253 ? -4.355 -5.785 -22.078 1 94.44 253 ILE B C 1
ATOM 5323 O O . ILE B 1 253 ? -4.652 -4.812 -22.781 1 94.44 253 ILE B O 1
ATOM 5327 N N . ALA B 1 254 ? -5.051 -6.121 -21.094 1 93.12 254 ALA B N 1
ATOM 5328 C CA . ALA B 1 254 ? -6.289 -5.445 -20.719 1 93.12 254 ALA B CA 1
ATOM 5329 C C . ALA B 1 254 ? -6.016 -4.27 -19.781 1 93.12 254 ALA B C 1
ATOM 5331 O O . ALA B 1 254 ? -6.785 -3.303 -19.75 1 93.12 254 ALA B O 1
ATOM 5332 N N . ALA B 1 255 ? -4.988 -4.352 -19.016 1 96.25 255 ALA B N 1
ATOM 5333 C CA . ALA B 1 255 ? -4.578 -3.297 -18.094 1 96.25 255 ALA B CA 1
ATOM 5334 C C . ALA B 1 255 ? -3.096 -3.406 -17.75 1 96.25 255 ALA B C 1
ATOM 5336 O O . ALA B 1 255 ? -2.467 -4.438 -18.016 1 96.25 255 ALA B O 1
ATOM 5337 N N . ALA B 1 256 ? -2.555 -2.369 -17.25 1 98.25 256 ALA B N 1
ATOM 5338 C CA . ALA B 1 256 ? -1.187 -2.336 -16.734 1 98.25 256 ALA B CA 1
ATOM 5339 C C . ALA B 1 256 ? -1.065 -1.389 -15.547 1 98.25 256 ALA B C 1
ATOM 5341 O O . ALA B 1 256 ? -1.799 -0.401 -15.453 1 98.25 256 ALA B O 1
ATOM 5342 N N . VAL B 1 257 ? -0.258 -1.744 -14.625 1 98.69 257 VAL B N 1
ATOM 5343 C CA . VAL B 1 257 ? 0.028 -0.894 -13.477 1 98.69 257 VAL B CA 1
ATOM 5344 C C . VAL B 1 257 ? 1.537 -0.711 -13.328 1 98.69 257 VAL B C 1
ATOM 5346 O O . VAL B 1 257 ? 2.312 -1.601 -13.688 1 98.69 257 VAL B O 1
ATOM 5349 N N . ALA B 1 258 ? 1.942 0.417 -12.82 1 98.81 258 ALA B N 1
ATOM 5350 C CA . ALA B 1 258 ? 3.355 0.729 -12.625 1 98.81 258 ALA B CA 1
ATOM 5351 C C . ALA B 1 258 ? 3.562 1.582 -11.375 1 98.81 258 ALA B C 1
ATOM 5353 O O . ALA B 1 258 ? 2.635 2.254 -10.914 1 98.81 258 ALA B O 1
ATOM 5354 N N . GLY B 1 259 ? 4.73 1.498 -10.797 1 98.56 259 GLY B N 1
ATOM 5355 C CA . GLY B 1 259 ? 5.074 2.338 -9.656 1 98.56 259 GLY B CA 1
ATOM 5356 C C . GLY B 1 259 ? 5.652 1.557 -8.492 1 98.56 259 GLY B C 1
ATOM 5357 O O . GLY B 1 259 ? 6.562 0.745 -8.672 1 98.56 259 GLY B O 1
ATOM 5358 N N . ASN B 1 260 ? 5.215 1.844 -7.266 1 98.5 260 ASN B N 1
ATOM 5359 C CA . ASN B 1 260 ? 5.676 1.131 -6.078 1 98.5 260 ASN B CA 1
ATOM 5360 C C . ASN B 1 260 ? 5.23 -0.329 -6.094 1 98.5 260 ASN B C 1
ATOM 5362 O O . ASN B 1 260 ? 4.062 -0.625 -6.363 1 98.5 260 ASN B O 1
ATOM 5366 N N . TYR B 1 261 ? 6.098 -1.197 -5.719 1 98.25 261 TYR B N 1
ATOM 5367 C CA . TYR B 1 261 ? 5.883 -2.619 -5.965 1 98.25 261 TYR B CA 1
ATOM 5368 C C . TYR B 1 261 ? 4.805 -3.176 -5.043 1 98.25 261 TYR B C 1
ATOM 5370 O O . TYR B 1 261 ? 4.246 -4.246 -5.301 1 98.25 261 TYR B O 1
ATOM 5378 N N . ILE B 1 262 ? 4.523 -2.447 -3.967 1 98.12 262 ILE B N 1
ATOM 5379 C CA . ILE B 1 262 ? 3.445 -2.9 -3.094 1 98.12 262 ILE B CA 1
ATOM 5380 C C . ILE B 1 262 ? 2.133 -2.24 -3.508 1 98.12 262 ILE B C 1
ATOM 5382 O O . ILE B 1 262 ? 1.146 -2.926 -3.785 1 98.12 262 ILE B O 1
ATOM 5386 N N . ALA B 1 263 ? 2.111 -0.9 -3.662 1 97.62 263 ALA B N 1
ATOM 5387 C CA . ALA B 1 263 ? 0.895 -0.14 -3.941 1 97.62 263 ALA B CA 1
ATOM 5388 C C . ALA B 1 263 ? 0.375 -0.436 -5.344 1 97.62 263 ALA B C 1
ATOM 5390 O O . ALA B 1 263 ? -0.824 -0.657 -5.535 1 97.62 263 ALA B O 1
ATOM 5391 N N . ALA B 1 264 ? 1.262 -0.412 -6.293 1 98.44 264 ALA B N 1
ATOM 5392 C CA . ALA B 1 264 ? 0.845 -0.667 -7.672 1 98.44 264 ALA B CA 1
ATOM 5393 C C . ALA B 1 264 ? 0.36 -2.104 -7.84 1 98.44 264 ALA B C 1
ATOM 5395 O O . ALA B 1 264 ? -0.607 -2.357 -8.562 1 98.44 264 ALA B O 1
ATOM 5396 N N . HIS B 1 265 ? 1.068 -3.033 -7.184 1 98.44 265 HIS B N 1
ATOM 5397 C CA . HIS B 1 265 ? 0.643 -4.426 -7.254 1 98.44 265 HIS B CA 1
ATOM 5398 C C . HIS B 1 265 ? -0.755 -4.605 -6.672 1 98.44 265 HIS B C 1
ATOM 5400 O O . HIS B 1 265 ? -1.588 -5.305 -7.25 1 98.44 265 HIS B O 1
ATOM 5406 N N . GLU B 1 266 ? -0.976 -3.977 -5.57 1 97.5 266 GLU B N 1
ATOM 5407 C CA . GLU B 1 266 ? -2.295 -4.059 -4.953 1 97.5 266 GLU B CA 1
ATOM 5408 C C . GLU B 1 266 ? -3.381 -3.549 -5.895 1 97.5 266 GLU B C 1
ATOM 5410 O O . GLU B 1 266 ? -4.438 -4.168 -6.023 1 97.5 266 GLU B O 1
ATOM 5415 N N . GLN B 1 267 ? -3.123 -2.451 -6.531 1 97.5 267 GLN B N 1
ATOM 5416 C CA . GLN B 1 267 ? -4.086 -1.94 -7.5 1 97.5 267 GLN B CA 1
ATOM 5417 C C . GLN B 1 267 ? -4.289 -2.928 -8.641 1 97.5 267 GLN B C 1
ATOM 5419 O O . GLN B 1 267 ? -5.414 -3.107 -9.125 1 97.5 267 GLN B O 1
ATOM 5424 N N . GLY B 1 268 ? -3.246 -3.535 -9.07 1 97.88 268 GLY B N 1
ATOM 5425 C CA . GLY B 1 268 ? -3.348 -4.531 -10.125 1 97.88 268 GLY B CA 1
ATOM 5426 C C . GLY B 1 268 ? -4.191 -5.73 -9.734 1 97.88 268 GLY B C 1
ATOM 5427 O O . GLY B 1 268 ? -4.945 -6.258 -10.555 1 97.88 268 GLY B O 1
ATOM 5428 N N . THR B 1 269 ? -4.027 -6.18 -8.508 1 96.75 269 THR B N 1
ATOM 5429 C CA . THR B 1 269 ? -4.82 -7.312 -8.047 1 96.75 269 THR B CA 1
ATOM 5430 C C . THR B 1 269 ? -6.305 -6.957 -8.008 1 96.75 269 THR B C 1
ATOM 5432 O O . THR B 1 269 ? -7.156 -7.801 -8.281 1 96.75 269 THR B O 1
ATOM 5435 N N . LYS B 1 270 ? -6.629 -5.715 -7.68 1 95.44 270 LYS B N 1
ATOM 5436 C CA . LYS B 1 270 ? -8.023 -5.27 -7.707 1 95.44 270 LYS B CA 1
ATOM 5437 C C . LYS B 1 270 ? -8.578 -5.297 -9.125 1 95.44 270 LYS B C 1
ATOM 5439 O O . LYS B 1 270 ? -9.719 -5.703 -9.344 1 95.44 270 LYS B O 1
ATOM 5444 N N . ILE B 1 271 ? -7.766 -4.859 -10.062 1 94.56 271 ILE B N 1
ATOM 5445 C CA . ILE B 1 271 ? -8.18 -4.863 -11.461 1 94.56 271 ILE B CA 1
ATOM 5446 C C . ILE B 1 271 ? -8.422 -6.301 -11.922 1 94.56 271 ILE B C 1
ATOM 5448 O O . ILE B 1 271 ? -9.43 -6.586 -12.57 1 94.56 271 ILE B O 1
AT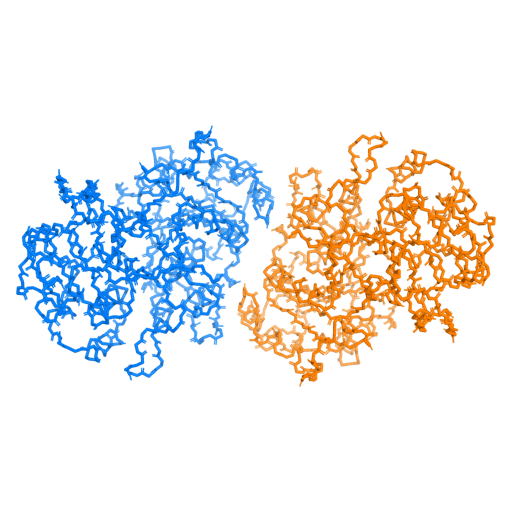OM 5452 N N . LEU B 1 272 ? -7.469 -7.164 -11.539 1 93 272 LEU B N 1
ATOM 5453 C CA . LEU B 1 272 ? -7.617 -8.57 -11.883 1 93 272 LEU B CA 1
ATOM 5454 C C . LEU B 1 272 ? -8.906 -9.141 -11.305 1 93 272 LEU B C 1
ATOM 5456 O O . LEU B 1 272 ? -9.633 -9.867 -11.984 1 93 272 LEU B O 1
ATOM 5460 N N . LYS B 1 273 ? -9.164 -8.867 -10.039 1 90.25 273 LYS B N 1
ATOM 5461 C CA . LYS B 1 273 ? -10.383 -9.328 -9.375 1 90.25 273 LYS B CA 1
ATOM 5462 C C . LYS B 1 273 ? -11.625 -8.859 -10.125 1 90.25 273 LYS B C 1
ATOM 5464 O O . LYS B 1 273 ? -12.609 -9.602 -10.234 1 90.25 273 LYS B O 1
ATOM 5469 N N . ASN B 1 274 ? -11.531 -7.637 -10.555 1 88.25 274 ASN B N 1
ATOM 5470 C CA . ASN B 1 274 ? -12.664 -7.082 -11.289 1 88.25 274 ASN B CA 1
ATOM 5471 C C . ASN B 1 274 ? -12.852 -7.777 -12.641 1 88.25 274 ASN B C 1
ATOM 5473 O O . ASN B 1 274 ? -13.977 -7.891 -13.125 1 88.25 274 ASN B O 1
ATOM 5477 N N . ILE B 1 275 ? -11.766 -8.258 -13.172 1 85.62 275 ILE B N 1
ATOM 5478 C CA . ILE B 1 275 ? -11.828 -8.906 -14.477 1 85.62 275 ILE B CA 1
ATOM 5479 C C . ILE B 1 275 ? -12.211 -10.375 -14.312 1 85.62 275 ILE B C 1
ATOM 5481 O O . ILE B 1 275 ? -13.156 -10.852 -14.938 1 85.62 275 ILE B O 1
ATOM 5485 N N . ASP B 1 276 ? -11.531 -11.07 -13.422 1 84.31 276 ASP B N 1
ATOM 5486 C CA . ASP B 1 276 ? -11.594 -12.523 -13.398 1 84.31 276 ASP B CA 1
ATOM 5487 C C . ASP B 1 276 ? -12.273 -13.023 -12.125 1 84.31 276 ASP B C 1
ATOM 5489 O O . ASP B 1 276 ? -12.57 -14.211 -12 1 84.31 276 ASP B O 1
ATOM 5493 N N . GLY B 1 277 ? -12.352 -12.156 -11.234 1 82.38 277 GLY B N 1
ATOM 5494 C CA . GLY B 1 277 ? -13.109 -12.5 -10.047 1 82.38 277 GLY B CA 1
ATOM 5495 C C . GLY B 1 277 ? -14.609 -12.398 -10.25 1 82.38 277 GLY B C 1
ATOM 5496 O O . GLY B 1 277 ? -15.102 -11.406 -10.789 1 82.38 277 GLY B O 1
ATOM 5497 N N . VAL B 1 278 ? -15.273 -13.508 -9.938 1 84.12 278 VAL B N 1
ATOM 5498 C CA . VAL B 1 278 ? -16.719 -13.516 -10.117 1 84.12 278 VAL B CA 1
ATOM 5499 C C . VAL B 1 278 ? -17.406 -13.789 -8.781 1 84.12 278 VAL B C 1
ATOM 5501 O O . VAL B 1 278 ? -17.219 -14.852 -8.188 1 84.12 278 VAL B O 1
ATOM 5504 N N . ASN B 1 279 ? -18.078 -12.805 -8.391 1 86.25 279 ASN B N 1
ATOM 5505 C CA . ASN B 1 279 ? -18.781 -12.938 -7.121 1 86.25 279 ASN B CA 1
ATOM 5506 C C . ASN B 1 279 ? -19.906 -13.977 -7.207 1 86.25 279 ASN B C 1
ATOM 5508 O O . ASN B 1 279 ? -20.672 -14 -8.172 1 86.25 279 ASN B O 1
ATOM 5512 N N . ILE B 1 280 ? -19.891 -14.875 -6.293 1 91.44 280 ILE B N 1
ATOM 5513 C CA . ILE B 1 280 ? -20.984 -15.828 -6.176 1 91.44 280 ILE B CA 1
ATOM 5514 C C . ILE B 1 280 ? -21.672 -15.664 -4.82 1 91.44 280 ILE B C 1
ATOM 5516 O O . ILE B 1 280 ? -21.016 -15.305 -3.832 1 91.44 280 ILE B O 1
ATOM 5520 N N . LYS B 1 281 ? -22.891 -15.883 -4.758 1 90.5 281 LYS B N 1
ATOM 5521 C CA . LYS B 1 281 ? -23.656 -15.664 -3.537 1 90.5 281 LYS B CA 1
ATOM 5522 C C . LYS B 1 281 ? -23.609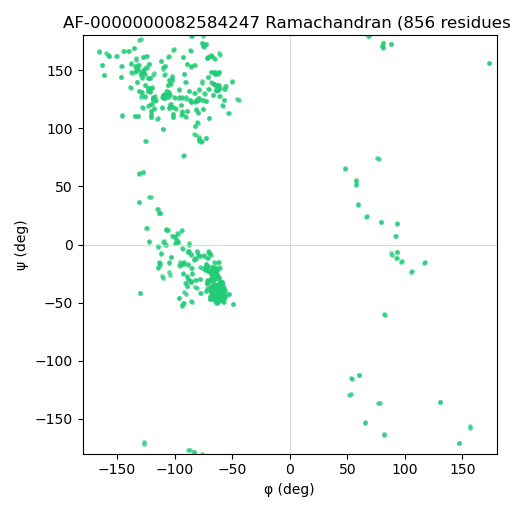 -16.891 -2.635 1 90.5 281 LYS B C 1
ATOM 5524 O O . LYS B 1 281 ? -23.797 -16.781 -1.421 1 90.5 281 LYS B O 1
ATOM 5529 N N . GLU B 1 282 ? -23.516 -18.016 -3.27 1 93.62 282 GLU B N 1
ATOM 5530 C CA . GLU B 1 282 ? -23.453 -19.281 -2.539 1 93.62 282 GLU B CA 1
ATOM 5531 C C . GLU B 1 282 ? -22.656 -20.328 -3.309 1 93.62 282 GLU B C 1
ATOM 5533 O O . GLU B 1 282 ? -22.422 -20.188 -4.512 1 93.62 282 GLU B O 1
ATOM 5538 N N . LYS B 1 283 ? -22.234 -21.359 -2.584 1 95.44 283 LYS B N 1
ATOM 5539 C CA . LYS B 1 283 ? -21.578 -22.484 -3.232 1 95.44 283 LYS B CA 1
ATOM 5540 C C . LYS B 1 283 ? -22.609 -23.5 -3.736 1 95.44 283 LYS B C 1
ATOM 5542 O O . LYS B 1 283 ? -23.719 -23.594 -3.209 1 95.44 283 LYS B O 1
ATOM 5547 N N . ALA B 1 284 ? -22.234 -24.188 -4.711 1 97.25 284 ALA B N 1
ATOM 5548 C CA . ALA B 1 284 ? -23.141 -25.125 -5.363 1 97.25 284 ALA B CA 1
ATOM 5549 C C . ALA B 1 284 ? -22.859 -26.562 -4.91 1 97.25 284 ALA B C 1
ATOM 5551 O O . ALA B 1 284 ? -21.891 -26.812 -4.203 1 97.25 284 ALA B O 1
ATOM 5552 N N . ASP B 1 285 ? -23.812 -27.391 -5.273 1 97.31 285 ASP B N 1
ATOM 5553 C CA . ASP B 1 285 ? -23.625 -28.812 -5.062 1 97.31 285 ASP B CA 1
ATOM 5554 C C . ASP B 1 285 ? -22.781 -29.422 -6.18 1 97.31 285 ASP B C 1
ATOM 5556 O O . ASP B 1 285 ? -22.109 -30.438 -5.973 1 97.31 285 ASP B O 1
ATOM 5560 N N . LEU B 1 286 ? -22.953 -28.797 -7.305 1 97.81 286 LEU B N 1
ATOM 5561 C CA . LEU B 1 286 ? -22.297 -29.297 -8.516 1 97.81 286 LEU B CA 1
ATOM 5562 C C . LEU B 1 286 ? -21.734 -28.141 -9.336 1 97.81 286 LEU B C 1
ATOM 5564 O O . LEU B 1 286 ? -22.406 -27.109 -9.5 1 97.81 286 LEU B O 1
ATOM 5568 N N . VAL B 1 287 ? -20.484 -28.344 -9.797 1 97.88 287 VAL B N 1
ATOM 5569 C CA . VAL B 1 287 ? -19.891 -27.406 -10.75 1 97.88 287 VAL B CA 1
ATOM 5570 C C . VAL B 1 287 ? -19.406 -28.172 -11.977 1 97.88 287 VAL B C 1
ATOM 5572 O O . VAL B 1 287 ? -18.766 -29.219 -11.859 1 97.88 287 VAL B O 1
ATOM 5575 N N . ILE B 1 288 ? -19.812 -27.75 -13.133 1 98 288 ILE B N 1
ATOM 5576 C CA . ILE B 1 288 ? -19.281 -28.266 -14.391 1 98 288 ILE B CA 1
ATOM 5577 C C . ILE B 1 288 ? -18.344 -27.25 -15.008 1 98 288 ILE B C 1
ATOM 5579 O O . ILE B 1 288 ? -18.75 -26.125 -15.336 1 98 288 ILE B O 1
ATOM 5583 N N . ALA B 1 289 ? -17.062 -27.703 -15.133 1 97.06 289 ALA B N 1
ATOM 5584 C CA . ALA B 1 289 ? -16.016 -26.734 -15.445 1 97.06 289 ALA B CA 1
ATOM 5585 C C . ALA B 1 289 ? -15.188 -27.188 -16.656 1 97.06 289 ALA B C 1
ATOM 5587 O O . ALA B 1 289 ? -15 -28.391 -16.859 1 97.06 289 ALA B O 1
ATOM 5588 N N . SER B 1 290 ? -14.781 -26.281 -17.453 1 96.12 290 SER B N 1
ATOM 5589 C CA . SER B 1 290 ? -13.82 -26.469 -18.547 1 96.12 290 SER B CA 1
ATOM 5590 C C . SER B 1 290 ? -12.648 -25.5 -18.422 1 96.12 290 SER B C 1
ATOM 5592 O O . SER B 1 290 ? -12.773 -24.438 -17.812 1 96.12 290 SER B O 1
ATOM 5594 N N . SER B 1 291 ? -11.484 -25.906 -18.953 1 91 291 SER B N 1
ATOM 5595 C CA . SER B 1 291 ? -10.328 -25.016 -18.984 1 91 291 SER B CA 1
ATOM 5596 C C . SER B 1 291 ? -10.43 -24 -20.125 1 91 291 SER B C 1
ATOM 5598 O O . SER B 1 291 ? -9.625 -23.078 -20.203 1 91 291 SER B O 1
ATOM 5600 N N . GLY B 1 292 ? -11.367 -24.203 -20.953 1 87.62 292 GLY B N 1
ATOM 5601 C CA . GLY B 1 292 ? -11.422 -23.438 -22.188 1 87.62 292 GLY B CA 1
ATOM 5602 C C . GLY B 1 292 ? -10.734 -24.125 -23.344 1 87.62 292 GLY B C 1
ATOM 5603 O O . GLY B 1 292 ? -10.297 -23.469 -24.297 1 87.62 292 GLY B O 1
ATOM 5604 N N . GLY B 1 293 ? -10.539 -25.375 -23.203 1 89.06 293 GLY B N 1
ATOM 5605 C CA . GLY B 1 293 ? -10 -26.188 -24.281 1 89.06 293 GLY B CA 1
ATOM 5606 C C . GLY B 1 293 ? -8.492 -26.125 -24.391 1 89.06 293 GLY B C 1
ATOM 5607 O O . GLY B 1 293 ? -7.809 -25.812 -23.406 1 89.06 293 GLY B O 1
ATOM 5608 N N . TYR B 1 294 ? -7.953 -26.562 -25.531 1 86.06 294 TYR B N 1
ATOM 5609 C CA . TYR B 1 294 ? -6.523 -26.547 -25.844 1 86.06 294 TYR B CA 1
ATOM 5610 C C . TYR B 1 294 ? -6.008 -25.109 -25.938 1 86.06 294 TYR B C 1
ATOM 5612 O O . TYR B 1 294 ? -6.652 -24.25 -26.531 1 86.06 294 TYR B O 1
ATOM 5620 N N . PRO B 1 295 ? -4.898 -24.953 -25.375 1 80.75 295 PRO B N 1
ATOM 5621 C CA . PRO B 1 295 ? -3.92 -25.906 -24.828 1 80.75 295 PRO B CA 1
ATOM 5622 C C . PRO B 1 295 ? -4.039 -26.062 -23.328 1 80.75 295 PRO B C 1
ATOM 5624 O O . PRO B 1 295 ? -3.285 -26.828 -22.719 1 80.75 295 PRO B O 1
ATOM 5627 N N . LYS B 1 296 ? -4.984 -25.453 -22.688 1 82.69 296 LYS B N 1
ATOM 5628 C CA . LYS B 1 296 ? -5.066 -25.422 -21.234 1 82.69 296 LYS B CA 1
ATOM 5629 C C . LYS B 1 296 ? -5.441 -26.781 -20.656 1 82.69 296 LYS B C 1
ATOM 5631 O O . LYS B 1 296 ? -5.246 -27.047 -19.469 1 82.69 296 LYS B O 1
ATOM 5636 N N . ASP B 1 297 ? -5.988 -27.609 -21.516 1 92.19 297 ASP B N 1
ATOM 5637 C CA . ASP B 1 297 ? -6.348 -28.953 -21.047 1 92.19 297 ASP B CA 1
ATOM 5638 C C . ASP B 1 297 ? -5.512 -30.016 -21.75 1 92.19 297 ASP B C 1
ATOM 5640 O O . ASP B 1 297 ? -5.977 -31.141 -21.953 1 92.19 297 ASP B O 1
ATOM 5644 N N . ILE B 1 298 ? -4.25 -29.656 -22.141 1 88.81 298 ILE B N 1
ATOM 5645 C CA . ILE B 1 298 ? -3.367 -30.547 -22.875 1 88.81 298 ILE B CA 1
ATOM 5646 C C . ILE B 1 298 ? -2.99 -31.75 -22.016 1 88.81 298 ILE B C 1
ATOM 5648 O O . ILE B 1 298 ? -2.811 -32.875 -22.516 1 88.81 298 ILE B O 1
ATOM 5652 N N . ASN B 1 299 ? -2.752 -31.562 -20.75 1 89.94 299 ASN B N 1
ATOM 5653 C CA . ASN B 1 299 ? -2.5 -32.594 -19.75 1 89.94 299 ASN B CA 1
ATOM 5654 C C . ASN B 1 299 ? -3.084 -32.25 -18.391 1 89.94 299 ASN B C 1
ATOM 5656 O O . ASN B 1 299 ? -3.58 -31.125 -18.203 1 89.94 299 ASN B O 1
ATOM 5660 N N . LEU B 1 300 ? -3.139 -33.188 -17.547 1 92 300 LEU B N 1
ATOM 5661 C CA . LEU B 1 300 ? -3.822 -33 -16.281 1 92 300 LEU B CA 1
ATOM 5662 C C . LEU B 1 300 ? -3.1 -31.953 -15.422 1 92 300 LEU B C 1
ATOM 5664 O O . LEU B 1 300 ? -3.738 -31.141 -14.758 1 92 300 LEU B O 1
ATOM 5668 N N . TYR B 1 301 ? -1.776 -31.938 -15.445 1 87 301 TYR B N 1
ATOM 5669 C CA . TYR B 1 301 ? -0.994 -30.984 -14.656 1 87 301 TYR B CA 1
ATOM 5670 C C . TYR B 1 301 ? -1.33 -29.547 -15.031 1 87 301 TYR B C 1
ATOM 5672 O O . TYR B 1 301 ? -1.579 -28.719 -14.164 1 87 301 TYR B O 1
ATOM 5680 N N . GLN B 1 302 ? -1.375 -29.234 -16.266 1 78.94 302 GLN B N 1
ATOM 5681 C CA . GLN B 1 302 ? -1.701 -27.906 -16.734 1 78.94 302 GLN B CA 1
ATOM 5682 C C . GLN B 1 302 ? -3.145 -27.531 -16.406 1 78.94 302 GLN B C 1
ATOM 5684 O O . GLN B 1 302 ? -3.455 -26.359 -16.172 1 78.94 302 GLN B O 1
ATOM 5689 N N . ALA B 1 303 ? -3.979 -28.516 -16.359 1 88.5 303 ALA B N 1
ATOM 5690 C CA . ALA B 1 303 ? -5.41 -28.281 -16.172 1 88.5 303 ALA B CA 1
ATOM 5691 C C . ALA B 1 303 ? -5.766 -28.219 -14.688 1 88.5 303 ALA B C 1
ATOM 5693 O O . ALA B 1 303 ? -6.918 -27.953 -14.336 1 88.5 303 ALA B O 1
ATOM 5694 N N . THR B 1 304 ? -4.762 -28.359 -13.852 1 88.69 304 THR B N 1
ATOM 5695 C CA . THR B 1 304 ? -5.008 -28.359 -12.414 1 88.69 304 THR B CA 1
ATOM 5696 C C . THR B 1 304 ? -5.68 -27.062 -11.969 1 88.69 304 THR B C 1
ATOM 5698 O O . THR B 1 304 ? -6.512 -27.078 -11.055 1 88.69 304 THR B O 1
ATOM 5701 N N . LYS B 1 305 ? -5.359 -26.047 -12.602 1 85.25 305 LYS B N 1
ATOM 5702 C CA . LYS B 1 305 ? -5.918 -24.734 -12.266 1 85.25 305 LYS B CA 1
ATOM 5703 C C . LYS B 1 305 ? -7.441 -24.75 -12.383 1 85.25 305 LYS B C 1
ATOM 5705 O O . LYS B 1 305 ? -8.133 -24.094 -11.602 1 85.25 305 LYS B O 1
ATOM 5710 N N . THR B 1 306 ? -7.945 -25.453 -13.312 1 91.69 306 THR B N 1
ATOM 5711 C CA . THR B 1 306 ? -9.391 -25.578 -13.492 1 91.69 306 THR B CA 1
ATOM 5712 C C . THR B 1 306 ? -10.039 -26.172 -12.242 1 91.69 306 THR B C 1
ATOM 5714 O O . THR B 1 306 ? -11.047 -25.656 -11.766 1 91.69 306 THR B O 1
ATOM 5717 N N . LEU B 1 307 ? -9.406 -27.188 -11.75 1 93.19 307 LEU B N 1
ATOM 5718 C CA . LEU B 1 307 ? -9.945 -27.859 -10.57 1 93.19 307 LEU B CA 1
ATOM 5719 C C . LEU B 1 307 ? -9.844 -26.969 -9.344 1 93.19 307 LEU B C 1
ATOM 5721 O O . LEU B 1 307 ? -10.789 -26.875 -8.555 1 93.19 307 LEU B O 1
ATOM 5725 N N . THR B 1 308 ? -8.773 -26.297 -9.266 1 88.81 308 THR B N 1
ATOM 5726 C CA . THR B 1 308 ? -8.539 -25.453 -8.102 1 88.81 308 THR B CA 1
ATOM 5727 C C . THR B 1 308 ? -9.5 -24.266 -8.086 1 88.81 308 THR B C 1
ATOM 5729 O O . THR B 1 308 ? -9.961 -23.859 -7.023 1 88.81 308 THR B O 1
ATOM 5732 N N . ASN B 1 309 ? -9.781 -23.75 -9.188 1 90.31 309 ASN B N 1
ATOM 5733 C CA . ASN B 1 309 ? -10.742 -22.656 -9.258 1 90.31 309 ASN B CA 1
ATOM 5734 C C . ASN B 1 309 ? -12.164 -23.141 -9.039 1 90.31 309 ASN B C 1
ATOM 5736 O O . ASN B 1 309 ? -12.945 -22.5 -8.336 1 90.31 309 ASN B O 1
ATOM 5740 N N . ALA B 1 310 ? -12.469 -24.281 -9.594 1 94.06 310 ALA B N 1
ATOM 5741 C CA . ALA B 1 310 ? -13.82 -24.828 -9.508 1 94.06 310 ALA B CA 1
ATOM 5742 C C . ALA B 1 310 ? -14.188 -25.156 -8.062 1 94.06 310 ALA B C 1
ATOM 5744 O O . ALA B 1 310 ? -15.344 -24.984 -7.66 1 94.06 310 ALA B O 1
ATOM 5745 N N . ARG B 1 311 ? -13.242 -25.609 -7.359 1 93.5 311 ARG B N 1
ATOM 5746 C CA . ARG B 1 311 ? -13.539 -26.031 -5.996 1 93.5 311 ARG B CA 1
ATOM 5747 C C . ARG B 1 311 ? -14.008 -24.859 -5.145 1 93.5 311 ARG B C 1
ATOM 5749 O O . ARG B 1 311 ? -14.703 -25.062 -4.141 1 93.5 311 ARG B O 1
ATOM 5756 N N . GLU B 1 312 ? -13.664 -23.672 -5.566 1 91.06 312 GLU B N 1
ATOM 5757 C CA . GLU B 1 312 ? -14.078 -22.484 -4.82 1 91.06 312 GLU B CA 1
ATOM 5758 C C . GLU B 1 312 ? -15.57 -22.219 -4.969 1 91.06 312 GLU B C 1
ATOM 5760 O O . GLU B 1 312 ? -16.156 -21.453 -4.203 1 91.06 312 GLU B O 1
ATOM 5765 N N . ALA B 1 313 ? -16.25 -22.875 -5.883 1 94.81 313 ALA B N 1
ATOM 5766 C CA . ALA B 1 313 ? -17.656 -22.656 -6.152 1 94.81 313 ALA B CA 1
ATOM 5767 C C . ALA B 1 313 ? -18.5 -23.828 -5.691 1 94.81 313 ALA B C 1
ATOM 5769 O O . ALA B 1 313 ? -19.719 -23.875 -5.941 1 94.81 313 ALA B O 1
ATOM 5770 N N . VAL B 1 314 ? -17.906 -24.766 -5.113 1 95.94 314 VAL B N 1
ATOM 5771 C CA . VAL B 1 314 ? -18.641 -25.969 -4.754 1 95.94 314 VAL B CA 1
ATOM 5772 C C . VAL B 1 314 ? -18.516 -26.219 -3.254 1 95.94 314 VAL B C 1
ATOM 5774 O O . VAL B 1 314 ? -17.469 -25.953 -2.654 1 95.94 314 VAL B O 1
ATOM 5777 N N . ASN B 1 315 ? -19.609 -26.703 -2.672 1 94.81 315 ASN B N 1
ATOM 5778 C CA . ASN B 1 315 ? -19.578 -27.125 -1.273 1 94.81 315 ASN B CA 1
ATOM 5779 C C . ASN B 1 315 ? -18.656 -28.312 -1.062 1 94.81 315 ASN B C 1
ATOM 5781 O O . ASN B 1 315 ? -18.516 -29.156 -1.946 1 94.81 315 ASN B O 1
ATOM 5785 N N . GLU B 1 316 ? -18.047 -28.297 0.202 1 92.06 316 GLU B N 1
ATOM 5786 C CA . GLU B 1 316 ? -17.25 -29.484 0.51 1 92.06 316 GLU B CA 1
ATOM 5787 C C . GLU B 1 316 ? -18.094 -30.766 0.39 1 92.06 316 GLU B C 1
ATOM 5789 O O . GLU B 1 316 ? -19.234 -30.797 0.83 1 92.06 316 GLU B O 1
ATOM 5794 N N . GLY B 1 317 ? -17.5 -31.672 -0.252 1 93.25 317 GLY B N 1
ATOM 5795 C CA . GLY B 1 317 ? -18.234 -32.906 -0.498 1 93.25 317 GLY B CA 1
ATOM 5796 C C . GLY B 1 317 ? -19.047 -32.875 -1.771 1 93.25 317 GLY B C 1
ATOM 5797 O O . GLY B 1 317 ? -19.625 -33.906 -2.17 1 93.25 317 GLY B O 1
ATOM 5798 N N . GLY B 1 318 ? -19.141 -31.75 -2.377 1 96 318 GLY B N 1
ATOM 5799 C CA . GLY B 1 318 ? -19.859 -31.609 -3.629 1 96 318 GLY B CA 1
ATOM 5800 C C . GLY B 1 318 ? -19.109 -32.156 -4.82 1 96 318 GLY B C 1
ATOM 5801 O O . GLY B 1 318 ? -18.047 -32.75 -4.664 1 96 318 GLY B O 1
ATOM 5802 N N . TYR B 1 319 ? -19.75 -32.062 -6.039 1 97.62 319 TYR B N 1
ATOM 5803 C CA . TYR B 1 319 ? -19.172 -32.656 -7.242 1 97.62 319 TYR B CA 1
ATOM 5804 C C . TYR B 1 319 ? -18.578 -31.594 -8.156 1 97.62 319 TYR B C 1
ATOM 5806 O O . TYR B 1 319 ? -19.141 -30.516 -8.305 1 97.62 319 TYR B O 1
ATOM 5814 N N . ILE B 1 320 ? -17.469 -31.938 -8.75 1 97.94 320 ILE B N 1
ATOM 5815 C CA . ILE B 1 320 ? -16.859 -31.172 -9.836 1 97.94 320 ILE B CA 1
ATOM 5816 C C . ILE B 1 320 ? -16.75 -32.031 -11.086 1 97.94 320 ILE B C 1
ATOM 5818 O O . ILE B 1 320 ? -16.031 -33.062 -11.078 1 97.94 320 ILE B O 1
ATOM 5822 N N . ILE B 1 321 ? -17.5 -31.719 -12.109 1 98.31 321 ILE B N 1
ATOM 5823 C CA . ILE B 1 321 ? -17.297 -32.312 -13.422 1 98.31 321 ILE B CA 1
ATOM 5824 C C . ILE B 1 321 ? -16.391 -31.438 -14.266 1 98.31 321 ILE B C 1
ATOM 5826 O O . ILE B 1 321 ? -16.75 -30.312 -14.609 1 98.31 321 ILE B O 1
ATOM 5830 N N . ALA B 1 322 ? -15.219 -31.953 -14.586 1 98 322 ALA B N 1
ATOM 5831 C CA . ALA B 1 322 ? -14.25 -31.156 -15.328 1 98 322 ALA B CA 1
ATOM 5832 C C . ALA B 1 322 ? -14.062 -31.688 -16.75 1 98 322 ALA B C 1
ATOM 5834 O O . ALA B 1 322 ? -13.719 -32.875 -16.938 1 98 322 ALA B O 1
ATOM 5835 N N . LEU B 1 323 ? -14.391 -30.875 -17.719 1 97.75 323 LEU B N 1
ATOM 5836 C CA . LEU B 1 323 ? -14.148 -31.188 -19.109 1 97.75 323 LEU B CA 1
ATOM 5837 C C . LEU B 1 323 ? -12.703 -30.875 -19.5 1 97.75 323 LEU B C 1
ATOM 5839 O O . LEU B 1 323 ? -12.398 -29.734 -19.875 1 97.75 323 LEU B O 1
ATOM 5843 N N . LEU B 1 324 ? -11.836 -31.875 -19.438 1 96.94 324 LEU B N 1
ATOM 5844 C CA . LEU B 1 324 ? -10.406 -31.766 -19.719 1 96.94 324 LEU B CA 1
ATOM 5845 C C . LEU B 1 324 ? -9.93 -32.906 -20.609 1 96.94 324 LEU B C 1
ATOM 5847 O O . LEU B 1 324 ? -9.812 -34.062 -20.156 1 96.94 324 LEU B O 1
ATOM 5851 N N . GLN B 1 325 ? -9.594 -32.594 -21.812 1 96.5 325 GLN B N 1
ATOM 5852 C CA . GLN B 1 325 ? -9.242 -33.656 -22.734 1 96.5 325 GLN B CA 1
ATOM 5853 C C . GLN B 1 325 ? -8 -34.406 -22.25 1 96.5 325 GLN B C 1
ATOM 5855 O O . GLN B 1 325 ? -7.973 -35.625 -22.25 1 96.5 325 GLN B O 1
ATOM 5860 N N . CYS B 1 326 ? -6.914 -33.719 -21.906 1 95.38 326 CYS B N 1
ATOM 5861 C CA . CYS B 1 326 ? -5.66 -34.25 -21.391 1 95.38 326 CYS B CA 1
ATOM 5862 C C . CYS B 1 326 ? -5.062 -35.25 -22.375 1 95.38 326 CYS B C 1
ATOM 5864 O O . CYS B 1 326 ? -4.73 -36.375 -22 1 95.38 326 CYS B O 1
ATOM 5866 N N . ARG B 1 327 ? -4.895 -34.781 -23.562 1 92.5 327 ARG B N 1
ATOM 5867 C CA . ARG B 1 327 ? -4.422 -35.656 -24.641 1 92.5 327 ARG B CA 1
ATOM 5868 C C . ARG B 1 327 ? -2.994 -36.125 -24.375 1 92.5 327 ARG B C 1
ATOM 5870 O O . ARG B 1 327 ? -2.572 -37.156 -24.875 1 92.5 327 ARG B O 1
ATOM 5877 N N . GLU B 1 328 ? -2.281 -35.5 -23.469 1 90.88 328 GLU B N 1
ATOM 5878 C CA . GLU B 1 328 ? -0.914 -35.875 -23.125 1 90.88 328 GLU B CA 1
ATOM 5879 C C . GLU B 1 328 ? -0.855 -36.562 -21.766 1 90.88 328 GLU B C 1
ATOM 5881 O O . GLU B 1 328 ? 0.22 -36.688 -21.188 1 90.88 328 GLU B O 1
ATOM 5886 N N . GLY B 1 329 ? -1.997 -36.906 -21.312 1 93 329 GLY B N 1
ATOM 5887 C CA . GLY B 1 329 ? -2.051 -37.625 -20.062 1 93 329 GLY B CA 1
ATOM 5888 C C . GLY B 1 329 ? -1.855 -36.781 -18.844 1 93 329 GLY B C 1
ATOM 5889 O O . GLY B 1 329 ? -2.51 -35.719 -18.703 1 93 329 GLY B O 1
ATOM 5890 N N . LEU B 1 330 ? -1.052 -37.281 -17.922 1 92.19 330 LEU B N 1
ATOM 5891 C CA . LEU B 1 330 ? -0.885 -36.594 -16.641 1 92.19 330 LEU B CA 1
ATOM 5892 C C . LEU B 1 330 ? -0.087 -35.312 -16.812 1 92.19 330 LEU B C 1
ATOM 5894 O O . LEU B 1 330 ? -0.431 -34.281 -16.234 1 92.19 330 LEU B O 1
ATOM 5898 N N . GLY B 1 331 ? 0.882 -35.469 -17.688 1 83.5 331 GLY B N 1
ATOM 5899 C CA . GLY B 1 331 ? 1.812 -34.344 -17.812 1 83.5 331 GLY B CA 1
ATOM 5900 C C . GLY B 1 331 ? 2.682 -34.156 -16.594 1 83.5 331 GLY B C 1
ATOM 5901 O O . GLY B 1 331 ? 2.676 -35 -15.68 1 83.5 331 GLY B O 1
ATOM 5902 N N . GLY B 1 332 ? 3.52 -33.188 -16.672 1 75.69 332 GLY B N 1
ATOM 5903 C CA . GLY B 1 332 ? 4.414 -32.875 -15.57 1 75.69 332 GLY B CA 1
ATOM 5904 C C . GLY B 1 332 ? 5.641 -33.781 -15.539 1 75.69 332 GLY B C 1
ATOM 5905 O O . GLY B 1 332 ? 5.77 -34.688 -16.344 1 75.69 332 GLY B O 1
ATOM 5906 N N . GLY B 1 333 ? 6.637 -33.469 -14.695 1 78.56 333 GLY B N 1
ATOM 5907 C CA . GLY B 1 333 ? 7.836 -34.25 -14.5 1 78.56 333 GLY B CA 1
ATOM 5908 C C . GLY B 1 333 ? 7.598 -35.5 -13.68 1 78.56 333 GLY B C 1
ATOM 5909 O O . GLY B 1 333 ? 6.477 -35.75 -13.227 1 78.56 333 GLY B O 1
ATOM 5910 N N . LYS B 1 334 ? 8.5 -36.312 -13.586 1 84.69 334 LYS B N 1
ATOM 5911 C CA . LYS B 1 334 ? 8.43 -37.594 -12.922 1 84.69 334 LYS B CA 1
ATOM 5912 C C . LYS B 1 334 ? 7.914 -37.469 -11.492 1 84.69 334 LYS B C 1
ATOM 5914 O O . LYS B 1 334 ? 7.051 -38.219 -11.055 1 84.69 334 LYS B O 1
ATOM 5919 N N . GLU B 1 335 ? 8.367 -36.531 -10.82 1 84.94 335 GLU B N 1
ATOM 5920 C CA . GLU B 1 335 ? 7.996 -36.344 -9.422 1 84.94 335 GLU B CA 1
ATOM 5921 C C . GLU B 1 335 ? 6.512 -36.031 -9.273 1 84.94 335 GLU B C 1
ATOM 5923 O O . GLU B 1 335 ? 5.867 -36.469 -8.328 1 84.94 335 GLU B O 1
ATOM 5928 N N . ILE B 1 336 ? 6.023 -35.312 -10.219 1 86.56 336 ILE B N 1
ATOM 5929 C CA . ILE B 1 336 ? 4.613 -34.938 -10.227 1 86.56 336 ILE B CA 1
ATOM 5930 C C . ILE B 1 336 ? 3.756 -36.156 -10.492 1 86.56 336 ILE B C 1
ATOM 5932 O O . ILE B 1 336 ? 2.781 -36.406 -9.781 1 86.56 336 ILE B O 1
ATOM 5936 N N . GLN B 1 337 ? 4.176 -36.906 -11.43 1 90.81 337 GLN B N 1
ATOM 5937 C CA . GLN B 1 337 ? 3.449 -38.125 -11.781 1 90.81 337 GLN B CA 1
ATOM 5938 C C . GLN B 1 337 ? 3.484 -39.125 -10.641 1 90.81 337 GLN B C 1
ATOM 5940 O O . GLN B 1 337 ? 2.477 -39.781 -10.344 1 90.81 337 GLN B O 1
ATOM 5945 N N . ASP B 1 338 ? 4.656 -39.219 -10.016 1 90.44 338 ASP B N 1
ATOM 5946 C CA . ASP B 1 338 ? 4.801 -40.125 -8.898 1 90.44 338 ASP B CA 1
ATOM 5947 C C . ASP B 1 338 ? 3.82 -39.781 -7.777 1 90.44 338 ASP B C 1
ATOM 5949 O O . ASP B 1 338 ? 3.242 -40.688 -7.156 1 90.44 338 ASP B O 1
ATOM 5953 N N . LEU B 1 339 ? 3.67 -38.594 -7.516 1 91.5 339 LEU B N 1
ATOM 5954 C CA . LEU B 1 339 ? 2.785 -38.125 -6.449 1 91.5 339 LEU B CA 1
ATOM 5955 C C . LEU B 1 339 ? 1.346 -38.562 -6.719 1 91.5 339 LEU B C 1
ATOM 5957 O O . LEU B 1 339 ? 0.605 -38.906 -5.789 1 91.5 339 LEU B O 1
ATOM 5961 N N . ILE B 1 340 ? 0.946 -38.531 -7.988 1 91.19 340 ILE B N 1
ATOM 5962 C CA . ILE B 1 340 ? -0.424 -38.844 -8.375 1 91.19 340 ILE B CA 1
ATOM 5963 C C . ILE B 1 340 ? -0.612 -40.375 -8.422 1 91.19 340 ILE B C 1
ATOM 5965 O O . ILE B 1 340 ? -1.618 -40.906 -7.93 1 91.19 340 ILE B O 1
ATOM 5969 N N . LEU B 1 341 ? 0.401 -41.062 -8.867 1 91.56 341 LEU B N 1
ATOM 5970 C CA . LEU B 1 341 ? 0.286 -42.5 -9.203 1 91.56 341 LEU B CA 1
ATOM 5971 C C . LEU B 1 341 ? 0.6 -43.375 -7.996 1 91.56 341 LEU B C 1
ATOM 5973 O O . LEU B 1 341 ? 0 -44.438 -7.824 1 91.56 341 LEU B O 1
ATOM 5977 N N . ASN B 1 342 ? 1.488 -42.906 -7.168 1 90.81 342 ASN B N 1
ATOM 5978 C CA . ASN B 1 342 ? 2.135 -43.875 -6.289 1 90.81 342 ASN B CA 1
ATOM 5979 C C . ASN B 1 342 ? 1.645 -43.75 -4.848 1 90.81 342 ASN B C 1
ATOM 5981 O O . ASN B 1 342 ? 2.076 -44.5 -3.967 1 90.81 342 ASN B O 1
ATOM 5985 N N . TYR B 1 343 ? 0.822 -42.906 -4.617 1 92.56 343 TYR B N 1
ATOM 5986 C CA . TYR B 1 343 ? 0.261 -42.719 -3.281 1 92.56 343 TYR B CA 1
ATOM 5987 C C . TYR B 1 343 ? -1.262 -42.781 -3.318 1 92.56 343 TYR B C 1
ATOM 5989 O O . TYR B 1 343 ? -1.881 -42.312 -4.277 1 92.56 343 TYR B O 1
ATOM 5997 N N . ASP B 1 344 ? -1.848 -43.312 -2.232 1 89.31 344 ASP B N 1
ATOM 5998 C CA . ASP B 1 344 ? -3.301 -43.469 -2.24 1 89.31 344 ASP B CA 1
ATOM 5999 C C . ASP B 1 344 ? -3.928 -42.719 -1.054 1 89.31 344 ASP B C 1
ATOM 6001 O O . ASP B 1 344 ? -5.121 -42.875 -0.784 1 89.31 344 ASP B O 1
ATOM 6005 N N . ASN B 1 345 ? -3.033 -42.062 -0.323 1 91 345 ASN B N 1
ATOM 6006 C CA . ASN B 1 345 ? -3.58 -41.25 0.775 1 91 345 ASN B CA 1
ATOM 6007 C C . ASN B 1 345 ? -2.9 -39.906 0.875 1 91 345 ASN B C 1
ATOM 6009 O O . ASN B 1 345 ? -1.748 -39.75 0.468 1 91 345 ASN B O 1
ATOM 6013 N N . ILE B 1 346 ? -3.66 -39 1.466 1 89.31 346 ILE B N 1
ATOM 6014 C CA . ILE B 1 346 ? -3.25 -37.594 1.48 1 89.31 346 ILE B CA 1
ATOM 6015 C C . ILE B 1 346 ? -2.045 -37.406 2.4 1 89.31 346 ILE B C 1
ATOM 6017 O O . ILE B 1 346 ? -1.168 -36.594 2.137 1 89.31 346 ILE B O 1
ATOM 6021 N N . LEU B 1 347 ? -1.942 -38.188 3.406 1 91.44 347 LEU B N 1
ATOM 6022 C CA . LEU B 1 347 ? -0.862 -38.062 4.379 1 91.44 347 LEU B CA 1
ATOM 6023 C C . LEU B 1 347 ? 0.479 -38.438 3.746 1 91.44 347 LEU B C 1
ATOM 6025 O O . LEU B 1 347 ? 1.47 -37.719 3.941 1 91.44 347 LEU B O 1
ATOM 6029 N N . ASP B 1 348 ? 0.483 -39.531 3.027 1 92.5 348 ASP B N 1
ATOM 6030 C CA . ASP B 1 348 ? 1.711 -39.938 2.363 1 92.5 348 ASP B CA 1
ATOM 6031 C C . ASP B 1 348 ? 2.105 -38.969 1.26 1 92.5 348 ASP B C 1
ATOM 6033 O O . ASP B 1 348 ? 3.291 -38.719 1.035 1 92.5 348 ASP B O 1
ATOM 6037 N N . ARG B 1 349 ? 1.178 -38.5 0.574 1 92.75 349 ARG B N 1
ATOM 6038 C CA . ARG B 1 349 ? 1.455 -37.469 -0.433 1 92.75 349 ARG B CA 1
ATOM 6039 C C . ARG B 1 349 ? 2.08 -36.25 0.199 1 92.75 349 ARG B C 1
ATOM 6041 O O . ARG B 1 349 ? 3.049 -35.688 -0.328 1 92.75 349 ARG B O 1
ATOM 6048 N N . GLU B 1 350 ? 1.486 -35.844 1.299 1 91.12 350 GLU B N 1
ATOM 6049 C CA . GLU B 1 350 ? 2.006 -34.688 2.006 1 91.12 350 GLU B CA 1
ATOM 6050 C C . GLU B 1 350 ? 3.455 -34.906 2.436 1 91.12 350 GLU B C 1
ATOM 6052 O O . GLU B 1 350 ? 4.289 -34 2.301 1 91.12 350 GLU B O 1
ATOM 6057 N N . ARG B 1 351 ? 3.74 -36.062 2.939 1 91.25 351 ARG B N 1
ATOM 6058 C CA . ARG B 1 351 ? 5.098 -36.406 3.342 1 91.25 351 ARG B CA 1
ATOM 6059 C C . ARG B 1 351 ? 6.066 -36.281 2.168 1 91.25 351 ARG B C 1
ATOM 6061 O O . ARG B 1 351 ? 7.191 -35.812 2.326 1 91.25 351 ARG B O 1
ATOM 6068 N N . PHE B 1 352 ? 5.578 -36.844 1.138 1 90.44 352 PHE B N 1
ATOM 6069 C CA . PHE B 1 352 ? 6.391 -36.781 -0.071 1 90.44 352 PHE B CA 1
ATOM 6070 C C . PHE B 1 352 ? 6.676 -35.344 -0.486 1 90.44 352 PHE B C 1
ATOM 6072 O O . PHE B 1 352 ? 7.805 -35.031 -0.852 1 90.44 352 PHE B O 1
ATOM 6079 N N . VAL B 1 353 ? 5.688 -34.469 -0.445 1 89.31 353 VAL B N 1
ATOM 6080 C CA . VAL B 1 353 ? 5.836 -33.062 -0.824 1 89.31 353 VAL B CA 1
ATOM 6081 C C . VAL B 1 353 ? 6.781 -32.375 0.146 1 89.31 353 VAL B C 1
ATOM 6083 O O . VAL B 1 353 ? 7.648 -31.594 -0.271 1 89.31 353 VAL B O 1
ATOM 6086 N N . ARG B 1 354 ? 6.594 -32.688 1.421 1 87.19 354 ARG B N 1
ATOM 6087 C CA . ARG B 1 354 ? 7.414 -32.062 2.457 1 87.19 354 ARG B CA 1
ATOM 6088 C C . ARG B 1 354 ? 8.883 -32.406 2.285 1 87.19 354 ARG B C 1
ATOM 6090 O O . ARG B 1 354 ? 9.766 -31.609 2.584 1 87.19 354 ARG B O 1
ATOM 6097 N N . ASN B 1 355 ? 8.969 -33.719 1.771 1 84.44 355 ASN B N 1
ATOM 6098 C CA . ASN B 1 355 ? 10.328 -34.188 1.523 1 84.44 355 ASN B CA 1
ATOM 6099 C C . ASN B 1 355 ? 10.883 -33.625 0.217 1 84.44 355 ASN B C 1
ATOM 6101 O O . ASN B 1 355 ? 10.539 -34.094 -0.864 1 84.44 355 ASN B O 1
ATOM 6105 N N . ASN B 1 356 ? 11.547 -32.562 0.174 1 78.81 356 ASN B N 1
ATOM 6106 C CA . ASN B 1 356 ? 12.102 -31.859 -0.976 1 78.81 356 ASN B CA 1
ATOM 6107 C C . ASN B 1 356 ? 11.016 -31.109 -1.748 1 78.81 356 ASN B C 1
ATOM 6109 O O . ASN B 1 356 ? 10.695 -31.469 -2.881 1 78.81 356 ASN B O 1
ATOM 6113 N N . PHE B 1 357 ? 10.586 -30.141 -1.303 1 81.5 357 PHE B N 1
ATOM 6114 C CA . PHE B 1 357 ? 9.469 -29.359 -1.805 1 81.5 357 PHE B CA 1
ATOM 6115 C C . PHE B 1 357 ? 9.766 -28.828 -3.207 1 81.5 357 PHE B C 1
ATOM 6117 O O . PHE B 1 357 ? 10.883 -28.406 -3.496 1 81.5 357 PHE B O 1
ATOM 6124 N N . SER B 1 358 ? 8.82 -29.094 -4.094 1 80 358 SER B N 1
ATOM 6125 C CA . SER B 1 358 ? 8.797 -28.422 -5.391 1 80 358 SER B CA 1
ATOM 6126 C C . SER B 1 358 ? 7.398 -27.906 -5.723 1 80 358 SER B C 1
ATOM 6128 O O . SER B 1 358 ? 6.398 -28.469 -5.254 1 80 358 SER B O 1
ATOM 6130 N N . ILE B 1 359 ? 7.395 -26.891 -6.469 1 76.69 359 ILE B N 1
ATOM 6131 C CA . ILE B 1 359 ? 6.113 -26.281 -6.82 1 76.69 359 ILE B CA 1
ATOM 6132 C C . ILE B 1 359 ? 5.25 -27.297 -7.562 1 76.69 359 ILE B C 1
ATOM 6134 O O . ILE B 1 359 ? 4.035 -27.375 -7.348 1 76.69 359 ILE B O 1
ATOM 6138 N N . GLY B 1 360 ? 5.957 -28.047 -8.367 1 80.31 360 GLY B N 1
ATOM 6139 C CA . GLY B 1 360 ? 5.211 -29.062 -9.094 1 80.31 360 GLY B CA 1
ATOM 6140 C C . GLY B 1 360 ? 4.559 -30.094 -8.18 1 80.31 360 GLY B C 1
ATOM 6141 O O . GLY B 1 360 ? 3.389 -30.422 -8.352 1 80.31 360 GLY B O 1
ATOM 6142 N N . LYS B 1 361 ? 5.34 -30.547 -7.262 1 86.31 361 LYS B N 1
ATOM 6143 C CA . LYS B 1 361 ? 4.797 -31.484 -6.281 1 86.31 361 LYS B CA 1
ATOM 6144 C C . LYS B 1 361 ? 3.627 -30.859 -5.52 1 86.31 361 LYS B C 1
ATOM 6146 O O . LYS B 1 361 ? 2.623 -31.531 -5.266 1 86.31 361 LYS B O 1
ATOM 6151 N N . PHE B 1 362 ? 3.791 -29.656 -5.242 1 87.81 362 PHE B N 1
ATOM 6152 C CA . PHE B 1 362 ? 2.756 -28.969 -4.484 1 87.81 362 PHE B CA 1
ATOM 6153 C C . PHE B 1 362 ? 1.472 -28.859 -5.301 1 87.81 362 PHE B C 1
ATOM 6155 O O . PHE B 1 362 ? 0.378 -29.094 -4.777 1 87.81 362 PHE B O 1
ATOM 6162 N N . ILE B 1 363 ? 1.617 -28.5 -6.461 1 85.44 363 ILE B N 1
ATOM 6163 C CA . ILE B 1 363 ? 0.454 -28.375 -7.332 1 85.44 363 ILE B CA 1
ATOM 6164 C C . ILE B 1 363 ? -0.26 -29.719 -7.438 1 85.44 363 ILE B C 1
ATOM 6166 O O . ILE B 1 363 ? -1.486 -29.781 -7.32 1 85.44 363 ILE B O 1
ATOM 6170 N N . ALA B 1 364 ? 0.493 -30.703 -7.652 1 89.44 364 ALA B N 1
ATOM 6171 C CA . ALA B 1 364 ? -0.077 -32.031 -7.723 1 89.44 364 ALA B CA 1
ATOM 6172 C C . ALA B 1 364 ? -0.752 -32.438 -6.41 1 89.44 364 ALA B C 1
ATOM 6174 O O . ALA B 1 364 ? -1.816 -33.062 -6.41 1 89.44 364 ALA B O 1
ATOM 6175 N N . TYR B 1 365 ? -0.096 -32.094 -5.379 1 90.94 365 TYR B N 1
ATOM 6176 C CA . TYR B 1 365 ? -0.673 -32.344 -4.062 1 90.94 365 TYR B CA 1
ATOM 6177 C C . TYR B 1 365 ? -2.014 -31.625 -3.914 1 90.94 365 TYR B C 1
ATOM 6179 O O . TYR B 1 365 ? -2.98 -32.219 -3.422 1 90.94 365 TYR B O 1
ATOM 6187 N N . CYS B 1 366 ? -2.062 -30.422 -4.328 1 89.69 366 CYS B N 1
ATOM 6188 C CA . CYS B 1 366 ? -3.297 -29.641 -4.266 1 89.69 366 CYS B CA 1
ATOM 6189 C C . CYS B 1 366 ? -4.406 -30.312 -5.062 1 89.69 366 CYS B C 1
ATOM 6191 O O . CYS B 1 366 ? -5.551 -30.375 -4.613 1 89.69 366 CYS B O 1
ATOM 6193 N N . MET B 1 367 ? -4.059 -30.75 -6.152 1 90.38 367 MET B N 1
ATOM 6194 C CA . MET B 1 367 ? -5.027 -31.438 -7 1 90.38 367 MET B CA 1
ATOM 6195 C C . MET B 1 367 ? -5.57 -32.688 -6.309 1 90.38 367 MET B C 1
ATOM 6197 O O . MET B 1 367 ? -6.781 -32.906 -6.289 1 90.38 367 MET B O 1
ATOM 6201 N N . CYS B 1 368 ? -4.672 -33.438 -5.773 1 92.5 368 CYS B N 1
ATOM 6202 C CA . CYS B 1 368 ? -5.086 -34.656 -5.074 1 92.5 368 CYS B CA 1
ATOM 6203 C C . CYS B 1 368 ? -5.934 -34.312 -3.855 1 92.5 368 CYS B C 1
ATOM 6205 O O . CYS B 1 368 ? -6.891 -35.031 -3.543 1 92.5 368 CYS B O 1
ATOM 6207 N N . GLU B 1 369 ? -5.516 -33.312 -3.219 1 90.88 369 GLU B N 1
ATOM 6208 C CA . GLU B 1 369 ? -6.301 -32.875 -2.068 1 90.88 369 GLU B CA 1
ATOM 6209 C C . GLU B 1 369 ? -7.707 -32.469 -2.488 1 90.88 369 GLU B C 1
ATOM 6211 O O . GLU B 1 369 ? -8.68 -32.719 -1.778 1 90.88 369 GLU B O 1
ATOM 6216 N N . THR B 1 370 ? -7.812 -31.734 -3.6 1 91.19 370 THR B N 1
ATOM 6217 C CA . THR B 1 370 ? -9.109 -31.359 -4.141 1 91.19 370 THR B CA 1
ATOM 6218 C C . THR B 1 370 ? -9.977 -32.594 -4.395 1 91.19 370 THR B C 1
ATOM 6220 O O . THR B 1 370 ? -11.141 -32.625 -3.996 1 91.19 370 THR B O 1
ATOM 6223 N N . ALA B 1 371 ? -9.383 -33.562 -4.945 1 92.94 371 ALA B N 1
ATOM 6224 C CA . ALA B 1 371 ? -10.109 -34.781 -5.273 1 92.94 371 ALA B CA 1
ATOM 6225 C C . ALA B 1 371 ? -10.453 -35.562 -4.016 1 92.94 371 ALA B C 1
ATOM 6227 O O . ALA B 1 371 ? -11.336 -36.438 -4.039 1 92.94 371 ALA B O 1
ATOM 6228 N N . TYR B 1 372 ? -9.727 -35.312 -2.994 1 89.56 372 TYR B N 1
ATOM 6229 C CA . TYR B 1 372 ? -10.008 -35.938 -1.714 1 89.56 372 TYR B CA 1
ATOM 6230 C C . TYR B 1 372 ? -11.18 -35.281 -1.011 1 89.56 372 TYR B C 1
ATOM 6232 O O . TYR B 1 372 ? -12.023 -35.938 -0.414 1 89.56 372 TYR B O 1
ATOM 6240 N N . LYS B 1 373 ? -11.211 -34 -1.069 1 90.75 373 LYS B N 1
ATOM 6241 C CA . LYS B 1 373 ? -12.211 -33.219 -0.34 1 90.75 373 LYS B CA 1
ATOM 6242 C C . LYS B 1 373 ? -13.508 -33.094 -1.132 1 90.75 373 LYS B C 1
ATOM 6244 O O . LYS B 1 373 ? -14.578 -32.906 -0.555 1 90.75 373 LYS B O 1
ATOM 6249 N N . PHE B 1 374 ? -13.375 -33.219 -2.439 1 94.69 374 PHE B N 1
ATOM 6250 C CA . PHE B 1 374 ? -14.508 -33.125 -3.352 1 94.69 374 PHE B CA 1
ATOM 6251 C C . PHE B 1 374 ? -14.602 -34.344 -4.23 1 94.69 374 PHE B C 1
ATOM 6253 O O . PHE B 1 374 ? -13.68 -35.156 -4.262 1 94.69 374 PHE B O 1
ATOM 6260 N N . LYS B 1 375 ? -15.758 -34.5 -4.805 1 96.06 375 LYS B N 1
ATOM 6261 C CA . LYS B 1 375 ? -15.922 -35.594 -5.766 1 96.06 375 LYS B CA 1
ATOM 6262 C C . LYS B 1 375 ? -15.672 -35.094 -7.191 1 96.06 375 LYS B C 1
ATOM 6264 O O . LYS B 1 375 ? -16.484 -34.375 -7.758 1 96.06 375 LYS B O 1
ATOM 6269 N N . VAL B 1 376 ? -14.531 -35.594 -7.77 1 97.5 376 VAL B N 1
ATOM 6270 C CA . VAL B 1 376 ? -14.102 -35.062 -9.055 1 97.5 376 VAL B CA 1
ATOM 6271 C C . VAL B 1 376 ? -14.336 -36.125 -10.148 1 97.5 376 VAL B C 1
ATOM 6273 O O . VAL B 1 376 ? -13.914 -37.281 -10.016 1 97.5 376 VAL B O 1
ATOM 6276 N N . ILE B 1 377 ? -15.031 -35.75 -11.18 1 98 377 ILE B N 1
ATOM 6277 C CA . ILE B 1 377 ? -15.219 -36.562 -12.383 1 98 377 ILE B CA 1
ATOM 6278 C C . ILE B 1 377 ? -14.609 -35.844 -13.578 1 98 377 ILE B C 1
ATOM 6280 O O . ILE B 1 377 ? -14.953 -34.688 -13.875 1 98 377 ILE B O 1
ATOM 6284 N N . LEU B 1 378 ? -13.703 -36.5 -14.266 1 97.94 378 LEU B N 1
ATOM 6285 C CA . LEU B 1 378 ? -13.086 -35.969 -15.469 1 97.94 378 LEU B CA 1
ATOM 6286 C C . LEU B 1 378 ? -13.75 -36.531 -16.719 1 97.94 378 LEU B C 1
ATOM 6288 O O . LEU B 1 378 ? -13.828 -37.75 -16.891 1 97.94 378 LEU B O 1
ATOM 6292 N N . VAL B 1 379 ? -14.336 -35.656 -17.453 1 97.94 379 VAL B N 1
ATOM 6293 C CA . VAL B 1 379 ? -14.594 -36.031 -18.844 1 97.94 379 VAL B CA 1
ATOM 6294 C C . VAL B 1 379 ? -13.328 -35.844 -19.672 1 97.94 379 VAL B C 1
ATOM 6296 O O . VAL B 1 379 ? -12.93 -34.688 -19.969 1 97.94 379 VAL B O 1
ATOM 6299 N N . SER B 1 380 ? -12.695 -36.938 -20 1 97.62 380 SER B N 1
ATOM 6300 C CA . SER B 1 380 ? -11.328 -36.812 -20.5 1 97.62 380 SER B CA 1
ATOM 6301 C C . SER B 1 380 ? -10.914 -38.062 -21.297 1 97.62 380 SER B C 1
ATOM 6303 O O . SER B 1 380 ? -11.609 -39.062 -21.281 1 97.62 380 SER B O 1
ATOM 6305 N N . ASP B 1 381 ? -9.859 -37.906 -22.031 1 96 381 ASP B N 1
ATOM 6306 C CA . ASP B 1 381 ? -9.242 -39 -22.75 1 96 381 ASP B CA 1
ATOM 6307 C C . ASP B 1 381 ? -8.203 -39.719 -21.891 1 96 381 ASP B C 1
ATOM 6309 O O . ASP B 1 381 ? -7.68 -40.75 -22.266 1 96 381 ASP B O 1
ATOM 6313 N N . ILE B 1 382 ? -7.941 -39.188 -20.766 1 95.19 382 ILE B N 1
ATOM 6314 C CA . ILE B 1 382 ? -6.941 -39.812 -19.891 1 95.19 382 ILE B CA 1
ATOM 6315 C C . ILE B 1 382 ? -7.418 -41.188 -19.438 1 95.19 382 ILE B C 1
ATOM 6317 O O . ILE B 1 382 ? -8.617 -41.406 -19.281 1 95.19 382 ILE B O 1
ATOM 6321 N N . LYS B 1 383 ? -6.469 -42.062 -19.234 1 94.62 383 LYS B N 1
ATOM 6322 C CA . LYS B 1 383 ? -6.812 -43.406 -18.75 1 94.62 383 LYS B CA 1
ATOM 6323 C C . LYS B 1 383 ? -7.133 -43.375 -17.266 1 94.62 383 LYS B C 1
ATOM 6325 O O . LYS B 1 383 ? -6.426 -42.75 -16.469 1 94.62 383 LYS B O 1
ATOM 6330 N N . GLN B 1 384 ? -8.148 -44.156 -16.922 1 95.25 384 GLN B N 1
ATOM 6331 C CA . GLN B 1 384 ? -8.578 -44.219 -15.523 1 95.25 384 GLN B CA 1
ATOM 6332 C C . GLN B 1 384 ? -7.441 -44.688 -14.617 1 95.25 384 GLN B C 1
ATOM 6334 O O . GLN B 1 384 ? -7.328 -44.219 -13.477 1 95.25 384 GLN B O 1
ATOM 6339 N N . GLU B 1 385 ? -6.625 -45.531 -15.102 1 94.12 385 GLU B N 1
ATOM 6340 C CA . GLU B 1 385 ? -5.547 -46.125 -14.32 1 94.12 385 GLU B CA 1
ATOM 6341 C C . GLU B 1 385 ? -4.559 -45.062 -13.844 1 94.12 385 GLU B C 1
ATOM 6343 O O . GLU B 1 385 ? -3.945 -45.219 -12.781 1 94.12 385 GLU B O 1
ATOM 6348 N N . LEU B 1 386 ? -4.465 -44.031 -14.586 1 93.88 386 LEU B N 1
ATOM 6349 C CA . LEU B 1 386 ? -3.473 -43 -14.297 1 93.88 386 LEU B CA 1
ATOM 6350 C C . LEU B 1 386 ? -3.918 -42.125 -13.125 1 93.88 386 LEU B C 1
ATOM 6352 O O . LEU B 1 386 ? -3.102 -41.438 -12.508 1 93.88 386 LEU B O 1
ATOM 6356 N N . VAL B 1 387 ? -5.242 -42.156 -12.852 1 94.81 387 VAL B N 1
ATOM 6357 C CA . VAL B 1 387 ? -5.715 -41.281 -11.781 1 94.81 387 VAL B CA 1
ATOM 6358 C C . VAL B 1 387 ? -6.465 -42.094 -10.734 1 94.81 387 VAL B C 1
ATOM 6360 O O . VAL B 1 387 ? -7.227 -41.531 -9.938 1 94.81 387 VAL B O 1
ATOM 6363 N N . LYS B 1 388 ? -6.34 -43.312 -10.781 1 89.75 388 LYS B N 1
ATOM 6364 C CA . LYS B 1 388 ? -7.09 -44.188 -9.898 1 89.75 388 LYS B C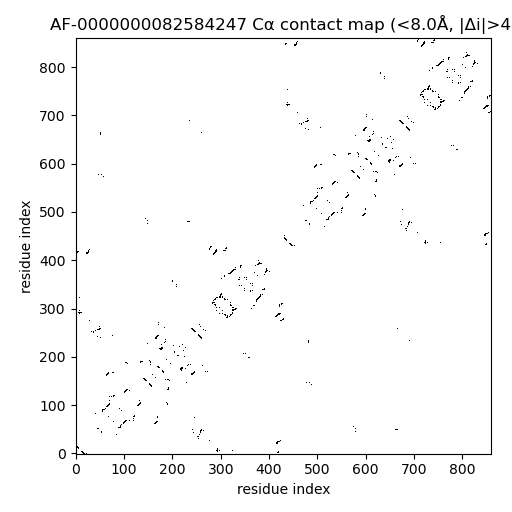A 1
ATOM 6365 C C . LYS B 1 388 ? -6.762 -43.906 -8.438 1 89.75 388 LYS B C 1
ATOM 6367 O O . LYS B 1 388 ? -7.656 -43.906 -7.586 1 89.75 388 LYS B O 1
ATOM 6372 N N . ASN B 1 389 ? -5.52 -43.688 -8.141 1 92.62 389 ASN B N 1
ATOM 6373 C CA . ASN B 1 389 ? -5.09 -43.469 -6.766 1 92.62 389 ASN B CA 1
ATOM 6374 C C . ASN B 1 389 ? -5.426 -42.062 -6.289 1 92.62 389 ASN B C 1
ATOM 6376 O O . ASN B 1 389 ? -5.266 -41.75 -5.105 1 92.62 389 ASN B O 1
ATOM 6380 N N . ALA B 1 390 ? -5.852 -41.156 -7.156 1 91.62 390 ALA B N 1
ATOM 6381 C CA . ALA B 1 390 ? -6.164 -39.781 -6.812 1 91.62 390 ALA B CA 1
ATOM 6382 C C . ALA B 1 390 ? -7.664 -39.594 -6.586 1 91.62 390 ALA B C 1
ATOM 6384 O O . ALA B 1 390 ? -8.141 -38.469 -6.426 1 91.62 390 ALA B O 1
ATOM 6385 N N . ASN B 1 391 ? -8.461 -40.656 -6.531 1 90.44 391 ASN B N 1
ATOM 6386 C CA . ASN B 1 391 ? -9.898 -40.594 -6.305 1 90.44 391 ASN B CA 1
ATOM 6387 C C . ASN B 1 391 ? -10.609 -39.781 -7.371 1 90.44 391 ASN B C 1
ATOM 6389 O O . ASN B 1 391 ? -11.461 -38.938 -7.059 1 90.44 391 ASN B O 1
ATOM 6393 N N . ILE B 1 392 ? -10.133 -39.844 -8.562 1 95.88 392 ILE B N 1
ATOM 6394 C CA . ILE B 1 392 ? -10.734 -39.156 -9.703 1 95.88 392 ILE B CA 1
ATOM 6395 C C . ILE B 1 392 ? -11.375 -40.188 -10.633 1 95.88 392 ILE B C 1
ATOM 6397 O O . ILE B 1 392 ? -10.773 -41.219 -10.945 1 95.88 392 ILE B O 1
ATOM 6401 N N . THR B 1 393 ? -12.594 -39.938 -10.961 1 97.06 393 THR B N 1
ATOM 6402 C CA . THR B 1 393 ? -13.297 -40.812 -11.914 1 97.06 393 THR B CA 1
ATOM 6403 C C . THR B 1 393 ? -13.211 -40.219 -13.32 1 97.06 393 THR B C 1
ATOM 6405 O O . THR B 1 393 ? -13.453 -39.031 -13.531 1 97.06 393 THR B O 1
ATOM 6408 N N . VAL B 1 394 ? -12.875 -41.094 -14.281 1 97.88 394 VAL B N 1
ATOM 6409 C CA . VAL B 1 394 ? -12.766 -40.656 -15.664 1 97.88 394 VAL B CA 1
ATOM 6410 C C . VAL B 1 394 ? -13.906 -41.25 -16.484 1 97.88 394 VAL B C 1
ATOM 6412 O O . VAL B 1 394 ? -14.188 -42.438 -16.406 1 97.88 394 VAL B O 1
ATOM 6415 N N . VAL B 1 395 ? -14.57 -40.406 -17.188 1 97.81 395 VAL B N 1
ATOM 6416 C CA . VAL B 1 395 ? -15.625 -40.844 -18.094 1 97.81 395 VAL B CA 1
ATOM 6417 C C . VAL B 1 395 ? -15.398 -40.188 -19.469 1 97.81 395 VAL B C 1
ATOM 6419 O O . VAL B 1 395 ? -14.484 -39.375 -19.641 1 97.81 395 VAL B O 1
ATOM 6422 N N . LYS B 1 396 ? -16.25 -40.562 -20.453 1 96.06 396 LYS B N 1
ATOM 6423 C CA . LYS B 1 396 ? -16.016 -40.125 -21.828 1 96.06 396 LYS B CA 1
ATOM 6424 C C . LYS B 1 396 ? -16.969 -39 -22.203 1 96.06 396 LYS B C 1
ATOM 6426 O O . LYS B 1 396 ? -16.672 -38.188 -23.094 1 96.06 396 LYS B O 1
ATOM 6431 N N . THR B 1 397 ? -18.109 -39 -21.516 1 96.31 397 THR B N 1
ATOM 6432 C CA . THR B 1 397 ? -19.078 -37.969 -21.906 1 96.31 397 THR B CA 1
ATOM 6433 C C . THR B 1 397 ? -19.641 -37.281 -20.688 1 96.31 397 THR B C 1
ATOM 6435 O O . THR B 1 397 ? -19.609 -37.812 -19.578 1 96.31 397 THR B O 1
ATOM 6438 N N . VAL B 1 398 ? -20.188 -36.094 -20.922 1 96.81 398 VAL B N 1
ATOM 6439 C CA . VAL B 1 398 ? -20.812 -35.312 -19.859 1 96.81 398 VAL B CA 1
ATOM 6440 C C . VAL B 1 398 ? -22.031 -36.031 -19.328 1 96.81 398 VAL B C 1
ATOM 6442 O O . VAL B 1 398 ? -22.297 -36.031 -18.125 1 96.81 398 VAL B O 1
ATOM 6445 N N . ASP B 1 399 ? -22.719 -36.688 -20.188 1 95.38 399 ASP B N 1
ATOM 6446 C CA . ASP B 1 399 ? -23.906 -37.438 -19.797 1 95.38 399 ASP B CA 1
ATOM 6447 C C . ASP B 1 399 ? -23.562 -38.531 -18.812 1 95.38 399 ASP B C 1
ATOM 6449 O O . ASP B 1 399 ? -24.281 -38.75 -17.844 1 95.38 399 ASP B O 1
ATOM 6453 N N . GLU B 1 400 ? -22.547 -39.219 -19.109 1 96.81 400 GLU B N 1
ATOM 6454 C CA . GLU B 1 400 ? -22.094 -40.25 -18.188 1 96.81 400 GLU B CA 1
ATOM 6455 C C . GLU B 1 400 ? -21.75 -39.688 -16.828 1 96.81 400 GLU B C 1
ATOM 6457 O O . GLU B 1 400 ? -22.078 -40.281 -15.797 1 96.81 400 GLU B O 1
ATOM 6462 N N . ALA B 1 401 ? -21.094 -38.562 -16.828 1 97.62 401 ALA B N 1
ATOM 6463 C CA . ALA B 1 401 ? -20.719 -37.906 -15.578 1 97.62 401 ALA B CA 1
ATOM 6464 C C . ALA B 1 401 ? -21.953 -37.5 -14.781 1 97.62 401 ALA B C 1
ATOM 6466 O O . ALA B 1 401 ? -22.031 -37.75 -13.578 1 97.62 401 ALA B O 1
ATOM 6467 N N . LEU B 1 402 ? -22.891 -36.875 -15.477 1 96.5 402 LEU B N 1
ATOM 6468 C CA . LEU B 1 402 ? -24.125 -36.438 -14.828 1 96.5 402 LEU B CA 1
ATOM 6469 C C . LEU B 1 402 ? -24.906 -37.594 -14.258 1 96.5 402 LEU B C 1
ATOM 6471 O O . LEU B 1 402 ? -25.5 -37.5 -13.18 1 96.5 402 LEU B O 1
ATOM 6475 N N . LYS B 1 403 ? -24.906 -38.656 -14.969 1 96.19 403 LYS B N 1
ATOM 6476 C CA . LYS B 1 403 ? -25.594 -39.844 -14.492 1 96.19 403 LYS B CA 1
ATOM 6477 C C . LYS B 1 403 ? -25 -40.312 -13.164 1 96.19 403 LYS B C 1
ATOM 6479 O O . LYS B 1 403 ? -25.75 -40.719 -12.258 1 96.19 403 LYS B O 1
ATOM 6484 N N . ILE B 1 404 ? -23.766 -40.312 -13.078 1 96.69 404 ILE B N 1
ATOM 6485 C CA . ILE B 1 404 ? -23.094 -40.719 -11.852 1 96.69 404 ILE B CA 1
ATOM 6486 C C . ILE B 1 404 ? -23.5 -39.781 -10.703 1 96.69 404 ILE B C 1
ATOM 6488 O O . ILE B 1 404 ? -23.859 -40.25 -9.617 1 96.69 404 ILE B O 1
ATOM 6492 N N . VAL B 1 405 ? -23.469 -38.5 -10.93 1 96.88 405 VAL B N 1
ATOM 6493 C CA . VAL B 1 405 ? -23.781 -37.5 -9.914 1 96.88 405 VAL B CA 1
ATOM 6494 C C . VAL B 1 405 ? -25.234 -37.656 -9.477 1 96.88 405 VAL B C 1
ATOM 6496 O O . VAL B 1 405 ? -25.531 -37.688 -8.281 1 96.88 405 VAL B O 1
ATOM 6499 N N . TYR B 1 406 ? -26.062 -37.781 -10.461 1 95.5 406 TYR B N 1
ATOM 6500 C CA . TYR B 1 406 ? -27.5 -37.781 -10.18 1 95.5 406 TYR B CA 1
ATOM 6501 C C . TYR B 1 406 ? -27.906 -39.062 -9.469 1 95.5 406 TYR B C 1
ATOM 6503 O O . TYR B 1 406 ? -28.844 -39.094 -8.68 1 95.5 406 TYR B O 1
ATOM 6511 N N . LYS B 1 407 ? -27.25 -40.094 -9.758 1 95.88 407 LYS B N 1
ATOM 6512 C CA . LYS B 1 407 ? -27.516 -41.375 -9.078 1 95.88 407 LYS B CA 1
ATOM 6513 C C . LYS B 1 407 ? -27.266 -41.25 -7.582 1 95.88 407 LYS B C 1
ATOM 6515 O O . LYS B 1 407 ? -28 -41.812 -6.773 1 95.88 407 LYS B O 1
ATOM 6520 N N . GLU B 1 408 ? -26.328 -40.531 -7.25 1 94.94 408 GLU B N 1
ATOM 6521 C CA . GLU B 1 408 ? -25.922 -40.438 -5.852 1 94.94 408 GLU B CA 1
ATOM 6522 C C . GLU B 1 408 ? -26.641 -39.281 -5.152 1 94.94 408 GLU B C 1
ATOM 6524 O O . GLU B 1 408 ? -27.047 -39.406 -3.992 1 94.94 408 GLU B O 1
ATOM 6529 N N . LYS B 1 409 ? -26.812 -38.094 -5.805 1 94.69 409 LYS B N 1
ATOM 6530 C CA . LYS B 1 409 ? -27.234 -36.875 -5.117 1 94.69 409 LYS B CA 1
ATOM 6531 C C . LYS B 1 409 ? -28.625 -36.469 -5.551 1 94.69 409 LYS B C 1
ATOM 6533 O O . LYS B 1 409 ? -29.188 -35.5 -4.996 1 94.69 409 LYS B O 1
ATOM 6538 N N . GLY B 1 410 ? -29.188 -37.094 -6.535 1 93 410 GLY B N 1
ATOM 6539 C CA . GLY B 1 410 ? -30.453 -36.656 -7.098 1 93 410 GLY B CA 1
ATOM 6540 C C . GLY B 1 410 ? -30.297 -35.625 -8.195 1 93 410 GLY B C 1
ATOM 6541 O O . GLY B 1 410 ? -29.188 -35.125 -8.438 1 93 410 GLY B O 1
ATOM 6542 N N . GLU B 1 411 ? -31.344 -35.312 -8.82 1 92.06 411 GLU B N 1
ATOM 6543 C CA . GLU B 1 411 ? -31.281 -34.5 -10.016 1 92.06 411 GLU B CA 1
ATOM 6544 C C . GLU B 1 411 ? -31.469 -33.031 -9.672 1 92.06 411 GLU B C 1
ATOM 6546 O O . GLU B 1 411 ? -31.188 -32.156 -10.492 1 92.06 411 GLU B O 1
ATOM 6551 N N . ASN B 1 412 ? -31.984 -32.781 -8.469 1 94 412 ASN B N 1
ATOM 6552 C CA . ASN B 1 412 ? -32.219 -31.406 -8.07 1 94 412 ASN B CA 1
ATOM 6553 C C . ASN B 1 412 ? -31.031 -30.812 -7.312 1 94 412 ASN B C 1
ATOM 6555 O O . ASN B 1 412 ? -31.094 -30.609 -6.098 1 94 412 ASN B O 1
ATOM 6559 N N . LEU B 1 413 ? -29.969 -30.453 -8.078 1 95.75 413 LEU B N 1
ATOM 6560 C CA . LEU B 1 413 ? -28.734 -29.953 -7.492 1 95.75 413 LEU B CA 1
ATOM 6561 C C . LEU B 1 413 ? -28.469 -28.516 -7.934 1 95.75 413 LEU B C 1
ATOM 6563 O O . LEU B 1 413 ? -28.547 -28.203 -9.125 1 95.75 413 LEU B O 1
ATOM 6567 N N . LYS B 1 414 ? -28.234 -27.625 -6.934 1 96.62 414 LYS B N 1
ATOM 6568 C CA . LYS B 1 414 ? -27.734 -26.312 -7.301 1 96.62 414 LYS B CA 1
ATOM 6569 C C . LYS B 1 414 ? -26.438 -26.406 -8.086 1 96.62 414 LYS B C 1
ATOM 6571 O O . LYS B 1 414 ? -25.469 -27.016 -7.621 1 96.62 414 LYS B O 1
ATOM 6576 N N . THR B 1 415 ? -26.422 -25.797 -9.328 1 97.25 415 THR B N 1
ATOM 6577 C CA . THR B 1 415 ? -25.328 -26.062 -10.25 1 97.25 415 THR B CA 1
ATOM 6578 C C . THR B 1 415 ? -24.75 -24.766 -10.812 1 97.25 415 THR B C 1
ATOM 6580 O O . THR B 1 415 ? -25.5 -23.875 -11.195 1 97.25 415 THR B O 1
ATOM 6583 N N . TYR B 1 416 ? -23.375 -24.672 -10.773 1 97.31 416 TYR B N 1
ATOM 6584 C CA . TYR B 1 416 ? -22.672 -23.641 -11.531 1 97.31 416 TYR B CA 1
ATOM 6585 C C . TYR B 1 416 ? -22.047 -24.203 -12.797 1 97.31 416 TYR B C 1
ATOM 6587 O O . TYR B 1 416 ? -21.609 -25.359 -12.812 1 97.31 416 TYR B O 1
ATOM 6595 N N . LEU B 1 417 ? -22.078 -23.469 -13.859 1 96.62 417 LEU B N 1
ATOM 6596 C CA . LEU B 1 417 ? -21.281 -23.75 -15.055 1 96.62 417 LEU B CA 1
ATOM 6597 C C . LEU B 1 417 ? -20.094 -22.797 -15.164 1 96.62 417 LEU B C 1
ATOM 6599 O O . LEU B 1 417 ? -20.25 -21.594 -14.969 1 96.62 417 LEU B O 1
ATOM 6603 N N . MET B 1 418 ? -18.844 -23.406 -15.398 1 95.62 418 MET B N 1
ATOM 6604 C CA . MET B 1 418 ? -17.641 -22.625 -15.57 1 95.62 418 MET B CA 1
ATOM 6605 C C . MET B 1 418 ? -16.938 -22.953 -16.891 1 95.62 418 MET B C 1
ATOM 6607 O O . MET B 1 418 ? -15.992 -23.734 -16.906 1 95.62 418 MET B O 1
ATOM 6611 N N . PRO B 1 419 ? -17.344 -22.219 -17.938 1 93.69 419 PRO B N 1
ATOM 6612 C CA . PRO B 1 419 ? -16.797 -22.562 -19.25 1 93.69 419 PRO B CA 1
ATOM 6613 C C . PRO B 1 419 ? -15.312 -22.266 -19.375 1 93.69 419 PRO B C 1
ATOM 6615 O O . PRO B 1 419 ? -14.625 -22.844 -20.234 1 93.69 419 PRO B O 1
ATOM 6618 N N . HIS B 1 420 ? -14.773 -21.344 -18.578 1 89.62 420 HIS B N 1
ATOM 6619 C CA . HIS B 1 420 ? -13.367 -20.984 -18.547 1 89.62 420 HIS B CA 1
ATOM 6620 C C . HIS B 1 420 ? -12.836 -20.969 -17.125 1 89.62 420 HIS B C 1
ATOM 6622 O O . HIS B 1 420 ? -12.258 -19.984 -16.672 1 89.62 420 HIS B O 1
ATOM 6628 N N . ALA B 1 421 ? -12.93 -22.125 -16.562 1 91.5 421 ALA B N 1
ATOM 6629 C CA . ALA B 1 421 ? -12.672 -22.219 -15.133 1 91.5 421 ALA B CA 1
ATOM 6630 C C . ALA B 1 421 ? -11.203 -21.953 -14.82 1 91.5 421 ALA B C 1
ATOM 6632 O O . ALA B 1 421 ? -10.867 -21.531 -13.711 1 91.5 421 ALA B O 1
ATOM 6633 N N . ALA B 1 422 ? -10.359 -22.188 -15.836 1 86.38 422 ALA B N 1
ATOM 6634 C CA . ALA B 1 422 ? -8.938 -21.938 -15.609 1 86.38 422 ALA B CA 1
ATOM 6635 C C . ALA B 1 422 ? -8.672 -20.438 -15.43 1 86.38 422 ALA B C 1
ATOM 6637 O O . ALA B 1 422 ? -7.68 -20.047 -14.812 1 86.38 422 ALA B O 1
ATOM 6638 N N . ASN B 1 423 ? -9.617 -19.656 -15.891 1 82.5 423 ASN B N 1
ATOM 6639 C CA . ASN B 1 423 ? -9.375 -18.219 -15.914 1 82.5 423 ASN B CA 1
ATOM 6640 C C . ASN B 1 423 ? -10.312 -17.469 -14.969 1 82.5 423 ASN B C 1
ATOM 6642 O O . ASN B 1 423 ? -10.25 -16.25 -14.859 1 82.5 423 ASN B O 1
ATOM 6646 N N . THR B 1 424 ? -11.188 -18.141 -14.305 1 88.06 424 THR B N 1
ATOM 6647 C CA . THR B 1 424 ? -12.164 -17.5 -13.438 1 88.06 424 THR B CA 1
ATOM 6648 C C . THR B 1 424 ? -12.055 -18.031 -12.008 1 88.06 424 THR B C 1
ATOM 6650 O O . THR B 1 424 ? -11.867 -19.234 -11.797 1 88.06 424 THR B O 1
ATOM 6653 N N . LEU B 1 425 ? -12.047 -17.109 -11.148 1 90.31 425 LEU B N 1
ATOM 6654 C CA . LEU B 1 425 ? -12.016 -17.484 -9.742 1 90.31 425 LEU B CA 1
ATOM 6655 C C . LEU B 1 425 ? -13.305 -17.062 -9.031 1 90.31 425 LEU B C 1
ATOM 6657 O O . LEU B 1 425 ? -13.531 -15.883 -8.797 1 90.31 425 LEU B O 1
ATOM 6661 N N . PRO B 1 426 ? -14.125 -18.031 -8.688 1 92.06 426 PRO B N 1
ATOM 6662 C CA . PRO B 1 426 ? -15.32 -17.703 -7.906 1 92.06 426 PRO B CA 1
ATOM 6663 C C . PRO B 1 426 ? -14.992 -17.141 -6.523 1 92.06 426 PRO B C 1
ATOM 6665 O O . PRO B 1 426 ? -14.117 -17.672 -5.832 1 92.06 426 PRO B O 1
ATOM 6668 N N . MET B 1 427 ? -15.625 -16.141 -6.227 1 87.88 427 MET B N 1
ATOM 6669 C CA . MET B 1 427 ? -15.438 -15.508 -4.926 1 87.88 427 MET B CA 1
ATOM 6670 C C . MET B 1 427 ? -16.75 -15.414 -4.164 1 87.88 427 MET B C 1
ATOM 6672 O O . MET B 1 427 ? -17.688 -14.75 -4.613 1 87.88 427 MET B O 1
ATOM 6676 N N . LEU B 1 428 ? -16.797 -16.031 -3.021 1 87.94 428 LEU B N 1
ATOM 6677 C CA . LEU B 1 428 ? -18 -16 -2.209 1 87.94 428 LEU B CA 1
ATOM 6678 C C . LEU B 1 428 ? -18.172 -14.648 -1.52 1 87.94 428 LEU B C 1
ATOM 6680 O O . LEU B 1 428 ? -17.25 -14.172 -0.851 1 87.94 428 LEU B O 1
ATOM 6684 N N . ILE B 1 429 ? -19.156 -13.906 -1.774 1 80.56 429 ILE B N 1
ATOM 6685 C CA . ILE B 1 429 ? -19.422 -12.625 -1.131 1 80.56 429 ILE B CA 1
ATOM 6686 C C . ILE B 1 429 ? -20.125 -12.859 0.211 1 80.56 429 ILE B C 1
ATOM 6688 O O . ILE B 1 429 ? -21.016 -13.703 0.319 1 80.56 429 ILE B O 1
ATOM 6692 N N . LYS B 1 430 ? -19.672 -12.258 1.326 1 60.34 430 LYS B N 1
ATOM 6693 C CA . LYS B 1 430 ? -20.328 -12.32 2.631 1 60.34 430 LYS B CA 1
ATOM 6694 C C . LYS B 1 430 ? -21.312 -11.172 2.803 1 60.34 430 LYS B C 1
ATOM 6696 O O . LYS B 1 430 ? -21.141 -10.094 2.232 1 60.34 430 LYS B O 1
#